Protein AF-0000000073257466 (afdb_homodimer)

pLDDT: mean 72.81, std 30.64, range [14.47, 98.81]

Sequence (1140 aa):
MATSRKRVAKKSTSSRTAQLEEKLEDLVTILRAAQPSNGNLQPSNSGESSPLMNSSNMCHLTSRLESLATAAASSSSSETQPRSYPAPHSYGSKSTGDSHMHTSPSSIGGDTSSLPEPTPEEAEVYLRKFKTWLEKFPCIVLPQDMTAAALRKEKPFLWLCIMNITSMSVEQQIKMKDQVRQEIATRIIINHERSMDCLQGIICYVTWASTTSSPGKPFIVTFCQMAVLVAYELGLTKAPVEEQYFTVCFKLWGGRPAPPRLRTLEERRTVLSLWFLTSVMSSFIGKMETLHWTPHMSDCLDVLEREKRYPSDELLTAFIRYQLVADEAQKLLVRDVMGDPSPPPTYIFRKSLLAKLQAVRDGLPLNMPMTHVLQAHALVTEVQVNSVGLFMQNIPVNQRIESMYACLRAIRTWYDVFFSIPAEEVAGVPFAVYIQLSQVQIALYRLTTSEDPAWDKEVVRHTADLLVLLDQVIEFFTRIDSVYRMKASAGEETVFLMGAKIMRNIRNSWEPILSRHLSSVPLSTENQRAVQSMPAQNPQDQQSIDMAAVNMMDFGDITWMSDVFGPWEFMATSRKRVAKKSTSSRTAQLEEKLEDLVTILRAAQPSNGNLQPSNSGESSPLMNSSNMCHLTSRLESLATAAASSSSSETQPRSYPAPHSYGSKSTGDSHMHTSPSSIGGDTSSLPEPTPEEAEVYLRKFKTWLEKFPCIVLPQDMTAAALRKEKPFLWLCIMNITSMSVEQQIKMKDQVRQEIATRIIINHERSMDCLQGIICYVTWASTTSSPGKPFIVTFCQMAVLVAYELGLTKAPVEEQYFTVCFKLWGGRPAPPRLRTLEERRTVLSLWFLTSVMSSFIGKMETLHWTPHMSDCLDVLEREKRYPSDELLTAFIRYQLVADEAQKLLVRDVMGDPSPPPTYIFRKSLLAKLQAVRDGLPLNMPMTHVLQAHALVTEVQVNSVGLFMQNIPVNQRIESMYACLRAIRTWYDVFFSIPAEEVAGVPFAVYIQLSQVQIALYRLTTSEDPAWDKEVVRHTADLLVLLDQVIEFFTRIDSVYRMKASAGEETVFLMGAKIMRNIRNSWEPILSRHLSSVPLSTENQRAVQSMPAQNPQDQQSIDMAAVNMMDFGDITWMSDVFGPWEF

Radius of gyration: 37.47 Å; Cα contacts (8 Å, |Δi|>4): 1202; chains: 2; bounding box: 144×100×132 Å

Structure (mmCIF, N/CA/C/O backbone):
data_AF-0000000073257466-model_v1
#
loop_
_entity.id
_entity.type
_entity.pdbx_description
1 polymer 'Chromosome 3, complete genome'
#
loop_
_atom_site.group_PDB
_atom_site.id
_atom_site.type_symbol
_atom_site.label_atom_id
_atom_site.label_alt_id
_atom_site.label_comp_id
_atom_site.label_asym_id
_atom_site.label_entity_id
_atom_site.label_seq_id
_atom_site.pdbx_PDB_ins_code
_atom_site.Cartn_x
_atom_site.Cartn_y
_atom_site.Cartn_z
_atom_site.occupancy
_atom_site.B_iso_or_equiv
_atom_site.auth_seq_id
_atom_site.auth_comp_id
_atom_site.auth_asym_id
_atom_site.auth_atom_id
_atom_site.pdbx_PDB_model_num
ATOM 1 N N . MET A 1 1 ? -82.188 -35.906 -2.859 1 20.52 1 MET A N 1
ATOM 2 C CA . MET A 1 1 ? -81.562 -36.469 -1.671 1 20.52 1 MET A CA 1
ATOM 3 C C . MET A 1 1 ? -80.062 -36.031 -1.565 1 20.52 1 MET A C 1
ATOM 5 O O . MET A 1 1 ? -79.312 -36.188 -2.504 1 20.52 1 MET A O 1
ATOM 9 N N . ALA A 1 2 ? -79.812 -34.969 -0.75 1 21.83 2 ALA A N 1
ATOM 10 C CA . ALA A 1 2 ? -79.062 -33.812 -0.31 1 21.83 2 ALA A CA 1
ATOM 11 C C . ALA A 1 2 ? -77.812 -34.219 0.444 1 21.83 2 ALA A C 1
ATOM 13 O O . ALA A 1 2 ? -77.75 -34.156 1.676 1 21.83 2 ALA A O 1
ATOM 14 N N . THR A 1 3 ? -77.312 -35.406 -0.054 1 23.83 3 THR A N 1
ATOM 15 C CA . THR A 1 3 ? -76.375 -36.156 0.809 1 23.83 3 THR A CA 1
ATOM 16 C C . THR A 1 3 ? -75.188 -35.312 1.18 1 23.83 3 THR A C 1
ATOM 18 O O . THR A 1 3 ? -74.5 -34.719 0.307 1 23.83 3 THR A O 1
ATOM 21 N N . SER A 1 4 ? -75 -34.906 2.43 1 24.08 4 SER A N 1
ATOM 22 C CA . SER A 1 4 ? 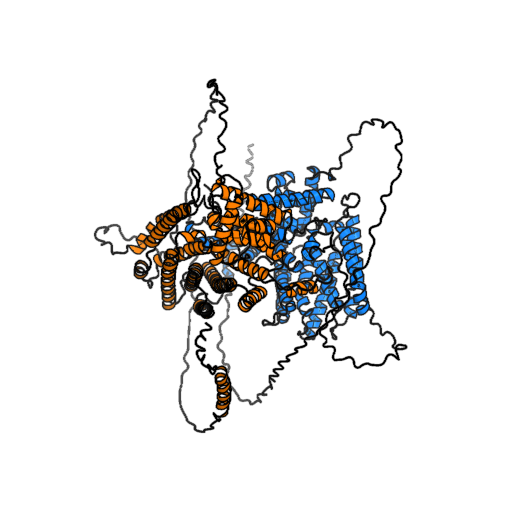-74.375 -33.938 3.314 1 24.08 4 SER A CA 1
ATOM 23 C C . SER A 1 4 ? -72.875 -34.219 3.414 1 24.08 4 SER A C 1
ATOM 25 O O . SER A 1 4 ? -72.438 -35.281 3.908 1 24.08 4 SER A O 1
ATOM 27 N N . ARG A 1 5 ? -72.188 -34.062 2.268 1 24.16 5 ARG A N 1
ATOM 28 C CA . ARG A 1 5 ? -70.812 -34.469 2.068 1 24.16 5 ARG A CA 1
ATOM 29 C C . ARG A 1 5 ? -69.938 -33.938 3.188 1 24.16 5 ARG A C 1
ATOM 31 O O . ARG A 1 5 ? -70 -32.75 3.527 1 24.16 5 ARG A O 1
ATOM 38 N N . LYS A 1 6 ? -69.375 -34.906 3.969 1 22.41 6 LYS A N 1
ATOM 39 C CA . LYS A 1 6 ? -68.625 -35.062 5.191 1 22.41 6 LYS A CA 1
ATOM 40 C C . LYS A 1 6 ? -67.312 -34.219 5.168 1 22.41 6 LYS A C 1
ATOM 42 O O . LYS A 1 6 ? -66.562 -34.312 4.242 1 22.41 6 LYS A O 1
ATOM 47 N N . ARG A 1 7 ? -67.312 -33.094 5.848 1 23.05 7 ARG A N 1
ATOM 48 C CA . ARG A 1 7 ? -66.438 -31.938 6.109 1 23.05 7 ARG A CA 1
ATOM 49 C C . ARG A 1 7 ? -65.125 -32.375 6.707 1 23.05 7 ARG A C 1
ATOM 51 O O . ARG A 1 7 ? -65.062 -32.75 7.879 1 23.05 7 ARG A O 1
ATOM 58 N N . VAL A 1 8 ? -64.375 -33.281 5.992 1 22.94 8 VAL A N 1
ATOM 59 C CA . VAL A 1 8 ? -63.281 -33.938 6.676 1 22.94 8 VAL A CA 1
ATOM 60 C C . VAL A 1 8 ? -62.344 -32.875 7.281 1 22.94 8 VAL A C 1
ATOM 62 O O . VAL A 1 8 ? -61.938 -31.953 6.602 1 22.94 8 VAL A O 1
ATOM 65 N N . ALA A 1 9 ? -62.344 -32.75 8.547 1 20.41 9 ALA A N 1
ATOM 66 C CA . ALA A 1 9 ? -61.781 -31.922 9.609 1 20.41 9 ALA A CA 1
ATOM 67 C C . ALA A 1 9 ? -60.281 -31.766 9.453 1 20.41 9 ALA A C 1
ATOM 69 O O . ALA A 1 9 ? -59.594 -32.719 9.117 1 20.41 9 ALA A O 1
ATOM 70 N N . LYS A 1 10 ? -59.75 -30.641 9.266 1 21.2 10 LYS A N 1
ATOM 71 C CA . LYS A 1 10 ? -58.531 -29.891 9.055 1 21.2 10 LYS A CA 1
ATOM 72 C C . LYS A 1 10 ? -57.531 -30.125 10.203 1 21.2 10 LYS A C 1
ATOM 74 O O . LYS A 1 10 ? -57.75 -29.656 11.32 1 21.2 10 LYS A O 1
ATOM 79 N N . LYS A 1 11 ? -57.156 -31.406 10.5 1 22.59 11 LYS A N 1
ATOM 80 C CA . LYS A 1 11 ? -56.375 -31.672 11.703 1 22.59 11 LYS A CA 1
ATOM 81 C C . LYS A 1 11 ? -55.219 -30.688 11.828 1 22.59 11 LYS A C 1
ATOM 83 O O . LYS A 1 11 ? -54.656 -30.266 10.82 1 22.59 11 LYS A O 1
ATOM 88 N N . SER A 1 12 ? -54.906 -30.109 13.125 1 23.31 12 SER A N 1
ATOM 89 C CA . SER A 1 12 ? -54.281 -29.078 13.953 1 23.31 12 SER A CA 1
ATOM 90 C C . SER A 1 12 ? -52.781 -29.297 14.086 1 23.31 12 SER A C 1
ATOM 92 O O . SER A 1 12 ? -52.125 -28.656 14.906 1 23.31 12 SER A O 1
ATOM 94 N N . THR A 1 13 ? -52.094 -29.688 12.977 1 24.41 13 THR A N 1
ATOM 95 C CA . THR A 1 13 ? -50.781 -30.266 13.164 1 24.41 13 THR A CA 1
ATOM 96 C C . THR A 1 13 ? -49.875 -29.344 13.992 1 24.41 13 THR A C 1
ATOM 98 O O . THR A 1 13 ? -49.781 -28.156 13.688 1 24.41 13 THR A O 1
ATOM 101 N N . SER A 1 14 ? -49.688 -29.594 15.242 1 26.28 14 SER A N 1
ATOM 102 C CA . SER A 1 14 ? -49 -29.078 16.422 1 26.28 14 SER A CA 1
ATOM 103 C C . SER A 1 14 ? -47.594 -28.625 16.094 1 26.28 14 SER A C 1
ATOM 105 O O . SER A 1 14 ? -46.844 -29.359 15.438 1 26.28 14 SER A O 1
ATOM 107 N N . SER A 1 15 ? -47.406 -27.375 15.805 1 27.78 15 SER A N 1
ATOM 108 C CA . SER A 1 15 ? -46.312 -26.516 15.422 1 27.78 15 SER A CA 1
ATOM 109 C C . SER A 1 15 ? -45.094 -26.703 16.344 1 27.78 15 SER A C 1
ATOM 111 O O . SER A 1 15 ? -45.25 -26.656 17.578 1 27.78 15 SER A O 1
ATOM 113 N N . ARG A 1 16 ? -44.188 -27.438 15.836 1 27.88 16 ARG A N 1
ATOM 114 C CA . ARG A 1 16 ? -42.906 -27.938 16.359 1 27.88 16 ARG A CA 1
ATOM 115 C C . ARG A 1 16 ? -42.125 -26.844 17.078 1 27.88 16 ARG A C 1
ATOM 117 O O . ARG A 1 16 ? -40.938 -26.984 17.328 1 27.88 16 ARG A O 1
ATOM 124 N N . THR A 1 17 ? -42.781 -25.609 17.312 1 27.03 17 THR A N 1
ATOM 125 C CA . THR A 1 17 ? -42.156 -24.578 18.125 1 27.03 17 THR A CA 1
ATOM 126 C C . THR A 1 17 ? -41.781 -25.109 19.5 1 27.03 17 THR A C 1
ATOM 128 O O . THR A 1 17 ? -40.875 -24.578 20.156 1 27.03 17 THR A O 1
ATOM 131 N N . ALA A 1 18 ? -42.719 -26.016 19.953 1 29.06 18 ALA A N 1
ATOM 132 C CA . ALA A 1 18 ? -42.656 -26.375 21.375 1 29.06 18 ALA A CA 1
ATOM 133 C C . ALA A 1 18 ? -41.344 -27.016 21.734 1 29.06 18 ALA A C 1
ATOM 135 O O . ALA A 1 18 ? -40.781 -26.75 22.812 1 29.06 18 ALA A O 1
ATOM 136 N N . GLN A 1 19 ? -40.969 -27.938 20.781 1 28.64 19 GLN A N 1
ATOM 137 C CA . GLN A 1 19 ? -40.031 -28.906 21.359 1 28.64 19 GLN A CA 1
ATOM 138 C C . GLN A 1 19 ? -38.688 -28.281 21.625 1 28.64 19 GLN A C 1
ATOM 140 O O . GLN A 1 19 ? -37.969 -28.703 22.547 1 28.64 19 GLN A O 1
ATOM 145 N N . LEU A 1 20 ? -38.344 -27.406 20.641 1 27.92 20 LEU A N 1
ATOM 146 C CA . LEU A 1 20 ? -36.906 -27.156 20.75 1 27.92 20 LEU A CA 1
ATOM 147 C C . LEU A 1 20 ? -36.562 -26.359 22 1 27.92 20 LEU A C 1
ATOM 149 O O . LEU A 1 20 ? -35.406 -26.141 22.312 1 27.92 20 LEU A O 1
ATOM 153 N N . GLU A 1 21 ? -37.656 -25.703 22.719 1 30.73 21 GLU A N 1
ATOM 154 C CA . GLU A 1 21 ? -37.531 -24.969 23.984 1 30.73 21 GLU A CA 1
ATOM 155 C C . GLU A 1 21 ? -36.906 -25.859 25.062 1 30.73 21 GLU A C 1
ATOM 157 O O . GLU A 1 21 ? -36.156 -25.391 25.906 1 30.73 21 GLU A O 1
ATOM 162 N N . GLU A 1 22 ? -37.344 -27.094 25.078 1 30.52 22 GLU A N 1
ATOM 163 C CA . GLU A 1 22 ? -37.094 -27.875 26.297 1 30.52 22 GLU A CA 1
ATOM 164 C C . GLU A 1 22 ? -35.625 -28.125 26.484 1 30.52 22 GLU A C 1
ATOM 166 O O . GLU A 1 22 ? -35.125 -28.078 27.609 1 30.52 22 GLU A O 1
ATOM 171 N N . LYS A 1 23 ? -35 -28.469 25.312 1 29.62 23 LYS A N 1
ATOM 172 C CA . LYS A 1 23 ? -33.719 -29.078 25.641 1 29.62 23 LYS A CA 1
ATOM 173 C C . LYS A 1 23 ? -32.719 -28.047 26.188 1 29.62 23 LYS A C 1
ATOM 175 O O . LYS A 1 23 ? -31.562 -28.359 26.438 1 29.62 23 LYS A O 1
ATOM 180 N N . LEU A 1 24 ? -33.219 -26.688 26.234 1 28.34 24 LEU A N 1
ATOM 181 C CA . LEU A 1 24 ? -32.344 -25.703 26.844 1 28.34 24 LEU A CA 1
ATOM 182 C C . LEU A 1 24 ? -32.031 -26.078 28.281 1 28.34 24 LEU A C 1
ATOM 184 O O . LEU A 1 24 ? -31.016 -25.656 28.844 1 28.34 24 LEU A O 1
ATOM 188 N N . GLU A 1 25 ? -33.031 -26.734 28.906 1 30.12 25 GLU A N 1
ATOM 189 C CA . GLU A 1 25 ? -33 -26.906 30.359 1 30.12 25 GLU A CA 1
ATOM 190 C C . GLU A 1 25 ? -31.812 -27.766 30.781 1 30.12 25 GLU A C 1
ATOM 192 O O . GLU A 1 25 ? -31.172 -27.484 31.797 1 30.12 25 GLU A O 1
ATOM 197 N N . ASP A 1 26 ? -31.812 -28.922 30.125 1 27.78 26 ASP A N 1
ATOM 198 C CA . ASP A 1 26 ? -31.125 -29.969 30.875 1 27.78 26 ASP A CA 1
ATOM 199 C C . ASP A 1 26 ? -29.641 -29.672 31.016 1 27.78 26 ASP A C 1
ATOM 201 O O . ASP A 1 26 ? -28.969 -30.188 31.922 1 27.78 26 ASP A O 1
ATOM 205 N N . LEU A 1 27 ? -29.234 -29.031 29.891 1 25.16 27 LEU A N 1
ATOM 206 C CA . LEU A 1 27 ? -27.781 -29.062 29.969 1 25.16 27 LEU A CA 1
ATOM 207 C C . LEU A 1 27 ? -27.281 -28.266 31.156 1 25.16 27 LEU A C 1
ATOM 209 O O . LEU A 1 27 ? -26.078 -28.203 31.406 1 25.16 27 LEU A O 1
ATOM 213 N N . VAL A 1 28 ? -28.281 -27.484 31.891 1 29.25 28 VAL A N 1
ATOM 214 C CA . VAL A 1 28 ? -27.891 -26.797 33.125 1 29.25 28 VAL A CA 1
ATOM 215 C C . VAL A 1 28 ? -27.25 -27.797 34.062 1 29.25 28 VAL A C 1
ATOM 217 O O . VAL A 1 28 ? -26.391 -27.422 34.875 1 29.25 28 VAL A O 1
ATOM 220 N N . THR A 1 29 ? -27.859 -29 34.062 1 26.45 29 THR A N 1
ATOM 221 C CA . THR A 1 29 ? -27.656 -29.781 35.281 1 26.45 29 THR A CA 1
ATOM 222 C C . THR A 1 29 ? -26.188 -30.109 35.469 1 26.45 29 THR A C 1
ATOM 224 O O . THR A 1 29 ? -25.672 -30.078 36.594 1 26.45 29 THR A O 1
ATOM 227 N N . ILE A 1 30 ? -25.688 -30.672 34.312 1 23.39 30 ILE A N 1
ATOM 228 C CA . ILE A 1 30 ? -24.562 -31.516 34.75 1 23.39 30 ILE A CA 1
ATOM 229 C C . ILE A 1 30 ? -23.391 -30.641 35.156 1 23.39 30 ILE A C 1
ATOM 231 O O . ILE A 1 30 ? -22.484 -30.375 34.375 1 23.39 30 ILE A O 1
ATOM 235 N N . LEU A 1 31 ? -23.75 -29.172 35 1 22.25 31 LEU A N 1
ATOM 236 C CA . LEU A 1 31 ? -22.734 -28.375 35.688 1 22.25 31 LEU A CA 1
ATOM 237 C C . LEU A 1 31 ? -22.422 -28.953 37.062 1 22.25 31 LEU A C 1
ATOM 239 O O . LEU A 1 31 ? -23.234 -28.859 37.969 1 22.25 31 LEU A O 1
ATOM 243 N N . ARG A 1 32 ? -21.922 -30.125 36.906 1 23.97 32 ARG A N 1
ATOM 244 C CA . ARG A 1 32 ? -21.312 -31.281 37.531 1 23.97 32 ARG A CA 1
ATOM 245 C C . ARG A 1 32 ? -20.547 -30.875 38.812 1 23.97 32 ARG A C 1
ATOM 247 O O . ARG A 1 32 ? -20.172 -29.719 38.938 1 23.97 32 ARG A O 1
ATOM 254 N N . ALA A 1 33 ? -20 -31.828 39.5 1 20.78 33 ALA A N 1
ATOM 255 C CA . ALA A 1 33 ? -19.484 -32.625 40.594 1 20.78 33 ALA A CA 1
ATOM 256 C C . ALA A 1 33 ? -18.094 -32.188 41 1 20.78 33 ALA A C 1
ATOM 258 O O . ALA A 1 33 ? -17.391 -32.906 41.75 1 20.78 33 ALA A O 1
ATOM 259 N N . ALA A 1 34 ? -17.656 -31.047 40.438 1 19.94 34 ALA A N 1
ATOM 260 C CA . ALA A 1 34 ? -16.219 -30.938 40.594 1 19.94 34 ALA A CA 1
ATOM 261 C C . ALA A 1 34 ? -15.867 -30.594 42.031 1 19.94 34 ALA A C 1
ATOM 263 O O . ALA A 1 34 ? -15.867 -29.422 42.438 1 19.94 34 ALA A O 1
ATOM 264 N N . GLN A 1 35 ? -16.516 -31.281 42.938 1 18.42 35 GLN A N 1
ATOM 265 C CA . GLN A 1 35 ? -16.172 -30.875 44.281 1 18.42 35 GLN A CA 1
ATOM 266 C C . GLN A 1 35 ? -14.688 -31.047 44.562 1 18.42 35 GLN A C 1
ATOM 268 O O . GLN A 1 35 ? -14.094 -32.062 44.156 1 18.42 35 GLN A O 1
ATOM 273 N N . PRO A 1 36 ? -14.023 -30.062 44.969 1 20.08 36 PRO A N 1
ATOM 274 C CA . PRO A 1 36 ? -12.625 -29.688 45.25 1 20.08 36 PRO A CA 1
ATOM 275 C C . PRO A 1 36 ? -11.969 -30.578 46.281 1 20.08 36 PRO A C 1
ATOM 277 O O . PRO A 1 36 ? -10.852 -30.281 46.75 1 20.08 36 PRO A O 1
ATOM 280 N N . SER A 1 37 ? -12.117 -31.938 46.25 1 16.88 37 SER A N 1
ATOM 281 C CA . SER A 1 37 ? -11.664 -32.406 47.562 1 16.88 37 SER A CA 1
ATOM 282 C C . SER A 1 37 ? -10.195 -32.031 47.781 1 16.88 37 SER A C 1
ATOM 284 O O . SER A 1 37 ? -9.391 -32.062 46.844 1 16.88 37 SER A O 1
ATOM 286 N N . ASN A 1 38 ? -9.82 -31.594 48.969 1 18.03 38 ASN A N 1
ATOM 287 C CA . ASN A 1 38 ? -8.812 -30.891 49.75 1 18.03 38 ASN A CA 1
ATOM 288 C C . ASN A 1 38 ? -7.609 -31.781 50.031 1 18.03 38 ASN A C 1
ATOM 290 O O . ASN A 1 38 ? -6.75 -31.438 50.844 1 18.03 38 ASN A O 1
ATOM 294 N N . GLY A 1 39 ? -7.504 -33 49.344 1 16.42 39 GLY A N 1
ATOM 295 C CA . GLY A 1 39 ? -6.742 -33.812 50.281 1 16.42 39 GLY A CA 1
ATOM 296 C C . GLY A 1 39 ? -5.34 -33.281 50.5 1 16.42 39 GLY A C 1
ATOM 297 O O . GLY A 1 39 ? -4.855 -32.438 49.75 1 16.42 39 GLY A O 1
ATOM 298 N N . ASN A 1 40 ? -4.594 -34.031 51.312 1 16.77 40 ASN A N 1
ATOM 299 C CA . ASN A 1 40 ? -3.654 -34.094 52.406 1 16.77 40 ASN A CA 1
ATOM 300 C C . ASN A 1 40 ? -2.213 -34.219 51.938 1 16.77 40 ASN A C 1
ATOM 302 O O . ASN A 1 40 ? -1.652 -35.312 51.938 1 16.77 40 ASN A O 1
ATOM 306 N N . LEU A 1 41 ? -1.805 -33.531 50.969 1 16.23 41 LEU A N 1
ATOM 307 C CA . LEU A 1 41 ? -0.5 -34 50.531 1 16.23 41 LEU A CA 1
ATOM 308 C C . LEU A 1 41 ? 0.55 -33.781 51.625 1 16.23 41 LEU A C 1
ATOM 310 O O . LEU A 1 41 ? 0.747 -32.656 52.062 1 16.23 41 LEU A O 1
ATOM 314 N N . GLN A 1 42 ? 0.787 -34.781 52.281 1 15.74 42 GLN A N 1
ATOM 315 C CA . GLN A 1 42 ? 1.788 -34.75 53.344 1 15.74 42 GLN A CA 1
ATOM 316 C C . GLN A 1 42 ? 3.152 -34.344 52.812 1 15.74 42 GLN A C 1
ATOM 318 O O . GLN A 1 42 ? 3.371 -34.344 51.594 1 15.74 42 GLN A O 1
ATOM 323 N N . PRO A 1 43 ? 4.172 -35.125 53.281 1 16.72 43 PRO A N 1
ATOM 324 C CA . PRO A 1 43 ? 5.277 -34.719 54.125 1 16.72 43 PRO A CA 1
ATOM 325 C C . PRO A 1 43 ? 6.531 -34.344 53.344 1 16.72 43 PRO A C 1
ATOM 327 O O . PRO A 1 43 ? 7.07 -33.25 53.531 1 16.72 43 PRO A O 1
ATOM 330 N N . SER A 1 44 ? 7.434 -35.375 53.031 1 15.7 44 SER A N 1
ATOM 331 C CA . SER A 1 44 ? 8.703 -35.469 53.75 1 15.7 44 SER A CA 1
ATOM 332 C C . SER A 1 44 ? 9.828 -34.812 52.969 1 15.7 44 SER A C 1
ATOM 334 O O . SER A 1 44 ? 10.516 -33.938 53.5 1 15.7 44 SER A O 1
ATOM 336 N N . ASN A 1 45 ? 10.891 -35.656 52.688 1 15.58 45 ASN A N 1
ATOM 337 C CA . ASN A 1 45 ? 12.258 -35.594 53.219 1 15.58 45 ASN A CA 1
ATOM 338 C C . ASN A 1 45 ? 13.195 -34.875 52.25 1 15.58 45 ASN A C 1
ATOM 340 O O . ASN A 1 45 ? 12.836 -34.625 51.094 1 15.58 45 ASN A O 1
ATOM 344 N N . SER A 1 46 ? 14.414 -35.375 52.031 1 16.33 46 SER A N 1
ATOM 345 C CA . SER A 1 46 ? 15.758 -34.938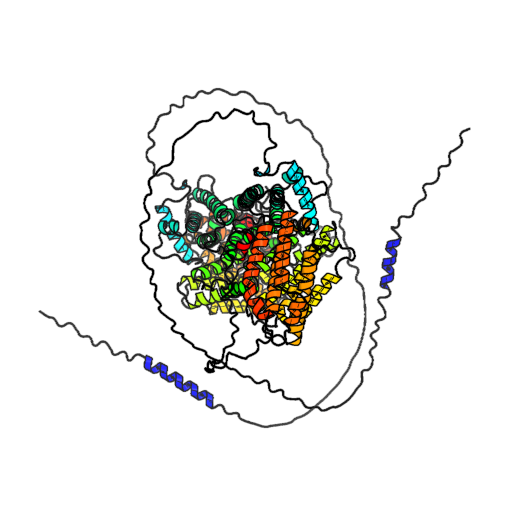 52.406 1 16.33 46 SER A CA 1
ATOM 346 C C . SER A 1 46 ? 16.547 -34.469 51.188 1 16.33 46 SER A C 1
ATOM 348 O O . SER A 1 46 ? 17.266 -33.469 51.281 1 16.33 46 SER A O 1
ATOM 350 N N . GLY A 1 47 ? 16.484 -35.188 50.062 1 15.45 47 GLY A N 1
ATOM 351 C CA . GLY A 1 47 ? 17.844 -35.562 49.719 1 15.45 47 GLY A CA 1
ATOM 352 C C . GLY A 1 47 ? 18.625 -34.438 49.062 1 15.45 47 GLY A C 1
ATOM 353 O O . GLY A 1 47 ? 18.062 -33.406 48.656 1 15.45 47 GLY A O 1
ATOM 354 N N . GLU A 1 48 ? 19.844 -34.719 48.531 1 17.17 48 GLU A N 1
ATOM 355 C CA . GLU A 1 48 ? 21.25 -34.312 48.562 1 17.17 48 GLU A CA 1
ATOM 356 C C . GLU A 1 48 ? 21.609 -33.469 47.312 1 17.17 48 GLU A C 1
ATOM 358 O O . GLU A 1 48 ? 22.312 -32.469 47.438 1 17.17 48 GLU A O 1
ATOM 363 N N . SER A 1 49 ? 21.203 -33.906 46.125 1 16.03 49 SER A N 1
ATOM 364 C CA . SER A 1 49 ? 22.391 -34.062 45.281 1 16.03 49 SER A CA 1
ATOM 365 C C . SER A 1 49 ? 22.844 -32.719 44.719 1 16.03 49 SER A C 1
ATOM 367 O O . SER A 1 49 ? 22.094 -31.75 44.719 1 16.03 49 SER A O 1
ATOM 369 N N . SER A 1 50 ? 23.875 -32.812 43.75 1 18.19 50 SER A N 1
ATOM 370 C CA . SER A 1 50 ? 25.203 -32.375 43.375 1 18.19 50 SER A CA 1
ATOM 371 C C . SER A 1 50 ? 25.172 -31.344 42.25 1 18.19 50 SER A C 1
ATOM 373 O O . SER A 1 50 ? 24.625 -31.609 41.188 1 18.19 50 SER A O 1
ATOM 375 N N . PRO A 1 51 ? 25.047 -30.062 42.5 1 18.42 51 PRO A N 1
ATOM 376 C CA . PRO A 1 51 ? 24.688 -29.078 41.5 1 18.42 51 PRO A CA 1
ATOM 377 C C . PRO A 1 51 ? 25.781 -28.891 40.438 1 18.42 51 PRO A C 1
ATOM 379 O O . PRO A 1 51 ? 26.938 -28.578 40.781 1 18.42 51 PRO A O 1
ATOM 382 N N . LEU A 1 52 ? 25.719 -29.719 39.406 1 17.05 52 LEU A N 1
ATOM 383 C CA . LEU A 1 52 ? 26.781 -29.672 38.438 1 17.05 52 LEU A CA 1
ATOM 384 C C . LEU A 1 52 ? 26.875 -28.281 37.781 1 17.05 52 LEU A C 1
ATOM 386 O O . LEU A 1 52 ? 25.875 -27.719 37.344 1 17.05 52 LEU A O 1
ATOM 390 N N . MET A 1 53 ? 27.906 -27.5 38.031 1 17.58 53 MET A N 1
ATOM 391 C CA . MET A 1 53 ? 28.328 -26.125 37.75 1 17.58 53 MET A CA 1
ATOM 392 C C . MET A 1 53 ? 28.656 -25.969 36.25 1 17.58 53 MET A C 1
ATOM 394 O O . MET A 1 53 ? 29.656 -26.516 35.781 1 17.58 53 MET A O 1
ATOM 398 N N . ASN A 1 54 ? 27.625 -26.25 35.344 1 15.76 54 ASN A N 1
ATOM 399 C CA . ASN A 1 54 ? 28.031 -26.219 33.938 1 15.76 54 ASN A CA 1
ATOM 400 C C . ASN A 1 54 ? 28.672 -24.891 33.562 1 15.76 54 ASN A C 1
ATOM 402 O O . ASN A 1 54 ? 28.266 -23.844 34.062 1 15.76 54 ASN A O 1
ATOM 406 N N . SER A 1 55 ? 29.844 -24.938 32.75 1 17.2 55 SER A N 1
ATOM 407 C CA . SER A 1 55 ? 31.062 -24.281 32.25 1 17.2 55 SER A CA 1
ATOM 408 C C . SER A 1 55 ? 30.75 -23.375 31.062 1 17.2 55 SER A C 1
ATOM 410 O O . SER A 1 55 ? 30.547 -23.844 29.938 1 17.2 55 SER A O 1
ATOM 412 N N . SER A 1 56 ? 29.719 -22.469 31.078 1 17.7 56 SER A N 1
ATOM 413 C CA . SER A 1 56 ? 29.344 -21.734 29.875 1 17.7 56 SER A CA 1
ATOM 414 C C . SER A 1 56 ? 30.5 -20.844 29.406 1 17.7 56 SER A C 1
ATOM 416 O O . SER A 1 56 ? 30.891 -19.906 30.109 1 17.7 56 SER A O 1
ATOM 418 N N . ASN A 1 57 ? 31.422 -21.391 28.609 1 16.84 57 ASN A N 1
ATOM 419 C CA . ASN A 1 57 ? 32.625 -20.812 28 1 16.84 57 ASN A CA 1
ATOM 420 C C . ASN A 1 57 ? 32.281 -19.656 27.062 1 16.84 57 ASN A C 1
ATOM 422 O O . ASN A 1 57 ? 31.359 -19.766 26.25 1 16.84 57 ASN A O 1
ATOM 426 N N . MET A 1 58 ? 32.625 -18.391 27.312 1 17.8 58 MET A N 1
ATOM 427 C CA . MET A 1 58 ? 32.5 -17.016 26.875 1 17.8 58 MET A CA 1
ATOM 428 C C . MET A 1 58 ? 33.188 -16.797 25.531 1 17.8 58 MET A C 1
ATOM 430 O O . MET A 1 58 ? 33.281 -15.672 25.047 1 17.8 58 MET A O 1
ATOM 434 N N . CYS A 1 59 ? 33.625 -17.797 24.656 1 16.44 59 CYS A N 1
ATOM 435 C CA . CYS A 1 59 ? 34.75 -17.344 23.844 1 16.44 59 CYS A CA 1
ATOM 436 C C . CYS A 1 59 ? 34.312 -16.25 22.875 1 16.44 59 CYS A C 1
ATOM 438 O O . CYS A 1 59 ? 33.281 -16.391 22.203 1 16.44 59 CYS A O 1
ATOM 440 N N . HIS A 1 60 ? 34.719 -14.961 22.984 1 17.64 60 HIS A N 1
ATOM 441 C CA . HIS A 1 60 ? 34.625 -13.617 22.422 1 17.64 60 HIS A CA 1
ATOM 442 C C . HIS A 1 60 ? 35.25 -13.562 21.031 1 17.64 60 HIS A C 1
ATOM 444 O O . HIS A 1 60 ? 35.312 -12.5 20.422 1 17.64 60 HIS A O 1
ATOM 450 N N . LEU A 1 61 ? 35.438 -14.609 20.188 1 16.41 61 LEU A N 1
ATOM 451 C CA . LEU A 1 61 ? 36.5 -14.297 19.219 1 16.41 61 LEU A CA 1
ATOM 452 C C . LEU A 1 61 ? 36.031 -13.227 18.234 1 16.41 61 LEU A C 1
ATOM 454 O O . LEU A 1 61 ? 34.969 -13.359 17.625 1 16.41 61 LEU A O 1
ATOM 458 N N . THR A 1 62 ? 36.469 -11.953 18.328 1 17.19 62 THR A N 1
ATOM 459 C CA . THR A 1 62 ? 36.375 -10.664 17.656 1 17.19 62 THR A CA 1
ATOM 460 C C . THR A 1 62 ? 36.969 -10.742 16.25 1 17.19 62 THR A C 1
ATOM 462 O O . THR A 1 62 ? 36.969 -9.758 15.508 1 17.19 62 THR A O 1
ATOM 465 N N . SER A 1 63 ? 37.094 -11.844 15.477 1 15.98 63 SER A N 1
ATOM 466 C CA . SER A 1 63 ? 38.094 -11.727 14.422 1 15.98 63 SER A CA 1
ATOM 467 C C . SER A 1 63 ? 37.75 -10.617 13.438 1 15.98 63 SER A C 1
ATOM 469 O O . SER A 1 63 ? 36.562 -10.477 13.062 1 15.98 63 SER A O 1
ATOM 471 N N . ARG A 1 64 ? 38.656 -9.539 13.266 1 17.09 64 ARG A N 1
ATOM 472 C CA . ARG A 1 64 ? 39.031 -8.305 12.578 1 17.09 64 ARG A CA 1
ATOM 473 C C . ARG A 1 64 ? 39.219 -8.555 11.086 1 17.09 64 ARG A C 1
ATOM 475 O O . ARG A 1 64 ? 39.719 -7.684 10.375 1 17.09 64 ARG A O 1
ATOM 482 N N . LEU A 1 65 ? 38.75 -9.547 10.312 1 15.62 65 LEU A N 1
ATOM 483 C CA . LEU A 1 65 ? 39.469 -9.766 9.055 1 15.62 65 LEU A CA 1
ATOM 484 C C . LEU A 1 65 ? 39.312 -8.57 8.125 1 15.62 65 LEU A C 1
ATOM 486 O O . LEU A 1 65 ? 38.188 -8.156 7.816 1 15.62 65 LEU A O 1
ATOM 490 N N . GLU A 1 66 ? 40.344 -7.594 7.965 1 16.86 66 GLU A N 1
ATOM 491 C CA . GLU A 1 66 ? 40.812 -6.418 7.23 1 16.86 66 GLU A CA 1
ATOM 492 C C . GLU A 1 66 ? 40.844 -6.688 5.73 1 16.86 66 GLU A C 1
ATOM 494 O O . GLU A 1 66 ? 40.938 -5.758 4.93 1 16.86 66 GLU A O 1
ATOM 499 N N . SER A 1 67 ? 40.688 -7.797 5.074 1 16.39 67 SER A N 1
ATOM 500 C CA . SER A 1 67 ? 41.5 -7.934 3.859 1 16.39 67 SER A CA 1
ATOM 501 C C . SER A 1 67 ? 41 -6.984 2.77 1 16.39 67 SER A C 1
ATOM 503 O O . SER A 1 67 ? 39.812 -6.93 2.475 1 16.39 67 SER A O 1
ATOM 505 N N . LEU A 1 68 ? 41.875 -5.875 2.371 1 16.28 68 LEU A N 1
ATOM 506 C CA . LEU A 1 68 ? 42.062 -4.766 1.444 1 16.28 68 LEU A CA 1
ATOM 507 C C . LEU A 1 68 ? 42.156 -5.27 0.009 1 16.28 68 LEU A C 1
ATOM 509 O O . LEU A 1 68 ? 42.438 -4.488 -0.909 1 16.28 68 LEU A O 1
ATOM 513 N N . ALA A 1 69 ? 41.75 -6.402 -0.468 1 15.74 69 ALA A N 1
ATOM 514 C CA . ALA A 1 69 ? 42.344 -6.82 -1.727 1 15.74 69 ALA A CA 1
ATOM 515 C C . ALA A 1 69 ? 42.094 -5.793 -2.826 1 15.74 69 ALA A C 1
ATOM 517 O O . ALA A 1 69 ? 41 -5.246 -2.932 1 15.74 69 ALA A O 1
ATOM 518 N N . THR A 1 70 ? 43.25 -5.223 -3.547 1 16.86 70 THR A N 1
ATOM 519 C CA . THR A 1 70 ? 43.781 -4.32 -4.562 1 16.86 70 THR A CA 1
ATOM 520 C C . THR A 1 70 ? 43.312 -4.75 -5.957 1 16.86 70 THR A C 1
ATOM 522 O O . THR A 1 70 ? 43.594 -4.059 -6.941 1 16.86 70 THR A O 1
ATOM 525 N N . ALA A 1 71 ? 42.344 -5.504 -6.285 1 15.8 71 ALA A N 1
ATOM 526 C CA . ALA A 1 71 ? 42.438 -6.141 -7.598 1 15.8 71 ALA A CA 1
ATOM 527 C C . ALA A 1 71 ? 42.562 -5.102 -8.703 1 15.8 71 ALA A C 1
ATOM 529 O O . ALA A 1 71 ? 42.188 -3.941 -8.523 1 15.8 71 ALA A O 1
ATOM 530 N N . ALA A 1 72 ? 42.781 -5.613 -10.156 1 15.71 72 ALA A N 1
ATOM 531 C CA . ALA A 1 72 ? 43.438 -5.574 -11.469 1 15.71 72 ALA A CA 1
ATOM 532 C C . ALA A 1 72 ? 42.688 -4.621 -12.406 1 15.71 72 ALA A C 1
ATOM 534 O O . ALA A 1 72 ? 41.469 -4.559 -12.414 1 15.71 72 ALA A O 1
ATOM 535 N N . ALA A 1 73 ? 43.406 -3.637 -13.023 1 17.3 73 ALA A N 1
ATOM 536 C CA . ALA A 1 73 ? 43.438 -2.51 -13.953 1 17.3 73 ALA A CA 1
ATOM 537 C C . ALA A 1 73 ? 43.125 -2.965 -15.375 1 17.3 73 ALA A C 1
ATOM 539 O O . ALA A 1 73 ? 43.281 -2.197 -16.328 1 17.3 73 ALA A O 1
ATOM 540 N N . SER A 1 74 ? 42.625 -4.266 -15.711 1 15.45 74 SER A N 1
ATOM 541 C CA . SER A 1 74 ? 42.969 -4.664 -17.078 1 15.45 74 SER A CA 1
ATOM 542 C C . SER A 1 74 ? 42.406 -3.684 -18.094 1 15.45 74 SER A C 1
ATOM 544 O O . SER A 1 74 ? 41.531 -2.887 -17.781 1 15.45 74 SER A O 1
ATOM 546 N N . SER A 1 75 ? 42.5 -4.113 -19.547 1 16.42 75 SER A N 1
ATOM 547 C CA . SER A 1 75 ? 42.938 -3.867 -20.922 1 16.42 75 SER A CA 1
ATOM 548 C C . SER A 1 75 ? 41.75 -3.438 -21.797 1 16.42 75 SER A C 1
ATOM 550 O O . SER A 1 75 ? 40.875 -4.242 -22.109 1 16.42 75 SER A O 1
ATOM 552 N N . SER A 1 76 ? 41.031 -2.396 -21.547 1 16.47 76 SER A N 1
ATOM 553 C CA . SER A 1 76 ? 39.969 -2.137 -22.516 1 16.47 76 SER A CA 1
ATOM 554 C C . SER A 1 76 ? 40.531 -1.947 -23.922 1 16.47 76 SER A C 1
ATOM 556 O O . SER A 1 76 ? 41.125 -0.915 -24.219 1 16.47 76 SER A O 1
ATOM 558 N N . SER A 1 77 ? 40.938 -2.986 -24.703 1 16.19 77 SER A N 1
ATOM 559 C CA . SER A 1 77 ? 41.344 -2.869 -26.109 1 16.19 77 SER A CA 1
ATOM 560 C C . SER A 1 77 ? 40.156 -2.551 -27.016 1 16.19 77 SER A C 1
ATOM 562 O O . SER A 1 77 ? 40.25 -2.686 -28.234 1 16.19 77 SER A O 1
ATOM 564 N N . SER A 1 78 ? 39.219 -1.8 -26.656 1 16.86 78 SER A N 1
ATOM 565 C CA . SER A 1 78 ? 38.156 -1.764 -27.688 1 16.86 78 SER A CA 1
ATOM 566 C C . SER A 1 78 ? 38.75 -1.383 -29.047 1 16.86 78 SER A C 1
ATOM 568 O O . SER A 1 78 ? 39.375 -0.338 -29.172 1 16.86 78 SER A O 1
ATOM 570 N N . GLU A 1 79 ? 38.906 -2.418 -30 1 15.51 79 GLU A N 1
ATOM 571 C CA . GLU A 1 79 ? 39.312 -2.543 -31.391 1 15.51 79 GLU A CA 1
ATOM 572 C C . GLU A 1 79 ? 38.438 -1.65 -32.281 1 15.51 79 GLU A C 1
ATOM 574 O O . GLU A 1 79 ? 37.375 -1.186 -31.859 1 15.51 79 GLU A O 1
ATOM 579 N N . THR A 1 80 ? 38.5 -1.944 -33.688 1 16.16 80 THR A N 1
ATOM 580 C CA . THR A 1 80 ? 38.781 -1.467 -35.031 1 16.16 80 THR A CA 1
ATOM 581 C C . THR A 1 80 ? 37.5 -1.325 -35.844 1 16.16 80 THR A C 1
ATOM 583 O O . THR A 1 80 ? 37.5 -0.666 -36.875 1 16.16 80 THR A O 1
ATOM 586 N N . GLN A 1 81 ? 36.312 -1.898 -35.469 1 15.79 81 GLN A N 1
ATOM 587 C CA . GLN A 1 81 ? 35.812 -2.412 -36.719 1 15.79 81 GLN A CA 1
ATOM 588 C C . GLN A 1 81 ? 35.312 -1.275 -37.625 1 15.79 81 GLN A C 1
ATOM 590 O O . GLN A 1 81 ? 34.719 -0.313 -37.125 1 15.79 81 GLN A O 1
ATOM 595 N N . PRO A 1 82 ? 35.781 -1.33 -38.938 1 16.28 82 PRO A N 1
ATOM 596 C CA . PRO A 1 82 ? 35.688 -0.472 -40.125 1 16.28 82 PRO A CA 1
ATOM 597 C C . PRO A 1 82 ? 34.25 -0.291 -40.594 1 16.28 82 PRO A C 1
ATOM 599 O O . PRO A 1 82 ? 33.375 -1.112 -40.281 1 16.28 82 PRO A O 1
ATOM 602 N N . ARG A 1 83 ? 33.906 0.872 -41.094 1 17.36 83 ARG A N 1
ATOM 603 C CA . ARG A 1 83 ? 32.844 1.761 -41.562 1 17.36 83 ARG A CA 1
ATOM 604 C C . ARG A 1 83 ? 32.188 1.201 -42.812 1 17.36 83 ARG A C 1
ATOM 606 O O . ARG A 1 83 ? 31.219 1.79 -43.344 1 17.36 83 ARG A O 1
ATOM 613 N N . SER A 1 84 ? 32.656 -0.017 -43.469 1 15.54 84 SER A N 1
ATOM 614 C CA . SER A 1 84 ? 32.562 0.222 -44.906 1 15.54 84 SER A CA 1
ATOM 615 C C . SER A 1 84 ? 31.141 0.088 -45.406 1 15.54 84 SER A C 1
ATOM 617 O O . SER A 1 84 ? 30.797 0.6 -46.469 1 15.54 84 SER A O 1
ATOM 619 N N . TYR A 1 85 ? 30.266 -0.718 -44.781 1 15.3 85 TYR A N 1
ATOM 620 C CA . TYR A 1 85 ? 29.688 -1.491 -45.875 1 15.3 85 TYR A CA 1
ATOM 621 C C . TYR A 1 85 ? 28.891 -0.595 -46.812 1 15.3 85 TYR A C 1
ATOM 623 O O . TYR A 1 85 ? 28.281 0.387 -46.375 1 15.3 85 TYR A O 1
ATOM 631 N N . PRO A 1 86 ? 29.016 -0.837 -48.125 1 16.42 86 PRO A N 1
ATOM 632 C CA . PRO A 1 86 ? 28.703 -0.329 -49.469 1 16.42 86 PRO A CA 1
ATOM 633 C C . PRO A 1 86 ? 27.203 -0.262 -49.75 1 16.42 86 PRO A C 1
ATOM 635 O O . PRO A 1 86 ? 26.422 -0.945 -49.062 1 16.42 86 PRO A O 1
ATOM 638 N N . ALA A 1 87 ? 26.844 0.76 -50.375 1 18.2 87 ALA A N 1
ATOM 639 C CA . ALA A 1 87 ? 25.703 1.462 -50.969 1 18.2 87 ALA A CA 1
ATOM 640 C C . ALA A 1 87 ? 24.953 0.564 -51.938 1 18.2 87 ALA A C 1
ATOM 642 O O . ALA A 1 87 ? 24.047 1.021 -52.625 1 18.2 87 ALA A O 1
ATOM 643 N N . PRO A 1 88 ? 24.953 -0.869 -51.719 1 15.27 88 PRO A N 1
ATOM 644 C CA . PRO A 1 88 ? 24.703 -1.415 -53.031 1 15.27 88 PRO A CA 1
ATOM 645 C C . PRO A 1 88 ? 23.406 -0.886 -53.656 1 15.27 88 PRO A C 1
ATOM 647 O O . PRO A 1 88 ? 22.516 -0.44 -52.938 1 15.27 88 PRO A O 1
ATOM 650 N N . HIS A 1 89 ? 23.438 -0.768 -55 1 16.69 89 HIS A N 1
ATOM 651 C CA . HIS A 1 89 ? 22.859 -0.212 -56.219 1 16.69 89 HIS A CA 1
ATOM 652 C C . HIS A 1 89 ? 21.469 -0.778 -56.5 1 16.69 89 HIS A C 1
ATOM 654 O O . HIS A 1 89 ? 20.516 -0.026 -56.75 1 16.69 89 HIS A O 1
ATOM 660 N N . SER A 1 90 ? 21.406 -2.127 -56.812 1 15.44 90 SER A N 1
ATOM 661 C CA . SER A 1 90 ? 20.938 -2.355 -58.156 1 15.44 90 SER A CA 1
ATOM 662 C C . SER A 1 90 ? 19.422 -2.277 -58.25 1 15.44 90 SER A C 1
ATOM 664 O O . SER A 1 90 ? 18.875 -1.388 -58.906 1 15.44 90 SER A O 1
ATOM 666 N N . TYR A 1 91 ? 18.75 -3.469 -58.562 1 15.41 91 TYR A N 1
ATOM 667 C CA . TYR A 1 91 ? 18.219 -3.875 -59.875 1 15.41 91 TYR A CA 1
ATOM 668 C C . TYR A 1 91 ? 16.703 -3.791 -59.906 1 15.41 91 TYR A C 1
ATOM 670 O O . TYR A 1 91 ? 16.109 -3.479 -60.938 1 15.41 91 TYR A O 1
ATOM 678 N N . GLY A 1 92 ? 15.953 -4.223 -58.875 1 15.25 92 GLY A N 1
ATOM 679 C CA . GLY A 1 92 ? 14.969 -5.117 -59.469 1 15.25 92 GLY A CA 1
ATOM 680 C C . GLY A 1 92 ? 13.875 -4.387 -60.219 1 15.25 92 GLY A C 1
ATOM 681 O O . GLY A 1 92 ? 13.656 -3.193 -60 1 15.25 92 GLY A O 1
ATOM 682 N N . SER A 1 93 ? 13.32 -5.145 -61.281 1 16.03 93 SER A N 1
ATOM 683 C CA . SER A 1 93 ? 12.484 -5.133 -62.469 1 16.03 93 SER A CA 1
ATOM 684 C C . SER A 1 93 ? 11.039 -4.793 -62.125 1 16.03 93 SER A C 1
ATOM 686 O O . SER A 1 93 ? 10.562 -5.098 -61.031 1 16.03 93 SER A O 1
ATOM 688 N N . LYS A 1 94 ? 10.469 -3.963 -62.969 1 17.19 94 LYS A N 1
ATOM 689 C CA . LYS A 1 94 ? 9.25 -3.195 -63.188 1 17.19 94 LYS A CA 1
ATOM 690 C C . LYS A 1 94 ? 8.039 -4.113 -63.312 1 17.19 94 LYS A C 1
ATOM 692 O O . LYS A 1 94 ? 6.906 -3.641 -63.438 1 17.19 94 LYS A O 1
ATOM 697 N N . SER A 1 95 ? 8.211 -5.512 -63.719 1 15.8 95 SER A N 1
ATOM 698 C CA . SER A 1 95 ? 7.242 -5.762 -64.75 1 15.8 95 SER A CA 1
ATOM 699 C C . SER A 1 95 ? 5.812 -5.621 -64.25 1 15.8 95 SER A C 1
ATOM 701 O O . SER A 1 95 ? 5.055 -4.781 -64.75 1 15.8 95 SER A O 1
ATOM 703 N N . THR A 1 96 ? 5.059 -6.766 -64.5 1 16.97 96 THR A N 1
ATOM 704 C CA . THR A 1 96 ? 3.982 -7.043 -65.438 1 16.97 96 THR A CA 1
ATOM 705 C C . THR A 1 96 ? 2.623 -6.754 -64.812 1 16.97 96 THR A C 1
ATOM 707 O O . THR A 1 96 ? 2.512 -6.629 -63.562 1 16.97 96 THR A O 1
ATOM 710 N N . GLY A 1 97 ? 1.668 -7.648 -65.125 1 17.14 97 GLY A N 1
ATOM 711 C CA . GLY A 1 97 ? 0.42 -7.684 -65.875 1 17.14 97 GLY A CA 1
ATOM 712 C C . GLY A 1 97 ? -0.805 -7.512 -65 1 17.14 97 GLY A C 1
ATOM 713 O O . GLY A 1 97 ? -1.645 -6.645 -65.25 1 17.14 97 GLY A O 1
ATOM 714 N N . ASP A 1 98 ? -1.334 -8.656 -64.438 1 19.28 98 ASP A N 1
ATOM 715 C CA . ASP A 1 98 ? -2.611 -9.25 -64.875 1 19.28 98 ASP A CA 1
ATOM 716 C C . ASP A 1 98 ? -3.76 -8.648 -64.062 1 19.28 98 ASP A C 1
ATOM 718 O O . ASP A 1 98 ? -3.539 -8.078 -62.969 1 19.28 98 ASP A O 1
ATOM 722 N N . SER A 1 99 ? -4.945 -8.969 -64.5 1 20.56 99 SER A N 1
ATOM 723 C CA . SER A 1 99 ? -6.379 -8.75 -64.688 1 20.56 99 SER A CA 1
ATOM 724 C C . SER A 1 99 ? -7.141 -9.047 -63.406 1 20.56 99 SER A C 1
ATOM 726 O O . SER A 1 99 ? -7.246 -10.203 -63 1 20.56 99 SER A O 1
ATOM 728 N N . HIS A 1 100 ? -6.824 -8.422 -62.344 1 18.66 100 HIS A N 1
ATOM 729 C CA . HIS A 1 100 ? -7.566 -8.938 -61.188 1 18.66 100 HIS A CA 1
ATOM 730 C C . HIS A 1 100 ? -9.07 -8.828 -61.406 1 18.66 100 HIS A C 1
ATOM 732 O O . HIS A 1 100 ? -9.578 -7.77 -61.781 1 18.66 100 HIS A O 1
ATOM 738 N N . MET A 1 101 ? -9.633 -10 -61.875 1 20.17 101 MET A N 1
ATOM 739 C CA . MET A 1 101 ? -11.055 -10.336 -61.875 1 20.17 101 MET A CA 1
ATOM 740 C C . MET A 1 101 ? -11.727 -9.938 -60.562 1 20.17 101 MET A C 1
ATOM 742 O O . MET A 1 101 ? -11.18 -10.172 -59.5 1 20.17 101 MET A O 1
ATOM 746 N N . HIS A 1 102 ? -12.641 -9.117 -60.688 1 20.86 102 HIS A N 1
ATOM 747 C CA . HIS A 1 102 ? -13.508 -8.492 -59.688 1 20.86 102 HIS A CA 1
ATOM 748 C C . HIS A 1 102 ? -14.305 -9.539 -58.906 1 20.86 102 HIS A C 1
ATOM 750 O O . HIS A 1 102 ? -15.422 -9.891 -59.312 1 20.86 102 HIS A O 1
ATOM 756 N N . THR A 1 103 ? -13.727 -10.812 -58.594 1 23.11 103 THR A N 1
ATOM 757 C CA . THR A 1 103 ? -14.672 -11.727 -57.969 1 23.11 103 THR A CA 1
ATOM 758 C C . THR A 1 103 ? -15.383 -11.047 -56.781 1 23.11 103 THR A C 1
ATOM 760 O O . THR A 1 103 ? -14.789 -10.25 -56.062 1 23.11 103 THR A O 1
ATOM 763 N N . SER A 1 104 ? -16.719 -11.148 -56.75 1 25.22 104 SER A N 1
ATOM 764 C CA . SER A 1 104 ? -17.781 -10.68 -55.875 1 25.22 104 SER A CA 1
ATOM 765 C C . SER A 1 104 ? -17.531 -11.102 -54.406 1 25.22 104 SER A C 1
ATOM 767 O O . SER A 1 104 ? -17.375 -12.289 -54.125 1 25.22 104 SER A O 1
ATOM 769 N N . PRO A 1 105 ? -16.781 -10.43 -53.625 1 27 105 PRO A N 1
ATOM 770 C CA . PRO A 1 105 ? -16.344 -11.102 -52.406 1 27 105 PRO A CA 1
ATOM 771 C C . PRO A 1 105 ? -17.5 -11.695 -51.594 1 27 105 PRO A C 1
ATOM 773 O O . PRO A 1 105 ? -18.562 -11.07 -51.5 1 27 105 PRO A O 1
ATOM 776 N N . SER A 1 106 ? -17.891 -12.961 -51.625 1 27.66 106 SER A N 1
ATOM 777 C CA . SER A 1 106 ? -18.688 -13.773 -50.719 1 27.66 106 SER A CA 1
ATOM 778 C C . SER A 1 106 ? -18.562 -13.289 -49.281 1 27.66 106 SER A C 1
ATOM 780 O O . SER A 1 106 ? -17.469 -12.898 -48.844 1 27.66 106 SER A O 1
ATOM 782 N N . SER A 1 107 ? -19.625 -12.828 -48.625 1 30.31 107 SER A N 1
ATOM 783 C CA . SER A 1 107 ? -19.844 -12.289 -47.281 1 30.31 107 SER A CA 1
ATOM 784 C C . SER A 1 107 ? -19.109 -13.117 -46.25 1 30.31 107 SER A C 1
ATOM 786 O O . SER A 1 107 ? -19.609 -14.164 -45.812 1 30.31 107 SER A O 1
ATOM 788 N N . ILE A 1 108 ? -17.953 -13.594 -46.281 1 33.19 108 ILE A N 1
ATOM 789 C CA . ILE A 1 108 ? -17.109 -14.469 -45.5 1 33.19 108 ILE A CA 1
ATOM 790 C C . ILE A 1 108 ? -17.219 -14.086 -44.031 1 33.19 108 ILE A C 1
ATOM 792 O O . ILE A 1 108 ? -17.125 -12.906 -43.656 1 33.19 108 ILE A O 1
ATOM 796 N N . GLY A 1 109 ? -17.891 -14.805 -43.062 1 37.72 109 GLY A N 1
ATOM 797 C CA . GLY A 1 109 ? -17.969 -14.781 -41.594 1 37.72 109 GLY A CA 1
ATOM 798 C C . GLY A 1 109 ? -16.766 -14.125 -40.938 1 37.72 109 GLY A C 1
ATOM 799 O O . GLY A 1 109 ? -15.656 -14.664 -41 1 37.72 109 GLY A O 1
ATOM 800 N N . GLY A 1 110 ? -16.453 -12.867 -41 1 42.53 110 GLY A N 1
ATOM 801 C CA . GLY A 1 110 ? -15.336 -12 -40.656 1 42.53 110 GLY A CA 1
ATOM 802 C C . GLY A 1 110 ? -14.664 -12.375 -39.344 1 42.53 110 GLY A C 1
ATOM 803 O O . GLY A 1 110 ? -15.289 -12.969 -38.469 1 42.53 110 GLY A O 1
ATOM 804 N N . ASP A 1 111 ? -13.398 -12.742 -39.344 1 58.03 111 ASP A N 1
ATOM 805 C CA . ASP A 1 111 ? -12.523 -13.148 -38.25 1 58.03 111 ASP A CA 1
ATOM 806 C C . ASP A 1 111 ? -12.703 -12.25 -37.031 1 58.03 111 ASP A C 1
ATOM 808 O O . ASP A 1 111 ? -12.273 -11.102 -37.031 1 58.03 111 ASP A O 1
ATOM 812 N N . THR A 1 112 ? -13.797 -12.383 -36.344 1 61.66 112 THR A N 1
ATOM 813 C CA . THR A 1 112 ? -14.133 -11.664 -35.094 1 61.66 112 THR A CA 1
ATOM 814 C C . THR A 1 112 ? -12.93 -11.609 -34.156 1 61.66 112 THR A C 1
ATOM 816 O O . THR A 1 112 ? -12.938 -10.852 -33.188 1 61.66 112 THR A O 1
ATOM 819 N N . SER A 1 113 ? -11.938 -12.336 -34.531 1 65.94 113 SER A N 1
ATOM 820 C CA . SER A 1 113 ? -10.766 -12.398 -33.656 1 65.94 113 SER A CA 1
ATOM 821 C C . SER A 1 113 ? -9.977 -11.094 -33.719 1 65.94 113 SER A C 1
ATOM 823 O O . SER A 1 113 ? -9.164 -10.82 -32.812 1 65.94 113 SER A O 1
ATOM 825 N N . SER A 1 114 ? -10.258 -10.273 -34.75 1 69.25 114 SER A N 1
ATOM 826 C CA . SER A 1 114 ? -9.492 -9.039 -34.906 1 69.25 114 SER A CA 1
ATOM 827 C C . SER A 1 114 ? -10.211 -7.859 -34.25 1 69.25 114 SER A C 1
ATOM 829 O O . SER A 1 114 ? -9.648 -6.77 -34.125 1 69.25 114 SER A O 1
ATOM 831 N N . LEU A 1 115 ? -11.391 -8.227 -33.75 1 76.44 115 LEU A N 1
ATOM 832 C CA . LEU A 1 115 ? -12.141 -7.156 -33.094 1 76.44 115 LEU A CA 1
ATOM 833 C C . LEU A 1 115 ? -11.539 -6.824 -31.719 1 76.44 115 LEU A C 1
ATOM 835 O O . LEU A 1 115 ? -10.984 -7.699 -31.062 1 76.44 115 LEU A O 1
ATOM 839 N N . PRO A 1 116 ? -11.656 -5.625 -31.406 1 84.19 116 PRO A N 1
ATOM 840 C CA . PRO A 1 116 ? -11.102 -5.219 -30.109 1 84.19 116 PRO A CA 1
ATOM 841 C C . PRO A 1 116 ? -11.805 -5.879 -28.922 1 84.19 116 PRO A C 1
ATOM 843 O O . PRO A 1 116 ? -11.211 -6.039 -27.859 1 84.19 116 PRO A O 1
ATOM 846 N N . GLU A 1 117 ? -13.078 -6.203 -29.156 1 92.5 117 GLU A N 1
ATOM 847 C CA . GLU A 1 117 ? -13.883 -6.867 -28.141 1 92.5 117 GLU A CA 1
ATOM 848 C C . GLU A 1 117 ? -14.664 -8.039 -28.734 1 92.5 117 GLU A C 1
ATOM 850 O O . GLU A 1 117 ? -14.883 -8.094 -29.938 1 92.5 117 GLU A O 1
ATOM 855 N N . PRO A 1 118 ? -15.039 -8.992 -27.891 1 95.69 118 PRO A N 1
ATOM 856 C CA . PRO A 1 118 ? -15.797 -10.133 -28.422 1 95.69 118 PRO A CA 1
ATOM 857 C C . PRO A 1 118 ? -17.203 -9.75 -28.859 1 95.69 118 PRO A C 1
ATOM 859 O O . PRO A 1 118 ? -17.781 -8.789 -28.344 1 95.69 118 PRO A O 1
ATOM 862 N N . THR A 1 119 ? -17.734 -10.531 -29.812 1 95.44 119 THR A N 1
ATOM 863 C CA . THR A 1 119 ? -19.141 -10.391 -30.172 1 95.44 119 THR A CA 1
ATOM 864 C C . THR A 1 119 ? -20.047 -10.828 -29.016 1 95.44 119 THR A C 1
ATOM 866 O O . THR A 1 119 ? -19.594 -11.516 -28.094 1 95.44 119 THR A O 1
ATOM 869 N N . PRO A 1 120 ? -21.266 -10.406 -29.031 1 95.5 120 PRO A N 1
ATOM 870 C CA . PRO A 1 120 ? -22.188 -10.805 -27.953 1 95.5 120 PRO A CA 1
ATOM 871 C C . PRO A 1 120 ? -22.25 -12.312 -27.766 1 95.5 120 PRO A C 1
ATOM 873 O O . PRO A 1 120 ? -22.344 -12.797 -26.625 1 95.5 120 PRO A O 1
ATOM 876 N N . GLU A 1 121 ? -22.234 -13.039 -28.828 1 95.81 121 GLU A N 1
ATOM 877 C CA . GLU A 1 121 ? -22.281 -14.5 -28.75 1 95.81 121 GLU A CA 1
ATOM 878 C C . GLU A 1 121 ? -21.016 -15.055 -28.109 1 95.81 121 GLU A C 1
ATOM 880 O O . GLU A 1 121 ? -21.078 -15.953 -27.266 1 95.81 121 GLU A O 1
ATOM 885 N N . GLU A 1 122 ? -19.938 -14.523 -28.531 1 96.12 122 GLU A N 1
ATOM 886 C CA . GLU A 1 122 ? -18.656 -14.93 -27.938 1 96.12 122 GLU A CA 1
ATOM 887 C C . GLU A 1 122 ? -18.594 -14.586 -26.453 1 96.12 122 GLU A C 1
ATOM 889 O O . GLU A 1 122 ? -18.094 -15.367 -25.656 1 96.12 122 GLU A O 1
ATOM 894 N N . ALA A 1 123 ? -19.094 -13.414 -26.156 1 97.88 123 ALA A N 1
ATOM 895 C CA . ALA A 1 123 ? -19.078 -12.945 -24.781 1 97.88 123 ALA A CA 1
ATOM 896 C C . ALA A 1 123 ? -19.828 -13.906 -23.875 1 97.88 123 ALA A C 1
ATOM 898 O O . ALA A 1 123 ? -19.422 -14.156 -22.734 1 97.88 123 ALA A O 1
ATOM 899 N N . GLU A 1 124 ? -20.938 -14.398 -24.344 1 98.19 124 GLU A N 1
ATOM 900 C CA . GLU A 1 124 ? -21.703 -15.359 -23.562 1 98.19 124 GLU A CA 1
ATOM 901 C C . GLU A 1 124 ? -20.922 -16.641 -23.328 1 98.19 124 GLU A C 1
ATOM 903 O O . GLU A 1 124 ? -21.016 -17.25 -22.25 1 98.19 124 GLU A O 1
ATOM 908 N N . VAL A 1 125 ? -20.219 -17.078 -24.344 1 97 125 VAL A N 1
ATOM 909 C CA . VAL A 1 125 ? -19.391 -18.266 -24.219 1 97 125 VAL A CA 1
ATOM 910 C C . VAL A 1 125 ? -18.266 -18.016 -23.203 1 97 125 VAL A 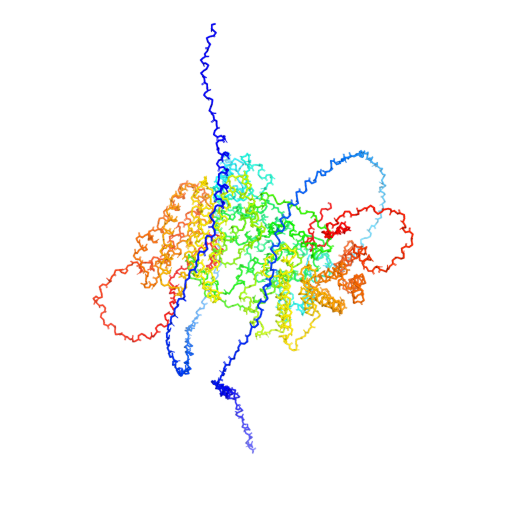C 1
ATOM 912 O O . VAL A 1 125 ? -17.984 -18.875 -22.375 1 97 125 VAL A O 1
ATOM 915 N N . TYR A 1 126 ? -17.625 -16.875 -23.312 1 97.38 126 TYR A N 1
ATOM 916 C CA . TYR A 1 126 ? -16.547 -16.516 -22.406 1 97.38 126 TYR A CA 1
ATOM 917 C C . TYR A 1 126 ? -17.031 -16.438 -20.969 1 97.38 126 TYR A C 1
ATOM 919 O O . TYR A 1 126 ? -16.328 -16.875 -20.047 1 97.38 126 TYR A O 1
ATOM 927 N N . LEU A 1 127 ? -18.219 -15.852 -20.766 1 98.5 127 LEU A N 1
ATOM 928 C CA . LEU A 1 127 ? -18.75 -15.75 -19.406 1 98.5 127 LEU A CA 1
ATOM 929 C C . LEU A 1 127 ? -19.047 -17.125 -18.828 1 98.5 127 LEU A C 1
ATOM 931 O O . LEU A 1 127 ? -18.781 -17.375 -17.656 1 98.5 127 LEU A O 1
ATOM 935 N N . ARG A 1 128 ? -19.609 -18.016 -19.625 1 97.38 128 ARG A N 1
ATOM 936 C CA . ARG A 1 128 ? -19.859 -19.375 -19.188 1 97.38 128 ARG A CA 1
ATOM 937 C C . ARG A 1 128 ? -18.562 -20.078 -18.781 1 97.38 128 ARG A C 1
ATOM 939 O O . ARG A 1 128 ? -18.516 -20.781 -17.781 1 97.38 128 ARG A O 1
ATOM 946 N N . LYS A 1 129 ? -17.609 -19.922 -19.594 1 96.38 129 LYS A N 1
ATOM 947 C CA . LYS A 1 129 ? -16.297 -20.469 -19.297 1 96.38 129 LYS A CA 1
ATOM 948 C C . LYS A 1 129 ? -15.766 -19.922 -17.984 1 96.38 129 LYS A C 1
ATOM 950 O O . LYS A 1 129 ? -15.266 -20.688 -17.141 1 96.38 129 LYS A O 1
ATOM 955 N N . PHE A 1 130 ? -15.914 -18.656 -17.781 1 97.69 130 PHE A N 1
ATOM 956 C CA . PHE A 1 130 ? -15.414 -18.016 -16.578 1 97.69 130 PHE A CA 1
ATOM 957 C C . PHE A 1 130 ? -16.125 -18.562 -15.344 1 97.69 130 PHE A C 1
ATOM 959 O O . PHE A 1 130 ? -15.508 -18.734 -14.289 1 97.69 130 PHE A O 1
ATOM 966 N N . LYS A 1 131 ? -17.359 -18.75 -15.453 1 97.19 131 LYS A N 1
ATOM 967 C CA . LYS A 1 131 ? -18.109 -19.297 -14.336 1 97.19 131 LYS A CA 1
ATOM 968 C C . LYS A 1 131 ? -17.531 -20.641 -13.891 1 97.19 131 LYS A C 1
ATOM 970 O O . LYS A 1 131 ? -17.547 -20.969 -12.703 1 97.19 131 LYS A O 1
ATOM 975 N N . THR A 1 132 ? -17.016 -21.422 -14.805 1 95.75 132 THR A N 1
ATOM 976 C CA . THR A 1 132 ? -16.359 -22.688 -14.445 1 95.75 132 THR A CA 1
ATOM 977 C C . THR A 1 132 ? -15.047 -22.422 -13.727 1 95.75 132 THR A C 1
ATOM 979 O O . THR A 1 132 ? -14.625 -23.219 -12.875 1 95.75 132 THR A O 1
ATOM 982 N N . TRP A 1 133 ? -14.359 -21.328 -14.148 1 97 133 TRP A N 1
ATOM 983 C CA . TRP A 1 133 ? -13.109 -20.953 -13.484 1 97 133 TRP A CA 1
ATOM 984 C C . TRP A 1 133 ? -13.352 -20.594 -12.023 1 97 133 TRP A C 1
ATOM 986 O O . TRP A 1 133 ? -12.539 -20.922 -11.156 1 97 133 TRP A O 1
ATOM 996 N N . LEU A 1 134 ? -14.492 -19.984 -11.758 1 96.62 134 LEU A N 1
ATOM 997 C CA . LEU A 1 134 ? -14.844 -19.562 -10.406 1 96.62 134 LEU A CA 1
ATOM 998 C C . LEU A 1 134 ? -15.039 -20.766 -9.492 1 96.62 134 LEU A C 1
ATOM 1000 O O . LEU A 1 134 ? -14.953 -20.641 -8.266 1 96.62 134 LEU A O 1
ATOM 1004 N N . GLU A 1 135 ? -15.242 -21.906 -10.062 1 94.25 135 GLU A N 1
ATOM 1005 C CA . GLU A 1 135 ? -15.359 -23.125 -9.266 1 94.25 135 GLU A CA 1
ATOM 1006 C C . GLU A 1 135 ? -14.008 -23.547 -8.688 1 94.25 135 GLU A C 1
ATOM 1008 O O . GLU A 1 135 ? -13.953 -24.266 -7.688 1 94.25 135 GLU A O 1
ATOM 1013 N N . LYS A 1 136 ? -13.039 -23.141 -9.391 1 95.56 136 LYS A N 1
ATOM 1014 C CA . LYS A 1 136 ? -11.688 -23.484 -8.945 1 95.56 136 LYS A CA 1
ATOM 1015 C C . LYS A 1 136 ? -11.18 -22.469 -7.914 1 95.56 136 LYS A C 1
ATOM 1017 O O . LYS A 1 136 ? -10.453 -22.828 -6.988 1 95.56 136 LYS A O 1
ATOM 1022 N N . PHE A 1 137 ? -11.547 -21.219 -8.047 1 97.12 137 PHE A N 1
ATOM 1023 C CA . PHE A 1 137 ? -11.234 -20.172 -7.082 1 97.12 137 PHE A CA 1
ATOM 1024 C C . PHE A 1 137 ? -12.32 -19.109 -7.074 1 97.12 137 PHE A C 1
ATOM 1026 O O . PHE A 1 137 ? -12.289 -18.172 -7.875 1 97.12 137 PHE A O 1
ATOM 1033 N N . PRO A 1 138 ? -13.094 -19.156 -6.102 1 96.81 138 PRO A N 1
ATOM 1034 C CA . PRO A 1 138 ? -14.281 -18.297 -6.105 1 96.81 138 PRO A CA 1
ATOM 1035 C C . PRO A 1 138 ? -14.031 -16.938 -5.469 1 96.81 138 PRO A C 1
ATOM 1037 O O . PRO A 1 138 ? -14.633 -16.609 -4.438 1 96.81 138 PRO A O 1
ATOM 1040 N N . CYS A 1 139 ? -13.359 -16.062 -6.168 1 97.69 139 CYS A N 1
ATOM 1041 C CA . CYS A 1 139 ? -13.039 -14.727 -5.652 1 97.69 139 CYS A CA 1
ATOM 1042 C C . CYS A 1 139 ? -14.25 -13.805 -5.738 1 97.69 139 CYS A C 1
ATOM 1044 O O . CYS A 1 139 ? -14.32 -12.805 -5.027 1 97.69 139 CYS A O 1
ATOM 1046 N N . ILE A 1 140 ? -15.203 -14.094 -6.609 1 97.69 140 ILE A N 1
ATOM 1047 C CA . ILE A 1 140 ? -16.469 -13.383 -6.711 1 97.69 140 ILE A CA 1
ATOM 1048 C C . ILE A 1 140 ? -17.609 -14.383 -6.926 1 97.69 140 ILE A C 1
ATOM 1050 O O . ILE A 1 140 ? -17.359 -15.555 -7.207 1 97.69 140 ILE A O 1
ATOM 1054 N N . VAL A 1 141 ? -18.812 -13.883 -6.691 1 96.69 141 VAL A N 1
ATOM 1055 C CA . VAL A 1 141 ? -20 -14.68 -6.977 1 96.69 141 VAL A CA 1
ATOM 1056 C C . VAL A 1 141 ? -20.844 -13.992 -8.047 1 96.69 141 VAL A C 1
ATOM 1058 O O . VAL A 1 141 ? -21.172 -12.805 -7.926 1 96.69 141 VAL A O 1
ATOM 1061 N N . LEU A 1 142 ? -21.094 -14.734 -9.086 1 96.56 142 LEU A N 1
ATOM 1062 C CA . LEU A 1 142 ? -22 -14.273 -10.133 1 96.56 142 LEU A CA 1
ATOM 1063 C C . LEU A 1 142 ? -23.312 -15.062 -10.109 1 96.56 142 LEU A C 1
ATOM 1065 O O . LEU A 1 142 ? -23.297 -16.297 -9.977 1 96.56 142 LEU A O 1
ATOM 1069 N N . PRO A 1 143 ? -24.391 -14.336 -10.227 1 93.62 143 PRO A N 1
ATOM 1070 C CA . PRO A 1 143 ? -25.656 -15.07 -10.32 1 93.62 143 PRO A CA 1
ATOM 1071 C C . PRO A 1 143 ? -25.688 -16.062 -11.477 1 93.62 143 PRO A C 1
ATOM 1073 O O . PRO A 1 143 ? -25.109 -15.797 -12.539 1 93.62 143 PRO A O 1
ATOM 1076 N N . GLN A 1 144 ? -26.422 -17.125 -11.273 1 91.19 144 GLN A N 1
ATOM 1077 C CA . GLN A 1 144 ? -26.484 -18.203 -12.258 1 91.19 144 GLN A CA 1
ATOM 1078 C C . GLN A 1 144 ? -27.094 -17.719 -13.57 1 91.19 144 GLN A C 1
ATOM 1080 O O . GLN A 1 144 ? -26.703 -18.156 -14.648 1 91.19 144 GLN A O 1
ATOM 1085 N N . ASP A 1 145 ? -27.969 -16.766 -13.43 1 94.56 145 ASP A N 1
ATOM 1086 C CA . ASP A 1 145 ? -28.703 -16.312 -14.602 1 94.56 145 ASP A CA 1
ATOM 1087 C C . ASP A 1 145 ? -28.031 -15.07 -15.211 1 94.56 145 ASP A C 1
ATOM 1089 O O . ASP A 1 145 ? -28.562 -14.477 -16.141 1 94.56 145 ASP A O 1
ATOM 1093 N N . MET A 1 146 ? -26.938 -14.727 -14.664 1 96.44 146 MET A N 1
ATOM 1094 C CA . MET A 1 146 ? -26.234 -13.555 -15.164 1 96.44 146 MET A CA 1
ATOM 1095 C C . MET A 1 146 ? -25.812 -13.758 -16.625 1 96.44 146 MET A C 1
ATOM 1097 O O . MET A 1 146 ? -25.172 -14.75 -16.953 1 96.44 146 MET A O 1
ATOM 1101 N N . THR A 1 147 ? -26.203 -12.867 -17.5 1 98.19 147 THR A N 1
ATOM 1102 C CA . THR A 1 147 ? -25.766 -12.883 -18.906 1 98.19 147 THR A CA 1
ATOM 1103 C C . THR A 1 147 ? -24.594 -11.922 -19.109 1 98.19 147 THR A C 1
ATOM 1105 O O . THR A 1 147 ? -24.359 -11.039 -18.297 1 98.19 147 THR A O 1
ATOM 1108 N N . ALA A 1 148 ? -23.875 -12.125 -20.234 1 98.38 148 ALA A N 1
ATOM 1109 C CA . ALA A 1 148 ? -22.766 -11.2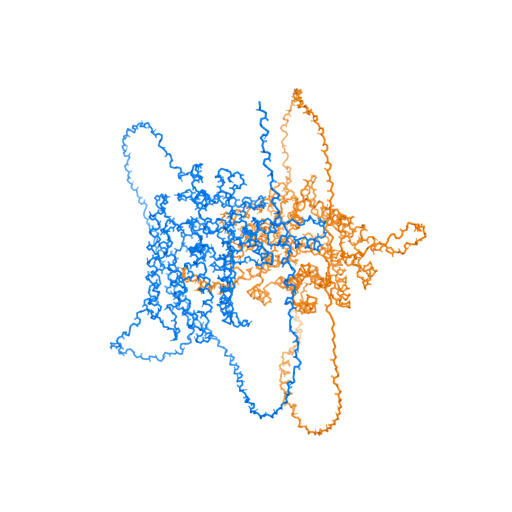34 -20.547 1 98.38 148 ALA A CA 1
ATOM 1110 C C . ALA A 1 148 ? -23.25 -9.805 -20.75 1 98.38 148 ALA A C 1
ATOM 1112 O O . ALA A 1 148 ? -22.594 -8.852 -20.312 1 98.38 148 ALA A O 1
ATOM 1113 N N . ALA A 1 149 ? -24.328 -9.68 -21.359 1 98.12 149 ALA A N 1
ATOM 1114 C CA . ALA A 1 149 ? -24.891 -8.359 -21.609 1 98.12 149 ALA A CA 1
ATOM 1115 C C . ALA A 1 149 ? -25.266 -7.672 -20.297 1 98.12 149 ALA A C 1
ATOM 1117 O O . ALA A 1 149 ? -25.031 -6.477 -20.125 1 98.12 149 ALA A O 1
ATOM 1118 N N . ALA A 1 150 ? -25.906 -8.375 -19.406 1 98.12 150 ALA A N 1
ATOM 1119 C CA . ALA A 1 150 ? -26.297 -7.824 -18.109 1 98.12 150 ALA A CA 1
ATOM 1120 C C . ALA A 1 150 ? -25.062 -7.43 -17.297 1 98.12 150 ALA A C 1
ATOM 1122 O O . ALA A 1 150 ? -25.062 -6.391 -16.625 1 98.12 150 ALA A O 1
ATOM 1123 N N . LEU A 1 151 ? -24.078 -8.242 -17.328 1 98.56 151 LEU A N 1
ATOM 1124 C CA . LEU A 1 151 ? -22.844 -7.945 -16.609 1 98.56 151 LEU A CA 1
ATOM 1125 C C . LEU A 1 151 ? -22.188 -6.68 -17.156 1 98.56 151 LEU A C 1
ATOM 1127 O O . LEU A 1 151 ? -21.688 -5.852 -16.391 1 98.56 151 LEU A O 1
ATOM 1131 N N . ARG A 1 152 ? -22.141 -6.59 -18.484 1 98.19 152 ARG A N 1
ATOM 1132 C CA . ARG A 1 152 ? -21.547 -5.418 -19.125 1 98.19 152 ARG A CA 1
ATOM 1133 C C . ARG A 1 152 ? -22.266 -4.141 -18.688 1 98.19 152 ARG A C 1
ATOM 1135 O O . ARG A 1 152 ? -21.625 -3.1 -18.5 1 98.19 152 ARG A O 1
ATOM 1142 N N . LYS A 1 153 ? -23.469 -4.227 -18.5 1 97.81 153 LYS A N 1
ATOM 1143 C CA . LYS A 1 153 ? -24.266 -3.08 -18.078 1 97.81 153 LYS A CA 1
ATOM 1144 C C . LYS A 1 153 ? -24.031 -2.758 -16.609 1 97.81 153 LYS A C 1
ATOM 1146 O O . LYS A 1 153 ? -23.875 -1.594 -16.234 1 97.81 153 LYS A O 1
ATOM 1151 N N . GLU A 1 154 ? -23.969 -3.699 -15.758 1 97.44 154 GLU A N 1
ATOM 1152 C CA . GLU A 1 154 ? -23.906 -3.514 -14.312 1 97.44 154 GLU A CA 1
ATOM 1153 C C . GLU A 1 154 ? -22.484 -3.225 -13.859 1 97.44 154 GLU A C 1
ATOM 1155 O O . GLU A 1 154 ? -22.266 -2.381 -12.984 1 97.44 154 GLU A O 1
ATOM 1160 N N . LYS A 1 155 ? -21.594 -3.971 -14.336 1 98.31 155 LYS A N 1
ATOM 1161 C CA . LYS A 1 155 ? -20.188 -3.895 -13.984 1 98.31 155 LYS A CA 1
ATOM 1162 C C . LYS A 1 155 ? -19.297 -3.955 -15.227 1 98.31 155 LYS A C 1
ATOM 1164 O O . LYS A 1 155 ? -18.594 -4.938 -15.438 1 98.31 155 LYS A O 1
ATOM 1169 N N . PRO A 1 156 ? -19.219 -2.867 -15.898 1 98.25 156 PRO A N 1
ATOM 1170 C CA . PRO A 1 156 ? -18.562 -2.848 -17.203 1 98.25 156 PRO A CA 1
ATOM 1171 C C . PRO A 1 156 ? -17.062 -3.154 -17.125 1 98.25 156 PRO A C 1
ATOM 1173 O O . PRO A 1 156 ? -16.5 -3.768 -18.031 1 98.25 156 PRO A O 1
ATOM 1176 N N . PHE A 1 157 ? -16.344 -2.738 -16.172 1 98.56 157 PHE A N 1
ATOM 1177 C CA . PHE A 1 157 ? -14.922 -3.006 -16.078 1 98.56 157 PHE A CA 1
ATOM 1178 C C . PHE A 1 157 ? -14.656 -4.473 -15.766 1 98.56 157 PHE A C 1
ATOM 1180 O O . PHE A 1 157 ? -13.75 -5.086 -16.344 1 98.56 157 PHE A O 1
ATOM 1187 N N . LEU A 1 158 ? -15.383 -4.992 -14.797 1 98.75 158 LEU A N 1
ATOM 1188 C CA . LEU A 1 158 ? -15.281 -6.422 -14.523 1 98.75 158 LEU A CA 1
ATOM 1189 C C . LEU A 1 158 ? -15.539 -7.234 -15.789 1 98.75 158 LEU A C 1
ATOM 1191 O O . LEU A 1 158 ? -14.828 -8.203 -16.062 1 98.75 158 LEU A O 1
ATOM 1195 N N . TRP A 1 159 ? -16.609 -6.848 -16.5 1 98.81 159 TRP A N 1
ATOM 1196 C CA . TRP A 1 159 ? -16.906 -7.496 -17.766 1 98.81 159 TRP A CA 1
ATOM 1197 C C . TRP A 1 159 ? -15.688 -7.48 -18.688 1 98.81 159 TRP A C 1
ATOM 1199 O O . TRP A 1 159 ? -15.312 -8.516 -19.25 1 98.81 159 TRP A O 1
ATOM 1209 N N . LEU A 1 160 ? -15.047 -6.348 -18.859 1 98.44 160 LEU A N 1
ATOM 1210 C CA . LEU A 1 160 ? -13.891 -6.203 -19.734 1 98.44 160 LEU A CA 1
ATOM 1211 C C . LEU A 1 160 ? -12.766 -7.137 -19.297 1 98.44 160 LEU A C 1
ATOM 1213 O O . LEU A 1 160 ? -12.125 -7.777 -20.141 1 98.44 160 LEU A O 1
ATOM 1217 N N . CYS A 1 161 ? -12.484 -7.219 -18.031 1 98.38 161 CYS A N 1
ATOM 1218 C CA . CYS A 1 161 ? -11.438 -8.086 -17.5 1 98.38 161 CYS A CA 1
ATOM 1219 C C . CYS A 1 161 ? -11.734 -9.547 -17.797 1 98.38 161 CYS A C 1
ATOM 1221 O O . CYS A 1 161 ? -10.859 -10.289 -18.25 1 98.38 161 CYS A O 1
ATOM 1223 N N . ILE A 1 162 ? -12.961 -9.953 -17.547 1 98.5 162 ILE A N 1
ATOM 1224 C CA . ILE A 1 162 ? -13.359 -11.336 -17.781 1 98.5 162 ILE A CA 1
ATOM 1225 C C . ILE A 1 162 ? -13.227 -11.68 -19.266 1 98.5 162 ILE A C 1
ATOM 1227 O O . ILE A 1 162 ? -12.688 -12.727 -19.625 1 98.5 162 ILE A O 1
ATOM 1231 N N . MET A 1 163 ? -13.703 -10.773 -20.172 1 98.19 163 MET A N 1
ATOM 1232 C CA . MET A 1 163 ? -13.578 -11.008 -21.609 1 98.19 163 MET A CA 1
ATOM 1233 C C . MET A 1 163 ? -12.117 -11.141 -22.016 1 98.19 163 MET A C 1
ATOM 1235 O O . MET A 1 163 ? -11.781 -11.961 -22.875 1 98.19 163 MET A O 1
ATOM 1239 N N . ASN A 1 164 ? -11.266 -10.344 -21.422 1 96.44 164 ASN A N 1
ATOM 1240 C CA . ASN A 1 164 ? -9.852 -10.375 -21.766 1 96.44 164 ASN A CA 1
ATOM 1241 C C . ASN A 1 164 ? -9.203 -11.688 -21.359 1 96.44 164 ASN A C 1
ATOM 1243 O O . ASN A 1 164 ? -8.547 -12.352 -22.156 1 96.44 164 ASN A O 1
ATOM 1247 N N . ILE A 1 165 ? -9.414 -12.133 -20.141 1 95.94 165 ILE A N 1
ATOM 1248 C CA . ILE A 1 165 ? -8.695 -13.289 -19.609 1 95.94 165 ILE A CA 1
ATOM 1249 C C . ILE A 1 165 ? -9.234 -14.57 -20.25 1 95.94 165 ILE A C 1
ATOM 1251 O O . ILE A 1 165 ? -8.531 -15.578 -20.328 1 95.94 165 ILE A O 1
ATOM 1255 N N . THR A 1 166 ? -10.492 -14.547 -20.75 1 96.19 166 THR A N 1
ATOM 1256 C CA . THR A 1 166 ? -11.102 -15.766 -21.281 1 96.19 166 THR A CA 1
ATOM 1257 C C . THR A 1 166 ? -11.078 -15.766 -22.797 1 96.19 166 THR A C 1
ATOM 1259 O O . THR A 1 166 ? -11.5 -16.734 -23.438 1 96.19 166 THR A O 1
ATOM 1262 N N . SER A 1 167 ? -10.609 -14.688 -23.391 1 93.94 167 SER A N 1
ATOM 1263 C CA . SER A 1 167 ? -10.586 -14.602 -24.859 1 93.94 167 SER A CA 1
ATOM 1264 C C . SER A 1 167 ? -9.797 -15.758 -25.453 1 93.94 167 SER A C 1
ATOM 1266 O O . SER A 1 167 ? -8.766 -16.172 -24.906 1 93.94 167 SER A O 1
ATOM 1268 N N . MET A 1 168 ? -10.258 -16.266 -26.609 1 91.69 168 MET A N 1
ATOM 1269 C CA . MET A 1 168 ? -9.625 -17.391 -27.297 1 91.69 168 MET A CA 1
ATOM 1270 C C . MET A 1 168 ? -8.828 -16.906 -28.5 1 91.69 168 MET A C 1
ATOM 1272 O O . MET A 1 168 ? -8.453 -17.719 -29.359 1 91.69 168 MET A O 1
ATOM 1276 N N . SER A 1 169 ? -8.578 -15.664 -28.562 1 90.25 169 SER A N 1
ATOM 1277 C CA . SER A 1 169 ? -7.77 -15.039 -29.609 1 90.25 169 SER A CA 1
ATOM 1278 C C . SER A 1 169 ? -6.637 -14.211 -29 1 90.25 169 SER A C 1
ATOM 1280 O O . SER A 1 169 ? -6.879 -13.258 -28.266 1 90.25 169 SER A O 1
ATOM 1282 N N . VAL A 1 170 ? -5.469 -14.562 -29.375 1 88.12 170 VAL A N 1
ATOM 1283 C CA . VAL A 1 170 ? -4.297 -13.859 -28.844 1 88.12 170 VAL A CA 1
ATOM 1284 C C . VAL A 1 170 ? -4.348 -12.391 -29.25 1 88.12 170 VAL A C 1
ATOM 1286 O O . VAL A 1 170 ? -4.051 -11.508 -28.438 1 88.12 170 VAL A O 1
ATOM 1289 N N . GLU A 1 171 ? -4.734 -12.156 -30.453 1 87.62 171 GLU A N 1
ATOM 1290 C CA . GLU A 1 171 ? -4.82 -10.789 -30.953 1 87.62 171 GLU A CA 1
ATOM 1291 C C . GLU A 1 171 ? -5.828 -9.977 -30.141 1 87.62 171 GLU A C 1
ATOM 1293 O O . GLU A 1 171 ? -5.562 -8.828 -29.781 1 87.62 171 GLU A O 1
ATOM 1298 N N . GLN A 1 172 ? -6.953 -10.555 -29.922 1 91.25 172 GLN A N 1
ATOM 1299 C CA . GLN A 1 172 ? -7.992 -9.891 -29.141 1 91.25 172 GLN A CA 1
ATOM 1300 C C . GLN A 1 172 ? -7.539 -9.672 -27.703 1 91.25 172 GLN A C 1
ATOM 1302 O O . GLN A 1 172 ? -7.855 -8.648 -27.094 1 91.25 172 GLN A O 1
ATOM 1307 N N . GLN A 1 173 ? -6.832 -10.617 -27.109 1 91.12 173 GLN A N 1
ATOM 1308 C CA . GLN A 1 173 ? -6.301 -10.484 -25.766 1 91.12 173 GLN A CA 1
ATOM 1309 C C . GLN A 1 173 ? -5.375 -9.281 -25.641 1 91.12 173 GLN A C 1
ATOM 1311 O O . GLN A 1 173 ? -5.422 -8.547 -24.656 1 91.12 173 GLN A O 1
ATOM 1316 N N . ILE A 1 174 ? -4.574 -9.078 -26.672 1 87.5 174 ILE A N 1
ATOM 1317 C CA . ILE A 1 174 ? -3.602 -7.988 -26.672 1 87.5 174 ILE A CA 1
ATOM 1318 C C . ILE A 1 174 ? -4.332 -6.648 -26.719 1 87.5 174 ILE A C 1
ATOM 1320 O O . ILE A 1 174 ? -3.998 -5.727 -25.969 1 87.5 174 ILE A O 1
ATOM 1324 N N . LYS A 1 175 ? -5.289 -6.602 -27.547 1 90.06 175 LYS A N 1
ATOM 1325 C CA . LYS A 1 175 ? -6.055 -5.363 -27.672 1 90.06 175 LYS A CA 1
ATOM 1326 C C . LYS A 1 175 ? -6.797 -5.043 -26.375 1 90.06 175 LYS A C 1
ATOM 1328 O O . LYS A 1 175 ? -6.797 -3.896 -25.922 1 90.06 175 LYS A O 1
ATOM 1333 N N . MET A 1 176 ? -7.367 -6.008 -25.781 1 93.75 176 MET A N 1
ATOM 1334 C CA . MET A 1 176 ? -8.141 -5.785 -24.562 1 93.75 176 MET A CA 1
ATOM 1335 C C . MET A 1 176 ? -7.219 -5.508 -23.375 1 93.75 176 MET A C 1
ATOM 1337 O O . MET A 1 176 ? -7.582 -4.77 -22.453 1 93.75 176 MET A O 1
ATOM 1341 N N . LYS A 1 177 ? -6.086 -6.082 -23.406 1 92.94 177 LYS A N 1
ATOM 1342 C CA . LYS A 1 177 ? -5.105 -5.809 -22.359 1 92.94 177 LYS A CA 1
ATOM 1343 C C . LYS A 1 177 ? -4.793 -4.316 -22.266 1 92.94 177 LYS A C 1
ATOM 1345 O O . LYS A 1 177 ? -4.754 -3.746 -21.172 1 92.94 177 LYS A O 1
ATOM 1350 N N . ASP A 1 178 ? -4.566 -3.719 -23.391 1 91.56 178 ASP A N 1
ATOM 1351 C CA . ASP A 1 178 ? -4.309 -2.283 -23.453 1 91.56 178 ASP A CA 1
ATOM 1352 C C . ASP A 1 178 ? -5.52 -1.49 -22.969 1 91.56 178 ASP A C 1
ATOM 1354 O O . ASP A 1 178 ? -5.371 -0.478 -22.281 1 91.56 178 ASP A O 1
ATOM 1358 N N . GLN A 1 179 ? -6.594 -1.999 -23.344 1 95.5 179 GLN A N 1
ATOM 1359 C CA . GLN A 1 179 ? -7.82 -1.336 -22.922 1 95.5 179 GLN A CA 1
ATOM 1360 C C . GLN A 1 179 ? -7.996 -1.418 -21.406 1 95.5 179 GLN A C 1
ATOM 1362 O O . GLN A 1 179 ? -8.43 -0.453 -20.766 1 95.5 179 GLN A O 1
ATOM 1367 N N . VAL A 1 180 ? -7.723 -2.568 -20.812 1 96.31 180 VAL A N 1
ATOM 1368 C CA . VAL A 1 180 ? -7.828 -2.746 -19.359 1 96.31 180 VAL A CA 1
ATOM 1369 C C . VAL A 1 180 ? -6.922 -1.745 -18.656 1 96.31 180 VAL A C 1
ATOM 1371 O O . VAL A 1 180 ? -7.348 -1.078 -17.703 1 96.31 180 VAL A O 1
ATOM 1374 N N . ARG A 1 181 ? -5.734 -1.631 -19.109 1 94.81 181 ARG A N 1
ATOM 1375 C CA . ARG A 1 181 ? -4.773 -0.708 -18.516 1 94.81 181 ARG A CA 1
ATOM 1376 C C . ARG A 1 181 ? -5.246 0.735 -18.641 1 94.81 181 ARG A C 1
ATOM 1378 O O . ARG A 1 181 ? -5.145 1.516 -17.703 1 94.81 181 ARG A O 1
ATOM 1385 N N . GLN A 1 182 ? -5.781 1.084 -19.781 1 96.75 182 GLN A N 1
ATOM 1386 C CA . GLN A 1 182 ? -6.309 2.424 -20.016 1 96.75 182 GLN A CA 1
ATOM 1387 C C . GLN A 1 182 ? -7.496 2.717 -19.109 1 96.75 182 GLN A C 1
ATOM 1389 O O . GLN A 1 182 ? -7.625 3.826 -18.578 1 96.75 182 GLN A O 1
ATOM 1394 N N . GLU A 1 183 ? -8.312 1.748 -18.953 1 97.62 183 GLU A N 1
ATOM 1395 C CA . GLU A 1 183 ? -9.477 1.921 -18.094 1 97.62 183 GLU A CA 1
ATOM 1396 C C . GLU A 1 183 ? -9.07 2.113 -16.641 1 97.62 183 GLU A C 1
ATOM 1398 O O . GLU A 1 183 ? -9.672 2.912 -15.914 1 97.62 183 GLU A O 1
ATOM 1403 N N . ILE A 1 184 ? -8.102 1.424 -16.188 1 97.81 184 ILE A N 1
ATOM 1404 C CA . ILE A 1 184 ? -7.605 1.588 -14.828 1 97.81 184 ILE A CA 1
ATOM 1405 C C . ILE A 1 184 ? -7.082 3.01 -14.641 1 97.81 184 ILE A C 1
ATOM 1407 O O . ILE A 1 184 ? -7.43 3.68 -13.664 1 97.81 184 ILE A O 1
ATOM 1411 N N . ALA A 1 185 ? -6.273 3.473 -15.578 1 97.88 185 ALA A N 1
ATOM 1412 C CA . ALA A 1 185 ? -5.707 4.816 -15.516 1 97.88 185 ALA A CA 1
ATOM 1413 C C . ALA A 1 185 ? -6.805 5.875 -15.492 1 97.88 185 ALA A C 1
ATOM 1415 O O . ALA A 1 185 ? -6.77 6.801 -14.672 1 97.88 185 ALA A O 1
ATOM 1416 N N . THR A 1 186 ? -7.742 5.645 -16.281 1 97.75 186 THR A N 1
ATOM 1417 C CA . THR A 1 186 ? -8.789 6.648 -16.438 1 97.75 186 THR A CA 1
ATOM 1418 C C . THR A 1 186 ? -9.773 6.598 -15.273 1 97.75 186 THR A C 1
ATOM 1420 O O . THR A 1 186 ? -10.047 7.617 -14.641 1 97.75 186 THR A O 1
ATOM 1423 N N . ARG A 1 187 ? -10.297 5.48 -14.969 1 97.56 187 ARG A N 1
ATOM 1424 C CA . ARG A 1 187 ? -11.352 5.348 -13.969 1 97.56 187 ARG A CA 1
ATOM 1425 C C . ARG A 1 187 ? -10.812 5.59 -12.562 1 97.56 187 ARG A C 1
ATOM 1427 O O . ARG A 1 187 ? -11.406 6.344 -11.789 1 97.56 187 ARG A O 1
ATOM 1434 N N . ILE A 1 188 ? -9.688 5.047 -12.25 1 97.19 188 ILE A N 1
ATOM 1435 C CA . ILE A 1 188 ? -9.211 5.062 -10.867 1 97.19 188 ILE A CA 1
ATOM 1436 C C . ILE A 1 188 ? -8.375 6.316 -10.625 1 97.19 188 ILE A C 1
ATOM 1438 O O . ILE A 1 188 ? -8.539 6.988 -9.602 1 97.19 188 ILE A O 1
ATOM 1442 N N . ILE A 1 189 ? -7.508 6.719 -11.562 1 96.81 189 ILE A N 1
ATOM 1443 C CA . ILE A 1 189 ? -6.578 7.809 -11.305 1 96.81 189 ILE A CA 1
ATOM 1444 C C . ILE A 1 189 ? -7.188 9.133 -11.766 1 96.81 189 ILE A C 1
ATOM 1446 O O . ILE A 1 189 ? -7.324 10.07 -10.977 1 96.81 189 ILE A O 1
ATOM 1450 N N . ILE A 1 190 ? -7.625 9.141 -12.961 1 95.88 190 ILE A N 1
ATOM 1451 C CA . ILE A 1 190 ? -8.078 10.406 -13.523 1 95.88 190 ILE A CA 1
ATOM 1452 C C . ILE A 1 190 ? -9.453 10.758 -12.953 1 95.88 190 ILE A C 1
ATOM 1454 O O . ILE A 1 190 ? -9.656 11.867 -12.453 1 95.88 190 ILE A O 1
ATOM 1458 N N . ASN A 1 191 ? -10.398 9.758 -12.938 1 94.38 191 ASN A N 1
ATOM 1459 C CA . ASN A 1 191 ? -11.773 10.047 -12.555 1 94.38 191 ASN A CA 1
ATOM 1460 C C . ASN A 1 191 ? -12.016 9.773 -11.078 1 94.38 191 ASN A C 1
ATOM 1462 O O . ASN A 1 191 ? -13.094 10.07 -10.555 1 94.38 191 ASN A O 1
ATOM 1466 N N . HIS A 1 192 ? -11.109 9.258 -10.422 1 92.31 192 HIS A N 1
ATOM 1467 C CA . HIS A 1 192 ? -11.227 8.945 -9 1 92.31 192 HIS A CA 1
ATOM 1468 C C . HIS A 1 192 ? -12.414 8.031 -8.734 1 92.31 192 HIS A C 1
ATOM 1470 O O . HIS A 1 192 ? -13.188 8.266 -7.801 1 92.31 192 HIS A O 1
ATOM 1476 N N . GLU A 1 193 ? -12.578 7.047 -9.578 1 94.31 193 GLU A N 1
ATOM 1477 C CA . GLU A 1 193 ? -13.648 6.078 -9.367 1 94.31 193 GLU A CA 1
ATOM 1478 C C . GLU A 1 193 ? -13.281 5.074 -8.281 1 94.31 193 GLU A C 1
ATOM 1480 O O . GLU A 1 193 ? -12.18 4.523 -8.281 1 94.31 193 GLU A O 1
ATOM 1485 N N . ARG A 1 194 ? -14.203 4.945 -7.32 1 93.5 194 ARG A N 1
ATOM 1486 C CA . ARG A 1 194 ? -14.062 3.971 -6.242 1 93.5 194 ARG A CA 1
ATOM 1487 C C . ARG A 1 194 ? -15.273 3.041 -6.188 1 93.5 194 ARG A C 1
ATOM 1489 O O . ARG A 1 194 ? -16.266 3.342 -5.512 1 93.5 194 ARG A O 1
ATOM 1496 N N . SER A 1 195 ? -15.148 1.946 -6.926 1 97.19 195 SER A N 1
ATOM 1497 C CA . SER A 1 195 ? -16.312 1.074 -7.039 1 97.19 195 SER A CA 1
ATOM 1498 C C . SER A 1 195 ? -15.922 -0.392 -6.883 1 97.19 195 SER A C 1
ATOM 1500 O O . SER A 1 195 ? -14.773 -0.763 -7.133 1 97.19 195 SER A O 1
ATOM 1502 N N . MET A 1 196 ? -16.891 -1.185 -6.512 1 97.88 196 MET A N 1
ATOM 1503 C CA . MET A 1 196 ? -16.734 -2.635 -6.469 1 97.88 196 MET A CA 1
ATOM 1504 C C . MET A 1 196 ? -16.438 -3.189 -7.859 1 97.88 196 MET A C 1
ATOM 1506 O O . MET A 1 196 ? -15.711 -4.18 -7.992 1 97.88 196 MET A O 1
ATOM 1510 N N . ASP A 1 197 ? -16.969 -2.564 -8.844 1 98.44 197 ASP A N 1
ATOM 1511 C CA . ASP A 1 197 ? -16.719 -2.953 -10.227 1 98.44 197 ASP A CA 1
ATOM 1512 C C . ASP A 1 197 ? -15.219 -2.922 -10.539 1 98.44 197 ASP A C 1
ATOM 1514 O O . ASP A 1 197 ? -14.656 -3.918 -11 1 98.44 197 ASP A O 1
ATOM 1518 N N . CYS A 1 198 ? -14.547 -1.818 -10.211 1 98.5 198 CYS A N 1
ATOM 1519 C CA . CYS A 1 198 ? -13.117 -1.673 -10.461 1 98.5 198 CYS A CA 1
ATOM 1520 C C . CYS A 1 198 ? -12.312 -2.664 -9.633 1 98.5 198 CYS A C 1
ATOM 1522 O O . CYS A 1 198 ? -11.398 -3.318 -10.141 1 98.5 198 CYS A O 1
ATOM 1524 N N . LEU A 1 199 ? -12.656 -2.785 -8.375 1 98.69 199 LEU A N 1
ATOM 1525 C CA . LEU A 1 199 ? -11.906 -3.629 -7.457 1 98.69 199 LEU A CA 1
ATOM 1526 C C . LEU A 1 199 ? -12.008 -5.098 -7.859 1 98.69 199 LEU A C 1
ATOM 1528 O O . LEU A 1 199 ? -10.984 -5.777 -7.996 1 98.69 199 LEU A O 1
ATOM 1532 N N . GLN A 1 200 ? -13.195 -5.582 -8.109 1 98.81 200 GLN A N 1
ATOM 1533 C CA . GLN A 1 200 ? -13.406 -6.977 -8.484 1 98.81 200 GLN A CA 1
ATOM 1534 C C . GLN A 1 200 ? -12.805 -7.281 -9.852 1 98.81 200 GLN A C 1
ATOM 1536 O O . GLN A 1 200 ? -12.289 -8.383 -10.078 1 98.81 200 GLN A O 1
ATOM 1541 N N . GLY A 1 201 ? -12.945 -6.328 -10.719 1 98.75 201 GLY A N 1
ATOM 1542 C CA . GLY A 1 201 ? -12.305 -6.508 -12.016 1 98.75 201 GLY A CA 1
ATOM 1543 C C . GLY A 1 201 ? -10.812 -6.75 -11.914 1 98.75 201 GLY A C 1
ATOM 1544 O O . GLY A 1 201 ? -10.289 -7.695 -12.516 1 98.75 201 GLY A O 1
ATOM 1545 N N . ILE A 1 202 ? -10.094 -5.957 -11.125 1 98.62 202 ILE A N 1
ATOM 1546 C CA . ILE A 1 202 ? -8.648 -6.082 -10.969 1 98.62 202 ILE A CA 1
ATOM 1547 C C . ILE A 1 202 ? -8.312 -7.406 -10.289 1 98.62 202 ILE A C 1
ATOM 1549 O O . ILE A 1 202 ? -7.375 -8.102 -10.688 1 98.62 202 ILE A O 1
ATOM 1553 N N . ILE A 1 203 ? -9.047 -7.781 -9.297 1 98.75 203 ILE A N 1
ATOM 1554 C CA . ILE A 1 203 ? -8.812 -9.016 -8.562 1 98.75 203 ILE A CA 1
ATOM 1555 C C . ILE A 1 203 ? -8.914 -10.211 -9.516 1 98.75 203 ILE A C 1
ATOM 1557 O O . ILE A 1 203 ? -8.031 -11.07 -9.539 1 98.75 203 ILE A O 1
ATOM 1561 N N . CYS A 1 204 ? -10.008 -10.227 -10.305 1 98.5 204 CYS A N 1
ATOM 1562 C CA . CYS A 1 204 ? -10.172 -11.32 -11.258 1 98.5 204 CYS A CA 1
ATOM 1563 C C . CYS A 1 204 ? -9.031 -11.336 -12.266 1 98.5 204 CYS A C 1
ATOM 1565 O O . CYS A 1 204 ? -8.492 -12.398 -12.586 1 98.5 204 CYS A O 1
ATOM 1567 N N . TYR A 1 205 ? -8.672 -10.172 -12.719 1 97.62 205 TYR A N 1
ATOM 1568 C CA . TYR A 1 205 ? -7.633 -10.055 -13.742 1 97.62 205 TYR A CA 1
ATOM 1569 C C . TYR A 1 205 ? -6.309 -10.609 -13.234 1 97.62 205 TYR A C 1
ATOM 1571 O O . TYR A 1 205 ? -5.637 -11.359 -13.945 1 97.62 205 TYR A O 1
ATOM 1579 N N . VAL A 1 206 ? -5.934 -10.281 -12.023 1 96.56 206 VAL A N 1
ATOM 1580 C CA . VAL A 1 206 ? -4.652 -10.703 -11.469 1 96.56 206 VAL A CA 1
ATOM 1581 C C . VAL A 1 206 ? -4.734 -12.18 -11.062 1 96.56 206 VAL A C 1
ATOM 1583 O O . VAL A 1 206 ? -3.748 -12.914 -11.164 1 96.56 206 VAL A O 1
ATOM 1586 N N . THR A 1 207 ? -5.887 -12.641 -10.625 1 97.69 207 THR A N 1
ATOM 1587 C CA . THR A 1 207 ? -6.074 -14.031 -10.242 1 97.69 207 THR A CA 1
ATOM 1588 C C . THR A 1 207 ? -5.75 -14.961 -11.406 1 97.69 207 THR A C 1
ATOM 1590 O O . THR A 1 207 ? -5.145 -16.016 -11.219 1 97.69 207 THR A O 1
ATOM 1593 N N . TRP A 1 208 ? -6.156 -14.547 -12.609 1 96.75 208 TRP A N 1
ATOM 1594 C CA . TRP A 1 208 ? -5.879 -15.359 -13.789 1 96.75 208 TRP A CA 1
ATOM 1595 C C . TRP A 1 208 ? -4.891 -14.648 -14.711 1 96.75 208 TRP A C 1
ATOM 1597 O O . TRP A 1 208 ? -5.078 -14.625 -15.93 1 96.75 208 TRP A O 1
ATOM 1607 N N . ALA A 1 209 ? -3.875 -14.062 -14.125 1 92.25 209 ALA A N 1
ATOM 1608 C CA . ALA A 1 209 ? -2.855 -13.281 -14.82 1 92.25 209 ALA A CA 1
ATOM 1609 C C . ALA A 1 209 ? -2.084 -14.156 -15.812 1 92.25 209 ALA A C 1
ATOM 1611 O O . ALA A 1 209 ? -1.447 -13.641 -16.734 1 92.25 209 ALA A O 1
ATOM 1612 N N . SER A 1 210 ? -2.158 -15.438 -15.703 1 86.75 210 SER A N 1
ATOM 1613 C CA . SER A 1 210 ? -1.431 -16.359 -16.578 1 86.75 210 SER A CA 1
ATOM 1614 C C . SER A 1 210 ? -1.92 -16.25 -18.016 1 86.75 210 SER A C 1
ATOM 1616 O O . SER A 1 210 ? -1.16 -16.5 -18.953 1 86.75 210 SER A O 1
ATOM 1618 N N . THR A 1 211 ? -3.135 -15.844 -18.172 1 83.38 211 THR A N 1
ATOM 1619 C CA . THR A 1 211 ? -3.725 -15.859 -19.5 1 83.38 211 THR A CA 1
ATOM 1620 C C . THR A 1 211 ? -3.391 -14.578 -20.25 1 83.38 211 THR A C 1
ATOM 1622 O O . THR A 1 211 ? -3.516 -14.516 -21.484 1 83.38 211 THR A O 1
ATOM 1625 N N . THR A 1 212 ? -3.043 -13.562 -19.562 1 79.38 212 THR A N 1
ATOM 1626 C CA . THR A 1 212 ? -2.787 -12.273 -20.203 1 79.38 212 THR A CA 1
ATOM 1627 C C . THR A 1 212 ? -1.298 -11.945 -20.172 1 79.38 212 THR A C 1
ATOM 1629 O O . THR A 1 212 ? -0.918 -10.781 -20.047 1 79.38 212 THR A O 1
ATOM 1632 N N . SER A 1 213 ? -0.575 -12.898 -20.266 1 67.38 213 SER A N 1
ATOM 1633 C CA . SER A 1 213 ? 0.863 -12.742 -20.078 1 67.38 213 SER A CA 1
ATOM 1634 C C . SER A 1 213 ? 1.579 -12.547 -21.406 1 67.38 213 SER A C 1
ATOM 1636 O O . SER A 1 213 ? 2.803 -12.672 -21.484 1 67.38 213 SER A O 1
ATOM 1638 N N . SER A 1 214 ? 0.829 -12.172 -22.438 1 64.38 214 SER A N 1
ATOM 1639 C CA . SER A 1 214 ? 1.495 -11.82 -23.688 1 64.38 214 SER A CA 1
ATOM 1640 C C . SER A 1 214 ? 2.57 -10.766 -23.469 1 64.38 214 SER A C 1
ATOM 1642 O O . SER A 1 214 ? 2.553 -10.062 -22.453 1 64.38 214 SER A O 1
ATOM 1644 N N . PRO A 1 215 ? 3.488 -10.867 -24.406 1 65.5 215 PRO A N 1
ATOM 1645 C CA . PRO A 1 215 ? 4.555 -9.891 -24.188 1 65.5 215 PRO A CA 1
ATOM 1646 C C . PRO A 1 215 ? 4.023 -8.477 -23.953 1 65.5 215 PRO A C 1
ATOM 1648 O O . PRO A 1 215 ? 2.984 -8.102 -24.5 1 65.5 215 PRO A O 1
ATOM 1651 N N . GLY A 1 216 ? 4.344 -7.969 -23 1 71.56 216 GLY A N 1
ATOM 1652 C CA . GLY A 1 216 ? 3.938 -6.609 -22.672 1 71.56 216 GLY A CA 1
ATOM 1653 C C . GLY A 1 216 ? 4.574 -6.082 -21.406 1 71.56 216 GLY A C 1
ATOM 1654 O O . GLY A 1 216 ? 5.605 -6.59 -20.969 1 71.56 216 GLY A O 1
ATOM 1655 N N . LYS A 1 217 ? 4.012 -5.008 -20.922 1 77.75 217 LYS A N 1
ATOM 1656 C CA . LYS A 1 217 ? 4.531 -4.316 -19.75 1 77.75 217 LYS A CA 1
ATOM 1657 C C . LYS A 1 217 ? 4.137 -5.047 -18.469 1 77.75 217 LYS A C 1
ATOM 1659 O O . LYS A 1 217 ? 3.021 -5.559 -18.359 1 77.75 217 LYS A O 1
ATOM 1664 N N . PRO A 1 218 ? 5.074 -5.094 -17.516 1 86.19 218 PRO A N 1
ATOM 1665 C CA . PRO A 1 218 ? 4.715 -5.652 -16.219 1 86.19 218 PRO A CA 1
ATOM 1666 C C . PRO A 1 218 ? 3.48 -4.992 -15.609 1 86.19 218 PRO A C 1
ATOM 1668 O O . PRO A 1 218 ? 3.281 -3.787 -15.766 1 86.19 218 PRO A O 1
ATOM 1671 N N . PHE A 1 219 ? 2.633 -5.836 -14.922 1 90.31 219 PHE A N 1
ATOM 1672 C CA . PHE A 1 219 ? 1.392 -5.219 -14.469 1 90.31 219 PHE A CA 1
ATOM 1673 C C . PHE A 1 219 ? 0.989 -5.758 -13.102 1 90.31 219 PHE A C 1
ATOM 1675 O O . PHE A 1 219 ? 0.117 -5.195 -12.438 1 90.31 219 PHE A O 1
ATOM 1682 N N . ILE A 1 220 ? 1.554 -6.824 -12.602 1 92.75 220 ILE A N 1
ATOM 1683 C CA . ILE A 1 220 ? 1.04 -7.504 -11.422 1 92.75 220 ILE A CA 1
ATOM 1684 C C . ILE A 1 220 ? 1.155 -6.586 -10.203 1 92.75 220 ILE A C 1
ATOM 1686 O O . ILE A 1 220 ? 0.179 -6.383 -9.477 1 92.75 220 ILE A O 1
ATOM 1690 N N . VAL A 1 221 ? 2.326 -5.992 -9.945 1 93.44 221 VAL A N 1
ATOM 1691 C CA . VAL A 1 221 ? 2.533 -5.117 -8.797 1 93.44 221 VAL A CA 1
ATOM 1692 C C . VAL A 1 221 ? 1.634 -3.887 -8.914 1 93.44 221 VAL A C 1
ATOM 1694 O O . VAL A 1 221 ? 0.976 -3.498 -7.949 1 93.44 221 VAL A O 1
ATOM 1697 N N . THR A 1 222 ? 1.601 -3.342 -10.109 1 94.94 222 THR A N 1
ATOM 1698 C CA . THR A 1 222 ? 0.791 -2.158 -10.375 1 94.94 222 THR A CA 1
ATOM 1699 C C . THR A 1 222 ? -0.684 -2.439 -10.102 1 94.94 222 THR A C 1
ATOM 1701 O O . THR A 1 222 ? -1.351 -1.668 -9.406 1 94.94 222 THR A O 1
ATOM 1704 N N . PHE A 1 223 ? -1.195 -3.525 -10.633 1 96.12 223 PHE A N 1
ATOM 1705 C CA . PHE A 1 223 ? -2.611 -3.846 -10.492 1 96.12 223 PHE A CA 1
ATOM 1706 C C . PHE A 1 223 ? -2.949 -4.199 -9.047 1 96.12 223 PHE A C 1
ATOM 1708 O O . PHE A 1 223 ? -3.998 -3.807 -8.539 1 96.12 223 PHE A O 1
ATOM 1715 N N . CYS A 1 224 ? -2.061 -4.902 -8.391 1 96.38 224 CYS A N 1
ATOM 1716 C CA . CYS A 1 224 ? -2.281 -5.195 -6.98 1 96.38 224 CYS A CA 1
ATOM 1717 C C . CYS A 1 224 ? -2.373 -3.912 -6.16 1 96.38 224 CYS A C 1
ATOM 1719 O O . CYS A 1 224 ? -3.26 -3.768 -5.32 1 96.38 224 CYS A O 1
ATOM 1721 N N . GLN A 1 225 ? -1.476 -2.99 -6.465 1 96.44 225 GLN A N 1
ATOM 1722 C CA . GLN A 1 225 ? -1.464 -1.732 -5.73 1 96.44 225 GLN A CA 1
ATOM 1723 C C . GLN A 1 225 ? -2.709 -0.905 -6.035 1 96.44 225 GLN A C 1
ATOM 1725 O O . GLN A 1 225 ? -3.221 -0.198 -5.164 1 96.44 225 GLN A O 1
ATOM 1730 N N . MET A 1 226 ? -3.184 -0.985 -7.25 1 97.81 226 MET A N 1
ATOM 1731 C CA . MET A 1 226 ? -4.43 -0.31 -7.602 1 97.81 226 MET A CA 1
ATOM 1732 C C . MET A 1 226 ? -5.609 -0.913 -6.84 1 97.81 226 MET A C 1
ATOM 1734 O O . MET A 1 226 ? -6.496 -0.188 -6.387 1 97.81 226 MET A O 1
ATOM 1738 N N . ALA A 1 227 ? -5.574 -2.184 -6.766 1 98.38 227 ALA A N 1
ATOM 1739 C CA . ALA A 1 227 ? -6.641 -2.844 -6.02 1 98.38 227 ALA A CA 1
ATOM 1740 C C . ALA A 1 227 ? -6.609 -2.445 -4.547 1 98.38 227 ALA A C 1
ATOM 1742 O O . ALA A 1 227 ? -7.652 -2.186 -3.943 1 98.38 227 ALA A O 1
ATOM 1743 N N . VAL A 1 228 ? -5.457 -2.367 -3.969 1 97.94 228 VAL A N 1
ATOM 1744 C CA . VAL A 1 228 ? -5.293 -1.959 -2.578 1 97.94 228 VAL A CA 1
ATOM 1745 C C . VAL A 1 228 ? -5.785 -0.524 -2.4 1 97.94 228 VAL A C 1
ATOM 1747 O O . VAL A 1 228 ? -6.504 -0.222 -1.442 1 97.94 228 VAL A O 1
ATOM 1750 N N . LEU A 1 229 ? -5.395 0.306 -3.33 1 97.38 229 LEU A N 1
ATOM 1751 C CA . LEU A 1 229 ? -5.836 1.696 -3.312 1 97.38 229 LEU A CA 1
ATOM 1752 C C . LEU A 1 229 ? -7.359 1.781 -3.273 1 97.38 229 LEU A C 1
ATOM 1754 O O . LEU A 1 229 ? -7.922 2.486 -2.432 1 97.38 229 LEU A O 1
ATOM 1758 N N . VAL A 1 230 ? -8.031 1.043 -4.125 1 97.94 230 VAL A N 1
ATOM 1759 C CA . VAL A 1 230 ? -9.484 1.094 -4.199 1 97.94 230 VAL A CA 1
ATOM 1760 C C . VAL A 1 230 ? -10.094 0.516 -2.924 1 97.94 230 VAL A C 1
ATOM 1762 O O . VAL A 1 230 ? -11.094 1.029 -2.416 1 97.94 230 VAL A O 1
ATOM 1765 N N . ALA A 1 231 ? -9.516 -0.516 -2.385 1 97.62 231 ALA A N 1
ATOM 1766 C CA . ALA A 1 231 ? -10.008 -1.111 -1.146 1 97.62 231 ALA A CA 1
ATOM 1767 C C . ALA A 1 231 ? -9.922 -0.12 0.012 1 97.62 231 ALA A C 1
ATOM 1769 O O . ALA A 1 231 ? -10.828 -0.04 0.84 1 97.62 231 ALA A O 1
ATOM 1770 N N . TYR A 1 232 ? -8.812 0.676 0.105 1 94.44 232 TYR A N 1
ATOM 1771 C CA . TYR A 1 232 ? -8.664 1.708 1.125 1 94.44 232 TYR A CA 1
ATOM 1772 C C . TYR A 1 232 ? -9.758 2.764 0.996 1 94.44 232 TYR A C 1
ATOM 1774 O O . TYR A 1 232 ? -10.391 3.141 1.987 1 94.44 232 TYR A O 1
ATOM 1782 N N . GLU A 1 233 ? -9.984 3.131 -0.223 1 91.94 233 GLU A N 1
ATOM 1783 C CA . GLU A 1 233 ? -10.938 4.211 -0.469 1 91.94 233 GLU A CA 1
ATOM 1784 C C . GLU A 1 233 ? -12.367 3.762 -0.185 1 91.94 233 GLU A C 1
ATOM 1786 O O . GLU A 1 233 ? -13.203 4.562 0.238 1 91.94 233 GLU A O 1
ATOM 1791 N N . LEU A 1 234 ? -12.586 2.494 -0.386 1 93.44 234 LEU A N 1
ATOM 1792 C CA . LEU A 1 234 ? -13.906 1.948 -0.095 1 93.44 234 LEU A CA 1
ATOM 1793 C C . LEU A 1 234 ? -14.039 1.618 1.388 1 93.44 234 LEU A C 1
ATOM 1795 O O . LEU A 1 234 ? -15.133 1.271 1.854 1 93.44 234 LEU A O 1
ATOM 1799 N N . GLY A 1 235 ? -12.953 1.705 2.141 1 91.31 235 GLY A N 1
ATOM 1800 C CA . GLY A 1 235 ? -12.969 1.418 3.566 1 91.31 235 GLY A CA 1
ATOM 1801 C C . GLY A 1 235 ? -13.156 -0.054 3.877 1 91.31 235 GLY A C 1
ATOM 1802 O O . GLY A 1 235 ? -13.703 -0.406 4.926 1 91.31 235 GLY A O 1
ATOM 1803 N N . LEU A 1 236 ? -12.68 -0.928 3.008 1 95.69 236 LEU A N 1
ATOM 1804 C CA . LEU A 1 236 ? -12.992 -2.346 3.145 1 95.69 236 LEU A CA 1
ATOM 1805 C C . LEU A 1 236 ? -12.023 -3.027 4.105 1 95.69 236 LEU A C 1
ATOM 1807 O O . LEU A 1 236 ? -12.281 -4.148 4.559 1 95.69 236 LEU A O 1
ATOM 1811 N N . THR A 1 237 ? -10.938 -2.42 4.43 1 94 237 THR A N 1
ATOM 1812 C CA . THR A 1 237 ? -9.891 -3.076 5.207 1 94 237 THR A CA 1
ATOM 1813 C C . THR A 1 237 ? -10.125 -2.879 6.703 1 94 237 THR A C 1
ATOM 1815 O O . THR A 1 237 ? -9.406 -3.449 7.527 1 94 237 THR A O 1
ATOM 1818 N N . LYS A 1 238 ? -11.055 -2.033 7.066 1 90.62 238 LYS A N 1
ATOM 1819 C CA . LYS A 1 238 ? -11.398 -1.771 8.461 1 90.62 238 LYS A CA 1
ATOM 1820 C C . LYS A 1 238 ? -12.898 -1.956 8.703 1 90.62 238 LYS A C 1
ATOM 1822 O O . LYS A 1 238 ? -13.703 -1.802 7.781 1 90.62 238 LYS A O 1
ATOM 1827 N N . ALA A 1 239 ? -13.18 -2.254 9.969 1 88.88 239 ALA A N 1
ATOM 1828 C CA . ALA A 1 239 ? -14.594 -2.342 10.32 1 88.88 239 ALA A CA 1
ATOM 1829 C C . ALA A 1 239 ? -15.258 -0.97 10.266 1 88.88 239 ALA A C 1
ATOM 1831 O O . ALA A 1 239 ? -14.648 0.034 10.648 1 88.88 239 ALA A O 1
ATOM 1832 N N . PRO A 1 240 ? -16.484 -0.98 9.867 1 85.19 240 PRO A N 1
ATOM 1833 C CA . PRO A 1 240 ? -17.203 0.303 9.82 1 85.19 240 PRO A CA 1
ATOM 1834 C C . PRO A 1 240 ? -17.203 1.021 11.164 1 85.19 240 PRO A C 1
ATOM 1836 O O . PRO A 1 240 ? -17.062 2.246 11.219 1 85.19 240 PRO A O 1
ATOM 1839 N N . VAL A 1 241 ? -17.297 0.303 12.164 1 82.38 241 VAL A N 1
ATOM 1840 C CA . VAL A 1 241 ? -17.312 0.887 13.5 1 82.38 241 VAL A CA 1
ATOM 1841 C C . VAL A 1 241 ? -15.953 1.511 13.805 1 82.38 241 VAL A C 1
ATOM 1843 O O . VAL A 1 241 ? -15.875 2.557 14.453 1 82.38 241 VAL A O 1
ATOM 1846 N N . GLU A 1 242 ? -14.93 0.875 13.359 1 82.81 242 GLU A N 1
ATOM 1847 C CA . GLU A 1 242 ? -13.586 1.411 13.555 1 82.81 242 GLU A CA 1
ATOM 1848 C C . GLU A 1 242 ? -13.406 2.729 12.805 1 82.81 242 GLU A C 1
ATOM 1850 O O . GLU A 1 242 ? -12.789 3.662 13.328 1 82.81 242 GLU A O 1
ATOM 1855 N N . GLU A 1 243 ? -13.898 2.752 11.641 1 79.88 243 GLU A N 1
ATOM 1856 C CA . GLU A 1 243 ? -13.82 3.977 10.852 1 79.88 243 GLU A CA 1
ATOM 1857 C C . GLU A 1 243 ? -14.594 5.113 11.516 1 79.88 243 GLU A C 1
ATOM 1859 O O . GLU A 1 243 ? -14.148 6.262 11.508 1 79.88 243 GLU A O 1
ATOM 1864 N N . GLN A 1 244 ? -15.672 4.734 12.016 1 79.38 244 GLN A N 1
ATOM 1865 C CA . GLN A 1 244 ? -16.484 5.723 12.711 1 79.38 244 GLN A CA 1
ATOM 1866 C C . GLN A 1 244 ? -15.781 6.246 13.953 1 79.38 244 GLN A C 1
ATOM 1868 O O . GLN A 1 244 ? -15.75 7.453 14.195 1 79.38 244 GLN A O 1
ATOM 1873 N N . TYR A 1 245 ? -15.266 5.328 14.664 1 77.38 245 TYR A N 1
ATOM 1874 C CA . TYR A 1 245 ? -14.57 5.727 15.883 1 77.38 245 TYR A CA 1
ATOM 1875 C C . TYR A 1 245 ? -13.359 6.602 15.555 1 77.38 245 TYR A C 1
ATOM 1877 O O . TYR A 1 245 ? -13.078 7.566 16.266 1 77.38 245 TYR A O 1
ATOM 1885 N N . PHE A 1 246 ? -12.727 6.25 14.578 1 82.94 246 PHE A N 1
ATOM 1886 C CA . PHE A 1 246 ? -11.594 7.066 14.156 1 82.94 246 PHE A CA 1
ATOM 1887 C C . PHE A 1 246 ? -12.039 8.484 13.812 1 82.94 246 PHE A C 1
ATOM 1889 O O . PHE A 1 246 ? -11.391 9.453 14.195 1 82.94 246 PHE A O 1
ATOM 1896 N N . THR A 1 247 ? -13.055 8.547 13.133 1 79.19 247 THR A N 1
ATOM 1897 C CA . THR A 1 247 ? -13.57 9.844 12.727 1 79.19 247 THR A CA 1
ATOM 1898 C C . THR A 1 247 ? -13.953 10.68 13.945 1 79.19 247 THR A C 1
ATOM 1900 O O . THR A 1 247 ? -13.594 11.852 14.047 1 79.19 247 THR A O 1
ATOM 1903 N N . VAL A 1 248 ? -14.578 10.008 14.82 1 75.81 248 VAL A N 1
ATOM 1904 C CA . VAL A 1 248 ? -15.039 10.695 16.016 1 75.81 248 VAL A CA 1
ATOM 1905 C C . VAL A 1 248 ? -13.844 11.133 16.859 1 75.81 248 VAL A C 1
ATOM 1907 O O . VAL A 1 248 ? -13.852 12.219 17.453 1 75.81 248 VAL A O 1
ATOM 1910 N N . CYS A 1 249 ? -12.867 10.375 16.797 1 76.62 249 CYS A N 1
ATOM 1911 C CA . CYS A 1 249 ? -11.75 10.609 17.703 1 76.62 249 CYS A CA 1
ATOM 1912 C C . CYS A 1 249 ? -10.719 11.539 17.078 1 76.62 249 CYS A C 1
ATOM 1914 O O . CYS A 1 249 ? -10.086 12.336 17.766 1 76.62 249 CYS A O 1
ATOM 1916 N N . PHE A 1 250 ? -10.617 11.43 15.781 1 76.56 250 PHE A N 1
ATOM 1917 C CA . PHE A 1 250 ? -9.445 12.086 15.211 1 76.56 250 PHE A CA 1
ATOM 1918 C C . PHE A 1 250 ? -9.859 13.062 14.109 1 76.56 250 PHE A C 1
ATOM 1920 O O . PHE A 1 250 ? -9.047 13.859 13.648 1 76.56 250 PHE A O 1
ATOM 1927 N N . LYS A 1 251 ? -11.148 13.039 13.695 1 78.75 251 LYS A N 1
ATOM 1928 C CA . LYS A 1 251 ? -11.594 13.898 12.602 1 78.75 251 LYS A CA 1
ATOM 1929 C C . LYS A 1 251 ? -12.805 14.727 13.023 1 78.75 251 LYS A C 1
ATOM 1931 O O . LYS A 1 251 ? -13.812 14.773 12.312 1 78.75 251 LYS A O 1
ATOM 1936 N N . LEU A 1 252 ? -12.68 15.398 14.008 1 74 252 LEU A N 1
ATOM 1937 C CA . LEU A 1 252 ? -13.812 16.109 14.602 1 74 252 LEU A CA 1
ATOM 1938 C C . LEU A 1 252 ? -14.172 17.344 13.789 1 74 252 LEU A C 1
ATOM 1940 O O . LEU A 1 252 ? -15.25 17.906 13.969 1 74 252 LEU A O 1
ATOM 1944 N N . TRP A 1 253 ? -13.25 17.688 12.867 1 74.06 253 TRP A N 1
ATOM 1945 C CA . TRP A 1 253 ? -13.539 18.828 11.992 1 74.06 253 TRP A CA 1
ATOM 1946 C C . TRP A 1 253 ? -14.773 18.547 11.141 1 74.06 253 TRP A C 1
ATOM 1948 O O . TRP A 1 253 ? -15.531 19.469 10.805 1 74.06 253 TRP A O 1
ATOM 1958 N N . GLY A 1 254 ? -14.914 17.234 10.656 1 68.12 254 GLY A N 1
ATOM 1959 C CA . GLY A 1 254 ? -15.93 16.875 9.68 1 68.12 254 GLY A CA 1
ATOM 1960 C C . GLY A 1 254 ? -17.297 16.641 10.305 1 68.12 254 GLY A C 1
ATOM 1961 O O . GLY A 1 254 ? -18.266 16.406 9.586 1 68.12 254 GLY A O 1
ATOM 1962 N N . GLY A 1 255 ? -17.484 16.875 11.5 1 64.81 255 GLY A N 1
ATOM 1963 C CA . GLY A 1 255 ? -18.766 16.625 12.141 1 64.81 255 GLY A CA 1
ATOM 1964 C C . GLY A 1 255 ? -19.016 15.148 12.414 1 64.81 255 GLY A C 1
ATOM 1965 O O . GLY A 1 255 ? -18.078 14.352 12.453 1 64.81 255 GLY A O 1
ATOM 1966 N N . ARG A 1 256 ? -20.344 14.742 12.562 1 61.69 256 ARG A N 1
ATOM 1967 C CA . ARG A 1 256 ? -20.703 13.375 12.922 1 61.69 256 ARG A CA 1
ATOM 1968 C C . ARG A 1 256 ? -20.703 12.461 11.703 1 61.69 256 ARG A C 1
ATOM 1970 O O . ARG A 1 256 ? -21.328 12.781 10.688 1 61.69 256 ARG A O 1
ATOM 1977 N N . PRO A 1 257 ? -19.906 11.445 11.984 1 66.12 257 PRO A N 1
ATOM 1978 C CA . PRO A 1 257 ? -19.891 10.508 10.859 1 66.12 257 PRO A CA 1
ATOM 1979 C C . PRO A 1 257 ? -21.234 9.797 10.664 1 66.12 257 PRO A C 1
ATOM 1981 O O . PRO A 1 257 ? -22.031 9.703 11.602 1 66.12 257 PRO A O 1
ATOM 1984 N N . ALA A 1 258 ? -21.531 9.492 9.445 1 67.5 258 ALA A N 1
ATOM 1985 C CA . ALA A 1 258 ? -22.688 8.648 9.148 1 67.5 258 ALA A CA 1
ATOM 1986 C C . ALA A 1 258 ? -22.609 7.324 9.906 1 67.5 258 ALA A C 1
ATOM 1988 O O . ALA A 1 258 ? -21.516 6.84 10.203 1 67.5 258 ALA A O 1
ATOM 1989 N N . PRO A 1 259 ? -23.766 6.859 10.367 1 74.56 259 PRO A N 1
ATOM 1990 C CA . PRO A 1 259 ? -23.75 5.562 11.047 1 74.56 259 PRO A CA 1
ATOM 1991 C C . PRO A 1 259 ? -23.062 4.477 10.227 1 74.56 259 PRO A C 1
ATOM 1993 O O . PRO A 1 259 ? -23.141 4.473 9 1 74.56 259 PRO A O 1
ATOM 1996 N N . PRO A 1 260 ? -22.391 3.715 10.969 1 78.75 260 PRO A N 1
ATOM 1997 C CA . PRO A 1 260 ? -21.641 2.668 10.258 1 78.75 260 PRO A CA 1
ATOM 1998 C C . PRO A 1 260 ? -22.562 1.683 9.531 1 78.75 260 PRO A C 1
ATOM 2000 O O . PRO A 1 260 ? -23.594 1.269 10.078 1 78.75 260 PRO A O 1
ATOM 2003 N N . ARG A 1 261 ? -22.297 1.491 8.305 1 82.31 261 ARG A N 1
ATOM 2004 C CA . ARG A 1 261 ? -23.016 0.501 7.512 1 82.31 261 ARG A CA 1
ATOM 2005 C C . ARG A 1 261 ? -22.375 -0.874 7.629 1 82.31 261 ARG A C 1
ATOM 2007 O O . ARG A 1 261 ? -21.141 -0.991 7.598 1 82.31 261 ARG A O 1
ATOM 2014 N N . LEU A 1 262 ? -23.266 -1.897 7.711 1 87.12 262 LEU A N 1
ATOM 2015 C CA . LEU A 1 262 ? -22.766 -3.264 7.777 1 87.12 262 LEU A CA 1
ATOM 2016 C C . LEU A 1 262 ? -22.156 -3.686 6.441 1 87.12 262 LEU A C 1
ATOM 2018 O O . LEU A 1 262 ? -22.703 -3.352 5.383 1 87.12 262 LEU A O 1
ATOM 2022 N N . ARG A 1 263 ? -21.109 -4.426 6.602 1 93 263 ARG A N 1
ATOM 2023 C CA . ARG A 1 263 ? -20.453 -4.922 5.391 1 93 263 ARG A CA 1
ATOM 2024 C C . ARG A 1 263 ? -21.281 -6.023 4.738 1 93 263 ARG A C 1
ATOM 2026 O O . ARG A 1 263 ? -21.844 -6.879 5.422 1 93 263 ARG A O 1
ATOM 2033 N N . THR A 1 264 ? -21.484 -5.922 3.424 1 94.94 264 THR A N 1
ATOM 2034 C CA . THR A 1 264 ? -22.156 -6.977 2.68 1 94.94 264 THR A CA 1
ATOM 2035 C C . THR A 1 264 ? -21.25 -8.195 2.525 1 94.94 264 THR A C 1
ATOM 2037 O O . THR A 1 264 ? -20.031 -8.094 2.703 1 94.94 264 THR A O 1
ATOM 2040 N N . LEU A 1 265 ? -21.828 -9.359 2.205 1 96.31 265 LEU A N 1
ATOM 2041 C CA . LEU A 1 265 ? -21.047 -10.562 1.964 1 96.31 265 LEU A CA 1
ATOM 2042 C C . LEU A 1 265 ? -20.109 -10.375 0.77 1 96.31 265 LEU A C 1
ATOM 2044 O O . LEU A 1 265 ? -19 -10.914 0.754 1 96.31 265 LEU A O 1
ATOM 2048 N N . GLU A 1 266 ? -20.562 -9.609 -0.228 1 96.81 266 GLU A N 1
ATOM 2049 C CA . GLU A 1 266 ? -19.75 -9.328 -1.406 1 96.81 266 GLU A CA 1
ATOM 2050 C C . GLU A 1 266 ? -18.5 -8.555 -1.032 1 96.81 266 GLU A C 1
ATOM 2052 O O . GLU A 1 266 ? -17.406 -8.859 -1.526 1 96.81 266 GLU A O 1
ATOM 2057 N N . GLU A 1 267 ? -18.656 -7.574 -0.162 1 97.5 267 GLU A N 1
ATOM 2058 C CA . GLU A 1 267 ? -17.516 -6.773 0.3 1 97.5 267 GLU A CA 1
ATOM 2059 C C . GLU A 1 267 ? -16.531 -7.625 1.098 1 97.5 267 GLU A C 1
ATOM 2061 O O . GLU A 1 267 ? -15.32 -7.488 0.941 1 97.5 267 GLU A O 1
ATOM 2066 N N . ARG A 1 268 ? -17.062 -8.492 1.927 1 97.75 268 ARG A N 1
ATOM 2067 C CA . ARG A 1 268 ? -16.234 -9.375 2.736 1 97.75 268 ARG A CA 1
ATOM 2068 C C . ARG A 1 268 ? -15.438 -10.336 1.859 1 97.75 268 ARG A C 1
ATOM 2070 O O . ARG A 1 268 ? -14.234 -10.516 2.055 1 97.75 268 ARG A O 1
ATOM 2077 N N . ARG A 1 269 ? -16.094 -10.922 0.874 1 97.88 269 ARG A N 1
ATOM 2078 C CA . ARG A 1 269 ? -15.43 -11.82 -0.065 1 97.88 269 ARG A CA 1
ATOM 2079 C C . ARG A 1 269 ? -14.312 -11.102 -0.815 1 97.88 269 ARG A C 1
ATOM 2081 O O . ARG A 1 269 ? -13.227 -11.656 -0.998 1 97.88 269 ARG A O 1
ATOM 2088 N N . THR A 1 270 ? -14.609 -9.938 -1.202 1 98.56 270 THR A N 1
ATOM 2089 C CA . THR A 1 270 ? -13.695 -9.188 -2.049 1 98.56 270 THR A CA 1
ATOM 2090 C C . THR A 1 270 ? -12.422 -8.828 -1.286 1 98.56 270 THR A C 1
ATOM 2092 O O . THR A 1 270 ? -11.312 -8.984 -1.809 1 98.56 270 THR A O 1
ATOM 2095 N N . VAL A 1 271 ? -12.539 -8.359 -0.042 1 98.5 271 VAL A N 1
ATOM 2096 C CA . VAL A 1 271 ? -11.359 -7.941 0.709 1 98.5 271 VAL A CA 1
ATOM 2097 C C . VAL A 1 271 ? -10.516 -9.164 1.057 1 98.5 271 VAL A C 1
ATOM 2099 O O . VAL A 1 271 ? -9.281 -9.094 1.053 1 98.5 271 VAL A O 1
ATOM 2102 N N . LEU A 1 272 ? -11.141 -10.281 1.318 1 98.69 272 LEU A N 1
ATOM 2103 C CA . LEU A 1 272 ? -10.414 -11.516 1.603 1 98.69 272 LEU A CA 1
ATOM 2104 C C . LEU A 1 272 ? -9.688 -12.023 0.358 1 98.69 272 LEU A C 1
ATOM 2106 O O . LEU A 1 272 ? -8.547 -12.469 0.439 1 98.69 272 LEU A O 1
ATOM 2110 N N . SER A 1 273 ? -10.391 -11.938 -0.744 1 98.81 273 SER A N 1
ATOM 2111 C CA . SER A 1 273 ? -9.773 -12.336 -2.004 1 98.81 273 SER A CA 1
ATOM 2112 C C . SER A 1 273 ? -8.57 -11.453 -2.33 1 98.81 273 SER A C 1
ATOM 2114 O O . SER A 1 273 ? -7.559 -11.93 -2.842 1 98.81 273 SER A O 1
ATOM 2116 N N . LEU A 1 274 ? -8.719 -10.172 -2.057 1 98.81 274 LEU A N 1
ATOM 2117 C CA . LEU A 1 274 ? -7.613 -9.25 -2.283 1 98.81 274 LEU A CA 1
ATOM 2118 C C . LEU A 1 274 ? -6.422 -9.594 -1.393 1 98.81 274 LEU A C 1
ATOM 2120 O O . LEU A 1 274 ? -5.277 -9.578 -1.847 1 98.81 274 LEU A O 1
ATOM 2124 N N . TRP A 1 275 ? -6.719 -9.844 -0.116 1 98.62 275 TRP A N 1
ATOM 2125 C CA . TRP A 1 275 ? -5.637 -10.234 0.782 1 98.62 275 TRP A CA 1
ATOM 2126 C C . TRP A 1 275 ? -4.918 -11.477 0.264 1 98.62 275 TRP A C 1
ATOM 2128 O O . TRP A 1 275 ? -3.688 -11.523 0.227 1 98.62 275 TRP A O 1
ATOM 2138 N N . PHE A 1 276 ? -5.758 -12.531 -0.133 1 98.75 276 PHE A N 1
ATOM 2139 C CA . PHE A 1 276 ? -5.195 -13.758 -0.68 1 98.75 276 PHE A CA 1
ATOM 2140 C C . PHE A 1 276 ? -4.254 -13.461 -1.837 1 98.75 276 PHE A C 1
ATOM 2142 O O . PHE A 1 276 ? -3.117 -13.938 -1.861 1 98.75 276 PHE A O 1
ATOM 2149 N N . LEU A 1 277 ? -4.66 -12.648 -2.701 1 98.12 277 LEU A N 1
ATOM 2150 C CA . LEU A 1 277 ? -3.93 -12.32 -3.918 1 98.12 277 LEU A CA 1
ATOM 2151 C C . LEU A 1 277 ? -2.611 -11.633 -3.59 1 98.12 277 LEU A C 1
ATOM 2153 O O . LEU A 1 277 ? -1.561 -12.008 -4.117 1 98.12 277 LEU A O 1
ATOM 2157 N N . THR A 1 278 ? -2.652 -10.633 -2.756 1 97.88 278 THR A N 1
ATOM 2158 C CA . THR A 1 278 ? -1.437 -9.898 -2.43 1 97.88 278 THR A CA 1
ATOM 2159 C C . THR A 1 278 ? -0.458 -10.781 -1.661 1 97.88 278 THR A C 1
ATOM 2161 O O . THR A 1 278 ? 0.758 -10.648 -1.818 1 97.88 278 THR A O 1
ATOM 2164 N N . SER A 1 279 ? -0.956 -11.664 -0.856 1 97.88 279 SER A N 1
ATOM 2165 C CA . SER A 1 279 ? -0.1 -12.57 -0.095 1 97.88 279 SER A CA 1
ATOM 2166 C C . SER A 1 279 ? 0.637 -13.539 -1.014 1 97.88 279 SER A C 1
ATOM 2168 O O . SER A 1 279 ? 1.84 -13.758 -0.856 1 97.88 279 SER A O 1
ATOM 2170 N N . VAL A 1 280 ? -0.079 -14.047 -1.978 1 97.31 280 VAL A N 1
ATOM 2171 C CA . VAL A 1 280 ? 0.512 -14.992 -2.922 1 97.31 280 VAL A CA 1
ATOM 2172 C C . VAL A 1 280 ? 1.518 -14.266 -3.814 1 97.31 280 VAL A C 1
ATOM 2174 O O . VAL A 1 280 ? 2.646 -14.727 -3.994 1 97.31 280 VAL A O 1
ATOM 2177 N N . MET A 1 281 ? 1.172 -13.125 -4.316 1 95.25 281 MET A N 1
ATOM 2178 C CA . MET A 1 281 ? 2.023 -12.406 -5.258 1 95.25 281 MET A CA 1
ATOM 2179 C C . MET A 1 281 ? 3.283 -11.891 -4.566 1 95.25 281 MET A C 1
ATOM 2181 O O . MET A 1 281 ? 4.367 -11.906 -5.156 1 95.25 281 MET A O 1
ATOM 2185 N N . SER A 1 282 ? 3.109 -11.406 -3.346 1 93.5 282 SER A N 1
ATOM 2186 C CA . SER A 1 282 ? 4.266 -10.891 -2.617 1 93.5 282 SER A CA 1
ATOM 2187 C C . SER A 1 282 ? 5.293 -11.984 -2.365 1 93.5 282 SER A C 1
ATOM 2189 O O . SER A 1 282 ? 6.5 -11.734 -2.383 1 93.5 282 SER A O 1
ATOM 2191 N N . SER A 1 283 ? 4.871 -13.211 -2.182 1 91.75 283 SER A N 1
ATOM 2192 C CA . SER A 1 283 ? 5.766 -14.336 -1.927 1 91.75 283 SER A CA 1
ATOM 2193 C C . SER A 1 283 ? 6.559 -14.703 -3.176 1 91.75 283 SER A C 1
ATOM 2195 O O . SER A 1 283 ? 7.617 -15.336 -3.084 1 91.75 283 SER A O 1
ATOM 2197 N N . PHE A 1 284 ? 6.082 -14.312 -4.258 1 90.62 284 PHE A N 1
ATOM 2198 C CA . PHE A 1 284 ? 6.688 -14.664 -5.539 1 90.62 284 PHE A CA 1
ATOM 2199 C C . PHE A 1 284 ? 7.559 -13.531 -6.059 1 90.62 284 PHE A C 1
ATOM 2201 O O . PHE A 1 284 ? 8.672 -13.766 -6.527 1 90.62 284 PHE A O 1
ATOM 2208 N N . ILE A 1 285 ? 7.074 -12.305 -5.973 1 88.44 285 ILE A N 1
ATOM 2209 C CA . ILE A 1 285 ? 7.703 -11.156 -6.617 1 88.44 285 ILE A CA 1
ATOM 2210 C C . ILE A 1 285 ? 8.805 -10.594 -5.715 1 88.44 285 ILE A C 1
ATOM 2212 O O . ILE A 1 285 ? 9.875 -10.219 -6.195 1 88.44 285 ILE A O 1
ATOM 2216 N N . GLY A 1 286 ? 8.578 -10.469 -4.438 1 85.5 286 GLY A N 1
ATOM 2217 C CA . GLY A 1 286 ? 9.586 -10.047 -3.479 1 85.5 286 GLY A CA 1
ATOM 2218 C C . GLY A 1 286 ? 9.727 -8.539 -3.389 1 85.5 286 GLY A C 1
ATOM 2219 O O . GLY A 1 286 ? 10.523 -8.031 -2.594 1 85.5 286 GLY A O 1
ATOM 2220 N N . LYS A 1 287 ? 9.047 -7.754 -4.172 1 86.56 287 LYS A N 1
ATOM 2221 C CA . LYS A 1 287 ? 9.188 -6.301 -4.164 1 86.56 287 LYS A CA 1
ATOM 2222 C C . LYS A 1 287 ? 8 -5.637 -3.473 1 86.56 287 LYS A C 1
ATOM 2224 O O . LYS A 1 287 ? 8.086 -4.484 -3.045 1 86.56 287 LYS A O 1
ATOM 2229 N N . MET A 1 288 ? 6.914 -6.242 -3.385 1 89.38 288 MET A N 1
ATOM 2230 C CA . MET A 1 288 ? 5.715 -5.664 -2.781 1 89.38 288 MET A CA 1
ATOM 2231 C C . MET A 1 288 ? 5.406 -6.324 -1.442 1 89.38 288 MET A C 1
ATOM 2233 O O . MET A 1 288 ? 6.012 -7.344 -1.094 1 89.38 288 MET A O 1
ATOM 2237 N N . GLU A 1 289 ? 4.48 -5.719 -0.74 1 91.44 289 GLU A N 1
ATOM 2238 C CA . GLU A 1 289 ? 4.094 -6.242 0.567 1 91.44 289 GLU A CA 1
ATOM 2239 C C . GLU A 1 289 ? 2.68 -6.816 0.537 1 91.44 289 GLU A C 1
ATOM 2241 O O . GLU A 1 289 ? 1.839 -6.367 -0.245 1 91.44 289 GLU A O 1
ATOM 2246 N N . THR A 1 290 ? 2.533 -7.82 1.371 1 95.69 290 THR A N 1
ATOM 2247 C CA . THR A 1 290 ? 1.198 -8.367 1.589 1 95.69 290 THR A CA 1
ATOM 2248 C C . THR A 1 290 ? 0.302 -7.344 2.283 1 95.69 290 THR A C 1
ATOM 2250 O O . THR A 1 290 ? 0.744 -6.641 3.193 1 95.69 290 THR A O 1
ATOM 2253 N N . LEU A 1 291 ? -0.945 -7.191 1.758 1 96.75 291 LEU A N 1
ATOM 2254 C CA . LEU A 1 291 ? -1.935 -6.41 2.492 1 96.75 291 LEU A CA 1
ATOM 2255 C C . LEU A 1 291 ? -2.018 -6.863 3.945 1 96.75 291 LEU A C 1
ATOM 2257 O O . LEU A 1 291 ? -2.059 -8.062 4.223 1 96.75 291 LEU A O 1
ATOM 2261 N N . HIS A 1 292 ? -2.064 -5.887 4.832 1 94.31 292 HIS A N 1
ATOM 2262 C CA . HIS A 1 292 ? -2.053 -6.207 6.258 1 94.31 292 HIS A CA 1
ATOM 2263 C C . HIS A 1 292 ? -3.324 -6.945 6.664 1 94.31 292 HIS A C 1
ATOM 2265 O O . HIS A 1 292 ? -4.43 -6.516 6.328 1 94.31 292 HIS A O 1
ATOM 2271 N N . TRP A 1 293 ? -3.137 -8.102 7.336 1 96.19 293 TRP A N 1
ATOM 2272 C CA . TRP A 1 293 ? -4.273 -8.836 7.871 1 96.19 293 TRP A CA 1
ATOM 2273 C C . TRP A 1 293 ? -4.836 -8.148 9.109 1 96.19 293 TRP A C 1
ATOM 2275 O O . TRP A 1 293 ? -4.156 -8.047 10.133 1 96.19 293 TRP A O 1
ATOM 2285 N N . THR A 1 294 ? -6.031 -7.672 9.086 1 92.75 294 THR A N 1
ATOM 2286 C CA . THR A 1 294 ? -6.641 -6.906 10.164 1 92.75 294 THR A CA 1
ATOM 2287 C C . THR A 1 294 ? -7.648 -7.758 10.93 1 92.75 294 THR A C 1
ATOM 2289 O O . THR A 1 294 ? -8.133 -8.766 10.414 1 92.75 294 THR A O 1
ATOM 2292 N N . PRO A 1 295 ? -8.039 -7.367 12.141 1 90.5 295 PRO A N 1
ATOM 2293 C CA . PRO A 1 295 ? -9.109 -8.047 12.867 1 90.5 295 PRO A CA 1
ATOM 2294 C C . PRO A 1 295 ? -10.43 -8.055 12.094 1 90.5 295 PRO A C 1
ATOM 2296 O O . PRO A 1 295 ? -11.195 -9.016 12.18 1 90.5 295 PRO A O 1
ATOM 2299 N N . HIS A 1 296 ? -10.625 -7.074 11.414 1 93.12 296 HIS A N 1
ATOM 2300 C CA . HIS A 1 296 ? -11.82 -7.004 10.578 1 93.12 296 HIS A CA 1
ATOM 2301 C C . HIS A 1 296 ? -11.828 -8.117 9.539 1 93.12 296 HIS A C 1
ATOM 2303 O O . HIS A 1 296 ? -12.883 -8.711 9.266 1 93.12 296 HIS A O 1
ATOM 2309 N N . MET A 1 297 ? -10.75 -8.414 8.961 1 96.81 297 MET A N 1
ATOM 2310 C CA . MET A 1 297 ? -10.672 -9.484 7.969 1 96.81 297 MET A CA 1
ATOM 2311 C C . MET A 1 297 ? -10.922 -10.844 8.609 1 96.81 297 MET A C 1
ATOM 2313 O O . MET A 1 297 ? -11.523 -11.727 8 1 96.81 297 MET A O 1
ATOM 2317 N N . SER A 1 298 ? -10.422 -10.984 9.82 1 96.38 298 SER A N 1
ATOM 2318 C CA . SER A 1 298 ? -10.75 -12.195 10.57 1 96.38 298 SER A CA 1
ATOM 2319 C C . SER A 1 298 ? -12.258 -12.328 10.773 1 96.38 298 SER A C 1
ATOM 2321 O O . SER A 1 298 ? -12.812 -13.414 10.617 1 96.38 298 SER A O 1
ATOM 2323 N N . ASP A 1 299 ? -12.859 -11.203 11.102 1 95.38 299 ASP A N 1
ATOM 2324 C CA . ASP A 1 299 ? -14.312 -11.188 11.258 1 95.38 299 ASP A CA 1
ATOM 2325 C C . ASP A 1 299 ? -15.008 -11.516 9.945 1 95.38 299 ASP A C 1
ATOM 2327 O O . ASP A 1 299 ? -16.016 -12.242 9.93 1 95.38 299 ASP A O 1
ATOM 2331 N N . CYS A 1 300 ? -14.516 -10.945 8.883 1 97.31 300 CYS A N 1
ATOM 2332 C CA . CYS A 1 300 ? -15.078 -11.242 7.57 1 97.31 300 CYS A CA 1
ATOM 2333 C C . CYS A 1 300 ? -15 -12.734 7.27 1 97.31 300 CYS A C 1
ATOM 2335 O O . CYS A 1 300 ? -15.961 -13.312 6.75 1 97.31 300 CYS A O 1
ATOM 2337 N N . LEU A 1 301 ? -13.883 -13.312 7.555 1 97.62 301 LEU A N 1
ATOM 2338 C CA . LEU A 1 301 ? -13.672 -14.742 7.336 1 97.62 301 LEU A CA 1
ATOM 2339 C C . LEU A 1 301 ? -14.656 -15.57 8.156 1 97.62 301 LEU A C 1
ATOM 2341 O O . LEU A 1 301 ? -15.281 -16.5 7.641 1 97.62 301 LEU A O 1
ATOM 2345 N N . ASP A 1 302 ? -14.883 -15.219 9.383 1 96.12 302 ASP A N 1
ATOM 2346 C CA . ASP A 1 302 ? -15.781 -15.922 10.281 1 96.12 302 ASP A CA 1
ATOM 2347 C C . ASP A 1 302 ? -17.234 -15.82 9.805 1 96.12 302 ASP A C 1
ATOM 2349 O O . ASP A 1 302 ? -17.969 -16.812 9.836 1 96.12 302 ASP A O 1
ATOM 2353 N N . VAL A 1 303 ? -17.594 -14.656 9.406 1 96.38 303 VAL A N 1
ATOM 2354 C CA . VAL A 1 303 ? -18.953 -14.422 8.953 1 96.38 303 VAL A CA 1
ATOM 2355 C C . VAL A 1 303 ? -19.219 -15.25 7.695 1 96.38 303 VAL A C 1
ATOM 2357 O O . VAL A 1 303 ? -20.297 -15.852 7.559 1 96.38 303 VAL A O 1
ATOM 2360 N N . LEU A 1 304 ? -18.281 -15.266 6.773 1 95.69 304 LEU A N 1
ATOM 2361 C CA . LEU A 1 304 ? -18.453 -16.031 5.547 1 95.69 304 LEU A CA 1
ATOM 2362 C C . LEU A 1 304 ? -18.578 -17.516 5.855 1 95.69 304 LEU A C 1
ATOM 2364 O O . LEU A 1 304 ? -19.344 -18.234 5.191 1 95.69 304 LEU A O 1
ATOM 2368 N N . GLU A 1 305 ? -17.859 -17.969 6.805 1 92.5 305 GLU A N 1
ATOM 2369 C CA . GLU A 1 305 ? -17.906 -19.375 7.188 1 92.5 305 GLU A CA 1
ATOM 2370 C C . GLU A 1 305 ? -19.219 -19.719 7.871 1 92.5 305 GLU A C 1
ATOM 2372 O O . GLU A 1 305 ? -19.719 -20.844 7.734 1 92.5 305 GLU A O 1
ATOM 2377 N N . ARG A 1 306 ? -19.734 -18.781 8.625 1 92.44 306 ARG A N 1
ATOM 2378 C CA . ARG A 1 306 ? -20.969 -19.016 9.375 1 92.44 306 ARG A CA 1
ATOM 2379 C C . ARG A 1 306 ? -22.188 -18.938 8.461 1 92.44 306 ARG A C 1
ATOM 2381 O O . ARG A 1 306 ? -23.078 -19.797 8.516 1 92.44 306 ARG A O 1
ATOM 2388 N N . GLU A 1 307 ? -22.203 -17.891 7.68 1 91.56 307 GLU A N 1
ATOM 2389 C CA . GLU A 1 307 ? -23.359 -17.656 6.836 1 91.56 307 GLU A CA 1
ATOM 2390 C C . GLU A 1 307 ? -23.422 -18.656 5.688 1 91.56 307 GLU A C 1
ATOM 2392 O O . GLU A 1 307 ? -24.5 -19.141 5.324 1 91.56 307 GLU A O 1
ATOM 2397 N N . LYS A 1 308 ? -22.359 -19.016 5.164 1 83.75 308 LYS A N 1
ATOM 2398 C CA . LYS A 1 308 ? -22.219 -19.969 4.066 1 83.75 308 LYS A CA 1
ATOM 2399 C C . LYS A 1 308 ? -23.344 -19.797 3.045 1 83.75 308 LYS A C 1
ATOM 2401 O O . LYS A 1 308 ? -24.016 -20.75 2.689 1 83.75 308 LYS A O 1
ATOM 2406 N N . ARG A 1 309 ? -23.562 -18.594 2.604 1 86.19 309 ARG A N 1
ATOM 2407 C CA . ARG A 1 309 ? -24.641 -18.297 1.664 1 86.19 309 ARG A CA 1
ATOM 2408 C C . ARG A 1 309 ? -24.484 -19.094 0.376 1 86.19 309 ARG A C 1
ATOM 2410 O O . ARG A 1 309 ? -25.469 -19.516 -0.232 1 86.19 309 ARG A O 1
ATOM 2417 N N . TYR A 1 310 ? -23.203 -19.297 -0.036 1 88.56 310 TYR A N 1
ATOM 2418 C CA . TYR A 1 310 ? -22.891 -20.078 -1.22 1 88.56 310 TYR A CA 1
ATOM 2419 C C . TYR A 1 310 ? -21.859 -21.156 -0.902 1 88.56 310 TYR A C 1
ATOM 2421 O O . TYR A 1 310 ? -20.984 -20.938 -0.059 1 88.56 310 TYR A O 1
ATOM 2429 N N . PRO A 1 311 ? -21.969 -22.281 -1.594 1 87.12 311 PRO A N 1
ATOM 2430 C CA . PRO A 1 311 ? -20.922 -23.297 -1.418 1 87.12 311 PRO A CA 1
ATOM 2431 C C . PRO A 1 311 ? -19.531 -22.766 -1.745 1 87.12 311 PRO A C 1
ATOM 2433 O O . PRO A 1 311 ? -18.547 -23.219 -1.153 1 87.12 311 PRO A O 1
ATOM 2436 N N . SER A 1 312 ? -19.531 -21.844 -2.621 1 92.38 312 SER A N 1
ATOM 2437 C CA . SER A 1 312 ? -18.25 -21.25 -3.025 1 92.38 312 SER A CA 1
ATOM 2438 C C . SER A 1 312 ? -17.609 -20.484 -1.872 1 92.38 312 SER A C 1
ATOM 2440 O O . SER A 1 312 ? -16.375 -20.312 -1.848 1 92.38 312 SER A O 1
ATOM 2442 N N . ASP A 1 313 ? -18.312 -20.078 -0.89 1 93.56 313 ASP A N 1
ATOM 2443 C CA . ASP A 1 313 ? -17.766 -19.375 0.265 1 93.56 313 ASP A CA 1
ATOM 2444 C C . ASP A 1 313 ? -16.891 -20.312 1.106 1 93.56 313 ASP A C 1
ATOM 2446 O O . ASP A 1 313 ? -15.867 -19.906 1.646 1 93.56 313 ASP A O 1
ATOM 2450 N N . GLU A 1 314 ? -17.328 -21.516 1.187 1 92.88 314 GLU A N 1
ATOM 2451 C CA . GLU A 1 314 ? -16.547 -22.5 1.938 1 92.88 314 GLU A CA 1
ATOM 2452 C C . GLU A 1 314 ? -15.203 -22.75 1.279 1 92.88 314 GLU A C 1
ATOM 2454 O O . GLU A 1 314 ? -14.18 -22.875 1.966 1 92.88 314 GLU A O 1
ATOM 2459 N N . LEU A 1 315 ? -15.281 -22.844 0.038 1 95.12 315 LEU A N 1
ATOM 2460 C CA . LEU A 1 315 ? -14.039 -23.047 -0.705 1 95.12 315 LEU A CA 1
ATOM 2461 C C . LEU A 1 315 ? -13.109 -21.859 -0.541 1 95.12 315 LEU A C 1
ATOM 2463 O O . LEU A 1 315 ? -11.906 -22.031 -0.302 1 95.12 315 LEU A O 1
ATOM 2467 N N . LEU A 1 316 ? -13.648 -20.656 -0.675 1 96.75 316 LEU A N 1
ATOM 2468 C CA . LEU A 1 316 ? -12.828 -19.453 -0.534 1 96.75 316 LEU A CA 1
ATOM 2469 C C . LEU A 1 316 ? -12.211 -19.375 0.858 1 96.75 316 LEU A C 1
ATOM 2471 O O . LEU A 1 316 ? -11.023 -19.062 0.998 1 96.75 316 LEU A O 1
ATOM 2475 N N . THR A 1 317 ? -13.008 -19.625 1.891 1 96.31 317 THR A N 1
ATOM 2476 C CA . THR A 1 317 ? -12.508 -19.547 3.258 1 96.31 317 THR A CA 1
ATOM 2477 C C . THR A 1 317 ? -11.406 -20.578 3.5 1 96.31 317 THR A C 1
ATOM 2479 O O . THR A 1 317 ? -10.461 -20.312 4.246 1 96.31 317 THR A O 1
ATOM 2482 N N . ALA A 1 318 ? -11.492 -21.75 2.863 1 96.38 318 ALA A N 1
ATOM 2483 C CA . ALA A 1 318 ? -10.438 -22.75 2.965 1 96.38 318 ALA A CA 1
ATOM 2484 C C . ALA A 1 318 ? -9.125 -22.219 2.385 1 96.38 318 ALA A C 1
ATOM 2486 O O . ALA A 1 318 ? -8.07 -22.359 3 1 96.38 318 ALA A O 1
ATOM 2487 N N . PHE A 1 319 ? -9.25 -21.625 1.215 1 97.75 319 PHE A N 1
ATOM 2488 C CA . PHE A 1 319 ? -8.07 -21.031 0.598 1 97.75 319 PHE A CA 1
ATOM 2489 C C . PHE A 1 319 ? -7.422 -20.016 1.528 1 97.75 319 PHE A C 1
ATOM 2491 O O . PHE A 1 319 ? -6.199 -20 1.689 1 97.75 319 PHE A O 1
ATOM 2498 N N . ILE A 1 320 ? -8.234 -19.172 2.115 1 98.38 320 ILE A N 1
ATOM 2499 C CA . ILE A 1 320 ? -7.73 -18.094 2.969 1 98.38 320 ILE A CA 1
ATOM 2500 C C . ILE A 1 320 ? -7.027 -18.703 4.188 1 98.38 320 ILE A C 1
ATOM 2502 O O . ILE A 1 320 ? -5.945 -18.25 4.57 1 98.38 320 ILE A O 1
ATOM 2506 N N . ARG A 1 321 ? -7.582 -19.688 4.746 1 97.75 321 ARG A N 1
ATOM 2507 C CA . ARG A 1 321 ? -7.008 -20.281 5.945 1 97.75 321 ARG A CA 1
ATOM 2508 C C . ARG A 1 321 ? -5.676 -20.953 5.641 1 97.75 321 ARG A C 1
ATOM 2510 O O . ARG A 1 321 ? -4.719 -20.828 6.406 1 97.75 321 ARG A O 1
ATOM 2517 N N . TYR A 1 322 ? -5.594 -21.688 4.574 1 98 322 TYR A N 1
ATOM 2518 C CA . TYR A 1 322 ? -4.312 -22.25 4.172 1 98 322 TYR A CA 1
ATOM 2519 C C . TYR A 1 322 ? -3.285 -21.156 3.92 1 98 322 TYR A C 1
ATOM 2521 O O . TYR A 1 322 ? -2.127 -21.281 4.328 1 98 322 TYR A O 1
ATOM 2529 N N . GLN A 1 323 ? -3.742 -20.109 3.252 1 98.56 323 GLN A N 1
ATOM 2530 C CA . GLN A 1 323 ? -2.816 -19.047 2.867 1 98.56 323 GLN A CA 1
ATOM 2531 C C . GLN A 1 323 ? -2.326 -18.266 4.086 1 98.56 323 GLN A C 1
ATOM 2533 O O . GLN A 1 323 ? -1.204 -17.766 4.094 1 98.56 323 GLN A O 1
ATOM 2538 N N . LEU A 1 324 ? -3.164 -18.172 5.121 1 98.31 324 LEU A N 1
ATOM 2539 C CA . LEU A 1 324 ? -2.719 -17.547 6.363 1 98.31 324 LEU A CA 1
ATOM 2540 C C . LEU A 1 324 ? -1.517 -18.281 6.941 1 98.31 324 LEU A C 1
ATOM 2542 O O . LEU A 1 324 ? -0.558 -17.656 7.398 1 98.31 324 LEU A O 1
ATOM 2546 N N . VAL A 1 325 ? -1.515 -19.562 6.879 1 97.81 325 VAL A N 1
ATOM 2547 C CA . VAL A 1 325 ? -0.4 -20.375 7.348 1 97.81 325 VAL A CA 1
ATOM 2548 C C . VAL A 1 325 ? 0.802 -20.188 6.426 1 97.81 325 VAL A C 1
ATOM 2550 O O . VAL A 1 325 ? 1.928 -20 6.895 1 97.81 325 VAL A O 1
ATOM 2553 N N . ALA A 1 326 ? 0.541 -20.203 5.145 1 97.56 326 ALA A N 1
ATOM 2554 C CA . ALA A 1 326 ? 1.612 -20.062 4.16 1 97.56 326 ALA A CA 1
ATOM 2555 C C . ALA A 1 326 ? 2.297 -18.703 4.297 1 97.56 326 ALA A C 1
ATOM 2557 O O . ALA A 1 326 ? 3.518 -18.594 4.152 1 97.56 326 ALA A O 1
ATOM 2558 N N . ASP A 1 327 ? 1.488 -17.688 4.504 1 96.62 327 ASP A N 1
ATOM 2559 C CA . ASP A 1 327 ? 2.018 -16.344 4.641 1 96.62 327 ASP A CA 1
ATOM 2560 C C . ASP A 1 327 ? 2.928 -16.234 5.863 1 96.62 327 ASP A C 1
ATOM 2562 O O . ASP A 1 327 ? 3.971 -15.57 5.809 1 96.62 327 ASP A O 1
ATOM 2566 N N . GLU A 1 328 ? 2.547 -16.828 6.93 1 94.56 328 GLU A N 1
ATOM 2567 C CA . GLU A 1 328 ? 3.383 -16.844 8.125 1 94.56 328 GLU A CA 1
ATOM 2568 C C . GLU A 1 328 ? 4.691 -17.594 7.875 1 94.56 328 GLU A C 1
ATOM 2570 O O . GLU A 1 328 ? 5.762 -17.125 8.273 1 94.56 328 GLU A O 1
ATOM 2575 N N . ALA A 1 329 ? 4.582 -18.703 7.25 1 93.75 329 ALA A N 1
ATOM 2576 C CA . ALA A 1 329 ? 5.77 -19.484 6.914 1 93.75 329 ALA A CA 1
ATOM 2577 C C . ALA A 1 329 ? 6.715 -18.688 6.02 1 93.75 329 ALA A C 1
ATOM 2579 O O . ALA A 1 329 ? 7.934 -18.703 6.211 1 93.75 329 ALA A O 1
ATOM 2580 N N . GLN A 1 330 ? 6.148 -18.016 5.074 1 92.38 330 GLN A N 1
ATOM 2581 C CA . GLN A 1 330 ? 6.934 -17.234 4.133 1 92.38 330 GLN A CA 1
ATOM 2582 C C . GLN A 1 330 ? 7.684 -16.109 4.852 1 92.38 330 GLN A C 1
ATOM 2584 O O . GLN A 1 330 ? 8.836 -15.828 4.527 1 92.38 330 GLN A O 1
ATOM 2589 N N . LYS A 1 331 ? 7.02 -15.469 5.719 1 89.69 331 LYS A N 1
ATOM 2590 C CA . LYS A 1 331 ? 7.652 -14.398 6.477 1 89.69 331 LYS A CA 1
ATOM 2591 C C . LYS A 1 331 ? 8.836 -14.922 7.285 1 89.69 331 LYS A C 1
ATOM 2593 O O . LYS A 1 331 ? 9.883 -14.273 7.359 1 89.69 331 LYS A O 1
ATOM 2598 N N . LEU A 1 332 ? 8.703 -16.047 7.836 1 87.19 332 LEU A N 1
ATOM 2599 C CA . LEU A 1 332 ? 9.781 -16.672 8.602 1 87.19 332 LEU A CA 1
ATOM 2600 C C . LEU A 1 332 ? 10.938 -17.062 7.684 1 87.19 332 LEU A C 1
ATOM 2602 O O . LEU A 1 332 ? 12.102 -16.891 8.039 1 87.19 332 LEU A O 1
ATOM 2606 N N . LEU A 1 333 ? 10.57 -17.594 6.551 1 86.56 333 LEU A N 1
ATOM 2607 C CA . LEU A 1 333 ? 11.578 -17.984 5.57 1 86.56 333 LEU A CA 1
ATOM 2608 C C . LEU A 1 333 ? 12.391 -16.781 5.113 1 86.56 333 LEU A C 1
ATOM 2610 O O . LEU A 1 333 ? 13.617 -16.859 5.008 1 86.56 333 LEU A O 1
ATOM 2614 N N . VAL A 1 334 ? 11.727 -15.75 4.855 1 85.56 334 VAL A N 1
ATOM 2615 C CA . VAL A 1 334 ? 12.383 -14.531 4.398 1 85.56 334 VAL A CA 1
ATOM 2616 C C . VAL A 1 334 ? 13.273 -13.977 5.504 1 85.56 334 VAL A C 1
ATOM 2618 O O . VAL A 1 334 ? 14.391 -13.523 5.242 1 85.56 334 VAL A O 1
ATOM 2621 N N . ARG A 1 335 ? 12.781 -13.977 6.711 1 81.69 335 ARG A N 1
ATOM 2622 C CA . ARG A 1 335 ? 13.578 -13.531 7.848 1 81.69 335 ARG A CA 1
ATOM 2623 C C . ARG A 1 335 ? 14.875 -14.328 7.945 1 81.69 335 ARG A C 1
ATOM 2625 O O . ARG A 1 335 ? 15.938 -13.758 8.203 1 81.69 335 ARG A O 1
ATOM 2632 N N . ASP A 1 336 ? 14.836 -15.562 7.73 1 77.12 336 ASP A N 1
ATOM 2633 C CA . ASP A 1 336 ? 15.992 -16.453 7.805 1 77.12 336 ASP A CA 1
ATOM 2634 C C . ASP A 1 336 ? 17 -16.141 6.703 1 77.12 336 ASP A C 1
ATOM 2636 O O . ASP A 1 336 ? 18.203 -16.047 6.965 1 77.12 336 ASP A O 1
ATOM 2640 N N . VAL A 1 337 ? 16.484 -16.016 5.637 1 75.88 337 VAL A N 1
ATOM 2641 C CA . VAL A 1 337 ? 17.344 -15.836 4.473 1 75.88 337 VAL A CA 1
ATOM 2642 C C . VAL A 1 337 ? 18.016 -14.461 4.539 1 75.88 337 VAL A C 1
ATOM 2644 O O . VAL A 1 337 ? 19.156 -14.297 4.078 1 75.88 337 VAL A O 1
ATOM 2647 N N . MET A 1 338 ? 17.266 -13.547 5.145 1 75.5 338 MET A N 1
ATOM 2648 C CA . MET A 1 338 ? 17.828 -12.203 5.266 1 75.5 338 MET A CA 1
ATOM 2649 C C . MET A 1 338 ? 18.812 -12.133 6.426 1 75.5 338 MET A C 1
ATOM 2651 O O . MET A 1 338 ? 19.469 -11.109 6.617 1 75.5 338 MET A O 1
ATOM 2655 N N . GLY A 1 339 ? 19.016 -13.141 7.125 1 69.38 339 GLY A N 1
ATOM 2656 C CA . GLY A 1 339 ? 20 -13.211 8.188 1 69.38 339 GLY A CA 1
ATOM 2657 C C . GLY A 1 339 ? 19.594 -12.438 9.43 1 69.38 339 GLY A C 1
ATOM 2658 O O . GLY A 1 339 ? 20.453 -11.914 10.148 1 69.38 339 GLY A O 1
ATOM 2659 N N . ASP A 1 340 ? 18.312 -12.188 9.539 1 68.44 340 ASP A N 1
ATOM 2660 C CA . ASP A 1 340 ? 17.828 -11.5 10.727 1 68.44 340 ASP A CA 1
ATOM 2661 C C . ASP A 1 340 ? 18.016 -12.359 11.977 1 68.44 340 ASP A C 1
ATOM 2663 O O . ASP A 1 340 ? 17.391 -13.406 12.117 1 68.44 340 ASP A O 1
ATOM 2667 N N . PRO A 1 341 ? 18.938 -11.891 12.781 1 66.12 341 PRO A N 1
ATOM 2668 C CA . PRO A 1 341 ? 19.281 -12.727 13.93 1 66.12 341 PRO A CA 1
ATOM 2669 C C . PRO A 1 341 ? 18.297 -12.578 15.086 1 66.12 341 PRO A C 1
ATOM 2671 O O . PRO A 1 341 ? 18.5 -13.164 16.156 1 66.12 341 PRO A O 1
ATOM 2674 N N . SER A 1 342 ? 17.219 -11.906 14.844 1 67.56 342 SER A N 1
ATOM 2675 C CA . SER A 1 342 ? 16.312 -11.641 15.961 1 67.56 342 SER A CA 1
ATOM 2676 C C . SER A 1 342 ? 15.727 -12.938 16.516 1 67.56 342 SER A C 1
ATOM 2678 O O . SER A 1 342 ? 15.375 -13.844 15.758 1 67.56 342 SER A O 1
ATOM 2680 N N . PRO A 1 343 ? 15.93 -13.055 17.906 1 73 343 PRO A N 1
ATOM 2681 C CA . PRO A 1 343 ? 15.312 -14.234 18.516 1 73 343 PRO A CA 1
ATOM 2682 C C . PRO A 1 343 ? 13.789 -14.211 18.438 1 73 343 PRO A C 1
ATOM 2684 O O . PRO A 1 343 ? 13.188 -13.141 18.344 1 73 343 PRO A O 1
ATOM 2687 N N . PRO A 1 344 ? 13.367 -15.508 18.453 1 79.56 344 PRO A N 1
ATOM 2688 C CA . PRO A 1 344 ? 13.852 -16.891 18.406 1 79.56 344 PRO A CA 1
ATOM 2689 C C . PRO A 1 344 ? 14.18 -17.344 17 1 79.56 344 PRO A C 1
ATOM 2691 O O . PRO A 1 344 ? 13.711 -16.766 16.016 1 79.56 344 PRO A O 1
ATOM 2694 N N . PRO A 1 345 ? 14.938 -18.438 17.031 1 80.5 345 PRO A N 1
ATOM 2695 C CA . PRO A 1 345 ? 15.211 -18.984 15.703 1 80.5 345 PRO A CA 1
ATOM 2696 C C . PRO A 1 345 ? 13.938 -19.438 14.984 1 80.5 345 PRO A C 1
ATOM 2698 O O . PRO A 1 345 ? 13.008 -19.938 15.617 1 80.5 345 PRO A O 1
ATOM 2701 N N . THR A 1 346 ? 13.891 -19.312 13.719 1 82.25 346 THR A N 1
ATOM 2702 C CA . THR A 1 346 ? 12.68 -19.5 12.93 1 82.25 346 THR A CA 1
ATOM 2703 C C . THR A 1 346 ? 12.242 -20.953 12.938 1 82.25 346 THR A C 1
ATOM 2705 O O . THR A 1 346 ? 11.047 -21.25 12.82 1 82.25 346 THR A O 1
ATOM 2708 N N . TYR A 1 347 ? 13.18 -21.938 13.102 1 82.5 347 TYR A N 1
ATOM 2709 C CA . TYR A 1 347 ? 12.844 -23.359 12.992 1 82.5 347 TYR A CA 1
ATOM 2710 C C . TYR A 1 347 ? 11.953 -23.797 14.141 1 82.5 347 TYR A C 1
ATOM 2712 O O . TYR A 1 347 ? 11.266 -24.828 14.047 1 82.5 347 TYR A O 1
ATOM 2720 N N . ILE A 1 348 ? 11.938 -23.094 15.234 1 85 348 ILE A N 1
ATOM 2721 C CA . ILE A 1 348 ? 11.148 -23.469 16.406 1 85 348 ILE A CA 1
ATOM 2722 C C . ILE A 1 348 ? 9.656 -23.328 16.078 1 85 348 ILE A C 1
ATOM 2724 O O . ILE A 1 348 ? 8.82 -23.969 16.719 1 85 348 ILE A O 1
ATOM 2728 N N . PHE A 1 349 ? 9.406 -22.562 15.055 1 88.5 349 PHE A N 1
ATOM 2729 C CA . PHE A 1 349 ? 8.016 -22.281 14.719 1 88.5 349 PHE A CA 1
ATOM 2730 C C . PHE A 1 349 ? 7.453 -23.375 13.812 1 88.5 349 PHE A C 1
ATOM 2732 O O . PHE A 1 349 ? 6.246 -23.422 13.555 1 88.5 349 PHE A O 1
ATOM 2739 N N . ARG A 1 350 ? 8.258 -24.266 13.281 1 90.88 350 ARG A N 1
ATOM 2740 C CA . ARG A 1 350 ? 7.82 -25.297 12.352 1 90.88 350 ARG A CA 1
ATOM 2741 C C . ARG A 1 350 ? 6.703 -26.141 12.953 1 90.88 350 ARG A C 1
ATOM 2743 O O . ARG A 1 350 ? 5.684 -26.391 12.312 1 90.88 350 ARG A O 1
ATOM 2750 N N . LYS A 1 351 ? 6.898 -26.531 14.172 1 91 351 LYS A N 1
ATOM 2751 C CA . LYS A 1 351 ? 5.91 -27.391 14.82 1 91 351 LYS A CA 1
ATOM 2752 C C . LYS A 1 351 ? 4.566 -26.672 14.953 1 91 351 LYS A C 1
ATOM 2754 O O . LYS A 1 351 ? 3.516 -27.266 14.711 1 91 351 LYS A O 1
ATOM 2759 N N . SER A 1 352 ? 4.691 -25.484 15.383 1 94.19 352 SER A N 1
ATOM 2760 C CA . SER A 1 352 ? 3.469 -24.688 15.523 1 94.19 352 SER A CA 1
ATOM 2761 C C . SER A 1 352 ? 2.777 -24.5 14.172 1 94.19 352 SER A C 1
ATOM 2763 O O . SER A 1 352 ? 1.55 -24.578 14.086 1 94.19 352 SER A O 1
ATOM 2765 N N . LEU A 1 353 ? 3.521 -24.281 13.125 1 95.94 353 LEU A N 1
ATOM 2766 C CA . LEU A 1 353 ? 2.963 -24.094 11.789 1 95.94 353 LEU A CA 1
ATOM 2767 C C . LEU A 1 353 ? 2.328 -25.391 11.281 1 95.94 353 LEU A C 1
ATOM 2769 O O . LEU A 1 353 ? 1.273 -25.359 10.641 1 95.94 353 LEU A O 1
ATOM 2773 N N . LEU A 1 354 ? 2.969 -26.469 11.594 1 95.62 354 LEU A N 1
ATOM 2774 C CA . LEU A 1 354 ? 2.402 -27.766 11.211 1 95.62 354 LEU A CA 1
ATOM 2775 C C . LEU A 1 354 ? 1.09 -28.016 11.938 1 95.62 354 LEU A C 1
ATOM 2777 O O . LEU A 1 354 ? 0.153 -28.578 11.367 1 95.62 354 LEU A O 1
ATOM 2781 N N . ALA A 1 355 ? 1.087 -27.609 13.133 1 96.94 355 ALA A N 1
ATOM 2782 C CA . ALA A 1 355 ? -0.141 -27.75 13.914 1 96.94 355 ALA A CA 1
ATOM 2783 C C . ALA A 1 355 ? -1.262 -26.891 13.336 1 96.94 355 ALA A C 1
ATOM 2785 O O . ALA A 1 355 ? -2.412 -27.328 13.258 1 96.94 355 ALA A O 1
ATOM 2786 N N . LYS A 1 356 ? -0.93 -25.719 12.984 1 97.19 356 LYS A N 1
ATOM 2787 C CA . LYS A 1 356 ? -1.909 -24.844 12.359 1 97.19 356 LYS A CA 1
ATOM 2788 C C . LYS A 1 356 ? -2.414 -25.422 11.047 1 97.19 356 LYS A C 1
ATOM 2790 O O . LYS A 1 356 ? -3.605 -25.328 10.742 1 97.19 356 LYS A O 1
ATOM 2795 N N . LEU A 1 357 ? -1.492 -25.938 10.258 1 97.31 357 LEU A N 1
ATOM 2796 C CA . LEU A 1 357 ? -1.858 -26.562 8.992 1 97.31 357 LEU A CA 1
ATOM 2797 C C . LEU A 1 357 ? -2.816 -27.734 9.219 1 97.31 357 LEU A C 1
ATOM 2799 O O . LEU A 1 357 ? -3.805 -27.875 8.492 1 97.31 357 LEU A O 1
ATOM 2803 N N . GLN A 1 358 ? -2.518 -28.469 10.219 1 96.81 358 GLN A N 1
ATOM 2804 C CA . GLN A 1 358 ? -3.383 -29.594 10.539 1 96.81 358 GLN A CA 1
ATOM 2805 C C . GLN A 1 358 ? -4.754 -29.125 11.016 1 96.81 358 GLN A C 1
ATOM 2807 O O . GLN A 1 358 ? -5.773 -29.734 10.688 1 96.81 358 GLN A O 1
ATOM 2812 N N . ALA A 1 359 ? -4.734 -28.109 11.789 1 96.62 359 ALA A N 1
ATOM 2813 C CA . ALA A 1 359 ? -5.996 -27.531 12.25 1 96.62 359 ALA A CA 1
ATOM 2814 C C . ALA A 1 359 ? -6.863 -27.078 11.078 1 96.62 359 ALA A C 1
ATOM 2816 O O . ALA A 1 359 ? -8.086 -27.219 11.117 1 96.62 359 ALA A O 1
ATOM 2817 N N . VAL A 1 360 ? -6.258 -26.531 10.047 1 96.62 360 VAL A N 1
ATOM 2818 C CA . VAL A 1 360 ? -6.992 -26.125 8.852 1 96.62 360 VAL A CA 1
ATOM 2819 C C . VAL A 1 360 ? -7.598 -27.344 8.172 1 96.62 360 VAL A C 1
ATOM 2821 O O . VAL A 1 360 ? -8.766 -27.344 7.789 1 96.62 360 VAL A O 1
ATOM 2824 N N . ARG A 1 361 ? -6.844 -28.391 8.039 1 94.44 361 ARG A N 1
ATOM 2825 C CA . ARG A 1 361 ? -7.305 -29.625 7.41 1 94.44 361 ARG A CA 1
ATOM 2826 C C . ARG A 1 361 ? -8.484 -30.219 8.164 1 94.44 361 ARG A C 1
ATOM 2828 O O . ARG A 1 361 ? -9.492 -30.609 7.562 1 94.44 361 ARG A O 1
ATOM 2835 N N . ASP A 1 362 ? -8.352 -30.172 9.477 1 93.81 362 ASP A N 1
ATOM 2836 C CA . ASP A 1 362 ? -9.375 -30.766 10.328 1 93.81 362 ASP A CA 1
ATOM 2837 C C . ASP A 1 362 ? -10.641 -29.906 10.344 1 93.81 362 ASP A C 1
ATOM 2839 O O . ASP A 1 362 ? -11.734 -30.406 10.57 1 93.81 362 ASP A O 1
ATOM 2843 N N . GLY A 1 363 ? -10.445 -28.672 10.133 1 90.88 363 GLY A N 1
ATOM 2844 C CA . GLY A 1 363 ? -11.555 -27.734 10.219 1 90.88 363 GLY A CA 1
ATOM 2845 C C . GLY A 1 363 ? -12.367 -27.641 8.938 1 90.88 363 GLY A C 1
ATOM 2846 O O . GLY A 1 363 ? -13.438 -27.031 8.922 1 90.88 363 GLY A O 1
ATOM 2847 N N . LEU A 1 364 ? -11.891 -28.266 7.883 1 90.31 364 LEU A N 1
ATOM 2848 C CA . LEU A 1 364 ? -12.625 -28.234 6.625 1 90.31 364 LEU A CA 1
ATOM 2849 C C . LEU A 1 364 ? -13.914 -29.047 6.738 1 90.31 364 LEU A C 1
ATOM 2851 O O . LEU A 1 364 ? -13.953 -30.078 7.395 1 90.31 364 LEU A O 1
ATOM 2855 N N . PRO A 1 365 ? -14.945 -28.531 6.074 1 84.88 365 PRO A N 1
ATOM 2856 C CA . PRO A 1 365 ? -16.188 -29.312 6.082 1 84.88 365 PRO A CA 1
ATOM 2857 C C . PRO A 1 365 ? -16.016 -30.688 5.453 1 84.88 365 PRO A C 1
ATOM 2859 O O . PRO A 1 365 ? -15.305 -30.844 4.453 1 84.88 365 PRO A O 1
ATOM 2862 N N . LEU A 1 366 ? -16.641 -31.656 6.023 1 78.88 366 LEU A N 1
ATOM 2863 C CA . LEU A 1 366 ? -16.516 -33.062 5.621 1 78.88 366 LEU A CA 1
ATOM 2864 C C . LEU A 1 366 ? -16.969 -33.25 4.18 1 78.88 366 LEU A C 1
ATOM 2866 O O . LEU A 1 366 ? -16.375 -34.062 3.441 1 78.88 366 LEU A O 1
ATOM 2870 N N . ASN A 1 367 ? -17.922 -32.469 3.775 1 78.5 367 ASN A N 1
ATOM 2871 C CA . ASN A 1 367 ? -18.484 -32.688 2.445 1 78.5 367 ASN A CA 1
ATOM 2872 C C . ASN A 1 367 ? -17.938 -31.672 1.442 1 78.5 367 ASN A C 1
ATOM 2874 O O . ASN A 1 367 ? -18.484 -31.531 0.346 1 78.5 367 ASN A O 1
ATOM 2878 N N . MET A 1 368 ? -16.859 -31.109 1.835 1 80.94 368 MET A N 1
ATOM 2879 C CA . MET A 1 368 ? -16.359 -30.109 0.893 1 80.94 368 MET A CA 1
ATOM 2880 C C . MET A 1 368 ? -15.555 -30.781 -0.222 1 80.94 368 MET A C 1
ATOM 2882 O O . MET A 1 368 ? -14.672 -31.594 0.044 1 80.94 368 MET A O 1
ATOM 2886 N N . PRO A 1 369 ? -16.016 -30.531 -1.371 1 76.25 369 PRO A N 1
ATOM 2887 C CA . PRO A 1 369 ? -15.227 -31.094 -2.465 1 76.25 369 PRO A CA 1
ATOM 2888 C C . PRO A 1 369 ? -13.805 -30.547 -2.504 1 76.25 369 PRO A C 1
ATOM 2890 O O . PRO A 1 369 ? -13.602 -29.328 -2.445 1 76.25 369 PRO A O 1
ATOM 2893 N N . MET A 1 370 ? -12.891 -31.469 -2.434 1 82.69 370 MET A N 1
ATOM 2894 C CA . MET A 1 370 ? -11.492 -31.062 -2.557 1 82.69 370 MET A CA 1
ATOM 2895 C C . MET A 1 370 ? -11.094 -30.938 -4.02 1 82.69 370 MET A C 1
ATOM 2897 O O . MET A 1 370 ? -10.719 -31.922 -4.66 1 82.69 370 MET A O 1
ATOM 2901 N N . THR A 1 371 ? -11.156 -29.734 -4.52 1 91.31 371 THR A N 1
ATOM 2902 C CA . THR A 1 371 ? -10.727 -29.484 -5.891 1 91.31 371 THR A CA 1
ATOM 2903 C C . THR A 1 371 ? -9.219 -29.672 -6.031 1 91.31 371 THR A C 1
ATOM 2905 O O . THR A 1 371 ? -8.492 -29.625 -5.039 1 91.31 371 THR A O 1
ATOM 2908 N N . HIS A 1 372 ? -8.773 -29.953 -7.258 1 95.94 372 HIS A N 1
ATOM 2909 C CA . HIS A 1 372 ? -7.34 -30.078 -7.516 1 95.94 372 HIS A CA 1
ATOM 2910 C C . HIS A 1 372 ? -6.594 -28.828 -7.07 1 95.94 372 HIS A C 1
ATOM 2912 O O . HIS A 1 372 ? -5.5 -28.922 -6.508 1 95.94 372 HIS A O 1
ATOM 2918 N N . VAL A 1 373 ? -7.223 -27.672 -7.258 1 97.31 373 VAL A N 1
ATOM 2919 C CA . VAL A 1 373 ? -6.566 -26.406 -6.98 1 97.31 373 VAL A CA 1
ATOM 2920 C C . VAL A 1 373 ? -6.41 -26.219 -5.473 1 97.31 373 VAL A C 1
ATOM 2922 O O . VAL A 1 373 ? -5.359 -25.781 -5.004 1 97.31 373 VAL A O 1
ATOM 2925 N N . LEU A 1 374 ? -7.406 -26.516 -4.699 1 96.88 374 LEU A N 1
ATOM 2926 C CA . LEU A 1 374 ? -7.312 -26.406 -3.25 1 96.88 374 LEU A CA 1
ATOM 2927 C C . LEU A 1 374 ? -6.289 -27.391 -2.689 1 96.88 374 LEU A C 1
ATOM 2929 O O . LEU A 1 374 ? -5.531 -27.047 -1.776 1 96.88 374 LEU A O 1
ATOM 2933 N N . GLN A 1 375 ? -6.281 -28.609 -3.213 1 96.88 375 GLN A N 1
ATOM 2934 C CA . GLN A 1 375 ? -5.316 -29.609 -2.781 1 96.88 375 GLN A CA 1
ATOM 2935 C C . GLN A 1 375 ? -3.885 -29.156 -3.049 1 96.88 375 GLN A C 1
ATOM 2937 O O . GLN A 1 375 ? -3.012 -29.297 -2.191 1 96.88 375 GLN A O 1
ATOM 2942 N N . ALA A 1 376 ? -3.715 -28.672 -4.262 1 98.06 376 ALA A N 1
ATOM 2943 C CA . ALA A 1 376 ? -2.395 -28.156 -4.613 1 98.06 376 ALA A CA 1
ATOM 2944 C C . ALA A 1 376 ? -1.968 -27.047 -3.652 1 98.06 376 ALA A C 1
ATOM 2946 O O . ALA A 1 376 ? -0.813 -27 -3.223 1 98.06 376 ALA A O 1
ATOM 2947 N N . HIS A 1 377 ? -2.906 -26.172 -3.34 1 98 377 HIS A N 1
ATOM 2948 C CA . HIS A 1 377 ? -2.605 -25.062 -2.441 1 98 377 HIS A CA 1
ATOM 2949 C C . HIS A 1 377 ? -2.252 -25.562 -1.046 1 98 377 HIS A C 1
ATOM 2951 O O . HIS A 1 377 ? -1.347 -25.031 -0.4 1 98 377 HIS A O 1
ATOM 2957 N N . ALA A 1 378 ? -2.975 -26.531 -0.556 1 97.44 378 ALA A N 1
ATOM 2958 C CA . ALA A 1 378 ? -2.684 -27.141 0.744 1 97.44 378 ALA A CA 1
ATOM 2959 C C . ALA A 1 378 ? -1.285 -27.75 0.766 1 97.44 378 ALA A C 1
ATOM 2961 O O . ALA A 1 378 ? -0.554 -27.609 1.749 1 97.44 378 ALA A O 1
ATOM 2962 N N . LEU A 1 379 ? -0.928 -28.406 -0.272 1 98 379 LEU A N 1
ATOM 2963 C CA . LEU A 1 379 ? 0.352 -29.094 -0.353 1 98 379 LEU A CA 1
ATOM 2964 C C . LEU A 1 379 ? 1.506 -28.094 -0.425 1 98 379 LEU A C 1
ATOM 2966 O O . LEU A 1 379 ? 2.547 -28.297 0.206 1 98 379 LEU A O 1
ATOM 2970 N N . VAL A 1 380 ? 1.322 -27.031 -1.218 1 98 380 VAL A N 1
ATOM 2971 C CA . VAL A 1 380 ? 2.4 -26.062 -1.314 1 98 380 VAL A CA 1
ATOM 2972 C C . VAL A 1 380 ? 2.578 -25.344 0.028 1 98 380 VAL A C 1
ATOM 2974 O O . VAL A 1 380 ? 3.697 -24.984 0.403 1 98 380 VAL A O 1
ATOM 2977 N N . THR A 1 381 ? 1.479 -25.094 0.747 1 97.94 381 THR A N 1
ATOM 2978 C CA . THR A 1 381 ? 1.578 -24.562 2.102 1 97.94 381 THR A CA 1
ATOM 2979 C C . THR A 1 381 ? 2.451 -25.469 2.973 1 97.94 381 THR A C 1
ATOM 2981 O O . THR A 1 381 ? 3.291 -24.969 3.73 1 97.94 381 THR A O 1
ATOM 2984 N N . GLU A 1 382 ? 2.273 -26.719 2.812 1 97.38 382 GLU A N 1
ATOM 2985 C CA . GLU A 1 382 ? 3.088 -27.688 3.547 1 97.38 382 GLU A CA 1
ATOM 2986 C C . GLU A 1 382 ? 4.551 -27.609 3.125 1 97.38 382 GLU A C 1
ATOM 2988 O O . GLU A 1 382 ? 5.453 -27.688 3.963 1 97.38 382 GLU A O 1
ATOM 2993 N N . VAL A 1 383 ? 4.762 -27.469 1.872 1 96.81 383 VAL A N 1
ATOM 2994 C CA . VAL A 1 383 ? 6.117 -27.312 1.359 1 96.81 383 VAL A CA 1
ATOM 2995 C C . VAL A 1 383 ? 6.762 -26.062 1.982 1 96.81 383 VAL A C 1
ATOM 2997 O O . VAL A 1 383 ? 7.914 -26.109 2.42 1 96.81 383 VAL A O 1
ATOM 3000 N N . GLN A 1 384 ? 6.027 -24.969 2.061 1 94.88 384 GLN A N 1
ATOM 3001 C CA . GLN A 1 384 ? 6.539 -23.734 2.615 1 94.88 384 GLN A CA 1
ATOM 3002 C C . GLN A 1 384 ? 6.871 -23.875 4.098 1 94.88 384 GLN A C 1
ATOM 3004 O O . GLN A 1 384 ? 7.914 -23.406 4.555 1 94.88 384 GLN A O 1
ATOM 3009 N N . VAL A 1 385 ? 6.035 -24.531 4.805 1 94.94 385 VAL A N 1
ATOM 3010 C CA . VAL A 1 385 ? 6.242 -24.75 6.23 1 94.94 385 VAL A CA 1
ATOM 3011 C C . VAL A 1 385 ? 7.512 -25.578 6.453 1 94.94 385 VAL A C 1
ATOM 3013 O O . VAL A 1 385 ? 8.305 -25.266 7.352 1 94.94 385 VAL A O 1
ATOM 3016 N N . ASN A 1 386 ? 7.734 -26.531 5.617 1 92.81 386 ASN A N 1
ATOM 3017 C CA . ASN A 1 386 ? 8.875 -27.438 5.773 1 92.81 386 ASN A CA 1
ATOM 3018 C C . ASN A 1 386 ? 10.141 -26.844 5.168 1 92.81 386 ASN A C 1
ATOM 3020 O O . ASN A 1 386 ? 11.242 -27.344 5.41 1 92.81 386 ASN A O 1
ATOM 3024 N N . SER A 1 387 ? 10.055 -25.812 4.395 1 88.5 387 SER A N 1
ATOM 3025 C CA . SER A 1 387 ? 11.203 -25.188 3.748 1 88.5 387 SER A CA 1
ATOM 3026 C C . SER A 1 387 ? 11.977 -24.312 4.73 1 88.5 387 SER A C 1
ATOM 3028 O O . SER A 1 387 ? 13.078 -23.859 4.422 1 88.5 387 SER A O 1
ATOM 3030 N N . VAL A 1 388 ? 11.445 -24.062 5.844 1 74 388 VAL A N 1
ATOM 3031 C CA . VAL A 1 388 ? 12.133 -23.25 6.848 1 74 388 VAL A CA 1
ATOM 3032 C C . VAL A 1 388 ? 13.469 -23.891 7.203 1 74 388 VAL A C 1
ATOM 3034 O O . VAL A 1 388 ? 14.445 -23.203 7.48 1 74 388 VAL A O 1
ATOM 3037 N N . GLY A 1 389 ? 13.656 -25.203 6.988 1 66.5 389 GLY A N 1
ATOM 3038 C CA . GLY A 1 389 ? 14.867 -25.938 7.309 1 66.5 389 GLY A CA 1
ATOM 3039 C C . GLY A 1 389 ? 15.852 -26 6.156 1 66.5 389 GLY A C 1
ATOM 3040 O O . GLY A 1 389 ? 17 -26.422 6.328 1 66.5 389 GLY A O 1
ATOM 3041 N N . LEU A 1 390 ? 15.492 -25.484 4.953 1 75.69 390 LEU A N 1
ATOM 3042 C CA . LEU A 1 390 ? 16.312 -25.656 3.762 1 75.69 390 LEU A CA 1
ATOM 3043 C C . LEU A 1 390 ? 17.422 -24.609 3.709 1 75.69 390 LEU A C 1
ATOM 3045 O O . LEU A 1 390 ? 18.453 -24.812 3.055 1 75.69 390 LEU A O 1
ATOM 3049 N N . PHE A 1 391 ? 17.203 -23.516 4.418 1 69.19 391 PHE A N 1
ATOM 3050 C CA . PHE A 1 391 ? 18.141 -22.406 4.215 1 69.19 391 PHE A CA 1
ATOM 3051 C C . PHE A 1 391 ? 19.047 -22.25 5.422 1 69.19 391 PHE A C 1
ATOM 3053 O O . PHE A 1 391 ? 20.141 -21.672 5.312 1 69.19 391 PHE A O 1
ATOM 3060 N N . MET A 1 392 ? 18.594 -22.734 6.57 1 61.78 392 MET A N 1
ATOM 3061 C CA . MET A 1 392 ? 19.375 -22.438 7.766 1 61.78 392 MET A CA 1
ATOM 3062 C C . MET A 1 392 ? 20.203 -23.641 8.203 1 61.78 392 MET A C 1
ATOM 3064 O O . MET A 1 392 ? 19.688 -24.766 8.242 1 61.78 392 MET A O 1
ATOM 3068 N N . GLN A 1 393 ? 21.469 -23.422 8.383 1 60.69 393 GLN A N 1
ATOM 3069 C CA . GLN A 1 393 ? 22.375 -24.484 8.75 1 60.69 393 GLN A CA 1
ATOM 3070 C C . GLN A 1 393 ? 22.391 -24.719 10.258 1 60.69 393 GLN A C 1
ATOM 3072 O O . GLN A 1 393 ? 22.797 -25.781 10.734 1 60.69 393 GLN A O 1
ATOM 3077 N N . ASN A 1 394 ? 21.719 -23.734 10.914 1 71.06 394 ASN A N 1
ATOM 3078 C CA . ASN A 1 394 ? 21.875 -23.922 12.352 1 71.06 394 ASN A CA 1
ATOM 3079 C C . ASN A 1 394 ? 20.688 -24.641 12.961 1 71.06 394 ASN A C 1
ATOM 3081 O O . ASN A 1 394 ? 20.312 -24.375 14.102 1 71.06 394 ASN A O 1
ATOM 3085 N N . ILE A 1 395 ? 20.125 -25.531 12.242 1 82.25 395 ILE A N 1
ATOM 3086 C CA . ILE A 1 395 ? 19.016 -26.359 12.711 1 82.25 395 ILE A CA 1
ATOM 3087 C C . ILE A 1 395 ? 19.547 -27.734 13.125 1 82.25 395 ILE A C 1
ATOM 3089 O O . ILE A 1 395 ? 20.422 -28.281 12.477 1 82.25 395 ILE A O 1
ATOM 3093 N N . PRO A 1 396 ? 19.062 -28.25 14.289 1 85.12 396 PRO A N 1
ATOM 3094 C CA . PRO A 1 396 ? 19.453 -29.625 14.633 1 85.12 396 PRO A CA 1
ATOM 3095 C C . PRO A 1 396 ? 19.266 -30.594 13.469 1 85.12 396 PRO A C 1
ATOM 3097 O O . PRO A 1 396 ? 18.266 -30.531 12.758 1 85.12 396 PRO A O 1
ATOM 3100 N N . VAL A 1 397 ? 20.234 -31.5 13.336 1 86.94 397 VAL A N 1
ATOM 3101 C CA . VAL A 1 397 ? 20.344 -32.344 12.148 1 86.94 397 VAL A CA 1
ATOM 3102 C C . VAL A 1 397 ? 19.062 -33.156 11.977 1 86.94 397 VAL A C 1
ATOM 3104 O O . VAL A 1 397 ? 18.516 -33.25 10.875 1 86.94 397 VAL A O 1
ATOM 3107 N N . ASN A 1 398 ? 18.5 -33.75 13.078 1 87.06 398 ASN A N 1
ATOM 3108 C CA . ASN A 1 398 ? 17.312 -34.594 12.977 1 87.06 398 ASN A CA 1
ATOM 3109 C C . ASN A 1 398 ? 16.109 -33.812 12.484 1 87.06 398 ASN A C 1
ATOM 3111 O O . ASN A 1 398 ? 15.344 -34.281 11.648 1 87.06 398 ASN A O 1
ATOM 3115 N N . GLN A 1 399 ? 15.945 -32.656 12.992 1 86.56 399 GLN A N 1
ATOM 3116 C CA . GLN A 1 399 ? 14.82 -31.812 12.586 1 86.56 399 GLN A CA 1
ATOM 3117 C C . GLN A 1 399 ? 14.984 -31.344 11.148 1 86.56 399 GLN A C 1
ATOM 3119 O O . GLN A 1 399 ? 14 -31.25 10.406 1 86.56 399 GLN A O 1
ATOM 3124 N N . ARG A 1 400 ? 16.172 -31.094 10.836 1 89.62 400 ARG A N 1
ATOM 3125 C CA . ARG A 1 400 ? 16.484 -30.625 9.484 1 89.62 400 ARG A CA 1
ATOM 3126 C C . ARG A 1 400 ? 16.156 -31.703 8.461 1 89.62 400 ARG A C 1
ATOM 3128 O O . ARG A 1 400 ? 15.461 -31.438 7.473 1 89.62 400 ARG A O 1
ATOM 3135 N N . ILE A 1 401 ? 16.578 -32.875 8.719 1 89.5 401 ILE A N 1
ATOM 3136 C CA . ILE A 1 401 ? 16.375 -33.969 7.789 1 89.5 401 ILE A CA 1
ATOM 3137 C C . ILE A 1 401 ? 14.891 -34.344 7.715 1 89.5 401 ILE A C 1
ATOM 3139 O O . ILE A 1 401 ? 14.367 -34.625 6.641 1 89.5 401 ILE A O 1
ATOM 3143 N N . GLU A 1 402 ? 14.266 -34.312 8.844 1 90.06 402 GLU A N 1
ATOM 3144 C CA . GLU A 1 402 ? 12.828 -34.562 8.867 1 90.06 402 GLU A CA 1
ATOM 3145 C C . GLU A 1 402 ? 12.07 -33.562 8.016 1 90.06 402 GLU A C 1
ATOM 3147 O O . GLU A 1 402 ? 11.148 -33.906 7.281 1 90.06 402 GLU A O 1
ATOM 3152 N N . SER A 1 403 ? 12.43 -32.344 8.203 1 92 403 SER A N 1
ATOM 3153 C CA . SER A 1 403 ? 11.805 -31.281 7.434 1 92 403 SER A CA 1
ATOM 3154 C C . SER A 1 403 ? 12.062 -31.438 5.938 1 92 403 SER A C 1
ATOM 3156 O O . SER A 1 403 ? 11.172 -31.234 5.121 1 92 403 SER A O 1
ATOM 3158 N N . MET A 1 404 ? 13.281 -31.812 5.566 1 92.31 404 MET A N 1
ATOM 3159 C CA . MET A 1 404 ? 13.648 -32 4.164 1 92.31 404 MET A CA 1
ATOM 3160 C C . MET A 1 404 ? 12.875 -33.156 3.551 1 92.31 404 MET A C 1
ATOM 3162 O O . MET A 1 404 ? 12.383 -33.062 2.424 1 92.31 404 MET A O 1
ATOM 3166 N N . TYR A 1 405 ? 12.711 -34.188 4.32 1 93.81 405 TYR A N 1
ATOM 3167 C CA . TYR A 1 405 ? 11.977 -35.344 3.824 1 93.81 405 TYR A CA 1
ATOM 3168 C C . TYR A 1 405 ? 10.5 -35.031 3.662 1 93.81 405 TYR A C 1
ATOM 3170 O O . TYR A 1 405 ? 9.875 -35.438 2.68 1 93.81 405 TYR A O 1
ATOM 3178 N N . ALA A 1 406 ? 9.977 -34.375 4.68 1 94.75 406 ALA A N 1
ATOM 3179 C CA . ALA A 1 406 ? 8.57 -33.969 4.602 1 94.75 406 ALA A CA 1
ATOM 3180 C C . ALA A 1 406 ? 8.328 -33.062 3.404 1 94.75 406 ALA A C 1
ATOM 3182 O O . ALA A 1 406 ? 7.301 -33.188 2.729 1 94.75 406 ALA A O 1
ATOM 3183 N N . CYS A 1 407 ? 9.242 -32.188 3.209 1 95.56 407 CYS A N 1
ATOM 3184 C CA . CYS A 1 407 ? 9.18 -31.281 2.062 1 95.56 407 CYS A CA 1
ATOM 3185 C C . CYS A 1 407 ? 9.188 -32.062 0.754 1 95.56 407 CYS A C 1
ATOM 3187 O O . CYS A 1 407 ? 8.375 -31.797 -0.134 1 95.56 407 CYS A O 1
ATOM 3189 N N . LEU A 1 408 ? 10.07 -33.031 0.625 1 96.69 408 LEU A N 1
ATOM 3190 C CA . LEU A 1 408 ? 10.203 -33.844 -0.575 1 96.69 408 LEU A CA 1
ATOM 3191 C C . LEU A 1 408 ? 8.914 -34.625 -0.853 1 96.69 408 LEU A C 1
ATOM 3193 O O . LEU A 1 408 ? 8.453 -34.656 -1.996 1 96.69 408 LEU A O 1
ATOM 3197 N N . ARG A 1 409 ? 8.359 -35.156 0.153 1 97.12 409 ARG A N 1
ATOM 3198 C CA . ARG A 1 409 ? 7.117 -35.906 0.001 1 97.12 409 ARG A CA 1
ATOM 3199 C C . ARG A 1 409 ? 5.98 -35 -0.467 1 97.12 409 ARG A C 1
ATOM 3201 O O . ARG A 1 409 ? 5.199 -35.406 -1.341 1 97.12 409 ARG A O 1
ATOM 3208 N N . ALA A 1 410 ? 5.863 -33.875 0.157 1 97.75 410 ALA A N 1
ATOM 3209 C CA . ALA A 1 410 ? 4.828 -32.906 -0.227 1 97.75 410 ALA A CA 1
ATOM 3210 C C . ALA A 1 410 ? 5 -32.469 -1.677 1 97.75 410 ALA A C 1
ATOM 3212 O O . ALA A 1 410 ? 4.02 -32.312 -2.406 1 97.75 410 ALA A O 1
ATOM 3213 N N . ILE A 1 411 ? 6.238 -32.25 -2.107 1 98.19 411 ILE A N 1
ATOM 3214 C CA . ILE A 1 411 ? 6.551 -31.859 -3.475 1 98.19 411 ILE A CA 1
ATOM 3215 C C . ILE A 1 411 ? 6.09 -32.938 -4.449 1 98.19 411 ILE A C 1
ATOM 3217 O O . ILE A 1 411 ? 5.438 -32.625 -5.453 1 98.19 411 ILE A O 1
ATOM 3221 N N . ARG A 1 412 ? 6.418 -34.156 -4.141 1 98.38 412 ARG A N 1
ATOM 3222 C CA . ARG A 1 412 ? 6.031 -35.25 -5.012 1 98.38 412 ARG A CA 1
ATOM 3223 C C . ARG A 1 412 ? 4.512 -35.344 -5.145 1 98.38 412 ARG A C 1
ATOM 3225 O O . ARG A 1 412 ? 3.988 -35.469 -6.254 1 98.38 412 ARG A O 1
ATOM 3232 N N . THR A 1 413 ? 3.873 -35.25 -4.027 1 98.5 413 THR A N 1
ATOM 3233 C CA . THR A 1 413 ? 2.416 -35.312 -4.031 1 98.5 413 THR A CA 1
ATOM 3234 C C . THR A 1 413 ? 1.822 -34.125 -4.797 1 98.5 413 THR A C 1
ATOM 3236 O O . THR A 1 413 ? 0.792 -34.281 -5.461 1 98.5 413 THR A O 1
ATOM 3239 N N . TRP A 1 414 ? 2.4 -33 -4.637 1 98.62 414 TRP A N 1
ATOM 3240 C CA . TRP A 1 414 ? 1.938 -31.812 -5.371 1 98.62 414 TRP A CA 1
ATOM 3241 C C . TRP A 1 414 ? 1.977 -32.062 -6.875 1 98.62 414 TRP A C 1
ATOM 3243 O O . TRP A 1 414 ? 1.021 -31.734 -7.586 1 98.62 414 TRP A O 1
ATOM 3253 N N . TYR A 1 415 ? 3.074 -32.656 -7.406 1 98.5 415 TYR A N 1
ATOM 3254 C CA . TYR A 1 415 ? 3.188 -32.969 -8.828 1 98.5 415 TYR A CA 1
ATOM 3255 C C . TYR A 1 415 ? 2.113 -33.938 -9.258 1 98.5 415 TYR A C 1
ATOM 3257 O O . TYR A 1 415 ? 1.553 -33.844 -10.352 1 98.5 415 TYR A O 1
ATOM 3265 N N . ASP A 1 416 ? 1.852 -34.906 -8.391 1 98.12 416 ASP A N 1
ATOM 3266 C CA . ASP A 1 416 ? 0.795 -35.875 -8.703 1 98.12 416 ASP A CA 1
ATOM 3267 C C . ASP A 1 416 ? -0.545 -35.156 -8.898 1 98.12 416 ASP A C 1
ATOM 3269 O O . ASP A 1 416 ? -1.286 -35.469 -9.836 1 98.12 416 ASP A O 1
ATOM 3273 N N . VAL A 1 417 ? -0.828 -34.25 -8.031 1 97.81 417 VAL A N 1
ATOM 3274 C CA . VAL A 1 417 ? -2.074 -33.5 -8.109 1 97.81 417 VAL A CA 1
ATOM 3275 C C . VAL A 1 417 ? -2.066 -32.625 -9.359 1 97.81 417 VAL A C 1
ATOM 3277 O O . VAL A 1 417 ? -3.043 -32.594 -10.109 1 97.81 417 VAL A O 1
ATOM 3280 N N . PHE A 1 418 ? -1.008 -31.969 -9.656 1 97.75 418 PHE A N 1
ATOM 3281 C CA . PHE A 1 418 ? -0.877 -31.047 -10.781 1 97.75 418 PHE A CA 1
ATOM 3282 C C . PHE A 1 418 ? -1.091 -31.781 -12.102 1 97.75 418 PHE A C 1
ATOM 3284 O O . PHE A 1 418 ? -1.834 -31.297 -12.969 1 97.75 418 PHE A O 1
ATOM 3291 N N . PHE A 1 419 ? -0.473 -32.938 -12.258 1 97.38 419 PHE A N 1
ATOM 3292 C CA . PHE A 1 419 ? -0.555 -33.656 -13.508 1 97.38 419 PHE A CA 1
ATOM 3293 C C . PHE A 1 419 ? -1.901 -34.375 -13.625 1 97.38 419 PHE A C 1
ATOM 3295 O O . PHE A 1 419 ? -2.273 -34.844 -14.711 1 97.38 419 PHE A O 1
ATOM 3302 N N . SER A 1 420 ? -2.619 -34.406 -12.5 1 96.5 420 SER A N 1
ATOM 3303 C CA . SER A 1 420 ? -3.934 -35.062 -12.539 1 96.5 420 SER A CA 1
ATOM 3304 C C . SER A 1 420 ? -5.008 -34.062 -13.008 1 96.5 420 SER A C 1
ATOM 3306 O O . SER A 1 420 ? -6.137 -34.469 -13.289 1 96.5 420 SER A O 1
ATOM 3308 N N . ILE A 1 421 ? -4.695 -32.812 -13.078 1 95.94 421 ILE A N 1
ATOM 3309 C CA . ILE A 1 421 ? -5.641 -31.828 -13.617 1 95.94 421 ILE A CA 1
ATOM 3310 C C . ILE A 1 421 ? -5.836 -32.062 -15.109 1 95.94 421 ILE A C 1
ATOM 3312 O O . ILE A 1 421 ? -4.863 -32.094 -15.875 1 95.94 421 ILE A O 1
ATOM 3316 N N . PRO A 1 422 ? -7.105 -32.219 -15.5 1 94.81 422 PRO A N 1
ATOM 3317 C CA . PRO A 1 422 ? -7.328 -32.406 -16.938 1 94.81 422 PRO A CA 1
ATOM 3318 C C . PRO A 1 422 ? -6.805 -31.234 -17.766 1 94.81 422 PRO A C 1
ATOM 3320 O O . PRO A 1 422 ? -6.992 -30.062 -17.391 1 94.81 422 PRO A O 1
ATOM 3323 N N . ALA A 1 423 ? -6.172 -31.5 -18.922 1 93.19 423 ALA A N 1
ATOM 3324 C CA . ALA A 1 423 ? -5.516 -30.484 -19.75 1 93.19 423 ALA A CA 1
ATOM 3325 C C . ALA A 1 423 ? -6.496 -29.406 -20.172 1 93.19 423 ALA A C 1
ATOM 3327 O O . ALA A 1 423 ? -6.125 -28.234 -20.297 1 93.19 423 ALA A O 1
ATOM 3328 N N . GLU A 1 424 ? -7.734 -29.812 -20.297 1 90.81 424 GLU A N 1
ATOM 3329 C CA . GLU A 1 424 ? -8.766 -28.875 -20.75 1 90.81 424 GLU A CA 1
ATOM 3330 C C . GLU A 1 424 ? -9.109 -27.859 -19.656 1 90.81 424 GLU A C 1
ATOM 3332 O O . GLU A 1 424 ? -9.625 -26.781 -19.953 1 90.81 424 GLU A O 1
ATOM 3337 N N . GLU A 1 425 ? -8.734 -28.156 -18.453 1 92.56 425 GLU A N 1
ATOM 3338 C CA . GLU A 1 425 ? -9.148 -27.344 -17.312 1 92.56 425 GLU A CA 1
ATOM 3339 C C . GLU A 1 425 ? -8.008 -26.469 -16.828 1 92.56 425 GLU A C 1
ATOM 3341 O O . GLU A 1 425 ? -8.234 -25.516 -16.062 1 92.56 425 GLU A O 1
ATOM 3346 N N . VAL A 1 426 ? -6.875 -26.609 -17.328 1 90.94 426 VAL A N 1
ATOM 3347 C CA . VAL A 1 426 ? -5.691 -25.984 -16.766 1 90.94 426 VAL A CA 1
ATOM 3348 C C . VAL A 1 426 ? -5.699 -24.484 -17.094 1 90.94 426 VAL A C 1
ATOM 3350 O O . VAL A 1 426 ? -5.188 -23.672 -16.312 1 90.94 426 VAL A O 1
ATOM 3353 N N . ALA A 1 427 ? -6.32 -24.156 -18.219 1 87.5 427 ALA A N 1
ATOM 3354 C CA . ALA A 1 427 ? -6.387 -22.75 -18.578 1 87.5 427 ALA A CA 1
ATOM 3355 C C . ALA A 1 427 ? -7.184 -21.953 -17.547 1 87.5 427 ALA A C 1
ATOM 3357 O O . ALA A 1 427 ? -6.945 -20.766 -17.359 1 87.5 427 ALA A O 1
ATOM 3358 N N . GLY A 1 428 ? -8.016 -22.625 -16.828 1 94.25 428 GLY A N 1
ATOM 3359 C CA . GLY A 1 428 ? -8.898 -21.969 -15.875 1 94.25 428 GLY A CA 1
ATOM 3360 C C . GLY A 1 428 ? -8.375 -22 -14.453 1 94.25 428 GLY A C 1
ATOM 3361 O O . GLY A 1 428 ? -9.008 -21.469 -13.539 1 94.25 428 GLY A O 1
ATOM 3362 N N . VAL A 1 429 ? -7.207 -22.594 -14.281 1 95.81 429 VAL A N 1
ATOM 3363 C CA . VAL A 1 429 ? -6.645 -22.594 -12.938 1 95.81 429 VAL A CA 1
ATOM 3364 C C . VAL A 1 429 ? -6.051 -21.219 -12.633 1 95.81 429 VAL A C 1
ATOM 3366 O O . VAL A 1 429 ? -5.523 -20.547 -13.531 1 95.81 429 VAL A O 1
ATOM 3369 N N . PRO A 1 430 ? -6.148 -20.766 -11.391 1 97.19 430 PRO A N 1
ATOM 3370 C CA . PRO A 1 430 ? -5.602 -19.453 -11.039 1 97.19 430 PRO A CA 1
ATOM 3371 C C . PRO A 1 430 ? -4.078 -19.391 -11.164 1 97.19 430 PRO A C 1
ATOM 3373 O O . PRO A 1 430 ? -3.41 -20.422 -11.078 1 97.19 430 PRO A O 1
ATOM 3376 N N . PHE A 1 431 ? -3.535 -18.219 -11.375 1 95.12 431 PHE A N 1
ATOM 3377 C CA . PHE A 1 431 ? -2.109 -17.953 -11.531 1 95.12 431 PHE A CA 1
ATOM 3378 C C . PHE A 1 431 ? -1.328 -18.5 -10.336 1 95.12 431 PHE A C 1
ATOM 3380 O O . PHE A 1 431 ? -0.162 -18.875 -10.477 1 95.12 431 PHE A O 1
ATOM 3387 N N . ALA A 1 432 ? -1.974 -18.578 -9.203 1 96.56 432 ALA A N 1
ATOM 3388 C CA . ALA A 1 432 ? -1.356 -19.078 -7.977 1 96.56 432 ALA A CA 1
ATOM 3389 C C . ALA A 1 432 ? -0.745 -20.453 -8.188 1 96.56 432 ALA A C 1
ATOM 3391 O O . ALA A 1 432 ? 0.292 -20.781 -7.609 1 96.56 432 ALA A O 1
ATOM 3392 N N . VAL A 1 433 ? -1.341 -21.266 -9.008 1 96.81 433 VAL A N 1
ATOM 3393 C CA . VAL A 1 433 ? -0.866 -22.625 -9.242 1 96.81 433 VAL A CA 1
ATOM 3394 C C . VAL A 1 433 ? 0.478 -22.578 -9.969 1 96.81 433 VAL A C 1
ATOM 3396 O O . VAL A 1 433 ? 1.362 -23.406 -9.695 1 96.81 433 VAL A O 1
ATOM 3399 N N . TYR A 1 434 ? 0.649 -21.703 -10.852 1 93.25 434 TYR A N 1
ATOM 3400 C CA . TYR A 1 434 ? 1.91 -21.562 -11.578 1 93.25 434 TYR A CA 1
ATOM 3401 C C . TYR A 1 434 ? 3.002 -21.016 -10.672 1 93.25 434 TYR A C 1
ATOM 3403 O O . TYR A 1 434 ? 4.176 -21.359 -10.812 1 93.25 434 TYR A O 1
ATOM 3411 N N . ILE A 1 435 ? 2.602 -20.141 -9.812 1 93.94 435 ILE A N 1
ATOM 3412 C CA . ILE A 1 435 ? 3.541 -19.672 -8.797 1 93.94 435 ILE A CA 1
ATOM 3413 C C . ILE A 1 435 ? 3.992 -20.844 -7.934 1 93.94 435 ILE A C 1
ATOM 3415 O O . ILE A 1 435 ? 5.184 -20.984 -7.641 1 93.94 435 ILE A O 1
ATOM 3419 N N . GLN A 1 436 ? 3.062 -21.672 -7.59 1 96.81 436 GLN A N 1
ATOM 3420 C CA . GLN A 1 436 ? 3.373 -22.875 -6.816 1 96.81 436 GLN A CA 1
ATOM 3421 C C . GLN A 1 436 ? 4.336 -23.781 -7.574 1 96.81 436 GLN A C 1
ATOM 3423 O O . GLN A 1 436 ? 5.242 -24.359 -6.98 1 96.81 436 GLN A O 1
ATOM 3428 N N . LEU A 1 437 ? 4.121 -23.891 -8.844 1 96.06 437 LEU A N 1
ATOM 3429 C CA . LEU A 1 437 ? 5.02 -24.703 -9.664 1 96.06 437 LEU A CA 1
ATOM 3430 C C . LEU A 1 437 ? 6.461 -24.219 -9.531 1 96.06 437 LEU A C 1
ATOM 3432 O O . LEU A 1 437 ? 7.375 -25.016 -9.352 1 96.06 437 LEU A O 1
ATOM 3436 N N . SER A 1 438 ? 6.605 -22.953 -9.617 1 93.12 438 SER A N 1
ATOM 3437 C CA . SER A 1 438 ? 7.934 -22.375 -9.453 1 93.12 438 SER A CA 1
ATOM 3438 C C . SER A 1 438 ? 8.492 -22.656 -8.062 1 93.12 438 SER A C 1
ATOM 3440 O O . SER A 1 438 ? 9.656 -23.062 -7.922 1 93.12 438 SER A O 1
ATOM 3442 N N . GLN A 1 439 ? 7.691 -22.484 -7.07 1 93.25 439 GLN A N 1
ATOM 3443 C CA . GLN A 1 439 ? 8.117 -22.672 -5.688 1 93.25 439 GLN A CA 1
ATOM 3444 C C . GLN A 1 439 ? 8.523 -24.109 -5.414 1 93.25 439 GLN A C 1
ATOM 3446 O O . GLN A 1 439 ? 9.547 -24.359 -4.777 1 93.25 439 GLN A O 1
ATOM 3451 N N . VAL A 1 440 ? 7.758 -25.031 -5.883 1 96.56 440 VAL A N 1
ATOM 3452 C CA . VAL A 1 440 ? 8.031 -26.453 -5.656 1 96.56 440 VAL A CA 1
ATOM 3453 C C . VAL A 1 440 ? 9.281 -26.859 -6.43 1 96.56 440 VAL A C 1
ATOM 3455 O O . VAL A 1 440 ? 10.078 -27.672 -5.949 1 96.56 440 VAL A O 1
ATOM 3458 N N . GLN A 1 441 ? 9.477 -26.344 -7.621 1 95.62 441 GLN A N 1
ATOM 3459 C CA . GLN A 1 441 ? 10.664 -26.641 -8.414 1 95.62 441 GLN A CA 1
ATOM 3460 C C . GLN A 1 441 ? 11.922 -26.125 -7.738 1 95.62 441 GLN A C 1
ATOM 3462 O O . GLN A 1 441 ? 12.945 -26.812 -7.703 1 95.62 441 GLN A O 1
ATOM 3467 N N . ILE A 1 442 ? 11.82 -24.969 -7.23 1 92.38 442 ILE A N 1
ATOM 3468 C CA . ILE A 1 442 ? 12.977 -24.359 -6.566 1 92.38 442 ILE A CA 1
ATOM 3469 C C . ILE A 1 442 ? 13.305 -25.141 -5.297 1 92.38 442 ILE A C 1
ATOM 3471 O O . ILE A 1 442 ? 14.477 -25.406 -5.012 1 92.38 442 ILE A O 1
ATOM 3475 N N . ALA A 1 443 ? 12.289 -25.469 -4.539 1 93.75 443 ALA A N 1
ATOM 3476 C CA . ALA A 1 443 ? 12.516 -26.281 -3.342 1 93.75 443 ALA A CA 1
ATOM 3477 C C . ALA A 1 443 ? 13.164 -27.609 -3.695 1 93.75 443 ALA A C 1
ATOM 3479 O O . ALA A 1 443 ? 14.086 -28.062 -3.01 1 93.75 443 ALA A O 1
ATOM 3480 N N . LEU A 1 444 ? 12.688 -28.219 -4.746 1 95.62 444 LEU A N 1
ATOM 3481 C CA . LEU A 1 444 ? 13.242 -29.5 -5.184 1 95.62 444 LEU A CA 1
ATOM 3482 C C . LEU A 1 444 ? 14.672 -29.328 -5.68 1 95.62 444 LEU A C 1
ATOM 3484 O O . LEU A 1 444 ? 15.523 -30.188 -5.469 1 95.62 444 LEU A O 1
ATOM 3488 N N . TYR A 1 445 ? 14.914 -28.281 -6.375 1 93.44 445 TYR A N 1
ATOM 3489 C CA . TYR A 1 445 ? 16.266 -27.953 -6.801 1 93.44 445 TYR A CA 1
ATOM 3490 C C . TYR A 1 445 ? 17.219 -27.875 -5.605 1 93.44 445 TYR A C 1
ATOM 3492 O O . TYR A 1 445 ? 18.312 -28.438 -5.637 1 93.44 445 TYR A O 1
ATOM 3500 N N . ARG A 1 446 ? 16.781 -27.25 -4.598 1 91 446 ARG A N 1
ATOM 3501 C CA . ARG A 1 446 ? 17.594 -27.078 -3.402 1 91 446 ARG A CA 1
ATOM 3502 C C . ARG A 1 446 ? 17.797 -28.422 -2.695 1 91 446 ARG A C 1
ATOM 3504 O O . ARG A 1 446 ? 18.875 -28.688 -2.166 1 91 446 ARG A O 1
ATOM 3511 N N . LEU A 1 447 ? 16.75 -29.172 -2.643 1 93.19 447 LEU A N 1
ATOM 3512 C CA . LEU A 1 447 ? 16.875 -30.5 -2.051 1 93.19 447 LEU A CA 1
ATOM 3513 C C . LEU A 1 447 ? 17.859 -31.359 -2.83 1 93.19 447 LEU A C 1
ATOM 3515 O O . LEU A 1 447 ? 18.609 -32.125 -2.24 1 93.19 447 LEU A O 1
ATOM 3519 N N . THR A 1 448 ? 17.875 -31.203 -4.094 1 93.81 448 THR A N 1
ATOM 3520 C CA . THR A 1 448 ? 18.734 -32 -4.973 1 93.81 448 THR A CA 1
ATOM 3521 C C . THR A 1 448 ? 20.188 -31.547 -4.895 1 93.81 448 THR A C 1
ATOM 3523 O O . THR A 1 448 ? 21.109 -32.375 -4.973 1 93.81 448 THR A O 1
ATOM 3526 N N . THR A 1 449 ? 20.422 -30.281 -4.66 1 91.06 449 THR A N 1
ATOM 3527 C CA . THR A 1 449 ? 21.766 -29.734 -4.711 1 91.06 449 THR A CA 1
ATOM 3528 C C . THR A 1 449 ? 22.328 -29.531 -3.307 1 91.06 449 THR A C 1
ATOM 3530 O O . THR A 1 449 ? 23.406 -28.984 -3.137 1 91.06 449 THR A O 1
ATOM 3533 N N . SER A 1 450 ? 21.578 -29.953 -2.314 1 89.62 450 SER A N 1
ATOM 3534 C CA . SER A 1 450 ? 22.031 -29.781 -0.935 1 89.62 450 SER A CA 1
ATOM 3535 C C . SER A 1 450 ? 23.328 -30.531 -0.678 1 89.62 450 SER A C 1
ATOM 3537 O O . SER A 1 450 ? 23.516 -31.656 -1.137 1 89.62 450 SER A O 1
ATOM 3539 N N . GLU A 1 451 ? 24.203 -29.859 0.05 1 85.31 451 GLU A N 1
ATOM 3540 C CA . GLU A 1 451 ? 25.484 -30.469 0.394 1 85.31 451 GLU A CA 1
ATOM 3541 C C . GLU A 1 451 ? 25.5 -30.938 1.848 1 85.31 451 GLU A C 1
ATOM 3543 O O . GLU A 1 451 ? 26.562 -31.219 2.404 1 85.31 451 GLU A O 1
ATOM 3548 N N . ASP A 1 452 ? 24.359 -30.891 2.391 1 85 452 ASP A N 1
ATOM 3549 C CA . ASP A 1 452 ? 24.25 -31.422 3.746 1 85 452 ASP A CA 1
ATOM 3550 C C . ASP A 1 452 ? 24.672 -32.875 3.807 1 85 452 ASP A C 1
ATOM 3552 O O . ASP A 1 452 ? 24.078 -33.75 3.141 1 85 452 ASP A O 1
ATOM 3556 N N . PRO A 1 453 ? 25.625 -33.156 4.656 1 87.88 453 PRO A N 1
ATOM 3557 C CA . PRO A 1 453 ? 26.156 -34.531 4.691 1 87.88 453 PRO A CA 1
ATOM 3558 C C . PRO A 1 453 ? 25.125 -35.562 5.199 1 87.88 453 PRO A C 1
ATOM 3560 O O . PRO A 1 453 ? 25.234 -36.75 4.898 1 87.88 453 PRO A O 1
ATOM 3563 N N . ALA A 1 454 ? 24.172 -35.094 5.98 1 88.38 454 ALA A N 1
ATOM 3564 C CA . ALA A 1 454 ? 23.156 -36 6.527 1 88.38 454 ALA A CA 1
ATOM 3565 C C . ALA A 1 454 ? 22.031 -36.219 5.535 1 88.38 454 ALA A C 1
ATOM 3567 O O . ALA A 1 454 ? 21.156 -37.062 5.762 1 88.38 454 ALA A O 1
ATOM 3568 N N . TRP A 1 455 ? 22.031 -35.531 4.426 1 91.31 455 TRP A N 1
ATOM 3569 C CA . TRP A 1 455 ? 20.969 -35.594 3.43 1 91.31 455 TRP A CA 1
ATOM 3570 C C . TRP A 1 455 ? 21.297 -36.625 2.352 1 91.31 455 TRP A C 1
ATOM 3572 O O . TRP A 1 455 ? 22.406 -36.656 1.832 1 91.31 455 TRP A O 1
ATOM 3582 N N . ASP A 1 456 ? 20.344 -37.5 2.057 1 89.06 456 ASP A N 1
ATOM 3583 C CA . ASP A 1 456 ? 20.516 -38.562 1.053 1 89.06 456 ASP A CA 1
ATOM 3584 C C . ASP A 1 456 ? 19.953 -38.125 -0.295 1 89.06 456 ASP A C 1
ATOM 3586 O O . ASP A 1 456 ? 18.734 -38.188 -0.514 1 89.06 456 ASP A O 1
ATOM 3590 N N . LYS A 1 457 ? 20.703 -37.875 -1.167 1 89.69 457 LYS A N 1
ATOM 3591 C CA . LYS A 1 457 ? 20.281 -37.375 -2.48 1 89.69 457 LYS A CA 1
ATOM 3592 C C . LYS A 1 457 ? 19.688 -38.5 -3.32 1 89.69 457 LYS A C 1
ATOM 3594 O O . LYS A 1 457 ? 18.922 -38.25 -4.254 1 89.69 457 LYS A O 1
ATOM 3599 N N . GLU A 1 458 ? 20.016 -39.719 -3.033 1 90.12 458 GLU A N 1
ATOM 3600 C CA . GLU A 1 458 ? 19.438 -40.844 -3.754 1 90.12 458 GLU A CA 1
ATOM 3601 C C . GLU A 1 458 ? 17.938 -40.969 -3.494 1 90.12 458 GLU A C 1
ATOM 3603 O O . GLU A 1 458 ? 17.172 -41.344 -4.383 1 90.12 458 GLU A O 1
ATOM 3608 N N . VAL A 1 459 ? 17.594 -40.625 -2.322 1 92.44 459 VAL A N 1
ATOM 3609 C CA . VAL A 1 459 ? 16.172 -40.656 -1.984 1 92.44 459 VAL A CA 1
ATOM 3610 C C . VAL A 1 459 ? 15.43 -39.625 -2.822 1 92.44 459 VAL A C 1
ATOM 3612 O O . VAL A 1 459 ? 14.297 -39.844 -3.246 1 92.44 459 VAL A O 1
ATOM 3615 N N . VAL A 1 460 ? 16.062 -38.5 -3.049 1 94.31 460 VAL A N 1
ATOM 3616 C CA . VAL A 1 460 ? 15.453 -37.438 -3.854 1 94.31 460 VAL A CA 1
ATOM 3617 C C . VAL A 1 460 ? 15.242 -37.938 -5.281 1 94.31 460 VAL A C 1
ATOM 3619 O O . VAL A 1 460 ? 14.164 -37.75 -5.852 1 94.31 460 VAL A O 1
ATOM 3622 N N . ARG A 1 461 ? 16.234 -38.562 -5.844 1 91.06 461 ARG A N 1
ATOM 3623 C CA . ARG A 1 461 ? 16.188 -39.031 -7.219 1 91.06 461 ARG A CA 1
ATOM 3624 C C . ARG A 1 461 ? 15.086 -40.094 -7.41 1 91.06 461 ARG A C 1
ATOM 3626 O O . ARG A 1 461 ? 14.367 -40.062 -8.414 1 91.06 461 ARG A O 1
ATOM 3633 N N . HIS A 1 462 ? 14.898 -40.875 -6.441 1 93.12 462 HIS A N 1
ATOM 3634 C CA . HIS A 1 462 ? 13.922 -41.969 -6.551 1 93.12 462 HIS A CA 1
ATOM 3635 C C . HIS A 1 462 ? 12.508 -41.469 -6.293 1 93.12 462 HIS A C 1
ATOM 3637 O O . HIS A 1 462 ? 11.539 -42.031 -6.816 1 93.12 462 HIS A O 1
ATOM 3643 N N . THR A 1 463 ? 12.414 -40.5 -5.512 1 95.56 463 THR A N 1
ATOM 3644 C CA . THR A 1 463 ? 11.102 -39.969 -5.141 1 95.56 463 THR A CA 1
ATOM 3645 C C . THR A 1 463 ? 10.609 -38.969 -6.16 1 95.56 463 THR A C 1
ATOM 3647 O O . THR A 1 463 ? 9.453 -39 -6.578 1 95.56 463 THR A O 1
ATOM 3650 N N . ALA A 1 464 ? 11.5 -38.062 -6.48 1 95.94 464 ALA A N 1
ATOM 3651 C CA . ALA A 1 464 ? 11.148 -36.969 -7.387 1 95.94 464 ALA A CA 1
ATOM 3652 C C . ALA A 1 464 ? 12.375 -36.469 -8.148 1 95.94 464 ALA A C 1
ATOM 3654 O O . ALA A 1 464 ? 13.078 -35.562 -7.684 1 95.94 464 ALA A O 1
ATOM 3655 N N . ASP A 1 465 ? 12.617 -37.031 -9.266 1 94.88 465 ASP A N 1
ATOM 3656 C CA . ASP A 1 465 ? 13.711 -36.594 -10.117 1 94.88 465 ASP A CA 1
ATOM 3657 C C . ASP A 1 465 ? 13.352 -35.281 -10.844 1 94.88 465 ASP A C 1
ATOM 3659 O O . ASP A 1 465 ? 12.516 -35.281 -11.742 1 94.88 465 ASP A O 1
ATOM 3663 N N . LEU A 1 466 ? 14.07 -34.25 -10.461 1 96.06 466 LEU A N 1
ATOM 3664 C CA . LEU A 1 466 ? 13.703 -32.906 -10.938 1 96.06 466 LEU A CA 1
ATOM 3665 C C . LEU A 1 466 ? 13.797 -32.844 -12.461 1 96.06 466 LEU A C 1
ATOM 3667 O O . LEU A 1 466 ? 12.961 -32.219 -13.109 1 96.06 466 LEU A O 1
ATOM 3671 N N . LEU A 1 467 ? 14.781 -33.438 -13.125 1 95.31 467 LEU A N 1
ATOM 3672 C CA . LEU A 1 467 ? 14.938 -33.406 -14.57 1 95.31 467 LEU A CA 1
ATOM 3673 C C . LEU A 1 467 ? 13.773 -34.094 -15.266 1 95.31 467 LEU A C 1
ATOM 3675 O O . LEU A 1 467 ? 13.234 -33.594 -16.25 1 95.31 467 LEU A O 1
ATOM 3679 N N . VAL A 1 468 ? 13.422 -35.188 -14.734 1 96.44 468 VAL A N 1
ATOM 3680 C CA . VAL A 1 468 ? 12.297 -35.938 -15.289 1 96.44 468 VAL A CA 1
ATOM 3681 C C . VAL A 1 468 ? 11.008 -35.156 -15.133 1 96.44 468 VAL A C 1
ATOM 3683 O O . VAL A 1 468 ? 10.188 -35.062 -16.047 1 96.44 468 VAL A O 1
ATOM 3686 N N . LEU A 1 469 ? 10.844 -34.594 -13.969 1 97.5 469 LEU A N 1
ATOM 3687 C CA . LEU A 1 469 ? 9.641 -33.812 -13.688 1 97.5 469 LEU A CA 1
ATOM 3688 C C . LEU A 1 469 ? 9.562 -32.594 -14.594 1 97.5 469 LEU A C 1
ATOM 3690 O O . LEU A 1 469 ? 8.477 -32.219 -15.047 1 97.5 469 LEU A O 1
ATOM 3694 N N . LEU A 1 470 ? 10.68 -31.891 -14.82 1 96.94 470 LEU A N 1
ATOM 3695 C CA . LEU A 1 470 ? 10.711 -30.766 -15.742 1 96.94 470 LEU A CA 1
ATOM 3696 C C . LEU A 1 470 ? 10.297 -31.188 -17.141 1 96.94 470 LEU A C 1
ATOM 3698 O O . LEU A 1 470 ? 9.539 -30.484 -17.812 1 96.94 470 LEU A O 1
ATOM 3702 N N . ASP A 1 471 ? 10.773 -32.312 -17.594 1 97.62 471 ASP A N 1
ATOM 3703 C CA . ASP A 1 471 ? 10.375 -32.844 -18.891 1 97.62 471 ASP A CA 1
ATOM 3704 C C . ASP A 1 471 ? 8.867 -33.094 -18.938 1 97.62 471 ASP A C 1
ATOM 3706 O O . ASP A 1 471 ? 8.219 -32.812 -19.953 1 97.62 471 ASP A O 1
ATOM 3710 N N . GLN A 1 472 ? 8.367 -33.625 -17.891 1 97.94 472 GLN A N 1
ATOM 3711 C CA . GLN A 1 472 ? 6.93 -33.906 -17.812 1 97.94 472 GLN A CA 1
ATOM 3712 C C . GLN A 1 472 ? 6.129 -32.594 -17.875 1 97.94 472 GLN A C 1
ATOM 3714 O O . GLN A 1 472 ? 5.059 -32.562 -18.484 1 97.94 472 GLN A O 1
ATOM 3719 N N . VAL A 1 473 ? 6.59 -31.562 -17.203 1 97.56 473 VAL A N 1
ATOM 3720 C CA . VAL A 1 473 ? 5.91 -30.281 -17.219 1 97.56 473 VAL A CA 1
ATOM 3721 C C . VAL A 1 473 ? 5.918 -29.703 -18.641 1 97.56 473 VAL A C 1
ATOM 3723 O O . VAL A 1 473 ? 4.918 -29.156 -19.094 1 97.56 473 VAL A O 1
ATOM 3726 N N . ILE A 1 474 ? 7.082 -29.797 -19.344 1 96.75 474 ILE A N 1
ATOM 3727 C CA . ILE A 1 474 ? 7.203 -29.344 -20.719 1 96.75 474 ILE A CA 1
ATOM 3728 C C . ILE A 1 474 ? 6.172 -30.047 -21.594 1 96.75 474 ILE A C 1
ATOM 3730 O O . ILE A 1 474 ? 5.445 -29.422 -22.359 1 96.75 474 ILE A O 1
ATOM 3734 N N . GLU A 1 475 ? 6.098 -31.344 -21.453 1 97.38 475 GLU A N 1
ATOM 3735 C CA . GLU A 1 475 ? 5.133 -32.125 -22.203 1 97.38 475 GLU A CA 1
ATOM 3736 C C . GLU A 1 475 ? 3.699 -31.734 -21.859 1 97.38 475 GLU A C 1
ATOM 3738 O O . GLU A 1 475 ? 2.834 -31.672 -22.734 1 97.38 475 GLU A O 1
ATOM 3743 N N . PHE A 1 476 ? 3.479 -31.562 -20.641 1 96.69 476 PHE A N 1
ATOM 3744 C CA . PHE A 1 476 ? 2.152 -31.203 -20.141 1 96.69 476 PHE A CA 1
ATOM 3745 C C . PHE A 1 476 ? 1.703 -29.875 -20.75 1 96.69 476 PHE A C 1
ATOM 3747 O O . PHE A 1 476 ? 0.574 -29.75 -21.234 1 96.69 476 PHE A O 1
ATOM 3754 N N . PHE A 1 477 ? 2.537 -28.844 -20.75 1 94.69 477 PHE A N 1
ATOM 3755 C CA . PHE A 1 477 ? 2.211 -27.531 -21.328 1 94.69 477 PHE A CA 1
ATOM 3756 C C . PHE A 1 477 ? 1.966 -27.656 -22.828 1 94.69 477 PHE A C 1
ATOM 3758 O O . PHE A 1 477 ? 1.081 -27 -23.375 1 94.69 477 PHE A O 1
ATOM 3765 N N . THR A 1 478 ? 2.742 -28.516 -23.484 1 94.81 478 THR A N 1
ATOM 3766 C CA . THR A 1 478 ? 2.551 -28.75 -24.906 1 94.81 478 THR A CA 1
ATOM 3767 C C . THR A 1 478 ? 1.197 -29.406 -25.172 1 94.81 478 THR A C 1
ATOM 3769 O O . THR A 1 478 ? 0.506 -29.047 -26.141 1 94.81 478 THR A O 1
ATOM 3772 N N . ARG A 1 479 ? 0.879 -30.297 -24.359 1 95.81 479 ARG A N 1
ATOM 3773 C CA . ARG A 1 479 ? -0.408 -30.984 -24.484 1 95.81 479 ARG A CA 1
ATOM 3774 C C . ARG A 1 479 ? -1.562 -30 -24.266 1 95.81 479 ARG A C 1
ATOM 3776 O O . ARG A 1 479 ? -2.568 -30.062 -24.969 1 95.81 479 ARG A O 1
ATOM 3783 N N . ILE A 1 480 ? -1.474 -29.172 -23.266 1 94.19 480 ILE A N 1
ATOM 3784 C CA . ILE A 1 480 ? -2.504 -28.172 -23.016 1 94.19 480 ILE A CA 1
ATOM 3785 C C . ILE A 1 480 ? -2.703 -27.297 -24.25 1 94.19 480 ILE A C 1
ATOM 3787 O O . ILE A 1 480 ? -3.84 -27 -24.625 1 94.19 480 ILE A O 1
ATOM 3791 N N . ASP A 1 481 ? -1.605 -26.859 -24.828 1 91.56 481 ASP A N 1
ATOM 3792 C CA . ASP A 1 481 ? -1.674 -26.016 -26.031 1 91.56 481 ASP A CA 1
ATOM 3793 C C . ASP A 1 481 ? -2.438 -26.719 -27.156 1 91.56 481 ASP A C 1
ATOM 3795 O O . ASP A 1 481 ? -3.158 -26.078 -27.922 1 91.56 481 ASP A O 1
ATOM 3799 N N . SER A 1 482 ? -2.342 -27.984 -27.234 1 92.31 482 SER A N 1
ATOM 3800 C CA . SER A 1 482 ? -2.988 -28.766 -28.297 1 92.31 482 SER A CA 1
ATOM 3801 C C . SER A 1 482 ? -4.48 -28.922 -28.031 1 92.31 482 SER A C 1
ATOM 3803 O O . SER A 1 482 ? -5.281 -29 -28.953 1 92.31 482 SER A O 1
ATOM 3805 N N . VAL A 1 483 ? -4.836 -28.969 -26.766 1 93.5 483 VAL A N 1
ATOM 3806 C CA . VAL A 1 483 ? -6.227 -29.234 -26.406 1 93.5 483 VAL A CA 1
ATOM 3807 C C . VAL A 1 483 ? -6.973 -27.906 -26.25 1 93.5 483 VAL A C 1
ATOM 3809 O O . VAL A 1 483 ? -8.133 -27.797 -26.656 1 93.5 483 VAL A O 1
ATOM 3812 N N . TYR A 1 484 ? -6.371 -26.984 -25.609 1 91.12 484 TYR A N 1
ATOM 3813 C CA . TYR A 1 484 ? -6.918 -25.641 -25.469 1 91.12 484 TYR A CA 1
ATOM 3814 C C . TYR A 1 484 ? -6.496 -24.766 -26.641 1 91.12 484 TYR A C 1
ATOM 3816 O O . TYR A 1 484 ? -5.645 -23.875 -26.5 1 91.12 484 TYR A O 1
ATOM 3824 N N . ARG A 1 485 ? -7.199 -24.797 -27.734 1 88.31 485 ARG A N 1
ATOM 3825 C CA . ARG A 1 485 ? -6.773 -24.234 -29.016 1 88.31 485 ARG A CA 1
ATOM 3826 C C . ARG A 1 485 ? -7.125 -22.75 -29.109 1 88.31 485 ARG A C 1
ATOM 3828 O O . ARG A 1 485 ? -8.219 -22.391 -29.547 1 88.31 485 ARG A O 1
ATOM 3835 N N . MET A 1 486 ? -6.203 -22 -28.734 1 88.5 486 MET A N 1
ATOM 3836 C CA . MET A 1 486 ? -6.34 -20.547 -28.922 1 88.5 486 MET A CA 1
ATOM 3837 C C . MET A 1 486 ? -5.953 -20.141 -30.328 1 88.5 486 MET A C 1
ATOM 3839 O O . MET A 1 486 ? -5.008 -20.688 -30.906 1 88.5 486 MET A O 1
ATOM 3843 N N . LYS A 1 487 ? -6.699 -19.219 -30.875 1 88.69 487 LYS A N 1
ATOM 3844 C CA . LYS A 1 487 ? -6.355 -18.672 -32.188 1 88.69 487 LYS A CA 1
ATOM 3845 C C . LYS A 1 487 ? -5.145 -17.75 -32.094 1 88.69 487 LYS A C 1
ATOM 3847 O O . LYS A 1 487 ? -5.148 -16.781 -31.344 1 88.69 487 LYS A O 1
ATOM 3852 N N . ALA A 1 488 ? -4.129 -18.109 -32.719 1 86.31 488 ALA A N 1
ATOM 3853 C CA . ALA A 1 488 ? -2.908 -17.312 -32.75 1 86.31 488 ALA A CA 1
ATOM 3854 C C . ALA A 1 488 ? -2.486 -17.016 -34.188 1 86.31 488 ALA A C 1
ATOM 3856 O O . ALA A 1 488 ? -2.508 -17.891 -35.062 1 86.31 488 ALA A O 1
ATOM 3857 N N . SER A 1 489 ? -2.23 -15.758 -34.5 1 82.19 489 SER A N 1
ATOM 3858 C CA . SER A 1 489 ? -1.737 -15.375 -35.812 1 82.19 489 SER A CA 1
ATOM 3859 C C . SER A 1 489 ? -0.288 -15.812 -36 1 82.19 489 SER A C 1
ATOM 3861 O O . SER A 1 489 ? 0.365 -16.25 -35.062 1 82.19 489 SER A O 1
ATOM 3863 N N . ALA A 1 490 ? 0.099 -15.633 -37.219 1 76.81 490 ALA A N 1
ATOM 3864 C CA . ALA A 1 490 ? 1.472 -16.016 -37.531 1 76.81 490 ALA A CA 1
ATOM 3865 C C . ALA A 1 490 ? 2.473 -15.211 -36.688 1 76.81 490 ALA A C 1
ATOM 3867 O O . ALA A 1 490 ? 2.373 -13.984 -36.625 1 76.81 490 ALA A O 1
ATOM 3868 N N . GLY A 1 491 ? 3.393 -15.938 -36.031 1 76.62 491 GLY A N 1
ATOM 3869 C CA . GLY A 1 491 ? 4.41 -15.281 -35.219 1 76.62 491 GLY A CA 1
ATOM 3870 C C . GLY A 1 491 ? 4.027 -15.148 -33.781 1 76.62 491 GLY A C 1
ATOM 3871 O O . GLY A 1 491 ? 4.871 -14.844 -32.938 1 76.62 491 GLY A O 1
ATOM 3872 N N . GLU A 1 492 ? 2.717 -15.391 -33.531 1 77.81 492 GLU A N 1
ATOM 3873 C CA . GLU A 1 492 ? 2.258 -15.312 -32.125 1 77.81 492 GLU A CA 1
ATOM 3874 C C . GLU A 1 492 ? 2.355 -16.672 -31.453 1 77.81 492 GLU A C 1
ATOM 3876 O O . GLU A 1 492 ? 2.236 -17.719 -32.094 1 77.81 492 GLU A O 1
ATOM 3881 N N . GLU A 1 493 ? 2.695 -16.625 -30.234 1 81.31 493 GLU A N 1
ATOM 3882 C CA . GLU A 1 493 ? 2.727 -17.828 -29.422 1 81.31 493 GLU A CA 1
ATOM 3883 C C . GLU A 1 493 ? 1.713 -17.766 -28.281 1 81.31 493 GLU A C 1
ATOM 3885 O O . GLU A 1 493 ? 1.46 -16.688 -27.734 1 81.31 493 GLU A O 1
ATOM 3890 N N . THR A 1 494 ? 1.125 -18.891 -28.031 1 84.94 494 THR A N 1
ATOM 3891 C CA . THR A 1 494 ? 0.202 -18.969 -26.906 1 84.94 494 THR A CA 1
ATOM 3892 C C . THR A 1 494 ? 0.963 -18.969 -25.578 1 84.94 494 THR A C 1
ATOM 3894 O O . THR A 1 494 ? 2.166 -19.25 -25.547 1 84.94 494 THR A O 1
ATOM 3897 N N . VAL A 1 495 ? 0.277 -18.719 -24.547 1 84 495 VAL A N 1
ATOM 3898 C CA . VAL A 1 495 ? 0.89 -18.641 -23.219 1 84 495 VAL A CA 1
ATOM 3899 C C . VAL A 1 495 ? 1.413 -20.016 -22.812 1 84 495 VAL A C 1
ATOM 3901 O O . VAL A 1 495 ? 2.432 -20.125 -22.125 1 84 495 VAL A O 1
ATOM 3904 N N . PHE A 1 496 ? 0.846 -21.141 -23.25 1 88.06 496 PHE A N 1
ATOM 3905 C CA . PHE A 1 496 ? 1.243 -22.484 -22.859 1 88.06 496 PHE A CA 1
ATOM 3906 C C . PHE A 1 496 ? 2.484 -22.938 -23.625 1 88.06 496 PHE A C 1
ATOM 3908 O O . PHE A 1 496 ? 3.355 -23.609 -23.062 1 88.06 496 PHE A O 1
ATOM 3915 N N . LEU A 1 497 ? 2.527 -22.531 -24.859 1 88.19 497 LEU A N 1
ATOM 3916 C CA . LEU A 1 497 ? 3.746 -22.828 -25.609 1 88.19 497 LEU A CA 1
ATOM 3917 C C . LEU A 1 497 ? 4.922 -22.016 -25.062 1 88.19 497 LEU A C 1
ATOM 3919 O O . LEU A 1 497 ? 6.051 -22.516 -25.016 1 88.19 497 LEU A O 1
ATOM 3923 N N . MET A 1 498 ? 4.629 -20.812 -24.703 1 85.31 498 MET A N 1
ATOM 3924 C CA . MET A 1 498 ? 5.656 -20 -24.078 1 85.31 498 MET A CA 1
ATOM 3925 C C . MET A 1 498 ? 6.09 -20.609 -22.75 1 85.31 498 MET A C 1
ATOM 3927 O O . MET A 1 498 ? 7.277 -20.609 -22.406 1 85.31 498 MET A O 1
ATOM 3931 N N . GLY A 1 499 ? 5.094 -21.109 -22 1 87.31 499 GLY A N 1
ATOM 3932 C CA . GLY A 1 499 ? 5.402 -21.797 -20.766 1 87.31 499 GLY A CA 1
ATOM 3933 C C . GLY A 1 499 ? 6.297 -23 -20.953 1 87.31 499 GLY A C 1
ATOM 3934 O O . GLY A 1 499 ? 7.227 -23.234 -20.188 1 87.31 499 GLY A O 1
ATOM 3935 N N . ALA A 1 500 ? 6.051 -23.719 -22 1 91.56 500 ALA A N 1
ATOM 3936 C CA . ALA A 1 500 ? 6.879 -24.891 -22.312 1 91.56 500 ALA A CA 1
ATOM 3937 C C . ALA A 1 500 ? 8.305 -24.469 -22.656 1 91.56 500 ALA A C 1
ATOM 3939 O O . ALA A 1 500 ? 9.266 -25.125 -22.234 1 91.56 500 ALA A O 1
ATOM 3940 N N . LYS A 1 501 ? 8.43 -23.422 -23.359 1 88.44 501 LYS A N 1
ATOM 3941 C CA . LYS A 1 501 ? 9.742 -22.922 -23.734 1 88.44 501 LYS A CA 1
ATOM 3942 C C . LYS A 1 501 ? 10.523 -22.469 -22.5 1 88.44 501 LYS A C 1
ATOM 3944 O O . LYS A 1 501 ? 11.727 -22.75 -22.391 1 88.44 501 LYS A O 1
ATOM 3949 N N . ILE A 1 502 ? 9.844 -21.797 -21.625 1 85.69 502 ILE A N 1
ATOM 3950 C CA . ILE A 1 502 ? 10.477 -21.344 -20.375 1 85.69 502 ILE A CA 1
ATOM 3951 C C . ILE A 1 502 ? 10.945 -22.547 -19.562 1 85.69 502 ILE A C 1
ATOM 3953 O O . ILE A 1 502 ? 12.07 -22.562 -19.062 1 85.69 502 ILE A O 1
ATOM 3957 N N . MET A 1 503 ? 10.102 -23.531 -19.531 1 91.56 503 MET A N 1
ATOM 3958 C CA . MET A 1 503 ? 10.453 -24.734 -18.781 1 91.56 503 MET A CA 1
ATOM 3959 C C . MET A 1 503 ? 11.648 -25.453 -19.406 1 91.56 503 MET A C 1
ATOM 3961 O O . MET A 1 503 ? 12.492 -25.984 -18.703 1 91.56 503 MET A O 1
ATOM 3965 N N . ARG A 1 504 ? 11.703 -25.422 -20.672 1 93.44 504 ARG A N 1
ATOM 3966 C CA . ARG A 1 504 ? 12.836 -26.016 -21.375 1 93.44 504 ARG A CA 1
ATOM 3967 C C . ARG A 1 504 ? 14.125 -25.266 -21.078 1 93.44 504 ARG A C 1
ATOM 3969 O O . ARG A 1 504 ? 15.172 -25.891 -20.875 1 93.44 504 ARG A O 1
ATOM 3976 N N . ASN A 1 505 ? 14.008 -24.016 -21.062 1 86.94 505 ASN A N 1
ATOM 3977 C CA . ASN A 1 505 ? 15.18 -23.203 -20.75 1 86.94 505 ASN A CA 1
ATOM 3978 C C . ASN A 1 505 ? 15.672 -23.453 -19.328 1 86.94 505 ASN A C 1
ATOM 3980 O O . ASN A 1 505 ? 16.875 -23.531 -19.094 1 86.94 505 ASN A O 1
ATOM 3984 N N . ILE A 1 506 ? 14.742 -23.531 -18.422 1 88.88 506 ILE A N 1
ATOM 3985 C CA . ILE A 1 506 ? 15.078 -23.812 -17.031 1 88.88 506 ILE A CA 1
ATOM 3986 C C . ILE A 1 506 ? 15.727 -25.188 -16.938 1 88.88 506 ILE A C 1
ATOM 3988 O O . ILE A 1 506 ? 16.75 -25.359 -16.266 1 88.88 506 ILE A O 1
ATOM 3992 N N . ARG A 1 507 ? 15.148 -26.125 -17.594 1 93.5 507 ARG A N 1
ATOM 3993 C CA . ARG A 1 507 ? 15.672 -27.484 -17.609 1 93.5 507 ARG A CA 1
ATOM 3994 C C . ARG A 1 507 ? 17.109 -27.516 -18.125 1 93.5 507 ARG A C 1
ATOM 3996 O O . ARG A 1 507 ? 17.969 -28.156 -17.516 1 93.5 507 ARG A O 1
ATOM 4003 N N . ASN A 1 508 ? 17.359 -26.875 -19.172 1 90.69 508 ASN A N 1
ATOM 4004 C CA . ASN A 1 508 ? 18.688 -26.844 -19.781 1 90.69 508 ASN A CA 1
ATOM 4005 C C . ASN A 1 508 ? 19.688 -26.125 -18.891 1 90.69 508 ASN A C 1
ATOM 4007 O O . ASN A 1 508 ? 20.844 -26.547 -18.797 1 90.69 508 ASN A O 1
ATOM 4011 N N . SER A 1 509 ? 19.203 -25.125 -18.25 1 87.31 509 SER A N 1
ATOM 4012 C CA . SER A 1 509 ? 20.094 -24.344 -17.391 1 87.31 509 SER A CA 1
ATOM 4013 C C . SER A 1 509 ? 20.469 -25.125 -16.141 1 87.31 509 SER A C 1
ATOM 4015 O O . SER A 1 509 ? 21.578 -25 -15.625 1 87.31 509 SER A O 1
ATOM 4017 N N . TRP A 1 510 ? 19.531 -25.906 -15.602 1 91.69 510 TRP A N 1
ATOM 4018 C CA . TRP A 1 510 ? 19.734 -26.609 -14.328 1 91.69 510 TRP A CA 1
ATOM 4019 C C . TRP A 1 510 ? 20.391 -27.953 -14.547 1 91.69 510 TRP A C 1
ATOM 4021 O O . TRP A 1 510 ? 20.953 -28.531 -13.617 1 91.69 510 TRP A O 1
ATOM 4031 N N . GLU A 1 511 ? 20.438 -28.469 -15.766 1 93.19 511 GLU A N 1
ATOM 4032 C CA . GLU A 1 511 ? 20.875 -29.844 -16.047 1 93.19 511 GLU A CA 1
ATOM 4033 C C . GLU A 1 511 ? 22.344 -30.047 -15.648 1 93.19 511 GLU A C 1
ATOM 4035 O O . GLU A 1 511 ? 22.672 -31.047 -15 1 93.19 511 GLU A O 1
ATOM 4040 N N . PRO A 1 512 ? 23.266 -29.125 -15.93 1 90.19 512 PRO A N 1
ATOM 4041 C CA . PRO A 1 512 ? 24.672 -29.359 -15.57 1 90.19 512 PRO A CA 1
ATOM 4042 C C . PRO A 1 512 ? 24.875 -29.531 -14.062 1 90.19 512 PRO A C 1
ATOM 4044 O O . PRO A 1 512 ? 25.562 -30.453 -13.633 1 90.19 512 PRO A O 1
ATOM 4047 N N . ILE A 1 513 ? 24.219 -28.672 -13.297 1 89.56 513 ILE A N 1
ATOM 4048 C CA . ILE A 1 513 ? 24.406 -28.719 -11.852 1 89.56 513 ILE A CA 1
ATOM 4049 C C . ILE A 1 513 ? 23.688 -29.938 -11.281 1 89.56 513 ILE A C 1
ATOM 4051 O O . ILE A 1 513 ? 24.203 -30.609 -10.398 1 89.56 513 ILE A O 1
ATOM 4055 N N . LEU A 1 514 ? 22.547 -30.234 -11.805 1 91.31 514 LEU A N 1
ATOM 4056 C CA . LEU A 1 514 ? 21.75 -31.344 -11.297 1 91.31 514 LEU A CA 1
ATOM 4057 C C . LEU A 1 514 ? 22.406 -32.688 -11.633 1 91.31 514 LEU A C 1
ATOM 4059 O O . LEU A 1 514 ? 22.406 -33.594 -10.812 1 91.31 514 LEU A O 1
ATOM 4063 N N . SER A 1 515 ? 23 -32.781 -12.82 1 87.81 515 SER A N 1
ATOM 4064 C CA . SER A 1 515 ? 23.656 -34 -13.234 1 87.81 515 SER A CA 1
ATOM 4065 C C . SER A 1 515 ? 24.875 -34.312 -12.359 1 87.81 515 SER A C 1
ATOM 4067 O O . SER A 1 515 ? 25.156 -35.469 -12.047 1 87.81 515 SER A O 1
ATOM 4069 N N . ARG A 1 516 ? 25.562 -33.25 -11.953 1 85.62 516 ARG A N 1
ATOM 4070 C CA . ARG A 1 516 ? 26.719 -33.406 -11.078 1 85.62 516 ARG A CA 1
ATOM 4071 C C . ARG A 1 516 ? 26.297 -33.969 -9.711 1 85.62 516 ARG A C 1
ATOM 4073 O O . ARG A 1 516 ? 27.016 -34.75 -9.117 1 85.62 516 ARG A O 1
ATOM 4080 N N . HIS A 1 517 ? 25.203 -33.531 -9.266 1 84.88 517 HIS A N 1
ATOM 4081 C CA . HIS A 1 517 ? 24.734 -33.906 -7.938 1 84.88 517 HIS A CA 1
ATOM 4082 C C . HIS A 1 517 ? 24 -35.25 -7.977 1 84.88 517 HIS A C 1
ATOM 4084 O O . HIS A 1 517 ? 23.953 -35.969 -6.973 1 84.88 517 HIS A O 1
ATOM 4090 N N . LEU A 1 518 ? 23.578 -35.594 -9.148 1 77 518 LEU A N 1
ATOM 4091 C CA . LEU A 1 518 ? 22.828 -36.844 -9.266 1 77 518 LEU A CA 1
ATOM 4092 C C . LEU A 1 518 ? 23.734 -37.969 -9.703 1 77 518 LEU A C 1
ATOM 4094 O O . LEU A 1 518 ? 23.438 -39.156 -9.453 1 77 518 LEU A O 1
ATOM 4098 N N . SER A 1 519 ? 24.969 -37.75 -10.625 1 65.94 519 SER A N 1
ATOM 4099 C CA . SER A 1 519 ? 25.906 -38.75 -11.117 1 65.94 519 SER A CA 1
ATOM 4100 C C . SER A 1 519 ? 26.875 -39.156 -10.023 1 65.94 519 SER A C 1
ATOM 4102 O O . SER A 1 519 ? 27.734 -40.031 -10.242 1 65.94 519 SER A O 1
ATOM 4104 N N . SER A 1 520 ? 27.094 -38.688 -8.922 1 51.16 520 SER A N 1
ATOM 4105 C CA . SER A 1 520 ? 28.188 -39.188 -8.125 1 51.16 520 SER A CA 1
ATOM 4106 C C . SER A 1 520 ? 28.172 -40.719 -8.039 1 51.16 520 SER A C 1
ATOM 4108 O O . SER A 1 520 ? 27.719 -41.281 -7.039 1 51.16 520 SER A O 1
ATOM 4110 N N . VAL A 1 521 ? 27.938 -41.469 -9.023 1 41.22 521 VAL A N 1
ATOM 4111 C CA . VAL A 1 521 ? 28.594 -42.75 -8.977 1 41.22 521 VAL A CA 1
ATOM 4112 C C . VAL A 1 521 ? 30.109 -42.594 -8.852 1 41.22 521 VAL A C 1
ATOM 4114 O O . VAL A 1 521 ? 30.688 -41.688 -9.461 1 41.22 521 VAL A O 1
ATOM 4117 N N . PRO A 1 522 ? 30.984 -43.281 -7.969 1 38.44 522 PRO A N 1
ATOM 4118 C CA . PRO A 1 522 ? 32.438 -43.219 -7.84 1 38.44 522 PRO A CA 1
ATOM 4119 C C . PRO A 1 522 ? 33.156 -43.25 -9.188 1 38.44 522 PRO A C 1
ATOM 4121 O O . PRO A 1 522 ? 32.969 -44.188 -9.977 1 38.44 522 PRO A O 1
ATOM 4124 N N . LEU A 1 523 ? 33.375 -42.25 -9.914 1 35.44 523 LEU A N 1
ATOM 4125 C CA . LEU A 1 523 ? 34.438 -42.344 -10.906 1 35.44 523 LEU A CA 1
ATOM 4126 C C . LEU A 1 523 ? 35.625 -43.125 -10.336 1 35.44 523 LEU A C 1
ATOM 4128 O O . LEU A 1 523 ? 36.094 -42.812 -9.242 1 35.44 523 LEU A O 1
ATOM 4132 N N . SER A 1 524 ? 35.969 -44.281 -10.68 1 32.19 524 SER A N 1
ATOM 4133 C CA . SER A 1 524 ? 37.219 -45 -10.484 1 32.19 524 SER A CA 1
ATOM 4134 C C . SER A 1 524 ? 38.438 -44.094 -10.711 1 32.19 524 SER A C 1
ATOM 4136 O O . SER A 1 524 ? 38.5 -43.375 -11.711 1 32.19 524 SER A O 1
ATOM 4138 N N . THR A 1 525 ? 39.25 -43.719 -9.688 1 35.28 525 THR A N 1
ATOM 4139 C CA . THR A 1 525 ? 40.531 -43.031 -9.461 1 35.28 525 THR A CA 1
ATOM 4140 C C . THR A 1 525 ? 41.562 -43.5 -10.453 1 35.28 525 THR A C 1
ATOM 4142 O O . THR A 1 525 ? 42.781 -43.219 -10.281 1 35.28 525 THR A O 1
ATOM 4145 N N . GLU A 1 526 ? 41.5 -44.312 -11.445 1 29.92 526 GLU A N 1
ATOM 4146 C CA . GLU A 1 526 ? 42.781 -44.688 -11.992 1 29.92 526 GLU A CA 1
ATOM 4147 C C . GLU A 1 526 ? 43.594 -43.469 -12.445 1 29.92 526 GLU A C 1
ATOM 4149 O O . GLU A 1 526 ? 44.812 -43.375 -12.219 1 29.92 526 GLU A O 1
ATOM 4154 N N . ASN A 1 527 ? 43.312 -42.719 -13.516 1 29.41 527 ASN A N 1
ATOM 4155 C CA . ASN A 1 527 ? 44.406 -42.062 -14.25 1 29.41 527 ASN A CA 1
ATOM 4156 C C . ASN A 1 527 ? 44.844 -40.781 -13.578 1 29.41 527 ASN A C 1
ATOM 4158 O O . ASN A 1 527 ? 45.594 -40 -14.164 1 29.41 527 ASN A O 1
ATOM 4162 N N . GLN A 1 528 ? 44.062 -40 -12.719 1 29.89 528 GLN A N 1
ATOM 4163 C CA . GLN A 1 528 ? 44.656 -38.688 -12.461 1 29.89 528 GLN A CA 1
ATOM 4164 C C . GLN A 1 528 ? 45.75 -38.75 -11.414 1 29.89 528 GLN A C 1
ATOM 4166 O O . GLN A 1 528 ? 45.469 -38.719 -10.211 1 29.89 528 GLN A O 1
ATOM 4171 N N . ARG A 1 529 ? 46.75 -39.688 -11.367 1 28.02 529 ARG A N 1
ATOM 4172 C CA . ARG A 1 529 ? 47.906 -39.625 -10.516 1 28.02 529 ARG A CA 1
ATOM 4173 C C . ARG A 1 529 ? 48.5 -38.219 -10.445 1 28.02 529 ARG A C 1
ATOM 4175 O O . ARG A 1 529 ? 49 -37.812 -9.406 1 28.02 529 ARG A O 1
ATOM 4182 N N . ALA A 1 530 ? 49.062 -37.656 -11.516 1 29.75 530 ALA A N 1
ATOM 4183 C CA . ALA A 1 530 ? 50.312 -36.906 -11.391 1 29.75 530 ALA A CA 1
ATOM 4184 C C . ALA A 1 530 ? 50.094 -35.531 -10.805 1 29.75 530 ALA A C 1
ATOM 4186 O O . ALA A 1 530 ? 51.031 -34.75 -10.625 1 29.75 530 ALA A O 1
ATOM 4187 N N . VAL A 1 531 ? 49 -34.812 -11.055 1 28.23 531 VAL A N 1
ATOM 4188 C CA . VAL A 1 531 ? 49.219 -33.406 -10.797 1 28.23 531 VAL A CA 1
ATOM 4189 C C . VAL A 1 531 ? 49.281 -33.156 -9.289 1 28.23 531 VAL A C 1
ATOM 4191 O O . VAL A 1 531 ? 48.375 -33.594 -8.547 1 28.23 531 VAL A O 1
ATOM 4194 N N . GLN A 1 532 ? 50.406 -32.875 -8.633 1 25.17 532 GLN A N 1
ATOM 4195 C CA . GLN A 1 532 ? 50.938 -32.5 -7.328 1 25.17 532 GLN A CA 1
ATOM 4196 C C . GLN A 1 532 ? 50 -31.578 -6.57 1 25.17 532 GLN A C 1
ATOM 4198 O O . GLN A 1 532 ? 49.312 -30.734 -7.176 1 25.17 532 GLN A O 1
ATOM 4203 N N . SER A 1 533 ? 49.719 -31.859 -5.254 1 26.19 533 SER A N 1
ATOM 4204 C CA . SER A 1 533 ? 48.938 -31.484 -4.09 1 26.19 533 SER A CA 1
ATOM 4205 C C . SER A 1 533 ? 49.156 -30.047 -3.691 1 26.19 533 SER A C 1
ATOM 4207 O O . SER A 1 533 ? 50.125 -29.734 -2.967 1 26.19 533 SER A O 1
ATOM 4209 N N . MET A 1 534 ? 49.281 -29.031 -4.617 1 28.06 534 MET A N 1
ATOM 4210 C CA . MET A 1 534 ? 49.562 -27.797 -3.889 1 28.06 534 MET A CA 1
ATOM 4211 C C . MET A 1 534 ? 48.562 -27.609 -2.742 1 28.06 534 MET A C 1
ATOM 4213 O O . MET A 1 534 ? 47.406 -27.953 -2.871 1 28.06 534 MET A O 1
ATOM 4217 N N . PRO A 1 535 ? 49.062 -27.375 -1.476 1 27.56 535 PRO A N 1
ATOM 4218 C CA . PRO A 1 535 ? 48.312 -27.234 -0.22 1 27.56 535 PRO A CA 1
ATOM 4219 C C . PRO A 1 535 ? 47.125 -26.297 -0.334 1 27.56 535 PRO A C 1
ATOM 4221 O O . PRO A 1 535 ? 47.281 -25.141 -0.753 1 27.56 535 PRO A O 1
ATOM 4224 N N . ALA A 1 536 ? 46 -26.828 -0.717 1 27.86 536 ALA A N 1
ATOM 4225 C CA . ALA A 1 536 ? 44.781 -26.047 -0.868 1 27.86 536 ALA A CA 1
ATOM 4226 C C . ALA A 1 536 ? 44.5 -25.234 0.386 1 27.86 536 ALA A C 1
ATOM 4228 O O . ALA A 1 536 ? 44.469 -25.766 1.496 1 27.86 536 ALA A O 1
ATOM 4229 N N . GLN A 1 537 ? 44.969 -24 0.458 1 27.45 537 GLN A N 1
ATOM 4230 C CA . GLN A 1 537 ? 44.625 -23.047 1.507 1 27.45 537 GLN A CA 1
ATOM 4231 C C . GLN A 1 537 ? 43.188 -23.219 1.949 1 27.45 537 GLN A C 1
ATOM 4233 O O . GLN A 1 537 ? 42.344 -23.734 1.195 1 27.45 537 GLN A O 1
ATOM 4238 N N . ASN A 1 538 ? 42.906 -22.953 3.264 1 27.02 538 ASN A N 1
ATOM 4239 C CA . ASN A 1 538 ? 41.719 -23.062 4.09 1 27.02 538 ASN A CA 1
ATOM 4240 C C . ASN A 1 538 ? 40.469 -22.531 3.373 1 27.02 538 ASN A C 1
ATOM 4242 O O . ASN A 1 538 ? 40.438 -21.359 3 1 27.02 538 ASN A O 1
ATOM 4246 N N . PRO A 1 539 ? 39.812 -23.406 2.562 1 28.83 539 PRO A N 1
ATOM 4247 C CA . PRO A 1 539 ? 38.625 -22.906 1.835 1 28.83 539 PRO A CA 1
ATOM 4248 C C . PRO A 1 539 ? 37.594 -22.25 2.752 1 28.83 539 PRO A C 1
ATOM 4250 O O . PRO A 1 539 ? 37.125 -22.875 3.703 1 28.83 539 PRO A O 1
ATOM 4253 N N . GLN A 1 540 ? 37.938 -21.047 3.32 1 30.34 540 GLN A N 1
ATOM 4254 C CA . GLN A 1 540 ? 36.812 -20.344 3.914 1 30.34 540 GLN A CA 1
ATOM 4255 C C . GLN A 1 540 ? 35.5 -20.641 3.174 1 30.34 540 GLN A C 1
ATOM 4257 O O . GLN A 1 540 ? 35.344 -20.281 2.004 1 30.34 540 GLN A O 1
ATOM 4262 N N . ASP A 1 541 ? 34.969 -21.766 3.414 1 28.88 541 ASP A N 1
ATOM 4263 C CA . ASP A 1 541 ? 33.844 -22.516 2.85 1 28.88 541 ASP A CA 1
ATOM 4264 C C . ASP A 1 541 ? 32.594 -21.672 2.775 1 28.88 541 ASP A C 1
ATOM 4266 O O . ASP A 1 541 ? 31.688 -21.828 3.592 1 28.88 541 ASP A O 1
ATOM 4270 N N . GLN A 1 542 ? 32.781 -20.312 2.865 1 32 542 GLN A N 1
ATOM 4271 C CA . GLN A 1 542 ? 31.531 -19.672 2.488 1 32 542 GLN A CA 1
ATOM 4272 C C . GLN A 1 542 ? 30.969 -20.25 1.196 1 32 542 GLN A C 1
ATOM 4274 O O . GLN A 1 542 ? 31.609 -20.156 0.141 1 32 542 GLN A O 1
ATOM 4279 N N . GLN A 1 543 ? 30.453 -21.391 1.297 1 31.22 543 GLN A N 1
ATOM 4280 C CA . GLN A 1 543 ? 29.719 -22 0.184 1 31.22 543 GLN A CA 1
ATOM 4281 C C . GLN A 1 543 ? 29.109 -20.938 -0.716 1 31.22 543 GLN A C 1
ATOM 4283 O O . GLN A 1 543 ? 28.047 -20.375 -0.396 1 31.22 543 GLN A O 1
ATOM 4288 N N . SER A 1 544 ? 29.953 -20.078 -1.242 1 32.06 544 SER A N 1
ATOM 4289 C CA . SER A 1 544 ? 29.531 -19.266 -2.385 1 32.06 544 SER A CA 1
ATOM 4290 C C . SER A 1 544 ? 28.812 -20.109 -3.428 1 32.06 544 SER A C 1
ATOM 4292 O O . SER A 1 544 ? 29.359 -21.094 -3.932 1 32.06 544 SER A O 1
ATOM 4294 N N . ILE A 1 545 ? 27.562 -20.359 -3.223 1 34.09 545 ILE A N 1
ATOM 4295 C CA . ILE A 1 545 ? 26.797 -20.875 -4.355 1 34.09 545 ILE A CA 1
ATOM 4296 C C . ILE A 1 545 ? 27.438 -20.391 -5.66 1 34.09 545 ILE A C 1
ATOM 4298 O O . ILE A 1 545 ? 27.578 -19.188 -5.887 1 34.09 545 ILE A O 1
ATOM 4302 N N . ASP A 1 546 ? 28.344 -21.109 -6.125 1 33.25 546 ASP A N 1
ATOM 4303 C CA . ASP A 1 546 ? 28.891 -20.922 -7.465 1 33.25 546 ASP A CA 1
ATOM 4304 C C . ASP A 1 546 ? 27.781 -20.578 -8.461 1 33.25 546 ASP A C 1
ATOM 4306 O O . ASP A 1 546 ? 27.266 -21.469 -9.148 1 33.25 546 ASP A O 1
ATOM 4310 N N . MET A 1 547 ? 26.891 -19.844 -8.086 1 36.03 547 MET A N 1
ATOM 4311 C CA . MET A 1 547 ? 25.781 -19.281 -8.867 1 36.03 547 MET A CA 1
ATOM 4312 C C . MET A 1 547 ? 26.297 -18.656 -10.156 1 36.03 547 MET A C 1
ATOM 4314 O O . MET A 1 547 ? 25.547 -17.953 -10.852 1 36.03 547 MET A O 1
ATOM 4318 N N . ALA A 1 548 ? 27.578 -18.797 -10.523 1 34.09 548 ALA A N 1
ATOM 4319 C CA . ALA A 1 548 ? 28.188 -18.234 -11.734 1 34.09 548 ALA A CA 1
ATOM 4320 C C . ALA A 1 548 ? 27.562 -18.844 -12.992 1 34.09 548 ALA A C 1
ATOM 4322 O O . ALA A 1 548 ? 27.719 -18.312 -14.086 1 34.09 548 ALA A O 1
ATOM 4323 N N . ALA A 1 549 ? 27.188 -20.031 -13 1 33.12 549 ALA A N 1
ATOM 4324 C CA . ALA A 1 549 ? 26.891 -20.703 -14.266 1 33.12 549 ALA A CA 1
ATOM 4325 C C . ALA A 1 549 ? 25.438 -20.5 -14.68 1 33.12 549 ALA A C 1
ATOM 4327 O O . ALA A 1 549 ? 24.969 -21.125 -15.633 1 33.12 549 ALA A O 1
ATOM 4328 N N . VAL A 1 550 ? 24.547 -19.984 -13.898 1 38.28 550 VAL A N 1
ATOM 4329 C CA . VAL A 1 550 ? 23.156 -19.984 -14.367 1 38.28 550 VAL A CA 1
ATOM 4330 C C . VAL A 1 550 ? 22.969 -18.859 -15.383 1 38.28 550 VAL A C 1
ATOM 4332 O O . VAL A 1 550 ? 23.125 -17.688 -15.062 1 38.28 550 VAL A O 1
ATOM 4335 N N . ASN A 1 551 ? 23.031 -19.125 -16.656 1 39.69 551 ASN A N 1
ATOM 4336 C CA . ASN A 1 551 ? 22.703 -18.281 -17.797 1 39.69 551 ASN A CA 1
ATOM 4337 C C . ASN A 1 551 ? 21.375 -17.547 -17.594 1 39.69 551 ASN A C 1
ATOM 4339 O O . ASN A 1 551 ? 20.391 -18.156 -17.172 1 39.69 551 ASN A O 1
ATOM 4343 N N . MET A 1 552 ? 21.422 -16.344 -17.438 1 45.69 552 MET A N 1
ATOM 4344 C CA . MET A 1 552 ? 20.297 -15.422 -17.312 1 45.69 552 MET A CA 1
ATOM 4345 C C . MET A 1 552 ? 19.281 -15.664 -18.422 1 45.69 552 MET A C 1
ATOM 4347 O O . MET A 1 552 ? 19.609 -15.586 -19.609 1 45.69 552 MET A O 1
ATOM 4351 N N . MET A 1 553 ? 18.375 -16.516 -18.281 1 49.16 553 MET A N 1
ATOM 4352 C CA . MET A 1 553 ? 17.312 -16.781 -19.234 1 49.16 553 MET A CA 1
ATOM 4353 C C . MET A 1 553 ? 16.578 -15.492 -19.625 1 49.16 553 MET A C 1
ATOM 4355 O O . MET A 1 553 ? 16.312 -14.648 -18.766 1 49.16 553 MET A O 1
ATOM 4359 N N . ASP A 1 554 ? 16.625 -15.008 -20.797 1 48.41 554 ASP A N 1
ATOM 4360 C CA . ASP A 1 554 ? 15.883 -13.906 -21.406 1 48.41 554 ASP A CA 1
ATOM 4361 C C . ASP A 1 554 ? 14.375 -14.109 -21.266 1 48.41 554 ASP A C 1
ATOM 4363 O O . ASP A 1 554 ? 13.789 -14.945 -21.953 1 48.41 554 ASP A O 1
ATOM 4367 N N . PHE A 1 555 ? 13.844 -13.812 -20.188 1 53.5 555 PHE A N 1
ATOM 4368 C CA . PHE A 1 555 ? 12.414 -13.977 -19.984 1 53.5 555 PHE A CA 1
ATOM 4369 C C . PHE A 1 555 ? 11.641 -12.891 -20.734 1 53.5 555 PHE A C 1
ATOM 4371 O O . PHE A 1 555 ? 10.445 -12.703 -20.5 1 53.5 555 PHE A O 1
ATOM 4378 N N . GLY A 1 556 ? 12.211 -12.109 -21.625 1 48.72 556 GLY A N 1
ATOM 4379 C CA . GLY A 1 556 ? 11.719 -10.883 -22.234 1 48.72 556 GLY A CA 1
ATOM 4380 C C . GLY A 1 556 ? 10.258 -10.961 -22.641 1 48.72 556 GLY A C 1
ATOM 4381 O O . GLY A 1 556 ? 9.555 -9.953 -22.641 1 48.72 556 GLY A O 1
ATOM 4382 N N . ASP A 1 557 ? 9.688 -12.102 -22.969 1 57.59 557 ASP A N 1
ATOM 4383 C CA . ASP A 1 557 ? 8.438 -12.07 -23.734 1 57.59 557 ASP A CA 1
ATOM 4384 C C . ASP A 1 557 ? 7.234 -12.305 -22.812 1 57.59 557 ASP A C 1
ATOM 4386 O O . ASP A 1 557 ? 6.086 -12.227 -23.266 1 57.59 557 ASP A O 1
ATOM 4390 N N . ILE A 1 558 ? 7.406 -12.578 -21.5 1 62.38 558 ILE A N 1
ATOM 4391 C CA . ILE A 1 558 ? 6.246 -12.883 -20.672 1 62.38 558 ILE A CA 1
ATOM 4392 C C . ILE A 1 558 ? 6.098 -11.82 -19.594 1 62.38 558 ILE A C 1
ATOM 4394 O O . ILE A 1 558 ? 6.949 -11.703 -18.703 1 62.38 558 ILE A O 1
ATOM 4398 N N . THR A 1 559 ? 5.09 -11.062 -19.641 1 66.75 559 THR A N 1
ATOM 4399 C CA . THR A 1 559 ? 4.887 -9.812 -18.922 1 66.75 559 THR A CA 1
ATOM 4400 C C . THR A 1 559 ? 5.047 -10.039 -17.406 1 66.75 559 THR A C 1
ATOM 4402 O O . THR A 1 559 ? 5.734 -9.273 -16.734 1 66.75 559 THR A O 1
ATOM 4405 N N . TRP A 1 560 ? 4.438 -11.117 -16.938 1 66.62 560 TRP A N 1
ATOM 4406 C CA . TRP A 1 560 ? 4.516 -11.281 -15.484 1 66.62 560 TRP A CA 1
ATOM 4407 C C . TRP A 1 560 ? 5.934 -11.641 -15.055 1 66.62 560 TRP A C 1
ATOM 4409 O O . TRP A 1 560 ? 6.332 -11.383 -13.914 1 66.62 560 TRP A O 1
ATOM 4419 N N . MET A 1 561 ? 6.633 -12.258 -15.93 1 72.12 561 MET A N 1
ATOM 4420 C CA . MET A 1 561 ? 8.008 -12.617 -15.602 1 72.12 561 MET A CA 1
ATOM 4421 C C . MET A 1 561 ? 8.875 -11.367 -15.461 1 72.12 561 MET A C 1
ATOM 4423 O O . MET A 1 561 ? 9.781 -11.328 -14.625 1 72.12 561 MET A O 1
ATOM 4427 N N . SER A 1 562 ? 8.43 -10.406 -16.281 1 68.44 562 SER A N 1
ATOM 4428 C CA . SER A 1 562 ? 9.141 -9.141 -16.156 1 68.44 562 SER A CA 1
ATOM 4429 C C . SER A 1 562 ? 8.883 -8.492 -14.805 1 68.44 562 SER A C 1
ATOM 4431 O O . SER A 1 562 ? 9.742 -7.797 -14.266 1 68.44 562 SER A O 1
ATOM 4433 N N . ASP A 1 563 ? 7.766 -8.789 -14.297 1 70.19 563 ASP A N 1
ATOM 4434 C CA . ASP A 1 563 ? 7.441 -8.289 -12.961 1 70.19 563 ASP A CA 1
ATOM 4435 C C . ASP A 1 563 ? 8.328 -8.938 -11.898 1 70.19 563 ASP A C 1
ATOM 4437 O O . ASP A 1 563 ? 8.758 -8.273 -10.953 1 70.19 563 ASP A O 1
ATOM 4441 N N . VAL A 1 564 ? 8.539 -10.094 -12.164 1 68.06 564 VAL A N 1
ATOM 4442 C CA . VAL A 1 564 ? 9.195 -10.891 -11.141 1 68.06 564 VAL A CA 1
ATOM 4443 C C . VAL A 1 564 ? 10.711 -10.805 -11.305 1 68.06 564 VAL A C 1
ATOM 4445 O O . VAL A 1 564 ? 11.438 -10.609 -10.328 1 68.06 564 VAL A O 1
ATOM 4448 N N . PHE A 1 565 ? 11.133 -10.773 -12.609 1 63.97 565 PHE A N 1
ATOM 4449 C CA . PHE A 1 565 ? 12.562 -10.977 -12.812 1 63.97 565 PHE A CA 1
ATOM 4450 C C . PHE A 1 565 ? 13.203 -9.734 -13.422 1 63.97 565 PHE A C 1
ATOM 4452 O O . PHE A 1 565 ? 14.43 -9.656 -13.547 1 63.97 565 PHE A O 1
ATOM 4459 N N . GLY A 1 566 ? 12.406 -8.398 -13.453 1 57.91 566 GLY A N 1
ATOM 4460 C CA . GLY A 1 566 ? 12.914 -7.168 -14.039 1 57.91 566 GLY A CA 1
ATOM 4461 C C . GLY A 1 566 ? 13.062 -7.234 -15.547 1 57.91 566 GLY A C 1
ATOM 4462 O O . GLY A 1 566 ? 12.883 -8.297 -16.141 1 57.91 566 GLY A O 1
ATOM 4463 N N . PRO A 1 567 ? 13.07 -5.789 -16.172 1 49.91 567 PRO A N 1
ATOM 4464 C CA . PRO A 1 567 ? 13.328 -5.758 -17.609 1 49.91 567 PRO A CA 1
ATOM 4465 C C . PRO A 1 567 ? 14.719 -6.285 -17.969 1 49.91 567 PRO A C 1
ATOM 4467 O O . PRO A 1 567 ? 15.664 -6.121 -17.203 1 49.91 567 PRO A O 1
ATOM 4470 N N . TRP A 1 568 ? 14.914 -7.211 -18.516 1 35.62 568 TRP A N 1
ATOM 4471 C CA . TRP A 1 568 ? 16.25 -7.613 -18.953 1 35.62 568 TRP A CA 1
ATOM 4472 C C . TRP A 1 568 ? 16.688 -6.781 -20.156 1 35.62 568 TRP A C 1
ATOM 4474 O O . TRP A 1 568 ? 15.922 -6.578 -21.094 1 35.62 568 TRP A O 1
ATOM 4484 N N . GLU A 1 569 ? 17.406 -5.578 -19.969 1 33.62 569 GLU A N 1
ATOM 4485 C CA . GLU A 1 569 ? 18.078 -4.863 -21.047 1 33.62 569 GLU A CA 1
ATOM 4486 C C . GLU A 1 569 ? 18.688 -5.832 -22.062 1 33.62 569 GLU A C 1
ATOM 4488 O O . GLU A 1 569 ? 19.469 -6.711 -21.688 1 33.62 569 GLU A O 1
ATOM 4493 N N . PHE A 1 570 ? 17.969 -6.141 -23.125 1 26.03 570 PHE A N 1
ATOM 4494 C CA . PHE A 1 570 ? 18.797 -6.477 -24.266 1 26.03 570 PHE A CA 1
ATOM 4495 C C . PHE A 1 570 ? 19.484 -5.234 -24.828 1 26.03 570 PHE A C 1
ATOM 4497 O O . PHE A 1 570 ? 18.859 -4.168 -24.922 1 26.03 570 PHE A O 1
ATOM 4504 N N . MET B 1 1 ? 62.281 55.438 -2.4 1 21.39 1 MET B N 1
ATOM 4505 C CA . MET B 1 1 ? 62.312 55.531 -0.943 1 21.39 1 MET B CA 1
ATOM 4506 C C . MET B 1 1 ? 61.375 54.5 -0.312 1 21.39 1 MET B C 1
ATOM 4508 O O . MET B 1 1 ? 60.188 54.469 -0.628 1 21.39 1 MET B O 1
ATOM 4512 N N . ALA B 1 2 ? 61.844 53.344 0.209 1 23.36 2 ALA B N 1
ATOM 4513 C CA . ALA B 1 2 ? 62.031 51.906 0.376 1 23.36 2 ALA B CA 1
ATOM 4514 C C . ALA B 1 2 ? 61.406 51.438 1.684 1 23.36 2 ALA B C 1
ATOM 4516 O O . ALA B 1 2 ? 61.938 50.5 2.318 1 23.36 2 ALA B O 1
ATOM 4517 N N . THR B 1 3 ? 60.5 52.375 2.316 1 24.72 3 THR B N 1
ATOM 4518 C CA . THR B 1 3 ? 60.312 52.375 3.764 1 24.72 3 THR B CA 1
ATOM 4519 C C . THR B 1 3 ? 59.812 51 4.238 1 24.72 3 THR B C 1
ATOM 4521 O O . THR B 1 3 ? 58.844 50.469 3.678 1 24.72 3 THR B O 1
ATOM 4524 N N . SER B 1 4 ? 60.5 50.25 5.043 1 23.97 4 SER B N 1
ATOM 4525 C CA . SER B 1 4 ? 60.844 48.938 5.574 1 23.97 4 SER B CA 1
ATOM 4526 C C . SER B 1 4 ? 59.812 48.438 6.566 1 23.97 4 SER B C 1
ATOM 4528 O O . SER B 1 4 ? 59.906 48.719 7.77 1 23.97 4 SER B O 1
ATOM 4530 N N . ARG B 1 5 ? 58.438 48.562 6.207 1 25 5 ARG B N 1
ATOM 4531 C CA . ARG B 1 5 ? 57.375 48.438 7.184 1 25 5 ARG B CA 1
ATOM 4532 C C . ARG B 1 5 ? 57.562 47.219 8.078 1 25 5 ARG B C 1
ATOM 4534 O O . ARG B 1 5 ? 58.219 46.25 7.668 1 25 5 ARG B O 1
ATOM 4541 N N . LYS B 1 6 ? 57.062 47.25 9.266 1 23.05 6 LYS B N 1
ATOM 4542 C CA . LYS B 1 6 ? 57.156 46.781 10.641 1 23.05 6 LYS B CA 1
ATOM 4543 C C . LYS B 1 6 ? 56.844 45.281 10.727 1 23.05 6 LYS B C 1
ATOM 4545 O O . LYS B 1 6 ? 55.812 44.812 10.266 1 23.05 6 LYS B O 1
ATOM 4550 N N . ARG B 1 7 ? 57.781 44.375 10.852 1 24.08 7 ARG B N 1
ATOM 4551 C CA . ARG B 1 7 ? 58.062 42.938 10.945 1 24.08 7 ARG B CA 1
ATOM 4552 C C . ARG B 1 7 ? 57.312 42.312 12.125 1 24.08 7 ARG B C 1
ATOM 4554 O O . ARG B 1 7 ? 57.938 41.969 13.133 1 24.08 7 ARG B O 1
ATOM 4561 N N . VAL B 1 8 ? 56.062 42.938 12.469 1 23.7 8 VAL B N 1
ATOM 4562 C CA . VAL B 1 8 ? 55.719 42.625 13.852 1 23.7 8 VAL B CA 1
ATOM 4563 C C . VAL B 1 8 ? 55.719 41.125 14.055 1 23.7 8 VAL B C 1
ATOM 4565 O O . VAL B 1 8 ? 55.344 40.375 13.141 1 23.7 8 VAL B O 1
ATOM 4568 N N . ALA B 1 9 ? 56.281 40.625 15.094 1 23.48 9 ALA B N 1
ATOM 4569 C CA . ALA B 1 9 ? 56.875 39.5 15.773 1 23.48 9 ALA B CA 1
ATOM 4570 C C . ALA B 1 9 ? 55.812 38.406 16.078 1 23.48 9 ALA B C 1
ATOM 4572 O O . ALA B 1 9 ? 55 38.594 16.969 1 23.48 9 ALA B O 1
ATOM 4573 N N . LYS B 1 10 ? 55.062 37.938 15.023 1 22.94 10 LYS B N 1
ATOM 4574 C CA . LYS B 1 10 ? 53.906 37.094 15.273 1 22.94 10 LYS B CA 1
ATOM 4575 C C . LYS B 1 10 ? 54.219 35.938 16.219 1 22.94 10 LYS B C 1
ATOM 4577 O O . LYS B 1 10 ? 55.188 35.219 15.984 1 22.94 10 LYS B O 1
ATOM 4582 N N . LYS B 1 11 ? 53.688 35.875 17.375 1 24.38 11 LYS B N 1
ATOM 4583 C CA . LYS B 1 11 ? 53.75 35.156 18.641 1 24.38 11 LYS B CA 1
ATOM 4584 C C . LYS B 1 11 ? 53.531 33.656 18.438 1 24.38 11 LYS B C 1
ATOM 4586 O O . LYS B 1 11 ? 52.688 33.281 17.625 1 24.38 11 LYS B O 1
ATOM 4591 N N . SER B 1 12 ? 54.438 32.75 18.75 1 21.8 12 SER B N 1
ATOM 4592 C CA . SER B 1 12 ? 54.844 31.359 18.609 1 21.8 12 SER B CA 1
ATOM 4593 C C . SER B 1 12 ? 53.844 30.438 19.344 1 21.8 12 SER B C 1
ATOM 4595 O O . SER B 1 12 ? 54.25 29.719 20.266 1 21.8 12 SER B O 1
ATOM 4597 N N . THR B 1 13 ? 52.5 30.641 19 1 21.89 13 THR B N 1
ATOM 4598 C CA . THR B 1 13 ? 51.469 30.047 19.844 1 21.89 13 THR B CA 1
ATOM 4599 C C . THR B 1 13 ? 51.719 28.547 20.016 1 21.89 13 THR B C 1
ATOM 4601 O O . THR B 1 13 ? 51.875 27.828 19.031 1 21.89 13 THR B O 1
ATOM 4604 N N . SER B 1 14 ? 52.344 28.125 21.078 1 26.42 14 SER B N 1
ATOM 4605 C CA . SER B 1 14 ? 52.781 26.828 21.594 1 26.42 14 SER B CA 1
ATOM 4606 C C . SER B 1 14 ? 51.625 25.828 21.641 1 26.42 14 SER B C 1
ATOM 4608 O O . SER B 1 14 ? 50.656 26 22.375 1 26.42 14 SER B O 1
ATOM 4610 N N . SER B 1 15 ? 50.969 25.5 20.5 1 26.44 15 SER B N 1
ATOM 4611 C CA . SER B 1 15 ? 49.625 24.938 20.406 1 26.44 15 SER B CA 1
ATOM 4612 C C . SER B 1 15 ? 49.469 23.672 21.234 1 26.44 15 SER B C 1
ATOM 4614 O O . SER B 1 15 ? 50.438 22.891 21.344 1 26.44 15 SER B O 1
ATOM 4616 N N . ARG B 1 16 ? 48.531 23.703 21.984 1 26.97 16 ARG B N 1
ATOM 4617 C CA . ARG B 1 16 ? 48.031 22.844 23.047 1 26.97 16 ARG B CA 1
ATOM 4618 C C . ARG B 1 16 ? 47.906 21.406 22.547 1 26.97 16 ARG B C 1
ATOM 4620 O O . ARG B 1 16 ? 47.312 20.562 23.219 1 26.97 16 ARG B O 1
ATOM 4627 N N . THR B 1 17 ? 48.344 21.125 21.281 1 26.16 17 THR B N 1
ATOM 4628 C CA . THR B 1 17 ? 48.188 19.719 20.891 1 26.16 17 THR B CA 1
ATOM 4629 C C . THR B 1 17 ? 48.906 18.812 21.875 1 26.16 17 THR B C 1
ATOM 4631 O O . THR B 1 17 ? 48.625 17.609 21.938 1 26.16 17 THR B O 1
ATOM 4634 N N . ALA B 1 18 ? 50.062 19.484 22.375 1 27.88 18 ALA B N 1
ATOM 4635 C CA . ALA B 1 18 ? 50.938 18.641 23.172 1 27.88 18 ALA B CA 1
ATOM 4636 C C . ALA B 1 18 ? 50.188 18.062 24.375 1 27.88 18 ALA B C 1
ATOM 4638 O O . ALA B 1 18 ? 50.406 16.891 24.75 1 27.88 18 ALA B O 1
ATOM 4639 N N . GLN B 1 19 ? 49.406 19.047 24.969 1 28.47 19 GLN B N 1
ATOM 4640 C CA . GLN B 1 19 ? 49.125 18.641 26.344 1 28.47 19 GLN B CA 1
ATOM 4641 C C . GLN B 1 19 ? 48.094 17.531 26.375 1 28.47 19 GLN B C 1
ATOM 4643 O O . GLN B 1 19 ? 48 16.781 27.359 1 28.47 19 GLN B O 1
ATOM 4648 N N . LEU B 1 20 ? 47.188 17.688 25.344 1 27.38 20 LEU B N 1
ATOM 4649 C CA . LEU B 1 20 ? 46 16.859 25.641 1 27.38 20 LEU B CA 1
ATOM 4650 C C . LEU B 1 20 ? 46.344 15.383 25.562 1 27.38 20 LEU B C 1
ATOM 4652 O O . LEU B 1 20 ? 45.5 14.531 25.891 1 27.38 20 LEU B O 1
ATOM 4656 N N . GLU B 1 21 ? 47.562 15 24.859 1 31.62 21 GLU B N 1
ATOM 4657 C CA . GLU B 1 21 ? 48 13.617 24.766 1 31.62 21 GLU B CA 1
ATOM 4658 C C . GLU B 1 21 ? 48.188 12.992 26.141 1 31.62 21 GLU B C 1
ATOM 4660 O O . GLU B 1 21 ? 47.969 11.797 26.328 1 31.62 21 GLU B O 1
ATOM 4665 N N . GLU B 1 22 ? 48.656 13.891 27.047 1 30.06 22 GLU B N 1
ATOM 4666 C CA . GLU B 1 22 ? 49.188 13.328 28.281 1 30.06 22 GLU B CA 1
ATOM 4667 C C . GLU B 1 22 ? 48.094 12.625 29.078 1 30.06 22 GLU B C 1
ATOM 4669 O O . GLU B 1 22 ? 48.312 11.555 29.641 1 30.06 22 GLU B O 1
ATOM 4674 N N . LYS B 1 23 ? 46.969 13.469 29.125 1 29.03 23 LYS B N 1
ATOM 4675 C CA . LYS B 1 23 ? 46.156 12.984 30.234 1 29.03 23 LYS B CA 1
ATOM 4676 C C . LYS B 1 23 ? 45.531 11.633 29.906 1 29.03 23 LYS B C 1
ATOM 4678 O O . LYS B 1 23 ? 44.75 11.094 30.703 1 29.03 23 LYS B O 1
ATOM 4683 N N . LEU B 1 24 ? 45.719 11.188 28.547 1 27.86 24 LEU B N 1
ATOM 4684 C CA . LEU B 1 24 ? 45.219 9.852 28.281 1 27.86 24 LEU B CA 1
ATOM 4685 C C . LEU B 1 24 ? 45.781 8.836 29.266 1 27.86 24 LEU B C 1
ATOM 4687 O O . LEU B 1 24 ? 45.188 7.801 29.531 1 27.86 24 LEU B O 1
ATOM 4691 N N . GLU B 1 25 ? 47.094 9.117 29.562 1 29.67 25 GLU B N 1
ATOM 4692 C CA . GLU B 1 25 ? 47.875 8.102 30.281 1 29.67 25 GLU B CA 1
ATOM 4693 C C . GLU B 1 25 ? 47.219 7.781 31.625 1 29.67 25 GLU B C 1
ATOM 4695 O O . GLU B 1 25 ? 47.219 6.621 32.062 1 29.67 25 GLU B O 1
ATOM 4700 N N . ASP B 1 26 ? 46.906 8.953 32.281 1 26.94 26 ASP B N 1
ATOM 4701 C CA . ASP B 1 26 ? 46.812 8.688 33.719 1 26.94 26 ASP B CA 1
ATOM 4702 C C . ASP B 1 26 ? 45.656 7.77 34.031 1 26.94 26 ASP B C 1
ATOM 4704 O O . ASP B 1 26 ? 45.656 7.059 35.062 1 26.94 26 ASP B O 1
ATOM 4708 N N . LEU B 1 27 ? 44.625 8.156 33.188 1 25.23 27 LEU B N 1
ATOM 4709 C CA . LEU B 1 27 ? 43.469 7.52 33.812 1 25.23 27 LEU B CA 1
ATOM 4710 C C . LEU B 1 27 ? 43.594 6 33.781 1 25.23 27 LEU B C 1
ATOM 4712 O O . LEU B 1 27 ? 42.719 5.281 34.281 1 25.23 27 LEU B O 1
ATOM 4716 N N . VAL B 1 28 ? 44.656 5.48 32.906 1 29.14 28 VAL B N 1
ATOM 4717 C CA . VAL B 1 28 ? 44.875 4.039 32.906 1 29.14 28 VAL B CA 1
ATOM 4718 C C . VAL B 1 28 ? 45.031 3.547 34.344 1 29.14 28 VAL B C 1
ATOM 4720 O O . VAL B 1 28 ? 44.625 2.426 34.688 1 29.14 28 VAL B O 1
ATOM 4723 N N . THR B 1 29 ? 45.719 4.492 35.094 1 25.81 29 THR B N 1
ATOM 4724 C CA . THR B 1 29 ? 46.344 3.924 36.281 1 25.81 29 THR B CA 1
ATOM 4725 C C . THR B 1 29 ? 45.281 3.412 37.281 1 25.81 29 THR B C 1
ATOM 4727 O O . THR B 1 29 ? 45.531 2.436 38 1 25.81 29 THR B O 1
ATOM 4730 N N . ILE B 1 30 ? 44.25 4.395 37.344 1 23.05 30 ILE B N 1
ATOM 4731 C CA . ILE B 1 30 ? 43.625 4.148 38.656 1 23.05 30 ILE B CA 1
ATOM 4732 C C . ILE B 1 30 ? 42.875 2.83 38.625 1 23.05 30 ILE B C 1
ATOM 4734 O O . ILE B 1 30 ? 42.031 2.574 39.5 1 23.05 30 ILE B O 1
ATOM 4738 N N . LEU B 1 31 ? 42.812 2.197 37.281 1 22.73 31 LEU B N 1
ATOM 4739 C CA . LEU B 1 31 ? 42.156 0.904 37.312 1 22.73 31 LEU B CA 1
ATOM 4740 C C . LEU B 1 31 ? 42.719 0.022 38.406 1 22.73 31 LEU B C 1
ATOM 4742 O O . LEU B 1 31 ? 42.188 -1.071 38.656 1 22.73 31 LEU B O 1
ATOM 4746 N N . ARG B 1 32 ? 44.062 0.315 38.594 1 21.75 32 ARG B N 1
ATOM 4747 C CA . ARG B 1 32 ? 44.719 -0.806 39.25 1 21.75 32 ARG B CA 1
ATOM 4748 C C . ARG B 1 32 ? 44.094 -1.078 40.594 1 21.75 32 ARG B C 1
ATOM 4750 O O . ARG B 1 32 ? 44.188 -2.193 41.125 1 21.75 32 ARG B O 1
ATOM 4757 N N . ALA B 1 33 ? 43.906 0.013 41.406 1 18.89 33 ALA B N 1
ATOM 4758 C CA . ALA B 1 33 ? 44.219 -0.272 42.812 1 18.89 33 ALA B CA 1
ATOM 4759 C C . ALA B 1 33 ? 43.094 -1.025 43.5 1 18.89 33 ALA B C 1
ATOM 4761 O O . ALA B 1 33 ? 43.25 -1.517 44.625 1 18.89 33 ALA B O 1
ATOM 4762 N N . ALA B 1 34 ? 41.844 -0.578 43.219 1 19.31 34 ALA B N 1
ATOM 4763 C CA . ALA B 1 34 ? 41.031 -0.735 44.438 1 19.31 34 ALA B CA 1
ATOM 4764 C C . ALA B 1 34 ? 40.781 -2.209 44.75 1 19.31 34 ALA B C 1
ATOM 4766 O O . ALA B 1 34 ? 40.094 -2.891 44 1 19.31 34 ALA B O 1
ATOM 4767 N N . GLN B 1 35 ? 41.719 -2.854 45.469 1 17.36 35 GLN B N 1
ATOM 4768 C CA . GLN B 1 35 ? 41.969 -4.18 46.062 1 17.36 35 GLN B CA 1
ATOM 4769 C C . GLN B 1 35 ? 40.781 -4.621 46.906 1 17.36 35 GLN B C 1
ATOM 4771 O O . GLN B 1 35 ? 40.094 -3.795 47.531 1 17.36 35 GLN B O 1
ATOM 4776 N N . PRO B 1 36 ? 40.531 -5.918 46.969 1 18.62 36 PRO B N 1
ATOM 4777 C CA . PRO B 1 36 ? 39.469 -6.887 47.25 1 18.62 36 PRO B CA 1
ATOM 4778 C C . PRO B 1 36 ? 39.094 -6.93 48.75 1 18.62 36 PRO B C 1
ATOM 4780 O O . PRO B 1 36 ? 38.312 -7.797 49.156 1 18.62 36 PRO B O 1
ATOM 4783 N N . SER B 1 37 ? 39.094 -5.82 49.531 1 16.31 37 SER B N 1
ATOM 4784 C CA . SER B 1 37 ? 39.312 -6.359 50.875 1 16.31 37 SER B CA 1
ATOM 4785 C C . SER B 1 37 ? 38.156 -7.242 51.281 1 16.31 37 SER B C 1
ATOM 4787 O O . SER B 1 37 ? 37 -6.969 50.938 1 16.31 37 SER B O 1
ATOM 4789 N N . ASN B 1 38 ? 38.438 -8.297 52.219 1 16.28 38 ASN B N 1
ATOM 4790 C CA . ASN B 1 38 ? 38.094 -9.625 52.719 1 16.28 38 ASN B CA 1
ATOM 4791 C C . ASN B 1 38 ? 36.969 -9.562 53.75 1 16.28 38 ASN B C 1
ATOM 4793 O O . ASN B 1 38 ? 36.438 -10.602 54.125 1 16.28 38 ASN B O 1
ATOM 4797 N N . GLY B 1 39 ? 36.656 -8.477 54.5 1 15.97 39 GLY B N 1
ATOM 4798 C CA . GLY B 1 39 ? 36.5 -9.039 55.812 1 15.97 39 GLY B CA 1
ATOM 4799 C C . GLY B 1 39 ? 35.25 -9.898 55.969 1 15.97 39 GLY B C 1
ATOM 4800 O O . GLY B 1 39 ? 34.344 -9.852 55.125 1 15.97 39 GLY B O 1
ATOM 4801 N N . ASN B 1 40 ? 35.031 -10.383 57.281 1 15.72 40 ASN B N 1
ATOM 4802 C CA . ASN B 1 40 ? 34.688 -11.57 58.062 1 15.72 40 ASN B CA 1
ATOM 4803 C C . ASN B 1 40 ? 33.188 -11.648 58.312 1 15.72 40 ASN B C 1
ATOM 4805 O O . ASN B 1 40 ? 32.562 -12.688 58.062 1 15.72 40 ASN B O 1
ATOM 4809 N N . LEU B 1 41 ? 32.594 -10.914 59.375 1 15.49 41 LEU B N 1
ATOM 4810 C CA . LEU B 1 41 ? 32.125 -11.711 60.5 1 15.49 41 LEU B CA 1
ATOM 4811 C C . LEU B 1 41 ? 30.719 -12.234 60.25 1 15.49 41 LEU B C 1
ATOM 4813 O O . LEU B 1 41 ? 30.031 -11.766 59.344 1 15.49 41 LEU B O 1
ATOM 4817 N N . GLN B 1 42 ? 29.844 -12.078 61.344 1 15.12 42 GLN B N 1
ATOM 4818 C CA . GLN B 1 42 ? 29.25 -13.055 62.25 1 15.12 42 GLN B CA 1
ATOM 4819 C C . GLN B 1 42 ? 27.797 -13.328 61.875 1 15.12 42 GLN B C 1
ATOM 4821 O O . GLN B 1 42 ? 27.172 -12.531 61.156 1 15.12 42 GLN B O 1
ATOM 4826 N N . PRO B 1 43 ? 27.047 -13.867 62.906 1 15.44 43 PRO B N 1
ATOM 4827 C CA . PRO B 1 43 ? 26.266 -15.094 63.125 1 15.44 43 PRO B CA 1
ATOM 4828 C C . PRO B 1 43 ? 24.766 -14.891 62.938 1 15.44 43 PRO B C 1
ATOM 4830 O O . PRO B 1 43 ? 24.125 -15.695 62.25 1 15.44 43 PRO B O 1
ATOM 4833 N N . SER B 1 44 ? 24.078 -13.906 63.688 1 14.79 44 SER B N 1
ATOM 4834 C CA . SER B 1 44 ? 23.172 -14.508 64.688 1 14.79 44 SER B CA 1
ATOM 4835 C C . SER B 1 44 ? 21.828 -14.852 64.062 1 14.79 44 SER B C 1
ATOM 4837 O O . SER B 1 44 ? 21.5 -14.367 62.969 1 14.79 44 SER B O 1
ATOM 4839 N N . ASN B 1 45 ? 20.766 -14.711 64.938 1 14.47 45 ASN B N 1
ATOM 4840 C CA . ASN B 1 45 ? 19.844 -15.672 65.562 1 14.47 45 ASN B CA 1
ATOM 4841 C C . ASN B 1 45 ? 18.5 -15.688 64.812 1 14.47 45 ASN B C 1
ATOM 4843 O O . ASN B 1 45 ? 18.062 -16.734 64.312 1 14.47 45 ASN B O 1
ATOM 4847 N N . SER B 1 46 ? 17.406 -15.141 65.5 1 14.78 46 SER B N 1
ATOM 4848 C CA . SER B 1 46 ? 16.391 -15.992 66.125 1 14.78 46 SER B CA 1
ATOM 4849 C C . SER B 1 46 ? 15.156 -16.094 65.25 1 14.78 46 SER B C 1
ATOM 4851 O O . SER B 1 46 ? 14.711 -17.188 64.875 1 14.78 46 SER B O 1
ATOM 4853 N N . GLY B 1 47 ? 13.969 -15.516 65.688 1 14.49 47 GLY B N 1
ATOM 4854 C CA . GLY B 1 47 ? 12.867 -16.312 66.25 1 14.49 47 GLY B CA 1
ATOM 4855 C C . GLY B 1 47 ? 11.766 -16.531 65.188 1 14.49 47 GLY B C 1
ATOM 4856 O O . GLY B 1 47 ? 11.828 -15.984 64.062 1 14.49 47 GLY B O 1
ATOM 4857 N N . GLU B 1 48 ? 10.438 -16.203 65.562 1 15.05 48 GLU B N 1
ATOM 4858 C CA . GLU B 1 48 ? 9.328 -17.109 65.875 1 15.05 48 GLU B CA 1
ATOM 4859 C C . GLU B 1 48 ? 8.375 -17.172 64.688 1 15.05 48 GLU B C 1
ATOM 4861 O O . GLU B 1 48 ? 8.477 -16.391 63.719 1 15.05 48 GLU B O 1
ATOM 4866 N N . SER B 1 49 ? 7 -16.875 64.938 1 14.79 49 SER B N 1
ATOM 4867 C CA . SER B 1 49 ? 5.906 -17.828 65 1 14.79 49 SER B CA 1
ATOM 4868 C C . SER B 1 49 ? 5.059 -17.844 63.75 1 14.79 49 SER B C 1
ATOM 4870 O O . SER B 1 49 ? 5.195 -16.953 62.906 1 14.79 49 SER B O 1
ATOM 4872 N N . SER B 1 50 ? 3.613 -17.844 63.938 1 14.75 50 SER B N 1
ATOM 4873 C CA . SER B 1 50 ? 2.668 -18.938 63.688 1 14.75 50 SER B CA 1
ATOM 4874 C C . SER B 1 50 ? 1.873 -18.703 62.406 1 14.75 50 SER B C 1
ATOM 4876 O O . SER B 1 50 ? 1.847 -19.578 61.531 1 14.75 50 SER B O 1
ATOM 4878 N N . PRO B 1 51 ? 0.426 -18.344 62.469 1 15.23 51 PRO B N 1
ATOM 4879 C CA . PRO B 1 51 ? -0.618 -19.344 62.219 1 15.23 51 PRO B CA 1
ATOM 4880 C C . PRO B 1 51 ? -1.187 -19.234 60.812 1 15.23 51 PRO B C 1
ATOM 4882 O O . PRO B 1 51 ? -0.98 -18.219 60.125 1 15.23 51 PRO B O 1
ATOM 4885 N N . LEU B 1 52 ? -2.318 -20.031 60.531 1 15.14 52 LEU B N 1
ATOM 4886 C CA . LEU B 1 52 ? -2.908 -20.969 59.562 1 15.14 52 LEU B CA 1
ATOM 4887 C C . LEU B 1 52 ? -3.967 -20.281 58.719 1 15.14 52 LEU B C 1
ATOM 4889 O O . LEU B 1 52 ? -4.09 -20.562 57.531 1 15.14 52 LEU B O 1
ATOM 4893 N N . MET B 1 53 ? -4.992 -19.328 59.125 1 14.48 53 MET B N 1
ATOM 4894 C CA . MET B 1 53 ? -6.367 -19.797 59 1 14.48 53 MET B CA 1
ATOM 4895 C C . MET B 1 53 ? -6.836 -19.781 57.562 1 14.48 53 MET B C 1
ATOM 4897 O O . MET B 1 53 ? -6.273 -19.047 56.719 1 14.48 53 MET B O 1
ATOM 4901 N N . ASN B 1 54 ? -8.359 -20 57.25 1 14.66 54 ASN B N 1
ATOM 4902 C CA . ASN B 1 54 ? -9.289 -20.922 56.656 1 14.66 54 ASN B CA 1
ATOM 4903 C C . ASN B 1 54 ? -9.852 -20.375 55.344 1 14.66 54 ASN B C 1
ATOM 4905 O O . ASN B 1 54 ? -9.688 -20.984 54.281 1 14.66 54 ASN B O 1
ATOM 4909 N N . SER B 1 55 ? -11.32 -19.922 55.25 1 14.8 55 SER B N 1
ATOM 4910 C CA . SER B 1 55 ? -12.445 -20.688 54.75 1 14.8 55 SER B CA 1
ATOM 4911 C C . SER B 1 55 ? -12.852 -20.203 53.344 1 14.8 55 SER B C 1
ATOM 4913 O O . SER B 1 55 ? -12.281 -19.234 52.844 1 14.8 55 SER B O 1
ATOM 4915 N N . SER B 1 56 ? -14.328 -19.641 53.062 1 15.07 56 SER B N 1
ATOM 4916 C CA . SER B 1 56 ? -15.484 -20.281 52.438 1 15.07 56 SER B CA 1
ATOM 4917 C C . SER B 1 56 ? -15.742 -19.719 51.062 1 15.07 56 SER B C 1
ATOM 4919 O O . SER B 1 56 ? -14.898 -19.031 50.5 1 15.07 56 SER B O 1
ATOM 4921 N N . ASN B 1 57 ? -17.156 -19.094 50.688 1 15.11 57 ASN B N 1
ATOM 4922 C CA . ASN B 1 57 ? -18.328 -19.625 49.969 1 15.11 57 ASN B CA 1
ATOM 4923 C C . ASN B 1 57 ? -18.453 -19.047 48.562 1 15.11 57 ASN B C 1
ATOM 4925 O O . ASN B 1 57 ? -17.688 -18.172 48.188 1 15.11 57 ASN B O 1
ATOM 4929 N N . MET B 1 58 ? -19.797 -18.234 48.125 1 15.51 58 MET B N 1
ATOM 4930 C CA . MET B 1 58 ? -20.984 -18.547 47.344 1 15.51 58 MET B CA 1
ATOM 4931 C C . MET B 1 58 ? -20.922 -17.875 45.969 1 15.51 58 MET B C 1
ATOM 4933 O O . MET B 1 58 ? -20.25 -16.859 45.781 1 15.51 58 MET B O 1
ATOM 4937 N N . CYS B 1 59 ? -21.984 -18.234 44.812 1 16.11 59 CYS B N 1
ATOM 4938 C CA . CYS B 1 59 ? -22.219 -18.625 43.438 1 16.11 59 CYS B CA 1
ATOM 4939 C C . CYS B 1 59 ? -22.703 -17.453 42.594 1 16.11 59 CYS B C 1
ATOM 4941 O O . CYS B 1 59 ? -22.375 -17.344 41.406 1 16.11 59 CYS B O 1
ATOM 4943 N N . HIS B 1 60 ? -23.719 -16.406 42.875 1 16.23 60 HIS B N 1
ATOM 4944 C CA . HIS B 1 60 ? -24.953 -16.281 42.125 1 16.23 60 HIS B CA 1
ATOM 4945 C C . HIS B 1 60 ? -24.719 -15.5 40.812 1 16.23 60 HIS B C 1
ATOM 4947 O O . HIS B 1 60 ? -23.781 -14.703 40.719 1 16.23 60 HIS B O 1
ATOM 4953 N N . LEU B 1 61 ? -25.703 -15.797 39.656 1 16.28 61 LEU B N 1
ATOM 4954 C CA . LEU B 1 61 ? -25.984 -15.898 38.219 1 16.28 61 LEU B CA 1
ATOM 4955 C C . LEU B 1 61 ? -26.578 -14.594 37.688 1 16.28 61 LEU B C 1
ATOM 4957 O O . LEU B 1 61 ? -27.797 -14.406 37.719 1 16.28 61 LEU B O 1
ATOM 4961 N N . THR B 1 62 ? -26.141 -13.359 37.875 1 15.02 62 THR B N 1
ATOM 4962 C CA . THR B 1 62 ? -27.016 -12.242 37.531 1 15.02 62 THR B CA 1
ATOM 4963 C C . THR B 1 62 ? -27.203 -12.148 36.031 1 15.02 62 THR B C 1
ATOM 4965 O O . THR B 1 62 ? -26.25 -12.266 35.25 1 15.02 62 THR B O 1
ATOM 4968 N N . SER B 1 63 ? -28.656 -12.039 35.406 1 16.23 63 SER B N 1
ATOM 4969 C CA . SER B 1 63 ? -29.594 -12.141 34.281 1 16.23 63 SER B CA 1
ATOM 4970 C C . SER B 1 63 ? -29.547 -10.891 33.406 1 16.23 63 SER B C 1
ATOM 4972 O O . SER B 1 63 ? -30.406 -10.695 32.531 1 16.23 63 SER B O 1
ATOM 4974 N N . ARG B 1 64 ? -28.562 -10.094 32.906 1 15.52 64 ARG B N 1
ATOM 4975 C CA . ARG B 1 64 ? -28.812 -8.719 32.469 1 15.52 64 ARG B CA 1
ATOM 4976 C C . ARG B 1 64 ? -29.266 -8.672 31.016 1 15.52 64 ARG B C 1
ATOM 4978 O O . ARG B 1 64 ? -28.484 -8.344 30.125 1 15.52 64 ARG B O 1
ATOM 4985 N N . LEU B 1 65 ? -30.172 -9.5 30.391 1 16.33 65 LEU B N 1
ATOM 4986 C CA . LEU B 1 65 ? -30.422 -9.461 28.953 1 16.33 65 LEU B CA 1
ATOM 4987 C C . LEU B 1 65 ? -31.344 -8.297 28.594 1 16.33 65 LEU B C 1
ATOM 4989 O O . LEU B 1 65 ? -32.031 -8.336 27.562 1 16.33 65 LEU B O 1
ATOM 4993 N N . GLU B 1 66 ? -31.531 -7.074 29.141 1 15.47 66 GLU B N 1
ATOM 4994 C CA . GLU B 1 66 ? -32.75 -6.324 28.906 1 15.47 66 GLU B CA 1
ATOM 4995 C C . GLU B 1 66 ? -32.906 -5.996 27.422 1 15.47 66 GLU B C 1
ATOM 4997 O O . GLU B 1 66 ? -32.062 -6.352 26.609 1 15.47 66 GLU B O 1
ATOM 5002 N N . SER B 1 67 ? -33.156 -4.586 26.875 1 15.77 67 SER B N 1
ATOM 5003 C CA . SER B 1 67 ? -34.281 -3.793 26.359 1 15.77 67 SER B CA 1
ATOM 5004 C C . SER B 1 67 ? -34.156 -3.582 24.859 1 15.77 67 SER B C 1
ATOM 5006 O O . SER B 1 67 ? -33.125 -3.064 24.375 1 15.77 67 SER B O 1
ATOM 5008 N N . LEU B 1 68 ? -34.875 -4.363 23.922 1 15.88 68 LEU B N 1
ATOM 5009 C CA . LEU B 1 68 ? -35.219 -4.434 22.5 1 15.88 68 LEU B CA 1
ATOM 5010 C C . LEU B 1 68 ? -35.969 -3.18 22.062 1 15.88 68 LEU B C 1
ATOM 5012 O O . LEU B 1 68 ? -36.844 -3.244 21.188 1 15.88 68 LEU B O 1
ATOM 5016 N N . ALA B 1 69 ? -35.781 -1.913 22.422 1 15.01 69 ALA B N 1
ATOM 5017 C CA . ALA B 1 69 ? -36.781 -0.895 22.125 1 15.01 69 ALA B CA 1
ATOM 5018 C C . ALA B 1 69 ? -36.969 -0.743 20.609 1 15.01 69 ALA B C 1
ATOM 5020 O O . ALA B 1 69 ? -36.031 -0.824 19.844 1 15.01 69 ALA B O 1
ATOM 5021 N N . THR B 1 70 ? -38.344 -0.676 20.141 1 15.54 70 THR B N 1
ATOM 5022 C CA . THR B 1 70 ? -39.375 -0.676 19.094 1 15.54 70 THR B CA 1
ATOM 5023 C C . THR B 1 70 ? -39.344 0.63 18.297 1 15.54 70 THR B C 1
ATOM 5025 O O . THR B 1 70 ? -40.125 1.54 18.562 1 15.54 70 THR B O 1
ATOM 5028 N N . ALA B 1 71 ? -38.219 1.222 17.797 1 14.56 71 ALA B N 1
ATOM 5029 C CA . ALA B 1 71 ? -38.438 2.572 17.297 1 14.56 71 ALA B CA 1
ATOM 5030 C C . ALA B 1 71 ? -39.5 2.576 16.172 1 14.56 71 ALA B C 1
ATOM 5032 O O . ALA B 1 71 ? -39.719 1.552 15.523 1 14.56 71 ALA B O 1
ATOM 5033 N N . ALA B 1 72 ? -39.688 3.945 15.453 1 14.75 72 ALA B N 1
ATOM 5034 C CA . ALA B 1 72 ? -40.719 4.902 15.102 1 14.75 72 ALA B CA 1
ATOM 5035 C C . ALA B 1 72 ? -41.281 4.621 13.703 1 14.75 72 ALA B C 1
ATOM 5037 O O . ALA B 1 72 ? -40.656 3.887 12.922 1 14.75 72 ALA B O 1
ATOM 5038 N N . ALA B 1 73 ? -41.469 5.785 12.805 1 15.05 73 ALA B N 1
ATOM 5039 C CA . ALA B 1 73 ? -42.625 6.492 12.281 1 15.05 73 ALA B CA 1
ATOM 5040 C C . ALA B 1 73 ? -42.875 6.105 10.828 1 15.05 73 ALA B C 1
ATOM 5042 O O . ALA B 1 73 ? -41.938 5.855 10.062 1 15.05 73 ALA B O 1
ATOM 5043 N N . SER B 1 74 ? -44.188 6.098 10.305 1 14.98 74 SER B N 1
ATOM 5044 C CA . SER B 1 74 ? -45.156 5.598 9.328 1 14.98 74 SER B CA 1
ATOM 5045 C C . SER B 1 74 ? -45.156 6.48 8.078 1 14.98 74 SER B C 1
ATOM 5047 O O . SER B 1 74 ? -45.375 5.984 6.969 1 14.98 74 SER B O 1
ATOM 5049 N N . SER B 1 75 ? -45.375 7.883 8.039 1 15.13 75 SER B N 1
ATOM 5050 C CA . SER B 1 75 ? -46.562 8.328 7.355 1 15.13 75 SER B CA 1
ATOM 5051 C C . SER B 1 75 ? -46.375 8.336 5.844 1 15.13 75 SER B C 1
ATOM 5053 O O . SER B 1 75 ? -45.25 8.414 5.355 1 15.13 75 SER B O 1
ATOM 5055 N N . SER B 1 76 ? -47.594 8.586 4.93 1 15.4 76 SER B N 1
ATOM 5056 C CA . SER B 1 76 ? -48.344 8.133 3.777 1 15.4 76 SER B CA 1
ATOM 5057 C C . SER B 1 76 ? -48.156 9.055 2.578 1 15.4 76 SER B C 1
ATOM 5059 O O . SER B 1 76 ? -47.969 8.586 1.45 1 15.4 76 SER B O 1
ATOM 5061 N N . SER B 1 77 ? -48.5 10.445 2.551 1 15.23 77 SER B N 1
ATOM 5062 C CA . SER B 1 77 ? -49.562 10.852 1.655 1 15.23 77 SER B CA 1
ATOM 5063 C C . SER B 1 77 ? -49.062 10.992 0.221 1 15.23 77 SER B C 1
ATOM 5065 O O . SER B 1 77 ? -47.875 11.109 -0.014 1 15.23 77 SER B O 1
ATOM 5067 N N . SER B 1 78 ? -49.969 11.758 -0.759 1 15.45 78 SER B N 1
ATOM 5068 C CA . SER B 1 78 ? -50.719 11.57 -1.984 1 15.45 78 SER B CA 1
ATOM 5069 C C . SER B 1 78 ? -50.062 12.258 -3.17 1 15.45 78 SER B C 1
ATOM 5071 O O . SER B 1 78 ? -49.844 11.648 -4.219 1 15.45 78 SER B O 1
ATOM 5073 N N . GLU B 1 79 ? -50.125 13.672 -3.34 1 15.76 79 GLU B N 1
ATOM 5074 C CA . GLU B 1 79 ? -50.844 14.281 -4.438 1 15.76 79 GLU B CA 1
ATOM 5075 C C . GLU B 1 79 ? -50 14.359 -5.703 1 15.76 79 GLU B C 1
ATOM 5077 O O . GLU B 1 79 ? -48.781 14.406 -5.625 1 15.76 79 GLU B O 1
ATOM 5082 N N . THR B 1 80 ? -50.688 14.539 -6.953 1 16.38 80 THR B N 1
ATOM 5083 C CA . THR B 1 80 ? -50.75 14.125 -8.352 1 16.38 80 THR B CA 1
ATOM 5084 C C . THR B 1 80 ? -50 15.109 -9.242 1 16.38 80 THR B C 1
ATOM 5086 O O . THR B 1 80 ? -49.281 14.695 -10.164 1 16.38 80 THR B O 1
ATOM 5089 N N . GLN B 1 81 ? -50.125 16.484 -9.062 1 16.19 81 GLN B N 1
ATOM 5090 C CA . GLN B 1 81 ? -50.656 17.141 -10.258 1 16.19 81 GLN B CA 1
ATOM 5091 C C . GLN B 1 81 ? -49.562 17.297 -11.312 1 16.19 81 GLN B C 1
ATOM 5093 O O . GLN B 1 81 ? -48.375 17.297 -10.992 1 16.19 81 GLN B O 1
ATOM 5098 N N . PRO B 1 82 ? -50.031 17.688 -12.648 1 17.72 82 PRO B N 1
ATOM 5099 C CA . PRO B 1 82 ? -49.719 17.469 -14.07 1 17.72 82 PRO B CA 1
ATOM 5100 C C . PRO B 1 82 ? -48.719 18.484 -14.617 1 17.72 82 PRO B C 1
ATOM 5102 O O . PRO B 1 82 ? -49 19.688 -14.625 1 17.72 82 PRO B O 1
ATOM 5105 N N . ARG B 1 83 ? -47.594 18.547 -14.125 1 16.56 83 ARG B N 1
ATOM 5106 C CA . ARG B 1 83 ? -46.812 19.734 -14.469 1 16.56 83 ARG B CA 1
ATOM 5107 C C . ARG B 1 83 ? -46.594 19.828 -15.977 1 16.56 83 ARG B C 1
ATOM 5109 O O . ARG B 1 83 ? -46.031 18.922 -16.578 1 16.56 83 ARG B O 1
ATOM 5116 N N . SER B 1 84 ? -47.625 20.547 -16.547 1 16.47 84 SER B N 1
ATOM 5117 C CA . SER B 1 84 ? -47.75 20.859 -17.969 1 16.47 84 SER B CA 1
ATOM 5118 C C . SER B 1 84 ? -46.469 21.484 -18.516 1 16.47 84 SER B C 1
ATOM 5120 O O . SER B 1 84 ? -45.812 22.266 -17.812 1 16.47 84 SER B O 1
ATOM 5122 N N . TYR B 1 85 ? -45.875 20.859 -19.5 1 16.97 85 TYR B N 1
ATOM 5123 C CA . TYR B 1 85 ? -44.656 20.969 -20.266 1 16.97 85 TYR B CA 1
ATOM 5124 C C . TYR B 1 85 ? -44.656 22.219 -21.141 1 16.97 85 TYR B C 1
ATOM 5126 O O . TYR B 1 85 ? -43.812 22.391 -22 1 16.97 85 TYR B O 1
ATOM 5134 N N . PRO B 1 86 ? -45.438 23.297 -20.547 1 15.98 86 PRO B N 1
ATOM 5135 C CA . PRO B 1 86 ? -45.688 24.094 -21.75 1 15.98 86 PRO B CA 1
ATOM 5136 C C . PRO B 1 86 ? -44.406 24.484 -22.469 1 15.98 86 PRO B C 1
ATOM 5138 O O . PRO B 1 86 ? -43.344 24.531 -21.859 1 15.98 86 PRO B O 1
ATOM 5141 N N . ALA B 1 87 ? -44.438 24.344 -23.828 1 17.97 87 ALA B N 1
ATOM 5142 C CA . ALA B 1 87 ? -43.625 24.422 -25.031 1 17.97 87 ALA B CA 1
ATOM 5143 C C . ALA B 1 87 ? -43.156 25.859 -25.297 1 17.97 87 ALA B C 1
ATOM 5145 O O . ALA B 1 87 ? -42.531 26.141 -26.312 1 17.97 87 ALA B O 1
ATOM 5146 N N . PRO B 1 88 ? -42.969 26.75 -24.188 1 15.59 88 PRO B N 1
ATOM 5147 C CA . PRO B 1 88 ? -43.125 28.094 -24.734 1 15.59 88 PRO B CA 1
ATOM 5148 C C . PRO B 1 88 ? -42.188 28.359 -25.922 1 15.59 88 PRO B C 1
ATOM 5150 O O . PRO B 1 88 ? -41.125 27.734 -26.016 1 15.59 88 PRO B O 1
ATOM 5153 N N . HIS B 1 89 ? -42.781 29 -26.969 1 16.22 89 HIS B N 1
ATOM 5154 C CA . HIS B 1 89 ? -42.656 29.438 -28.359 1 16.22 89 HIS B CA 1
ATOM 5155 C C . HIS B 1 89 ? -41.406 30.297 -28.547 1 16.22 89 HIS B C 1
ATOM 5157 O O . HIS B 1 89 ? -40.531 29.969 -29.391 1 16.22 89 HIS B O 1
ATOM 5163 N N . SER B 1 90 ? -41.625 31.578 -28.906 1 16.2 90 SER B N 1
ATOM 5164 C CA . SER B 1 90 ? -41.406 32.25 -30.172 1 16.2 90 SER B CA 1
ATOM 5165 C C . SER B 1 90 ? -40.125 33.094 -30.141 1 16.2 90 SER B C 1
ATOM 5167 O O . SER B 1 90 ? -39.594 33.469 -31.188 1 16.2 90 SER B O 1
ATOM 5169 N N . TYR B 1 91 ? -39.656 33.656 -28.953 1 15.61 91 TYR B N 1
ATOM 5170 C CA . TYR B 1 91 ? -39.5 35.062 -29.219 1 15.61 91 TYR B CA 1
ATOM 5171 C C . TYR B 1 91 ? -38.406 35.312 -30.219 1 15.61 91 TYR B C 1
ATOM 5173 O O . TYR B 1 91 ? -37.531 34.469 -30.422 1 15.61 91 TYR B O 1
ATOM 5181 N N . GLY B 1 92 ? -38.188 36.688 -30.578 1 16.33 92 GLY B N 1
ATOM 5182 C CA . GLY B 1 92 ? -37.906 37.688 -31.594 1 16.33 92 GLY B CA 1
ATOM 5183 C C . GLY B 1 92 ? -36.438 37.75 -31.984 1 16.33 92 GLY B C 1
ATOM 5184 O O . GLY B 1 92 ? -35.594 37.25 -31.266 1 16.33 92 GLY B O 1
ATOM 5185 N N . SER B 1 93 ? -36.219 38.344 -33.156 1 17.41 93 SER B N 1
ATOM 5186 C CA . SER B 1 93 ? -35.375 38.531 -34.344 1 17.41 93 SER B CA 1
ATOM 5187 C C . SER B 1 93 ? -34.156 39.375 -34.031 1 17.41 93 SER B C 1
ATOM 5189 O O . SER B 1 93 ? -33.344 39.688 -34.906 1 17.41 93 SER B O 1
ATOM 5191 N N . LYS B 1 94 ? -34 40.031 -32.812 1 18.09 94 LYS B N 1
ATOM 5192 C CA . LYS B 1 94 ? -33.375 41.312 -33.094 1 18.09 94 LYS B CA 1
ATOM 5193 C C . LYS B 1 94 ? -31.984 41.125 -33.719 1 18.09 94 LYS B C 1
ATOM 5195 O O . LYS B 1 94 ? -31.219 40.25 -33.281 1 18.09 94 LYS B O 1
ATOM 5200 N N . SER B 1 95 ? -31.75 41.75 -34.875 1 17.95 95 SER B N 1
ATOM 5201 C CA . SER B 1 95 ? -30.828 41.906 -35.969 1 17.95 95 SER B CA 1
ATOM 5202 C C . SER B 1 95 ? -29.484 42.469 -35.5 1 17.95 95 SER B C 1
ATOM 5204 O O . SER B 1 95 ? -28.578 42.688 -36.312 1 17.95 95 SER B O 1
ATOM 5206 N N . THR B 1 96 ? -29.297 42.844 -34.188 1 18.75 96 THR B N 1
ATOM 5207 C CA . THR B 1 96 ? -28.438 44.031 -34.219 1 18.75 96 THR B CA 1
ATOM 5208 C C . THR B 1 96 ? -27.078 43.656 -34.844 1 18.75 96 THR B C 1
ATOM 5210 O O . THR B 1 96 ? -26.578 42.562 -34.656 1 18.75 96 THR B O 1
ATOM 5213 N N . GLY B 1 97 ? -26.625 44.5 -35.781 1 18.92 97 GLY B N 1
ATOM 5214 C CA . GLY B 1 97 ? -25.578 44.812 -36.75 1 18.92 97 GLY B CA 1
ATOM 5215 C C . GLY B 1 97 ? -24.203 44.906 -36.125 1 18.92 97 GLY B C 1
ATOM 5216 O O . GLY B 1 97 ? -23.922 45.844 -35.344 1 18.92 97 GLY B O 1
ATOM 5217 N N . ASP B 1 98 ? -23.656 43.844 -35.594 1 18.91 98 ASP B N 1
ATOM 5218 C CA . ASP B 1 98 ? -22.391 43.969 -34.875 1 18.91 98 ASP B CA 1
ATOM 5219 C C . ASP B 1 98 ? -21.266 44.438 -35.812 1 18.91 98 ASP B C 1
ATOM 5221 O O . ASP B 1 98 ? -20.984 43.781 -36.812 1 18.91 98 ASP B O 1
ATOM 5225 N N . SER B 1 99 ? -21.25 45.75 -36.062 1 20.36 99 SER B N 1
ATOM 5226 C CA . SER B 1 99 ? -20.141 46.344 -36.781 1 20.36 99 SER B CA 1
ATOM 5227 C C . SER B 1 99 ? -18.797 45.906 -36.188 1 20.36 99 SER B C 1
ATOM 5229 O O . SER B 1 99 ? -18.578 46 -35 1 20.36 99 SER B O 1
ATOM 5231 N N . HIS B 1 100 ? -18.172 45.031 -36.875 1 19.7 100 HIS B N 1
ATOM 5232 C CA . HIS B 1 100 ? -16.906 44.375 -36.562 1 19.7 100 HIS B CA 1
ATOM 5233 C C . HIS B 1 100 ? -15.742 45.344 -36.562 1 19.7 100 HIS B C 1
ATOM 5235 O O . HIS B 1 100 ? -15.242 45.75 -37.625 1 19.7 100 HIS B O 1
ATOM 5241 N N . MET B 1 101 ? -15.891 46.531 -35.844 1 20.3 101 MET B N 1
ATOM 5242 C CA . MET B 1 101 ? -14.672 47.312 -35.938 1 20.3 101 MET B CA 1
ATOM 5243 C C . MET B 1 101 ? -13.453 46.469 -35.562 1 20.3 101 MET B C 1
ATOM 5245 O O . MET B 1 101 ? -13.453 45.812 -34.531 1 20.3 101 MET B O 1
ATOM 5249 N N . HIS B 1 102 ? -12.609 46.219 -36.531 1 21 102 HIS B N 1
ATOM 5250 C CA . HIS B 1 102 ? -11.328 45.531 -36.531 1 21 102 HIS B CA 1
ATOM 5251 C C . HIS B 1 102 ? -10.344 46.188 -35.562 1 21 102 HIS B C 1
ATOM 5253 O O . HIS B 1 102 ? -9.492 46.969 -35.969 1 21 102 HIS B O 1
ATOM 5259 N N . THR B 1 103 ? -10.758 46.688 -34.375 1 23.72 103 THR B N 1
ATOM 5260 C CA . THR B 1 103 ? -9.695 47.375 -33.656 1 23.72 103 THR B CA 1
ATOM 5261 C C . THR B 1 103 ? -8.492 46.438 -33.469 1 23.72 103 THR B C 1
ATOM 5263 O O . THR B 1 103 ? -8.656 45.25 -33.188 1 23.72 103 THR B O 1
ATOM 5266 N N . SER B 1 104 ? -7.32 46.844 -33.938 1 25.8 104 SER B N 1
ATOM 5267 C CA . SER B 1 104 ? -5.973 46.281 -33.938 1 25.8 104 SER B CA 1
ATOM 5268 C C . SER B 1 104 ? -5.555 45.875 -32.5 1 25.8 104 SER B C 1
ATOM 5270 O O . SER B 1 104 ? -5.551 46.688 -31.594 1 25.8 104 SER B O 1
ATOM 5272 N N . PRO B 1 105 ? -5.922 44.75 -31.969 1 27.91 105 PRO B N 1
ATOM 5273 C CA . PRO B 1 105 ? -5.711 44.688 -30.516 1 27.91 105 PRO B CA 1
ATOM 5274 C C . PRO B 1 105 ? -4.277 45.031 -30.109 1 27.91 105 PRO B C 1
ATOM 5276 O O . PRO B 1 105 ? -3.336 44.719 -30.844 1 27.91 105 PRO B O 1
ATOM 5279 N N . SER B 1 106 ? -3.895 46.125 -29.562 1 28.53 106 SER B N 1
ATOM 5280 C CA . SER B 1 106 ? -2.734 46.531 -28.766 1 28.53 106 SER B CA 1
ATOM 5281 C C . SER B 1 106 ? -2.166 45.312 -28 1 28.53 106 SER B C 1
ATOM 5283 O O . SER B 1 106 ? -2.918 44.5 -27.484 1 28.53 106 SER B O 1
ATOM 5285 N N . SER B 1 107 ? -0.928 44.875 -28.25 1 30.8 107 SER B N 1
ATOM 5286 C CA . SER B 1 107 ? -0.111 43.781 -27.75 1 30.8 107 SER B CA 1
ATOM 5287 C C . SER B 1 107 ? -0.177 43.688 -26.234 1 30.8 107 SER B C 1
ATOM 5289 O O . SER B 1 107 ? 0.578 44.375 -25.531 1 30.8 107 SER B O 1
ATOM 5291 N N . ILE B 1 108 ? -1.161 43.938 -25.5 1 34.56 108 ILE B N 1
ATOM 5292 C CA . ILE B 1 108 ? -1.371 44 -24.047 1 34.56 108 ILE B CA 1
ATOM 5293 C C . ILE B 1 108 ? -0.652 42.844 -23.375 1 34.56 108 ILE B C 1
ATOM 5295 O O . ILE B 1 108 ? -0.743 41.719 -23.828 1 34.56 108 ILE B O 1
ATOM 5299 N N . GLY B 1 109 ? 0.448 42.969 -22.594 1 38.09 109 GLY B N 1
ATOM 5300 C CA . GLY B 1 109 ? 1.187 42.062 -21.719 1 38.09 109 GLY B CA 1
ATOM 5301 C C . GLY B 1 109 ? 0.343 40.938 -21.188 1 38.09 109 GLY B C 1
ATOM 5302 O O . GLY B 1 109 ? -0.526 41.125 -20.328 1 38.09 109 GLY B O 1
ATOM 5303 N N . GLY B 1 110 ? -0.208 40 -21.875 1 43.16 110 GLY B N 1
ATOM 5304 C CA . GLY B 1 110 ? -1.214 38.938 -21.734 1 43.16 110 GLY B CA 1
ATOM 5305 C C . GLY B 1 110 ? -1.125 38.188 -20.422 1 43.16 110 GLY B C 1
ATOM 5306 O O . GLY B 1 110 ? -0.056 38.125 -19.812 1 43.16 110 GLY B O 1
ATOM 5307 N N . ASP B 1 111 ? -2.164 38.219 -19.594 1 59.12 111 ASP B N 1
ATOM 5308 C CA . ASP B 1 111 ? -2.346 37.594 -18.297 1 59.12 111 ASP B CA 1
ATOM 5309 C C . ASP B 1 111 ? -1.802 36.188 -18.281 1 59.12 111 ASP B C 1
ATOM 5311 O O . ASP B 1 111 ? -2.41 35.281 -18.859 1 59.12 111 ASP B O 1
ATOM 5315 N N . THR B 1 112 ? -0.482 36.031 -18.281 1 62.03 112 THR B N 1
ATOM 5316 C CA . THR B 1 112 ? 0.227 34.75 -18.219 1 62.03 112 THR B CA 1
ATOM 5317 C C . THR B 1 112 ? -0.427 33.812 -17.203 1 62.03 112 THR B C 1
ATOM 5319 O O . THR B 1 112 ? -0.142 32.625 -17.172 1 62.03 112 THR B O 1
ATOM 5322 N N . SER B 1 113 ? -1.305 34.406 -16.469 1 66.44 113 SER B N 1
ATOM 5323 C CA . SER B 1 113 ? -1.941 33.594 -15.422 1 66.44 113 SER B CA 1
ATOM 5324 C C . SER B 1 113 ? -2.92 32.594 -16.016 1 66.44 113 SER B C 1
ATOM 5326 O O . SER B 1 113 ? -3.297 31.625 -15.352 1 66.44 113 SER B O 1
ATOM 5328 N N . SER B 1 114 ? -3.264 32.812 -17.297 1 69.69 114 SER B N 1
ATOM 5329 C CA . SER B 1 114 ? -4.246 31.938 -17.906 1 69.69 114 SER B CA 1
ATOM 5330 C C . SER B 1 114 ? -3.57 30.812 -18.688 1 69.69 114 SER B C 1
ATOM 5332 O O . SER B 1 114 ? -4.234 29.875 -19.141 1 69.69 114 SER B O 1
ATOM 5334 N N . LEU B 1 115 ? -2.24 30.906 -18.656 1 76.81 115 LEU B N 1
ATOM 5335 C CA . LEU B 1 115 ? -1.512 29.859 -19.359 1 76.81 115 LEU B CA 1
ATOM 5336 C C . LEU B 1 115 ? -1.522 28.562 -18.562 1 76.81 115 LEU B C 1
ATOM 5338 O O . LEU B 1 115 ? -1.561 28.594 -17.328 1 76.81 115 LEU B O 1
ATOM 5342 N N . PRO B 1 116 ? -1.513 27.531 -19.266 1 84.19 116 PRO B N 1
ATOM 5343 C CA . PRO B 1 116 ? -1.532 26.234 -18.578 1 84.19 116 PRO B CA 1
ATOM 5344 C C . PRO B 1 116 ? -0.276 26 -17.734 1 84.19 116 PRO B C 1
ATOM 5346 O O . PRO B 1 116 ? -0.314 25.234 -16.766 1 84.19 116 PRO B O 1
ATOM 5349 N N . GLU B 1 117 ? 0.805 26.625 -18.203 1 92.5 117 GLU B N 1
ATOM 5350 C CA . GLU B 1 117 ? 2.078 26.531 -17.5 1 92.5 117 GLU B CA 1
ATOM 5351 C C . GLU B 1 117 ? 2.734 27.891 -17.344 1 92.5 117 GLU B C 1
ATOM 5353 O O . GLU B 1 117 ? 2.426 28.828 -18.094 1 92.5 117 GLU B O 1
ATOM 5358 N N . PRO B 1 118 ? 3.621 28.031 -16.344 1 95.69 118 PRO B N 1
ATOM 5359 C CA . PRO B 1 118 ? 4.289 29.328 -16.172 1 95.69 118 PRO B CA 1
ATOM 5360 C C . PRO B 1 118 ? 5.277 29.641 -17.281 1 95.69 118 PRO B C 1
ATOM 5362 O O . PRO B 1 118 ? 5.82 28.719 -17.906 1 95.69 118 PRO B O 1
ATOM 5365 N N . THR B 1 119 ? 5.488 30.922 -17.5 1 95.5 119 THR B N 1
ATOM 5366 C CA . THR B 1 119 ? 6.555 31.359 -18.406 1 95.5 119 THR B CA 1
ATOM 5367 C C . THR B 1 119 ? 7.922 31.016 -17.828 1 95.5 119 THR B C 1
ATOM 5369 O O . THR B 1 119 ? 8.047 30.75 -16.625 1 95.5 119 THR B O 1
ATOM 5372 N N . PRO B 1 120 ? 8.93 30.969 -18.641 1 95.5 120 PRO B N 1
ATOM 5373 C CA . PRO B 1 120 ? 10.266 30.656 -18.141 1 95.5 120 PRO B CA 1
ATOM 5374 C C . PRO B 1 120 ? 10.703 31.578 -17 1 95.5 120 PRO B C 1
ATOM 5376 O O . PRO B 1 120 ? 11.359 31.125 -16.062 1 95.5 120 PRO B O 1
ATOM 5379 N N . GLU B 1 121 ? 10.367 32.812 -17.094 1 95.75 121 GLU B N 1
ATOM 5380 C CA . GLU B 1 121 ? 10.719 33.781 -16.047 1 95.75 121 GLU B CA 1
ATOM 5381 C C . GLU B 1 121 ? 9.984 33.469 -14.75 1 95.75 121 GLU B C 1
ATOM 5383 O O . GLU B 1 121 ? 10.578 33.5 -13.672 1 95.75 121 GLU B O 1
ATOM 5388 N N . GLU B 1 122 ? 8.75 33.188 -14.906 1 96.12 122 GLU B N 1
ATOM 5389 C CA . GLU B 1 122 ? 7.957 32.812 -13.734 1 96.12 122 GLU B CA 1
ATOM 5390 C C . GLU B 1 122 ? 8.469 31.516 -13.109 1 96.12 122 GLU B C 1
ATOM 5392 O O . GLU B 1 122 ? 8.516 31.391 -11.891 1 96.12 122 GLU B O 1
ATOM 5397 N N . ALA B 1 123 ? 8.805 30.594 -13.977 1 97.88 123 ALA B N 1
ATOM 5398 C CA . ALA B 1 123 ? 9.289 29.297 -13.516 1 97.88 123 ALA B CA 1
ATOM 5399 C C . ALA B 1 123 ? 10.539 29.453 -12.648 1 97.88 123 ALA B C 1
ATOM 5401 O O . ALA B 1 123 ? 10.711 28.734 -11.656 1 97.88 123 ALA B O 1
ATOM 5402 N N . GLU B 1 124 ? 11.414 30.328 -13.062 1 98.19 124 GLU B N 1
ATOM 5403 C CA . GLU B 1 124 ? 12.617 30.578 -12.273 1 98.19 124 GLU B CA 1
ATOM 5404 C C . GLU B 1 124 ? 12.266 31.141 -10.891 1 98.19 124 GLU B C 1
ATOM 5406 O O . GLU B 1 124 ? 12.938 30.828 -9.906 1 98.19 124 GLU B O 1
ATOM 5411 N N . VAL B 1 125 ? 11.305 32.031 -10.859 1 97 125 VAL B N 1
ATOM 5412 C CA . VAL B 1 125 ? 10.859 32.625 -9.594 1 97 125 VAL B CA 1
ATOM 5413 C C . VAL B 1 125 ? 10.25 31.516 -8.711 1 97 125 VAL B C 1
ATOM 5415 O O . VAL B 1 125 ? 10.523 31.469 -7.512 1 97 125 VAL B O 1
ATOM 5418 N N . TYR B 1 126 ? 9.422 30.672 -9.312 1 97.38 126 TYR B N 1
ATOM 5419 C CA . TYR B 1 126 ? 8.773 29.594 -8.586 1 97.38 126 TYR B CA 1
ATOM 5420 C C . TYR B 1 126 ? 9.797 28.609 -8.031 1 97.38 126 TYR B C 1
ATOM 5422 O O . TYR B 1 126 ? 9.664 28.141 -6.898 1 97.38 126 TYR B O 1
ATOM 5430 N N . LEU B 1 127 ? 10.82 28.297 -8.828 1 98.5 127 LEU B N 1
ATOM 5431 C CA . LEU B 1 127 ? 11.852 27.375 -8.359 1 98.5 127 LEU B CA 1
ATOM 5432 C C . LEU B 1 127 ? 12.617 27.969 -7.188 1 98.5 127 LEU B C 1
ATOM 5434 O O . LEU B 1 127 ? 12.945 27.25 -6.23 1 98.5 127 LEU B O 1
ATOM 5438 N N . ARG B 1 128 ? 12.961 29.234 -7.262 1 97.31 128 ARG B N 1
ATOM 5439 C CA . ARG B 1 128 ? 13.641 29.906 -6.16 1 97.31 128 ARG B CA 1
ATOM 5440 C C . ARG B 1 128 ? 12.805 29.859 -4.887 1 97.31 128 ARG B C 1
ATOM 5442 O O . ARG B 1 128 ? 13.328 29.625 -3.797 1 97.31 128 ARG B O 1
ATOM 5449 N N . LYS B 1 129 ? 11.578 30.156 -5.051 1 96.38 129 LYS B N 1
ATOM 5450 C CA . LYS B 1 129 ? 10.641 30.062 -3.934 1 96.38 129 LYS B CA 1
ATOM 5451 C C . LYS B 1 129 ? 10.625 28.656 -3.334 1 96.38 129 LYS B C 1
ATOM 5453 O O . LYS B 1 129 ? 10.703 28.5 -2.113 1 96.38 129 LYS B O 1
ATOM 5458 N N . PHE B 1 130 ? 10.586 27.688 -4.191 1 97.69 130 PHE B N 1
ATOM 5459 C CA . PHE B 1 130 ? 10.539 26.297 -3.74 1 97.69 130 PHE B CA 1
ATOM 5460 C C . PHE B 1 130 ? 11.797 25.938 -2.959 1 97.69 130 PHE B C 1
ATOM 5462 O O . PHE B 1 130 ? 11.734 25.203 -1.978 1 97.69 130 PHE B O 1
ATOM 5469 N N . LYS B 1 131 ? 12.875 26.375 -3.422 1 97.19 131 LYS B N 1
ATOM 5470 C CA . LYS B 1 131 ? 14.125 26.109 -2.721 1 97.19 131 LYS B CA 1
ATOM 5471 C C . LYS B 1 131 ? 14.07 26.609 -1.28 1 97.19 131 LYS B C 1
ATOM 5473 O O . LYS B 1 131 ? 14.641 25.984 -0.379 1 97.19 131 LYS B O 1
ATOM 5478 N N . THR B 1 132 ? 13.367 27.688 -1.02 1 95.75 132 THR B N 1
ATOM 5479 C CA . THR B 1 132 ? 13.195 28.172 0.345 1 95.75 132 THR B CA 1
ATOM 5480 C C . THR B 1 132 ? 12.281 27.234 1.139 1 95.75 132 THR B C 1
ATOM 5482 O O . THR B 1 132 ? 12.43 27.109 2.355 1 95.75 132 THR B O 1
ATOM 5485 N N . TRP B 1 133 ? 11.305 26.641 0.412 1 97.06 133 TRP B N 1
ATOM 5486 C CA . TRP B 1 133 ? 10.414 25.688 1.067 1 97.06 133 TRP B CA 1
ATOM 5487 C C . TRP B 1 133 ? 11.18 24.453 1.539 1 97.06 133 TRP B C 1
ATOM 5489 O O . TRP B 1 133 ? 10.891 23.922 2.609 1 97.06 133 TRP B O 1
ATOM 5499 N N . LEU B 1 134 ? 12.164 24.078 0.773 1 96.62 134 LEU B N 1
ATOM 5500 C CA . LEU B 1 134 ? 12.969 22.891 1.087 1 96.62 134 LEU B CA 1
ATOM 5501 C C . LEU B 1 134 ? 13.766 23.109 2.369 1 96.62 134 LEU B C 1
ATOM 5503 O O . LEU B 1 134 ? 14.195 22.141 3.008 1 96.62 134 LEU B O 1
ATOM 5507 N N . GLU B 1 135 ? 13.922 24.344 2.766 1 94.19 135 GLU B N 1
ATOM 5508 C CA . GLU B 1 135 ? 14.602 24.641 4.02 1 94.19 135 GLU B CA 1
ATOM 5509 C C . GLU B 1 135 ? 13.742 24.266 5.223 1 94.19 135 GLU B C 1
ATOM 5511 O O . GLU B 1 135 ? 14.258 24.031 6.316 1 94.19 135 GLU B O 1
ATOM 5516 N N . LYS B 1 136 ? 12.5 24.281 4.957 1 95.5 136 LYS B N 1
ATOM 5517 C CA . LYS B 1 136 ? 11.562 23.953 6.027 1 95.5 136 LYS B CA 1
ATOM 5518 C C . LYS B 1 136 ? 11.359 22.438 6.117 1 95.5 136 LYS B C 1
ATOM 5520 O O . LYS B 1 136 ? 11.18 21.906 7.211 1 95.5 136 LYS B O 1
ATOM 5525 N N . PHE B 1 137 ? 11.383 21.75 5 1 97.12 137 PHE B N 1
ATOM 5526 C CA . PHE B 1 137 ? 11.312 20.297 4.945 1 97.12 137 PHE B CA 1
ATOM 5527 C C . PHE B 1 137 ? 12.07 19.766 3.734 1 97.12 137 PHE B C 1
ATOM 5529 O O . PHE B 1 137 ? 11.516 19.688 2.635 1 97.12 137 PHE B O 1
ATOM 5536 N N . PRO B 1 138 ? 13.188 19.266 3.99 1 96.75 138 PRO B N 1
ATOM 5537 C CA . PRO B 1 138 ? 14.07 18.906 2.881 1 96.75 138 PRO B CA 1
ATOM 5538 C C . PRO B 1 138 ? 13.859 17.469 2.393 1 96.75 138 PRO B C 1
ATOM 5540 O O . PRO B 1 138 ? 14.766 16.641 2.498 1 96.75 138 PRO B O 1
ATOM 5543 N N . CYS B 1 139 ? 12.805 17.234 1.651 1 97.62 139 CYS B N 1
ATOM 5544 C CA . CYS B 1 139 ? 12.477 15.898 1.149 1 97.62 139 CYS B CA 1
ATOM 5545 C C . CYS B 1 139 ? 13.328 15.555 -0.068 1 97.62 139 CYS B C 1
ATOM 5547 O O . CYS B 1 139 ? 13.492 14.383 -0.4 1 97.62 139 CYS B O 1
ATOM 5549 N N . ILE B 1 140 ? 13.867 16.547 -0.757 1 97.62 140 ILE B N 1
ATOM 5550 C CA . ILE B 1 140 ? 14.805 16.375 -1.86 1 97.62 140 ILE B CA 1
ATOM 5551 C C . ILE B 1 140 ? 15.914 17.422 -1.77 1 97.62 140 ILE B C 1
ATOM 5553 O O . ILE B 1 140 ? 15.805 18.375 -0.998 1 97.62 140 ILE B O 1
ATOM 5557 N N . VAL B 1 141 ? 16.969 17.141 -2.506 1 96.62 141 VAL B N 1
ATOM 5558 C CA . VAL B 1 141 ? 18.062 18.109 -2.617 1 96.62 141 VAL B CA 1
ATOM 5559 C C . VAL B 1 141 ? 18.219 18.562 -4.07 1 96.62 141 VAL B C 1
ATOM 5561 O O . VAL B 1 141 ? 18.328 17.719 -4.973 1 96.62 141 VAL B O 1
ATOM 5564 N N . LEU B 1 142 ? 18.141 19.859 -4.238 1 96.5 142 LEU B N 1
ATOM 5565 C CA . LEU B 1 142 ? 18.406 20.453 -5.547 1 96.5 142 LEU B CA 1
ATOM 5566 C C . LEU B 1 142 ? 19.719 21.219 -5.539 1 96.5 142 LEU B C 1
ATOM 5568 O O . LEU B 1 142 ? 20.016 21.953 -4.598 1 96.5 142 LEU B O 1
ATOM 5572 N N . PRO B 1 143 ? 20.484 21 -6.578 1 93.56 143 PRO B N 1
ATOM 5573 C CA . PRO B 1 143 ? 21.703 21.812 -6.664 1 93.56 143 PRO B CA 1
ATOM 5574 C C . PRO B 1 143 ? 21.422 23.312 -6.625 1 93.56 143 PRO B C 1
ATOM 5576 O O . PRO B 1 143 ? 20.406 23.766 -7.172 1 93.56 143 PRO B O 1
ATOM 5579 N N . GLN B 1 144 ? 22.375 24.031 -6.07 1 91 144 GLN B N 1
ATOM 5580 C CA . GLN B 1 144 ? 22.203 25.469 -5.898 1 91 144 GLN B CA 1
ATOM 5581 C C . GLN B 1 144 ? 22.094 26.172 -7.25 1 91 144 GLN B C 1
ATOM 5583 O O . GLN B 1 144 ? 21.391 27.172 -7.383 1 91 144 GLN B O 1
ATOM 5588 N N . ASP B 1 145 ? 22.75 25.594 -8.211 1 94.44 145 ASP B N 1
ATOM 5589 C CA . ASP B 1 145 ? 22.797 26.234 -9.516 1 94.44 145 ASP B CA 1
ATOM 5590 C C . ASP B 1 145 ? 21.719 25.703 -10.445 1 94.44 145 ASP B C 1
ATOM 5592 O O . ASP B 1 145 ? 21.672 26.047 -11.625 1 94.44 145 ASP B O 1
ATOM 5596 N N . MET B 1 146 ? 20.906 24.859 -9.906 1 96.38 146 MET B N 1
ATOM 5597 C CA . MET B 1 146 ? 19.844 24.281 -10.711 1 96.38 146 MET B CA 1
ATOM 5598 C C . MET B 1 146 ? 18.891 25.359 -11.219 1 96.38 146 MET B C 1
ATOM 5600 O O . MET B 1 146 ? 18.375 26.156 -10.43 1 96.38 146 MET B O 1
ATOM 5604 N N . THR B 1 147 ? 18.688 25.469 -12.516 1 98.12 147 THR B N 1
ATOM 5605 C CA . THR B 1 147 ? 17.719 26.375 -13.102 1 98.12 147 THR B CA 1
ATOM 5606 C C . THR B 1 147 ? 16.406 25.656 -13.398 1 98.12 147 THR B C 1
ATOM 5608 O O . THR B 1 147 ? 16.359 24.422 -13.445 1 98.12 147 THR B O 1
ATOM 5611 N N . ALA B 1 148 ? 15.336 26.438 -13.594 1 98.38 148 ALA B N 1
ATOM 5612 C CA . ALA B 1 148 ? 14.039 25.844 -13.922 1 98.38 148 ALA B CA 1
ATOM 5613 C C . ALA B 1 148 ? 14.102 25.094 -15.25 1 98.38 148 ALA B C 1
ATOM 5615 O O . ALA B 1 148 ? 13.508 24.016 -15.398 1 98.38 148 ALA B O 1
ATOM 5616 N N . ALA B 1 149 ? 14.773 25.656 -16.141 1 98.12 149 ALA B N 1
ATOM 5617 C CA . ALA B 1 149 ? 14.914 25.031 -17.453 1 98.12 149 ALA B CA 1
ATOM 5618 C C . ALA B 1 149 ? 15.664 23.703 -17.344 1 98.12 149 ALA B C 1
ATOM 5620 O O . ALA B 1 149 ? 15.297 22.719 -17.984 1 98.12 149 ALA B O 1
ATOM 5621 N N . ALA B 1 150 ? 16.75 23.672 -16.625 1 98.12 150 ALA B N 1
ATOM 5622 C CA . ALA B 1 150 ? 17.531 22.453 -16.438 1 98.12 150 ALA B CA 1
ATOM 5623 C C . ALA B 1 150 ? 16.719 21.375 -15.727 1 98.12 150 ALA B C 1
ATOM 5625 O O . ALA B 1 150 ? 16.781 20.203 -16.078 1 98.12 150 ALA B O 1
ATOM 5626 N N . LEU B 1 151 ? 15.977 21.781 -14.75 1 98.56 151 LEU B N 1
ATOM 5627 C CA . LEU B 1 151 ? 15.133 20.844 -14.023 1 98.56 151 LEU B CA 1
ATOM 5628 C C . LEU B 1 151 ? 14.07 20.234 -14.938 1 98.56 151 LEU B C 1
ATOM 5630 O O . LEU B 1 151 ? 13.805 19.031 -14.875 1 98.56 151 LEU B O 1
ATOM 5634 N N . ARG B 1 152 ? 13.461 21.094 -15.742 1 98.19 152 ARG B N 1
ATOM 5635 C CA . ARG B 1 152 ? 12.438 20.625 -16.672 1 98.19 152 ARG B CA 1
ATOM 5636 C C . ARG B 1 152 ? 13 19.578 -17.641 1 98.19 152 ARG B C 1
ATOM 5638 O O . ARG B 1 152 ? 12.32 18.625 -18 1 98.19 152 ARG B O 1
ATOM 5645 N N . LYS B 1 153 ? 14.18 19.75 -17.984 1 97.75 153 LYS B N 1
ATOM 5646 C CA . LYS B 1 153 ? 14.836 18.812 -18.906 1 97.75 153 LYS B CA 1
ATOM 5647 C C . LYS B 1 153 ? 15.188 17.516 -18.188 1 97.75 153 LYS B C 1
ATOM 5649 O O . LYS B 1 153 ? 14.969 16.422 -18.719 1 97.75 153 LYS B O 1
ATOM 5654 N N . GLU B 1 154 ? 15.68 17.547 -17.016 1 97.44 154 GLU B N 1
ATOM 5655 C CA . GLU B 1 154 ? 16.203 16.391 -16.297 1 97.44 154 GLU B CA 1
ATOM 5656 C C . GLU B 1 154 ? 15.078 15.602 -15.633 1 97.44 154 GLU B C 1
ATOM 5658 O O . GLU B 1 154 ? 15.094 14.367 -15.633 1 97.44 154 GLU B O 1
ATOM 5663 N N . LYS B 1 155 ? 14.234 16.281 -14.992 1 98.31 155 LYS B N 1
ATOM 5664 C CA . LYS B 1 155 ? 13.117 15.711 -14.242 1 98.31 155 LYS B CA 1
ATOM 5665 C C . LYS B 1 155 ? 11.82 16.453 -14.531 1 98.31 155 LYS B C 1
ATOM 5667 O O . LYS B 1 155 ? 11.289 17.156 -13.656 1 98.31 155 LYS B O 1
ATOM 5672 N N . PRO B 1 156 ? 11.25 16.172 -15.648 1 98.31 156 PRO B N 1
ATOM 5673 C CA . PRO B 1 156 ? 10.109 16.969 -16.125 1 98.31 156 PRO B CA 1
ATOM 5674 C C . PRO B 1 156 ? 8.883 16.828 -15.219 1 98.31 156 PRO B C 1
ATOM 5676 O O . PRO B 1 156 ? 8.117 17.781 -15.07 1 98.31 156 PRO B O 1
ATOM 5679 N N . PHE B 1 157 ? 8.586 15.734 -14.664 1 98.56 157 PHE B N 1
ATOM 5680 C CA . PHE B 1 157 ? 7.406 15.586 -13.82 1 98.56 157 PHE B CA 1
ATOM 5681 C C . PHE B 1 157 ? 7.598 16.328 -12.492 1 98.56 157 PHE B C 1
ATOM 5683 O O . PHE B 1 157 ? 6.672 16.969 -12 1 98.56 157 PHE B O 1
ATOM 5690 N N . LEU B 1 158 ? 8.75 16.125 -11.891 1 98.75 158 LEU B N 1
ATOM 5691 C CA . LEU B 1 158 ? 9.055 16.891 -10.688 1 98.75 158 LEU B CA 1
ATOM 5692 C C . LEU B 1 158 ? 8.898 18.391 -10.938 1 98.75 158 LEU B C 1
ATOM 5694 O O . LEU B 1 158 ? 8.344 19.109 -10.109 1 98.75 158 LEU B O 1
ATOM 5698 N N . TRP B 1 159 ? 9.453 18.828 -12.07 1 98.81 159 TRP B N 1
ATOM 5699 C CA . TRP B 1 159 ? 9.305 20.219 -12.469 1 98.81 159 TRP B CA 1
ATOM 5700 C C . TRP B 1 159 ? 7.836 20.625 -12.484 1 98.81 159 TRP B C 1
ATOM 5702 O O . TRP B 1 159 ? 7.465 21.656 -11.914 1 98.81 159 TRP B O 1
ATOM 5712 N N . LEU B 1 160 ? 6.988 19.859 -13.094 1 98.44 160 LEU B N 1
ATOM 5713 C CA . LEU B 1 160 ? 5.562 20.141 -13.195 1 98.44 160 LEU B CA 1
ATOM 5714 C C . LEU B 1 160 ? 4.938 20.266 -11.805 1 98.44 160 LEU B C 1
ATOM 5716 O O . LEU B 1 160 ? 4.141 21.172 -11.562 1 98.44 160 LEU B O 1
ATOM 5720 N N . CYS B 1 161 ? 5.238 19.375 -10.922 1 98.38 161 CYS B N 1
ATOM 5721 C CA . CYS B 1 161 ? 4.711 19.391 -9.562 1 98.38 161 CYS B CA 1
ATOM 5722 C C . CYS B 1 161 ? 5.133 20.656 -8.828 1 98.38 161 CYS B C 1
ATOM 5724 O O . CYS B 1 161 ? 4.309 21.312 -8.188 1 98.38 161 CYS B O 1
ATOM 5726 N N . ILE B 1 162 ? 6.402 20.984 -8.93 1 98.5 162 ILE B N 1
ATOM 5727 C CA . ILE B 1 162 ? 6.926 22.172 -8.25 1 98.5 162 ILE B CA 1
ATOM 5728 C C . ILE B 1 162 ? 6.242 23.422 -8.797 1 98.5 162 ILE B C 1
ATOM 5730 O O . ILE B 1 162 ? 5.82 24.297 -8.023 1 98.5 162 ILE B O 1
ATOM 5734 N N . MET B 1 163 ? 6.094 23.547 -10.148 1 98.25 163 MET B N 1
ATOM 5735 C CA . MET B 1 163 ? 5.422 24.688 -10.75 1 98.25 163 MET B CA 1
ATOM 5736 C C . MET B 1 163 ? 3.979 24.797 -10.266 1 98.25 163 MET B C 1
ATOM 5738 O O . MET B 1 163 ? 3.479 25.891 -10.023 1 98.25 163 MET B O 1
ATOM 5742 N N . ASN B 1 164 ? 3.322 23.672 -10.125 1 96.5 164 ASN B N 1
ATOM 5743 C CA . ASN B 1 164 ? 1.929 23.672 -9.695 1 96.5 164 ASN B CA 1
ATOM 5744 C C . ASN B 1 164 ? 1.788 24.156 -8.258 1 96.5 164 ASN B C 1
ATOM 5746 O O . ASN B 1 164 ? 0.991 25.047 -7.973 1 96.5 164 ASN B O 1
ATOM 5750 N N . ILE B 1 165 ? 2.578 23.641 -7.34 1 95.94 165 ILE B N 1
ATOM 5751 C CA . ILE B 1 165 ? 2.383 23.922 -5.922 1 95.94 165 ILE B CA 1
ATOM 5752 C C . ILE B 1 165 ? 2.836 25.344 -5.617 1 95.94 165 ILE B C 1
ATOM 5754 O O . ILE B 1 165 ? 2.367 25.969 -4.656 1 95.94 165 ILE B O 1
ATOM 5758 N N . THR B 1 166 ? 3.736 25.922 -6.449 1 96.19 166 THR B N 1
ATOM 5759 C CA . THR B 1 166 ? 4.289 27.234 -6.152 1 96.19 166 THR B CA 1
ATOM 5760 C C . THR B 1 166 ? 3.617 28.297 -7.008 1 96.19 166 THR B C 1
ATOM 5762 O O . THR B 1 166 ? 3.902 29.5 -6.859 1 96.19 166 THR B O 1
ATOM 5765 N N . SER B 1 167 ? 2.73 27.906 -7.895 1 94.06 167 SER B N 1
ATOM 5766 C CA . SER B 1 167 ? 2.07 28.875 -8.766 1 94.06 167 SER B CA 1
ATOM 5767 C C . SER B 1 167 ? 1.335 29.938 -7.957 1 94.06 167 SER B C 1
ATOM 5769 O O . SER B 1 167 ? 0.743 29.641 -6.918 1 94.06 167 SER B O 1
ATOM 5771 N N . MET B 1 168 ? 1.345 31.188 -8.461 1 91.69 168 MET B N 1
ATOM 5772 C CA . MET B 1 168 ? 0.704 32.312 -7.789 1 91.69 168 MET B CA 1
ATOM 5773 C C . MET B 1 168 ? -0.609 32.688 -8.469 1 91.69 168 MET B C 1
ATOM 5775 O O . MET B 1 168 ? -1.152 33.75 -8.234 1 91.69 168 MET B O 1
ATOM 5779 N N . SER B 1 169 ? -1.1 31.812 -9.273 1 90.38 169 SER B N 1
ATOM 5780 C CA . SER B 1 169 ? -2.379 31.953 -9.961 1 90.38 169 SER B CA 1
ATOM 5781 C C . SER B 1 169 ? -3.283 30.75 -9.719 1 90.38 169 SER B C 1
ATOM 5783 O O . SER B 1 169 ? -2.932 29.625 -10.07 1 90.38 169 SER B O 1
ATOM 5785 N N . VAL B 1 170 ? -4.406 31.031 -9.188 1 88.31 170 VAL B N 1
ATOM 5786 C CA . VAL B 1 170 ? -5.352 29.969 -8.883 1 88.31 170 VAL B CA 1
ATOM 5787 C C . VAL B 1 170 ? -5.762 29.25 -10.172 1 88.31 170 VAL B C 1
ATOM 5789 O O . VAL B 1 170 ? -5.848 28.016 -10.203 1 88.31 170 VAL B O 1
ATOM 5792 N N . GLU B 1 171 ? -5.98 30.016 -11.18 1 87.81 171 GLU B N 1
ATOM 5793 C CA . GLU B 1 171 ? -6.379 29.438 -12.461 1 87.81 171 GLU B CA 1
ATOM 5794 C C . GLU B 1 171 ? -5.297 28.516 -13.008 1 87.81 171 GLU B C 1
ATOM 5796 O O . GLU B 1 171 ? -5.598 27.422 -13.492 1 87.81 171 GLU B O 1
ATOM 5801 N N . GLN B 1 172 ? -4.098 28.969 -12.969 1 91.38 172 GLN B N 1
ATOM 5802 C CA . GLN B 1 172 ? -2.975 28.172 -13.438 1 91.38 172 GLN B CA 1
ATOM 5803 C C . GLN B 1 172 ? -2.801 26.922 -12.578 1 91.38 172 GLN B C 1
ATOM 5805 O O . GLN B 1 172 ? -2.463 25.844 -13.102 1 91.38 172 GLN B O 1
ATOM 5810 N N . GLN B 1 173 ? -2.984 27.016 -11.273 1 91.12 173 GLN B N 1
ATOM 5811 C CA . GLN B 1 173 ? -2.896 25.875 -10.375 1 91.12 173 GLN B CA 1
ATOM 5812 C C . GLN B 1 173 ? -3.904 24.781 -10.758 1 91.12 173 GLN B C 1
ATOM 5814 O O . GLN B 1 173 ? -3.584 23.594 -10.734 1 91.12 173 GLN B O 1
ATOM 5819 N N . ILE B 1 174 ? -5.09 25.219 -11.141 1 87.56 174 ILE B N 1
ATOM 5820 C CA . ILE B 1 174 ? -6.152 24.281 -11.492 1 87.56 174 ILE B CA 1
ATOM 5821 C C . ILE B 1 174 ? -5.785 23.547 -12.773 1 87.56 174 ILE B C 1
ATOM 5823 O O . ILE B 1 174 ? -5.938 22.312 -12.852 1 87.56 174 ILE B O 1
ATOM 5827 N N . LYS B 1 175 ? -5.312 24.266 -13.688 1 90.19 175 LYS B N 1
ATOM 5828 C CA . LYS B 1 175 ? -4.926 23.656 -14.953 1 90.19 175 LYS B CA 1
ATOM 5829 C C . LYS B 1 175 ? -3.777 22.672 -14.758 1 90.19 175 LYS B C 1
ATOM 5831 O O . LYS B 1 175 ? -3.803 21.562 -15.305 1 90.19 175 LYS B O 1
ATOM 5836 N N . MET B 1 176 ? -2.824 23.016 -13.992 1 93.81 176 MET B N 1
ATOM 5837 C CA . MET B 1 176 ? -1.666 22.156 -13.781 1 93.81 176 MET B CA 1
ATOM 5838 C C . MET B 1 176 ? -2.029 20.953 -12.914 1 93.81 176 MET B C 1
ATOM 5840 O O . MET B 1 176 ? -1.455 19.875 -13.062 1 93.81 176 MET B O 1
ATOM 5844 N N . LYS B 1 177 ? -2.941 21.156 -12.031 1 92.88 177 LYS B N 1
ATOM 5845 C CA . LYS B 1 177 ? -3.414 20.031 -11.211 1 92.88 177 LYS B CA 1
ATOM 5846 C C . LYS B 1 177 ? -3.941 18.906 -12.078 1 92.88 177 LYS B C 1
ATOM 5848 O O . LYS B 1 177 ? -3.619 17.734 -11.844 1 92.88 177 LYS B O 1
ATOM 5853 N N . ASP B 1 178 ? -4.715 19.25 -13.047 1 91.62 178 ASP B N 1
ATOM 5854 C CA . ASP B 1 178 ? -5.246 18.25 -13.977 1 91.62 178 ASP B CA 1
ATOM 5855 C C . ASP B 1 178 ? -4.121 17.594 -14.781 1 91.62 178 ASP B C 1
ATOM 5857 O O . ASP B 1 178 ? -4.156 16.391 -15.031 1 91.62 178 ASP B O 1
ATOM 5861 N N . GLN B 1 179 ? -3.238 18.406 -15.102 1 95.56 179 GLN B N 1
ATOM 5862 C CA . GLN B 1 179 ? -2.098 17.891 -15.852 1 95.56 179 GLN B CA 1
ATOM 5863 C C . GLN B 1 179 ? -1.282 16.922 -15.008 1 95.56 179 GLN B C 1
ATOM 5865 O O . GLN B 1 179 ? -0.816 15.898 -15.508 1 95.56 179 GLN B O 1
ATOM 5870 N N . VAL B 1 180 ? -1.048 17.234 -13.742 1 96.31 180 VAL B N 1
ATOM 5871 C CA . VAL B 1 180 ? -0.306 16.359 -12.836 1 96.31 180 VAL B CA 1
ATOM 5872 C C . VAL B 1 180 ? -0.996 15.008 -12.75 1 96.31 180 VAL B C 1
ATOM 5874 O O . VAL B 1 180 ? -0.344 13.961 -12.859 1 96.31 180 VAL B O 1
ATOM 5877 N N . ARG B 1 181 ? -2.268 15.023 -12.594 1 94.75 181 ARG B N 1
ATOM 5878 C CA . ARG B 1 181 ? -3.035 13.789 -12.492 1 94.75 181 ARG B CA 1
ATOM 5879 C C . ARG B 1 181 ? -2.947 12.984 -13.781 1 94.75 181 ARG B C 1
ATOM 5881 O O . ARG B 1 181 ? -2.781 11.758 -13.75 1 94.75 181 ARG B O 1
ATOM 5888 N N . GLN B 1 182 ? -3.027 13.648 -14.906 1 96.75 182 GLN B N 1
ATOM 5889 C CA . GLN B 1 182 ? -2.918 13 -16.203 1 96.75 182 GLN B CA 1
ATOM 5890 C C . GLN B 1 182 ? -1.536 12.375 -16.391 1 96.75 182 GLN B C 1
ATOM 5892 O O . GLN B 1 182 ? -1.413 11.273 -16.922 1 96.75 182 GLN B O 1
ATOM 5897 N N . GLU B 1 183 ? -0.557 13.086 -15.984 1 97.69 183 GLU B N 1
ATOM 5898 C CA . GLU B 1 183 ? 0.809 12.586 -16.109 1 97.69 183 GLU B CA 1
ATOM 5899 C C . GLU B 1 183 ? 1.028 11.352 -15.242 1 97.69 183 GLU B C 1
ATOM 5901 O O . GLU B 1 183 ? 1.716 10.414 -15.648 1 97.69 183 GLU B O 1
ATOM 5906 N N . ILE B 1 184 ? 0.489 11.32 -14.086 1 97.81 184 ILE B N 1
ATOM 5907 C CA . ILE B 1 184 ? 0.602 10.156 -13.219 1 97.81 184 ILE B CA 1
ATOM 5908 C C . ILE B 1 184 ? -0.053 8.945 -13.883 1 97.81 184 ILE B C 1
ATOM 5910 O O . ILE B 1 184 ? 0.54 7.867 -13.945 1 97.81 184 ILE B O 1
ATOM 5914 N N . ALA B 1 185 ? -1.252 9.141 -14.406 1 97.88 185 ALA B N 1
ATOM 5915 C CA . ALA B 1 185 ? -1.98 8.062 -15.07 1 97.88 185 ALA B CA 1
ATOM 5916 C C . ALA B 1 185 ? -1.203 7.535 -16.266 1 97.88 185 ALA B C 1
ATOM 5918 O O . ALA B 1 185 ? -1.063 6.324 -16.438 1 97.88 185 ALA B O 1
ATOM 5919 N N . THR B 1 186 ? -0.672 8.43 -16.969 1 97.75 186 THR B N 1
ATOM 5920 C CA . THR B 1 186 ? -0.009 8.055 -18.203 1 97.75 186 THR B CA 1
ATOM 5921 C C . THR B 1 186 ? 1.368 7.461 -17.922 1 97.75 186 THR B C 1
ATOM 5923 O O . THR B 1 186 ? 1.687 6.371 -18.406 1 97.75 186 THR B O 1
ATOM 5926 N N . ARG B 1 187 ? 2.184 8.109 -17.188 1 97.56 187 ARG B N 1
ATOM 5927 C CA . ARG B 1 187 ? 3.57 7.703 -16.984 1 97.56 187 ARG B CA 1
ATOM 5928 C C . ARG B 1 187 ? 3.646 6.449 -16.125 1 97.56 187 ARG B C 1
ATOM 5930 O O . ARG B 1 187 ? 4.359 5.5 -16.453 1 97.56 187 ARG B O 1
ATOM 5937 N N . ILE B 1 188 ? 2.887 6.375 -15.07 1 97.25 188 ILE B N 1
ATOM 5938 C CA . ILE B 1 188 ? 3.053 5.309 -14.094 1 97.25 188 ILE B CA 1
ATOM 5939 C C . ILE B 1 188 ? 2.184 4.113 -14.477 1 97.25 188 ILE B C 1
ATOM 5941 O O . ILE B 1 188 ? 2.641 2.969 -14.445 1 97.25 188 ILE B O 1
ATOM 5945 N N . ILE B 1 189 ? 0.938 4.328 -14.93 1 96.81 189 ILE B N 1
ATOM 5946 C CA . ILE B 1 189 ? 0.017 3.219 -15.148 1 96.81 189 ILE B CA 1
ATOM 5947 C C . ILE B 1 189 ? 0.103 2.758 -16.594 1 96.81 189 ILE B C 1
ATOM 5949 O O . ILE B 1 189 ? 0.384 1.587 -16.875 1 96.81 189 ILE B O 1
ATOM 5953 N N . ILE B 1 190 ? -0.029 3.686 -17.469 1 95.94 190 ILE B N 1
ATOM 5954 C CA . ILE B 1 190 ? -0.111 3.297 -18.875 1 95.94 190 ILE B CA 1
ATOM 5955 C C . ILE B 1 190 ? 1.276 2.918 -19.375 1 95.94 190 ILE B C 1
ATOM 5957 O O . ILE B 1 190 ? 1.457 1.848 -19.969 1 95.94 190 ILE B O 1
ATOM 5961 N N . ASN B 1 191 ? 2.312 3.768 -19.078 1 94.31 191 ASN B N 1
ATOM 5962 C CA . ASN B 1 191 ? 3.639 3.566 -19.656 1 94.31 191 ASN B CA 1
ATOM 5963 C C . ASN B 1 191 ? 4.539 2.762 -18.719 1 94.31 191 ASN B C 1
ATOM 5965 O O . ASN B 1 191 ? 5.656 2.395 -19.094 1 94.31 191 ASN B O 1
ATOM 5969 N N . HIS B 1 192 ? 4.109 2.479 -17.594 1 92.44 192 HIS B N 1
ATOM 5970 C CA . HIS B 1 192 ? 4.875 1.722 -16.609 1 92.44 192 HIS B CA 1
ATOM 5971 C C . HIS B 1 192 ? 6.219 2.385 -16.328 1 92.44 192 HIS B C 1
ATOM 5973 O O . HIS B 1 192 ? 7.254 1.711 -16.297 1 92.44 192 HIS B O 1
ATOM 5979 N N . GLU B 1 193 ? 6.199 3.693 -16.188 1 94.19 193 GLU B N 1
ATOM 5980 C CA . GLU B 1 193 ? 7.422 4.414 -15.844 1 94.19 193 GLU B CA 1
ATOM 5981 C C . GLU B 1 193 ? 7.758 4.258 -14.367 1 94.19 193 GLU B C 1
ATOM 5983 O O . GLU B 1 193 ? 6.887 4.414 -13.508 1 94.19 193 GLU B O 1
ATOM 5988 N N . ARG B 1 194 ? 9 3.861 -14.125 1 93.31 194 ARG B N 1
ATOM 5989 C CA . ARG B 1 194 ? 9.531 3.74 -12.773 1 93.31 194 ARG B CA 1
ATOM 5990 C C . ARG B 1 194 ? 10.797 4.566 -12.602 1 93.31 194 ARG B C 1
ATOM 5992 O O . ARG B 1 194 ? 11.906 4.082 -12.859 1 93.31 194 ARG B O 1
ATOM 5999 N N . SER B 1 195 ? 10.586 5.805 -12.211 1 97.19 195 SER B N 1
ATOM 6000 C CA . SER B 1 195 ? 11.727 6.707 -12.156 1 97.19 195 SER B CA 1
ATOM 6001 C C . SER B 1 195 ? 11.734 7.523 -10.867 1 97.19 195 SER B C 1
ATOM 6003 O O . SER B 1 195 ? 10.68 7.73 -10.258 1 97.19 195 SER B O 1
ATOM 6005 N N . MET B 1 196 ? 12.898 7.992 -10.508 1 97.81 196 MET B N 1
ATOM 6006 C CA . MET B 1 196 ? 13.047 8.922 -9.391 1 97.81 196 MET B CA 1
ATOM 6007 C C . MET B 1 196 ? 12.297 10.219 -9.664 1 97.81 196 MET B C 1
ATOM 6009 O O . MET B 1 196 ? 11.789 10.852 -8.734 1 97.81 196 MET B O 1
ATOM 6013 N N . ASP B 1 197 ? 12.227 10.586 -10.898 1 98.44 197 ASP B N 1
ATOM 6014 C CA . ASP B 1 197 ? 11.484 11.781 -11.297 1 98.44 197 ASP B CA 1
ATOM 6015 C C . ASP B 1 197 ? 10.023 11.695 -10.859 1 98.44 197 ASP B C 1
ATOM 6017 O O . ASP B 1 197 ? 9.523 12.594 -10.172 1 98.44 197 ASP B O 1
ATOM 6021 N N . CYS B 1 198 ? 9.367 10.57 -11.164 1 98.56 198 CYS B N 1
ATOM 6022 C CA . CYS B 1 198 ? 7.965 10.383 -10.797 1 98.56 198 CYS B CA 1
ATOM 6023 C C . CYS B 1 198 ? 7.805 10.32 -9.281 1 98.56 198 CYS B C 1
ATOM 6025 O O . CYS B 1 198 ? 6.91 10.953 -8.719 1 98.56 198 CYS B O 1
ATOM 6027 N N . LEU B 1 199 ? 8.664 9.586 -8.633 1 98.69 199 LEU B N 1
ATOM 6028 C CA . LEU B 1 199 ? 8.547 9.367 -7.191 1 98.69 199 LEU B CA 1
ATOM 6029 C C . LEU B 1 199 ? 8.75 10.672 -6.43 1 98.69 199 LEU B C 1
ATOM 6031 O O . LEU B 1 199 ? 7.922 11.047 -5.594 1 98.69 199 LEU B O 1
ATOM 6035 N N . GLN B 1 200 ? 9.797 11.406 -6.746 1 98.81 200 GLN B N 1
ATOM 6036 C CA . GLN B 1 200 ? 10.094 12.664 -6.066 1 98.81 200 GLN B CA 1
ATOM 6037 C C . GLN B 1 200 ? 9.039 13.719 -6.375 1 98.81 200 GLN B C 1
ATOM 6039 O O . GLN B 1 200 ? 8.703 14.539 -5.516 1 98.81 200 GLN B O 1
ATOM 6044 N N . GLY B 1 201 ? 8.594 13.711 -7.605 1 98.81 201 GLY B N 1
ATOM 6045 C CA . GLY B 1 201 ? 7.512 14.625 -7.938 1 98.81 201 GLY B CA 1
ATOM 6046 C C . GLY B 1 201 ? 6.281 14.438 -7.07 1 98.81 201 GLY B C 1
ATOM 6047 O O . GLY B 1 201 ? 5.746 15.398 -6.523 1 98.81 201 GLY B O 1
ATOM 6048 N N . ILE B 1 202 ? 5.836 13.203 -6.867 1 98.62 202 ILE B N 1
ATOM 6049 C CA . ILE B 1 202 ? 4.648 12.906 -6.07 1 98.62 202 ILE B CA 1
ATOM 6050 C C . ILE B 1 202 ? 4.906 13.266 -4.609 1 98.62 202 ILE B C 1
ATOM 6052 O O . ILE B 1 202 ? 4.039 13.844 -3.947 1 98.62 202 ILE B O 1
ATOM 6056 N N . ILE B 1 203 ? 6.047 12.961 -4.105 1 98.75 203 ILE B N 1
ATOM 6057 C CA . ILE B 1 203 ? 6.387 13.242 -2.715 1 98.75 203 ILE B CA 1
ATOM 6058 C C . ILE B 1 203 ? 6.305 14.75 -2.461 1 98.75 203 ILE B C 1
ATOM 6060 O O . ILE B 1 203 ? 5.684 15.188 -1.49 1 98.75 203 ILE B O 1
ATOM 6064 N N . CYS B 1 204 ? 6.93 15.531 -3.367 1 98.5 204 CYS B N 1
ATOM 6065 C CA . CYS B 1 204 ? 6.879 16.984 -3.211 1 98.5 204 CYS B CA 1
ATOM 6066 C C . CYS B 1 204 ? 5.441 17.484 -3.283 1 98.5 204 CYS B C 1
ATOM 6068 O O . CYS B 1 204 ? 5.039 18.328 -2.486 1 98.5 204 CYS B O 1
ATOM 6070 N N . TYR B 1 205 ? 4.699 16.938 -4.195 1 97.62 205 TYR B N 1
ATOM 6071 C CA . TYR B 1 205 ? 3.326 17.359 -4.414 1 97.62 205 TYR B CA 1
ATOM 6072 C C . TYR B 1 205 ? 2.479 17.141 -3.166 1 97.62 205 TYR B C 1
ATOM 6074 O O . TYR B 1 205 ? 1.729 18.016 -2.748 1 97.62 205 TYR B O 1
ATOM 6082 N N . VAL B 1 206 ? 2.602 15.984 -2.555 1 96.56 206 VAL B N 1
ATOM 6083 C CA . VAL B 1 206 ? 1.796 15.641 -1.389 1 96.56 206 VAL B CA 1
ATOM 6084 C C . VAL B 1 206 ? 2.322 16.375 -0.159 1 96.56 206 VAL B C 1
ATOM 608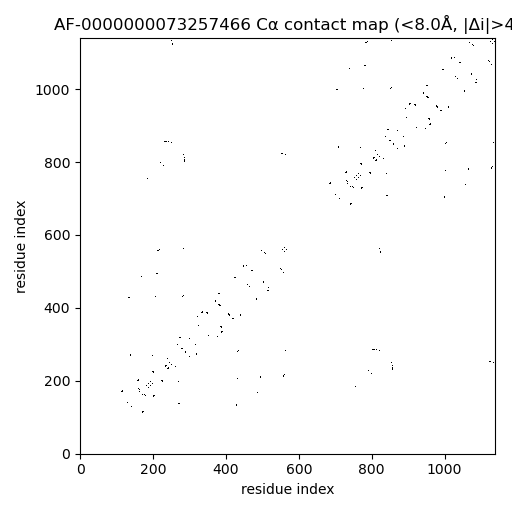6 O O . VAL B 1 206 ? 1.549 16.766 0.72 1 96.56 206 VAL B O 1
ATOM 6089 N N . THR B 1 207 ? 3.611 16.609 -0.089 1 97.75 207 THR B N 1
ATOM 6090 C CA . THR B 1 207 ? 4.211 17.328 1.03 1 97.75 207 THR B CA 1
ATOM 6091 C C . THR B 1 207 ? 3.605 18.719 1.161 1 97.75 207 THR B C 1
ATOM 6093 O O . THR B 1 207 ? 3.355 19.188 2.271 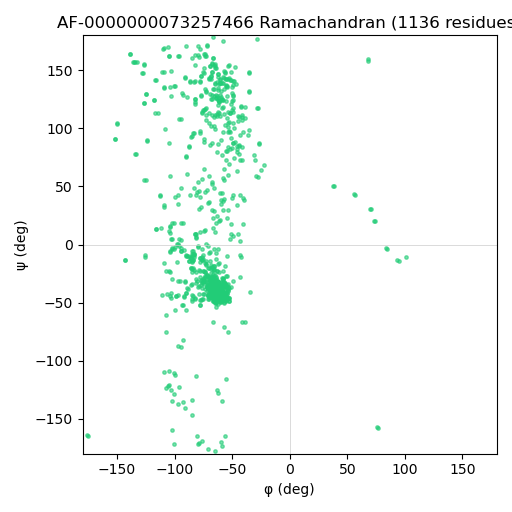1 97.75 207 THR B O 1
ATOM 6096 N N . TRP B 1 208 ? 3.367 19.375 0.019 1 96.75 208 TRP B N 1
ATOM 6097 C CA . TRP B 1 208 ? 2.77 20.703 0.038 1 96.75 208 TRP B CA 1
ATOM 6098 C C . TRP B 1 208 ? 1.366 20.688 -0.555 1 96.75 208 TRP B C 1
ATOM 6100 O O . TRP B 1 208 ? 1.005 21.547 -1.347 1 96.75 208 TRP B O 1
ATOM 6110 N N . ALA B 1 209 ? 0.616 19.656 -0.199 1 92.12 209 ALA B N 1
ATOM 6111 C CA . ALA B 1 209 ? -0.734 19.422 -0.704 1 92.12 209 ALA B CA 1
ATOM 6112 C C . ALA B 1 209 ? -1.669 20.562 -0.323 1 92.12 209 ALA B C 1
ATOM 6114 O O . ALA B 1 209 ? -2.723 20.75 -0.938 1 92.12 209 ALA B O 1
ATOM 6115 N N . SER B 1 210 ? -1.319 21.391 0.608 1 86.5 210 SER B N 1
ATOM 6116 C CA . SER B 1 210 ? -2.158 22.484 1.065 1 86.5 210 SER B CA 1
ATOM 6117 C C . SER B 1 210 ? -2.363 23.516 -0.037 1 86.5 210 SER B C 1
ATOM 6119 O O . SER B 1 210 ? -3.391 24.203 -0.077 1 86.5 210 SER B O 1
ATOM 6121 N N . THR B 1 211 ? -1.429 23.594 -0.917 1 83 211 THR B N 1
ATOM 6122 C CA . THR B 1 211 ? -1.473 24.656 -1.916 1 83 211 THR B CA 1
ATOM 6123 C C . THR B 1 211 ? -2.342 24.25 -3.102 1 83 211 THR B C 1
ATOM 6125 O O . THR B 1 211 ? -2.773 25.094 -3.883 1 83 211 THR B O 1
ATOM 6128 N N . THR B 1 212 ? -2.539 22.984 -3.279 1 79.12 212 THR B N 1
ATOM 6129 C CA . THR B 1 212 ? -3.289 22.516 -4.438 1 79.12 212 THR B CA 1
ATOM 6130 C C . THR B 1 212 ? -4.656 21.984 -4.02 1 79.12 212 THR B C 1
ATOM 6132 O O . THR B 1 212 ? -5.172 21.047 -4.621 1 79.12 212 THR B O 1
ATOM 6135 N N . SER B 1 213 ? -5.145 22.531 -3.059 1 67.12 213 SER B N 1
ATOM 6136 C CA . SER B 1 213 ? -6.363 22 -2.451 1 67.12 213 SER B CA 1
ATOM 6137 C C . SER B 1 213 ? -7.602 22.672 -3.041 1 67.12 213 SER B C 1
ATOM 6139 O O . SER B 1 213 ? -8.695 22.562 -2.479 1 67.12 213 SER B O 1
ATOM 6141 N N . SER B 1 214 ? -7.461 23.297 -4.203 1 63.53 214 SER B N 1
ATOM 6142 C CA . SER B 1 214 ? -8.648 23.797 -4.883 1 63.53 214 SER B CA 1
ATOM 6143 C C . SER B 1 214 ? -9.703 22.719 -5.051 1 63.53 214 SER B C 1
ATOM 6145 O O . SER B 1 214 ? -9.391 21.516 -4.965 1 63.53 214 SER B O 1
ATOM 6147 N N . PRO B 1 215 ? -10.891 23.266 -5.148 1 65.5 215 PRO B N 1
ATOM 6148 C CA . PRO B 1 215 ? -11.938 22.25 -5.266 1 65.5 215 PRO B CA 1
ATOM 6149 C C . PRO B 1 215 ? -11.641 21.219 -6.352 1 65.5 215 PRO B C 1
ATOM 6151 O O . PRO B 1 215 ? -11.031 21.547 -7.375 1 65.5 215 PRO B O 1
ATOM 6154 N N . GLY B 1 216 ? -11.625 20.125 -6.035 1 71.5 216 GLY B N 1
ATOM 6155 C CA . GLY B 1 216 ? -11.391 19.047 -6.984 1 71.5 216 GLY B CA 1
ATOM 6156 C C . GLY B 1 216 ? -11.508 17.672 -6.359 1 71.5 216 GLY B C 1
ATOM 6157 O O . GLY B 1 216 ? -12.156 17.5 -5.32 1 71.5 216 GLY B O 1
ATOM 6158 N N . LYS B 1 217 ? -11 16.719 -7.074 1 77.88 217 LYS B N 1
ATOM 6159 C CA . LYS B 1 217 ? -11.078 15.32 -6.672 1 77.88 217 LYS B CA 1
ATOM 6160 C C . LYS B 1 217 ? -10.047 15 -5.594 1 77.88 217 LYS B C 1
ATOM 6162 O O . LYS B 1 217 ? -8.914 15.492 -5.641 1 77.88 217 LYS B O 1
ATOM 6167 N N . PRO B 1 218 ? -10.469 14.195 -4.613 1 86.06 218 PRO B N 1
ATOM 6168 C CA . PRO B 1 218 ? -9.484 13.734 -3.627 1 86.06 218 PRO B CA 1
ATOM 6169 C C . PRO B 1 218 ? -8.258 13.094 -4.273 1 86.06 218 PRO B C 1
ATOM 6171 O O . PRO B 1 218 ? -8.383 12.406 -5.293 1 86.06 218 PRO B O 1
ATOM 6174 N N . PHE B 1 219 ? -7.051 13.344 -3.66 1 90.31 219 PHE B N 1
ATOM 6175 C CA . PHE B 1 219 ? -5.879 12.844 -4.367 1 90.31 219 PHE B CA 1
ATOM 6176 C C . PHE B 1 219 ? -4.836 12.328 -3.387 1 90.31 219 PHE B C 1
ATOM 6178 O O . PHE B 1 219 ? -3.889 11.641 -3.783 1 90.31 219 PHE B O 1
ATOM 6185 N N . ILE B 1 220 ? -4.926 12.602 -2.104 1 92.62 220 ILE B N 1
ATOM 6186 C CA . ILE B 1 220 ? -3.836 12.328 -1.171 1 92.62 220 ILE B CA 1
ATOM 6187 C C . ILE B 1 220 ? -3.592 10.82 -1.087 1 92.62 220 ILE B C 1
ATOM 6189 O O . ILE B 1 220 ? -2.459 10.359 -1.244 1 92.62 220 ILE B O 1
ATOM 6193 N N . VAL B 1 221 ? -4.629 10 -0.864 1 93.5 221 VAL B N 1
ATOM 6194 C CA . VAL B 1 221 ? -4.488 8.555 -0.75 1 93.5 221 VAL B CA 1
ATOM 6195 C C . VAL B 1 221 ? -3.979 7.98 -2.07 1 93.5 221 VAL B C 1
ATOM 6197 O O . VAL B 1 221 ? -3.049 7.168 -2.084 1 93.5 221 VAL B O 1
ATOM 6200 N N . THR B 1 222 ? -4.578 8.453 -3.137 1 94.94 222 THR B N 1
ATOM 6201 C CA . THR B 1 222 ? -4.203 7.992 -4.469 1 94.94 222 THR B CA 1
ATOM 6202 C C . THR B 1 222 ? -2.729 8.273 -4.746 1 94.94 222 THR B C 1
ATOM 6204 O O . THR B 1 222 ? -1.992 7.383 -5.176 1 94.94 222 THR B O 1
ATOM 6207 N N . PHE B 1 223 ? -2.287 9.492 -4.504 1 96.12 223 PHE B N 1
ATOM 6208 C CA . PHE B 1 223 ? -0.915 9.883 -4.805 1 96.12 223 PHE B CA 1
ATOM 6209 C C . PHE B 1 223 ? 0.066 9.172 -3.881 1 96.12 223 PHE B C 1
ATOM 6211 O O . PHE B 1 223 ? 1.141 8.75 -4.316 1 96.12 223 PHE B O 1
ATOM 6218 N N . CYS B 1 224 ? -0.304 9 -2.633 1 96.44 224 CYS B N 1
ATOM 6219 C CA . CYS B 1 224 ? 0.55 8.25 -1.721 1 96.44 224 CYS B CA 1
ATOM 6220 C C . CYS B 1 224 ? 0.735 6.816 -2.205 1 96.44 224 CYS B C 1
ATOM 6222 O O . CYS B 1 224 ? 1.854 6.297 -2.215 1 96.44 224 CYS B O 1
ATOM 6224 N N . GLN B 1 225 ? -0.351 6.203 -2.648 1 96.56 225 GLN B N 1
ATOM 6225 C CA . GLN B 1 225 ? -0.28 4.824 -3.113 1 96.56 225 GLN B CA 1
ATOM 6226 C C . GLN B 1 225 ? 0.516 4.719 -4.41 1 96.56 225 GLN B C 1
ATOM 6228 O O . GLN B 1 225 ? 1.206 3.725 -4.645 1 96.56 225 GLN B O 1
ATOM 6233 N N . MET B 1 226 ? 0.436 5.742 -5.23 1 97.81 226 MET B N 1
ATOM 6234 C CA . MET B 1 226 ? 1.257 5.773 -6.438 1 97.81 226 MET B CA 1
ATOM 6235 C C . MET B 1 226 ? 2.736 5.875 -6.086 1 97.81 226 MET B C 1
ATOM 6237 O O . MET B 1 226 ? 3.576 5.23 -6.715 1 97.81 226 MET B O 1
ATOM 6241 N N . ALA B 1 227 ? 2.988 6.699 -5.133 1 98.38 227 ALA B N 1
ATOM 6242 C CA . ALA B 1 227 ? 4.375 6.824 -4.699 1 98.38 227 ALA B CA 1
ATOM 6243 C C . ALA B 1 227 ? 4.895 5.508 -4.129 1 98.38 227 ALA B C 1
ATOM 6245 O O . ALA B 1 227 ? 6.023 5.105 -4.418 1 98.38 227 ALA B O 1
ATOM 6246 N N . VAL B 1 228 ? 4.102 4.82 -3.361 1 98 228 VAL B N 1
ATOM 6247 C CA . VAL B 1 228 ? 4.477 3.531 -2.793 1 98 228 VAL B CA 1
ATOM 6248 C C . VAL B 1 228 ? 4.711 2.521 -3.912 1 98 228 VAL B C 1
ATOM 6250 O O . VAL B 1 228 ? 5.691 1.771 -3.887 1 98 228 VAL B O 1
ATOM 6253 N N . LEU B 1 229 ? 3.818 2.545 -4.863 1 97.5 229 LEU B N 1
ATOM 6254 C CA . LEU B 1 229 ? 3.953 1.667 -6.02 1 97.5 229 LEU B CA 1
ATOM 6255 C C . LEU B 1 229 ? 5.301 1.872 -6.703 1 97.5 229 LEU B C 1
ATOM 6257 O O . LEU B 1 229 ? 6.023 0.907 -6.965 1 97.5 229 LEU B O 1
ATOM 6261 N N . VAL B 1 230 ? 5.66 3.105 -6.961 1 97.88 230 VAL B N 1
ATOM 6262 C CA . VAL B 1 230 ? 6.91 3.408 -7.656 1 97.88 230 VAL B CA 1
ATOM 6263 C C . VAL B 1 230 ? 8.094 3.014 -6.785 1 97.88 230 VAL B C 1
ATOM 6265 O O . VAL B 1 230 ? 9.102 2.5 -7.285 1 97.88 230 VAL B O 1
ATOM 6268 N N . ALA B 1 231 ? 8.008 3.219 -5.504 1 97.62 231 ALA B N 1
ATOM 6269 C CA . ALA B 1 231 ? 9.086 2.84 -4.586 1 97.62 231 ALA B CA 1
ATOM 6270 C C . ALA B 1 231 ? 9.305 1.329 -4.594 1 97.62 231 ALA B C 1
ATOM 6272 O O . ALA B 1 231 ? 10.445 0.861 -4.566 1 97.62 231 ALA B O 1
ATOM 6273 N N . TYR B 1 232 ? 8.219 0.517 -4.637 1 94.44 232 TYR B N 1
ATOM 6274 C CA . TYR B 1 232 ? 8.32 -0.936 -4.727 1 94.44 232 TYR B CA 1
ATOM 6275 C C . TYR B 1 232 ? 9.031 -1.354 -6.008 1 94.44 232 TYR B C 1
ATOM 6277 O O . TYR B 1 232 ? 9.938 -2.191 -5.977 1 94.44 232 TYR B O 1
ATOM 6285 N N . GLU B 1 233 ? 8.641 -0.701 -7.055 1 91.88 233 GLU B N 1
ATOM 6286 C CA . GLU B 1 233 ? 9.172 -1.082 -8.359 1 91.88 233 GLU B CA 1
ATOM 6287 C C . GLU B 1 233 ? 10.641 -0.709 -8.492 1 91.88 233 GLU B C 1
ATOM 6289 O O . GLU B 1 233 ? 11.406 -1.399 -9.172 1 91.88 233 GLU B O 1
ATOM 6294 N N . LEU B 1 234 ? 11.008 0.347 -7.805 1 93.38 234 LEU B N 1
ATOM 6295 C CA . LEU B 1 234 ? 12.406 0.763 -7.812 1 93.38 234 LEU B CA 1
ATOM 6296 C C . LEU B 1 234 ? 13.219 -0.033 -6.793 1 93.38 234 LEU B C 1
ATOM 6298 O O . LEU B 1 234 ? 14.445 0.081 -6.742 1 93.38 234 LEU B O 1
ATOM 6302 N N . GLY B 1 235 ? 12.547 -0.838 -5.957 1 91.38 235 GLY B N 1
ATOM 6303 C CA . GLY B 1 235 ? 13.211 -1.646 -4.949 1 91.38 235 GLY B CA 1
ATOM 6304 C C . GLY B 1 235 ? 13.797 -0.822 -3.818 1 91.38 235 GLY B C 1
ATOM 6305 O O . GLY B 1 235 ? 14.789 -1.219 -3.203 1 91.38 235 GLY B O 1
ATOM 6306 N N . LEU B 1 236 ? 13.188 0.313 -3.484 1 95.69 236 LEU B N 1
ATOM 6307 C CA . LEU B 1 236 ? 13.797 1.246 -2.545 1 95.69 236 LEU B CA 1
ATOM 6308 C C . LEU B 1 236 ? 13.477 0.854 -1.104 1 95.69 236 LEU B C 1
ATOM 6310 O O . LEU B 1 236 ? 14.109 1.35 -0.168 1 95.69 236 LEU B O 1
ATOM 6314 N N . THR B 1 237 ? 12.539 -0.005 -0.89 1 94 237 THR B N 1
ATOM 6315 C CA . THR B 1 237 ? 12.07 -0.301 0.46 1 94 237 THR B CA 1
ATOM 6316 C C . THR B 1 237 ? 12.875 -1.444 1.071 1 94 237 THR B C 1
ATOM 6318 O O . THR B 1 237 ? 12.711 -1.766 2.25 1 94 237 THR B O 1
ATOM 6321 N N . LYS B 1 238 ? 13.688 -2.102 0.284 1 90.56 238 LYS B N 1
ATOM 6322 C CA . LYS B 1 238 ? 14.531 -3.197 0.742 1 90.56 238 LYS B CA 1
ATOM 6323 C C . LYS B 1 238 ? 15.992 -2.959 0.363 1 90.56 238 LYS B C 1
ATOM 6325 O O . LYS B 1 238 ? 16.281 -2.266 -0.615 1 90.56 238 LYS B O 1
ATOM 6330 N N . ALA B 1 239 ? 16.844 -3.586 1.166 1 88.62 239 ALA B N 1
ATOM 6331 C CA . ALA B 1 239 ? 18.266 -3.504 0.822 1 88.62 239 ALA B CA 1
ATOM 6332 C C . ALA B 1 239 ? 18.562 -4.281 -0.457 1 88.62 239 ALA B C 1
ATOM 6334 O O . ALA B 1 239 ? 18 -5.355 -0.685 1 88.62 239 ALA B O 1
ATOM 6335 N N . PRO B 1 240 ? 19.469 -3.752 -1.199 1 85.25 240 PRO B N 1
ATOM 6336 C CA . PRO B 1 240 ? 19.828 -4.465 -2.428 1 85.25 240 PRO B CA 1
ATOM 6337 C C . PRO B 1 240 ? 20.281 -5.902 -2.17 1 85.25 240 PRO B C 1
ATOM 6339 O O . PRO B 1 240 ? 19.938 -6.805 -2.939 1 85.25 240 PRO B O 1
ATOM 6342 N N . VAL B 1 241 ? 20.938 -6.074 -1.128 1 82.38 241 VAL B N 1
ATOM 6343 C CA . VAL B 1 241 ? 21.406 -7.414 -0.786 1 82.38 241 VAL B CA 1
ATOM 6344 C C . VAL B 1 241 ? 20.219 -8.312 -0.466 1 82.38 241 VAL B C 1
ATOM 6346 O O . VAL B 1 241 ? 20.219 -9.5 -0.795 1 82.38 241 VAL B O 1
ATOM 6349 N N . GLU B 1 242 ? 19.234 -7.766 0.155 1 82.81 242 GLU B N 1
ATOM 6350 C CA . GLU B 1 242 ? 18.031 -8.523 0.467 1 82.81 242 GLU B CA 1
ATOM 6351 C C . GLU B 1 242 ? 17.297 -8.938 -0.805 1 82.81 242 GLU B C 1
ATOM 6353 O O . GLU B 1 242 ? 16.797 -10.055 -0.903 1 82.81 242 GLU B O 1
ATOM 6358 N N . GLU B 1 243 ? 17.234 -8.047 -1.7 1 79.88 243 GLU B N 1
ATOM 6359 C CA . GLU B 1 243 ? 16.594 -8.344 -2.975 1 79.88 243 GLU B CA 1
ATOM 6360 C C . GLU B 1 243 ? 17.344 -9.445 -3.727 1 79.88 243 GLU B C 1
ATOM 6362 O O . GLU B 1 243 ? 16.719 -10.312 -4.352 1 79.88 243 GLU B O 1
ATOM 6367 N N . GLN B 1 244 ? 18.594 -9.328 -3.645 1 79.31 244 GLN B N 1
ATOM 6368 C CA . GLN B 1 244 ? 19.422 -10.336 -4.297 1 79.31 244 GLN B CA 1
ATOM 6369 C C . GLN B 1 244 ? 19.219 -11.703 -3.652 1 79.31 244 GLN B C 1
ATOM 6371 O O . GLN B 1 244 ? 19.062 -12.711 -4.352 1 79.31 244 GLN B O 1
ATOM 6376 N N . TYR B 1 245 ? 19.234 -11.664 -2.387 1 77.44 245 TYR B N 1
ATOM 6377 C CA . TYR B 1 245 ? 19.062 -12.93 -1.676 1 77.44 245 TYR B CA 1
ATOM 6378 C C . TYR B 1 245 ? 17.703 -13.531 -1.954 1 77.44 245 TYR B C 1
ATOM 6380 O O . TYR B 1 245 ? 17.562 -14.75 -2.104 1 77.44 245 TYR B O 1
ATOM 6388 N N . PHE B 1 246 ? 16.781 -12.727 -1.997 1 83.62 246 PHE B N 1
ATOM 6389 C CA . PHE B 1 246 ? 15.445 -13.203 -2.324 1 83.62 246 PHE B CA 1
ATOM 6390 C C . PHE B 1 246 ? 15.422 -13.844 -3.705 1 83.62 246 PHE B C 1
ATOM 6392 O O . PHE B 1 246 ? 14.828 -14.906 -3.893 1 83.62 246 PHE B O 1
ATOM 6399 N N . THR B 1 247 ? 16.016 -13.219 -4.566 1 79.31 247 THR B N 1
ATOM 6400 C CA . THR B 1 247 ? 16.047 -13.734 -5.934 1 79.31 247 THR B CA 1
ATOM 6401 C C . THR B 1 247 ? 16.734 -15.086 -5.988 1 79.31 247 THR B C 1
ATOM 6403 O O . THR B 1 247 ? 16.234 -16.031 -6.602 1 79.31 247 THR B O 1
ATOM 6406 N N . VAL B 1 248 ? 17.797 -15.117 -5.27 1 75.94 248 VAL B N 1
ATOM 6407 C CA . VAL B 1 248 ? 18.594 -16.344 -5.27 1 75.94 248 VAL B CA 1
ATOM 6408 C C . VAL B 1 248 ? 17.797 -17.453 -4.586 1 75.94 248 VAL B C 1
ATOM 6410 O O . VAL B 1 248 ? 17.844 -18.609 -5.016 1 75.94 248 VAL B O 1
ATOM 6413 N N . CYS B 1 249 ? 17.047 -17.078 -3.674 1 76.62 249 CYS B N 1
ATOM 6414 C CA . CYS B 1 249 ? 16.391 -18.094 -2.844 1 76.62 249 CYS B CA 1
ATOM 6415 C C . CYS B 1 249 ? 15.031 -18.484 -3.412 1 76.62 249 CYS B C 1
ATOM 6417 O O . CYS B 1 249 ? 14.617 -19.641 -3.309 1 76.62 249 CYS B O 1
ATOM 6419 N N . PHE B 1 250 ? 14.414 -17.516 -4.039 1 76.75 250 PHE B N 1
ATOM 6420 C CA . PHE B 1 250 ? 13.008 -17.781 -4.332 1 76.75 250 PHE B CA 1
ATOM 6421 C C . PHE B 1 250 ? 12.719 -17.594 -5.812 1 76.75 250 PHE B C 1
ATOM 6423 O O . PHE B 1 250 ? 11.648 -17.969 -6.297 1 76.75 250 PHE B O 1
ATOM 6430 N N . LYS B 1 251 ? 13.68 -17.016 -6.59 1 78.94 251 LYS B N 1
ATOM 6431 C CA . LYS B 1 251 ? 13.453 -16.75 -8.008 1 78.94 251 LYS B CA 1
ATOM 6432 C C . LYS B 1 251 ? 14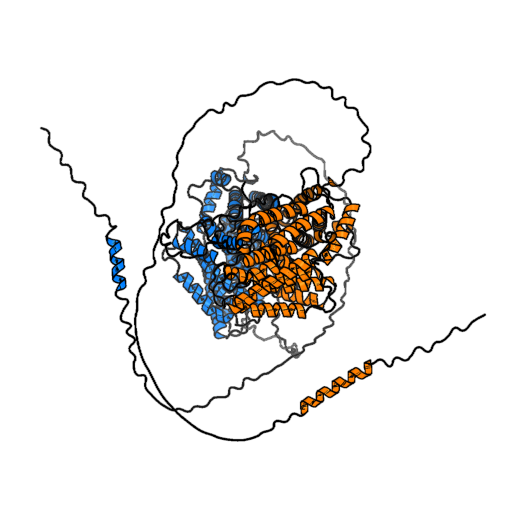.547 -17.391 -8.867 1 78.94 251 LYS B C 1
ATOM 6434 O O . LYS B 1 251 ? 15.125 -16.719 -9.727 1 78.94 251 LYS B O 1
ATOM 6439 N N . LEU B 1 252 ? 14.719 -18.562 -8.727 1 74.56 252 LEU B N 1
ATOM 6440 C CA . LEU B 1 252 ? 15.836 -19.25 -9.367 1 74.56 252 LEU B CA 1
ATOM 6441 C C . LEU B 1 252 ? 15.57 -19.453 -10.852 1 74.56 252 LEU B C 1
ATOM 6443 O O . LEU B 1 252 ? 16.484 -19.766 -11.609 1 74.56 252 LEU B O 1
ATOM 6447 N N . TRP B 1 253 ? 14.289 -19.234 -11.227 1 74.81 253 TRP B N 1
ATOM 6448 C CA . TRP B 1 253 ? 13.953 -19.344 -12.648 1 74.81 253 TRP B CA 1
ATOM 6449 C C . TRP B 1 253 ? 14.734 -18.312 -13.469 1 74.81 253 TRP B C 1
ATOM 6451 O O . TRP B 1 253 ? 15.078 -18.578 -14.625 1 74.81 253 TRP B O 1
ATOM 6461 N N . GLY B 1 254 ? 14.898 -17.062 -12.883 1 68.25 254 GLY B N 1
ATOM 6462 C CA . GLY B 1 254 ? 15.445 -15.93 -13.625 1 68.25 254 GLY B CA 1
ATOM 6463 C C . GLY B 1 254 ? 16.969 -15.945 -13.695 1 68.25 254 GLY B C 1
ATOM 6464 O O . GLY B 1 254 ? 17.562 -15.094 -14.352 1 68.25 254 GLY B O 1
ATOM 6465 N N . GLY B 1 255 ? 17.594 -16.906 -13.242 1 65.19 255 GLY B N 1
ATOM 6466 C CA . GLY B 1 255 ? 19.047 -16.938 -13.25 1 65.19 255 GLY B CA 1
ATOM 6467 C C . GLY B 1 255 ? 19.672 -16.078 -12.172 1 65.19 255 GLY B C 1
ATOM 6468 O O . GLY B 1 255 ? 19.016 -15.75 -11.18 1 65.19 255 GLY B O 1
ATOM 6469 N N . ARG B 1 256 ? 20.984 -15.656 -12.359 1 62.12 256 ARG B N 1
ATOM 6470 C CA . ARG B 1 256 ? 21.734 -14.914 -11.352 1 62.12 256 ARG B CA 1
ATOM 6471 C C . ARG B 1 256 ? 21.391 -13.43 -11.406 1 62.12 256 ARG B C 1
ATOM 6473 O O . ARG B 1 256 ? 21.438 -12.812 -12.469 1 62.12 256 ARG B O 1
ATOM 6480 N N . PRO B 1 257 ? 21 -13.086 -10.195 1 66.31 257 PRO B N 1
ATOM 6481 C CA . PRO B 1 257 ? 20.688 -11.656 -10.172 1 66.31 257 PRO B CA 1
ATOM 6482 C C . PRO B 1 257 ? 21.922 -10.781 -10.352 1 66.31 257 PRO B C 1
ATOM 6484 O O . PRO B 1 257 ? 23.047 -11.227 -10.102 1 66.31 257 PRO B O 1
ATOM 6487 N N . ALA B 1 258 ? 21.719 -9.648 -10.961 1 67.31 258 ALA B N 1
ATOM 6488 C CA . ALA B 1 258 ? 22.781 -8.641 -11.031 1 67.31 258 ALA B CA 1
ATOM 6489 C C . ALA B 1 258 ? 23.297 -8.289 -9.641 1 67.31 258 ALA B C 1
ATOM 6491 O O . ALA B 1 258 ? 22.547 -8.367 -8.656 1 67.31 258 ALA B O 1
ATOM 6492 N N . PRO B 1 259 ? 24.594 -8.078 -9.539 1 74.75 259 PRO B N 1
ATOM 6493 C CA . PRO B 1 259 ? 25.141 -7.68 -8.234 1 74.75 259 PRO B CA 1
ATOM 6494 C C . PRO B 1 259 ? 24.391 -6.492 -7.633 1 74.75 259 PRO B C 1
ATOM 6496 O O . PRO B 1 259 ? 23.938 -5.602 -8.359 1 74.75 259 PRO B O 1
ATOM 6499 N N . PRO B 1 260 ? 24.266 -6.637 -6.383 1 78.5 260 PRO B N 1
ATOM 6500 C CA . PRO B 1 260 ? 23.516 -5.562 -5.723 1 78.5 260 PRO B CA 1
ATOM 6501 C C . PRO B 1 260 ? 24.203 -4.203 -5.84 1 78.5 260 PRO B C 1
ATOM 6503 O O . PRO B 1 260 ? 25.422 -4.113 -5.688 1 78.5 260 PRO B O 1
ATOM 6506 N N . ARG B 1 261 ? 23.484 -3.25 -6.289 1 82.12 261 ARG B N 1
ATOM 6507 C CA . ARG B 1 261 ? 23.969 -1.877 -6.355 1 82.12 261 ARG B CA 1
ATOM 6508 C C . ARG B 1 261 ? 23.719 -1.141 -5.043 1 82.12 261 ARG B C 1
ATOM 6510 O O . ARG B 1 261 ? 22.641 -1.273 -4.445 1 82.12 261 ARG B O 1
ATOM 6517 N N . LEU B 1 262 ? 24.734 -0.327 -4.668 1 86.94 262 LEU B N 1
ATOM 6518 C CA . LEU B 1 262 ? 24.578 0.468 -3.453 1 86.94 262 LEU B CA 1
ATOM 6519 C C . LEU B 1 262 ? 23.547 1.582 -3.658 1 86.94 262 LEU B C 1
ATOM 6521 O O . LEU B 1 262 ? 23.5 2.197 -4.727 1 86.94 262 LEU B O 1
ATOM 6525 N N . ARG B 1 263 ? 22.844 1.771 -2.576 1 92.88 263 ARG B N 1
ATOM 6526 C CA . ARG B 1 263 ? 21.844 2.838 -2.637 1 92.88 263 ARG B CA 1
ATOM 6527 C C . ARG B 1 263 ? 22.516 4.211 -2.598 1 92.88 263 ARG B C 1
ATOM 6529 O O . ARG B 1 263 ? 23.469 4.418 -1.849 1 92.88 263 ARG B O 1
ATOM 6536 N N . THR B 1 264 ? 22.094 5.113 -3.494 1 94.88 264 THR B N 1
ATOM 6537 C CA . THR B 1 264 ? 22.578 6.488 -3.463 1 94.88 264 THR B CA 1
ATOM 6538 C C . THR B 1 264 ? 21.953 7.258 -2.307 1 94.88 264 THR B C 1
ATOM 6540 O O . THR B 1 264 ? 20.938 6.836 -1.757 1 94.88 264 THR B O 1
ATOM 6543 N N . LEU B 1 265 ? 22.547 8.383 -1.922 1 96.19 265 LEU B N 1
ATOM 6544 C CA . LEU B 1 265 ? 21.984 9.227 -0.875 1 96.19 265 LEU B CA 1
ATOM 6545 C C . LEU B 1 265 ? 20.609 9.766 -1.286 1 96.19 265 LEU B C 1
ATOM 6547 O O . LEU B 1 265 ? 19.734 9.93 -0.444 1 96.19 265 LEU B O 1
ATOM 6551 N N . GLU B 1 266 ? 20.453 10.039 -2.578 1 96.75 266 GLU B N 1
ATOM 6552 C CA . GLU B 1 266 ? 19.188 10.516 -3.098 1 96.75 266 GLU B CA 1
ATOM 6553 C C . GLU B 1 266 ? 18.078 9.484 -2.889 1 96.75 266 GLU B C 1
ATOM 6555 O O . GLU B 1 266 ? 16.969 9.836 -2.492 1 96.75 266 GLU B O 1
ATOM 6560 N N . GLU B 1 267 ? 18.391 8.227 -3.162 1 97.5 267 GLU B N 1
ATOM 6561 C CA . GLU B 1 267 ? 17.438 7.141 -2.975 1 97.5 267 GLU B CA 1
ATOM 6562 C C . GLU B 1 267 ? 17.062 6.977 -1.503 1 97.5 267 GLU B C 1
ATOM 6564 O O . GLU B 1 267 ? 15.906 6.758 -1.167 1 97.5 267 GLU B O 1
ATOM 6569 N N . ARG B 1 268 ? 18.047 7.082 -0.646 1 97.69 268 ARG B N 1
ATOM 6570 C CA . ARG B 1 268 ? 17.844 6.961 0.792 1 97.69 268 ARG B CA 1
ATOM 6571 C C . ARG B 1 268 ? 16.953 8.086 1.308 1 97.69 268 ARG B C 1
ATOM 6573 O O . ARG B 1 268 ? 16 7.84 2.061 1 97.69 268 ARG B O 1
ATOM 6580 N N . ARG B 1 269 ? 17.219 9.305 0.879 1 97.81 269 ARG B N 1
ATOM 6581 C CA . ARG B 1 269 ? 16.406 10.453 1.263 1 97.81 269 ARG B CA 1
ATOM 6582 C C . ARG B 1 269 ? 14.961 10.281 0.808 1 97.81 269 ARG B C 1
ATOM 6584 O O . ARG B 1 269 ? 14.023 10.578 1.558 1 97.81 269 ARG B O 1
ATOM 6591 N N . THR B 1 270 ? 14.828 9.805 -0.352 1 98.56 270 THR B N 1
ATOM 6592 C CA . THR B 1 270 ? 13.508 9.711 -0.973 1 98.56 270 THR B CA 1
ATOM 6593 C C . THR B 1 270 ? 12.641 8.688 -0.248 1 98.56 270 THR B C 1
ATOM 6595 O O . THR B 1 270 ? 11.469 8.945 0.034 1 98.56 270 THR B O 1
ATOM 6598 N N . VAL B 1 271 ? 13.195 7.508 0.068 1 98.44 271 VAL B N 1
ATOM 6599 C CA . VAL B 1 271 ? 12.391 6.473 0.705 1 98.44 271 VAL B CA 1
ATOM 6600 C C . VAL B 1 271 ? 12.023 6.898 2.123 1 98.44 271 VAL B C 1
ATOM 6602 O O . VAL B 1 271 ? 10.922 6.617 2.598 1 98.44 271 VAL B O 1
ATOM 6605 N N . LEU B 1 272 ? 12.906 7.598 2.795 1 98.69 272 LEU B N 1
ATOM 6606 C CA . LEU B 1 272 ? 12.625 8.102 4.133 1 98.69 272 LEU B CA 1
ATOM 6607 C C . LEU B 1 272 ? 11.555 9.188 4.094 1 98.69 272 LEU B C 1
ATOM 6609 O O . LEU B 1 272 ? 10.664 9.211 4.945 1 98.69 272 LEU B O 1
ATOM 6613 N N . SER B 1 273 ? 11.688 10.047 3.109 1 98.81 273 SER B N 1
ATOM 6614 C CA . SER B 1 273 ? 10.672 11.086 2.939 1 98.81 273 SER B CA 1
ATOM 6615 C C . SER B 1 273 ? 9.305 10.477 2.643 1 98.81 273 SER B C 1
ATOM 6617 O O . SER B 1 273 ? 8.289 10.977 3.127 1 98.81 273 SER B O 1
ATOM 6619 N N . LEU B 1 274 ? 9.305 9.438 1.833 1 98.81 274 LEU B N 1
ATOM 6620 C CA . LEU B 1 274 ? 8.055 8.758 1.527 1 98.81 274 LEU B CA 1
ATOM 6621 C C . LEU B 1 274 ? 7.449 8.133 2.783 1 98.81 274 LEU B C 1
ATOM 6623 O O . LEU B 1 274 ? 6.242 8.227 3.006 1 98.81 274 LEU B O 1
ATOM 6627 N N . TRP B 1 275 ? 8.297 7.461 3.566 1 98.69 275 TRP B N 1
ATOM 6628 C CA . TRP B 1 275 ? 7.801 6.887 4.812 1 98.69 275 TRP B CA 1
ATOM 6629 C C . TRP B 1 275 ? 7.188 7.965 5.699 1 98.69 275 TRP B C 1
ATOM 6631 O O . TRP B 1 275 ? 6.09 7.781 6.234 1 98.69 275 TRP B O 1
ATOM 6641 N N . PHE B 1 276 ? 7.957 9.125 5.871 1 98.69 276 PHE B N 1
ATOM 6642 C CA . PHE B 1 276 ? 7.465 10.242 6.664 1 98.69 276 PHE B CA 1
ATOM 6643 C C . PHE B 1 276 ? 6.078 10.672 6.199 1 98.69 276 PHE B C 1
ATOM 6645 O O . PHE B 1 276 ? 5.156 10.805 7.008 1 98.69 276 PHE B O 1
ATOM 6652 N N . LEU B 1 277 ? 5.914 10.797 4.949 1 98.12 277 LEU B N 1
ATOM 6653 C CA . LEU B 1 277 ? 4.688 11.297 4.336 1 98.12 277 LEU B CA 1
ATOM 6654 C C . LEU B 1 277 ? 3.527 10.336 4.598 1 98.12 277 LEU B C 1
ATOM 6656 O O . LEU B 1 277 ? 2.445 10.766 5.008 1 98.12 277 LEU B O 1
ATOM 6660 N N . THR B 1 278 ? 3.73 9.086 4.348 1 97.81 278 THR B N 1
ATOM 6661 C CA . THR B 1 278 ? 2.654 8.117 4.535 1 97.81 278 THR B CA 1
ATOM 6662 C C . THR B 1 278 ? 2.285 7.996 6.012 1 97.81 278 THR B C 1
ATOM 6664 O O . THR B 1 278 ? 1.117 7.789 6.348 1 97.81 278 THR B O 1
ATOM 6667 N N . SER B 1 279 ? 3.24 8.117 6.879 1 97.88 279 SER B N 1
ATOM 6668 C CA . SER B 1 279 ? 2.986 8.039 8.312 1 97.88 279 SER B CA 1
ATOM 6669 C C . SER B 1 279 ? 2.123 9.211 8.789 1 97.88 279 SER B C 1
ATOM 6671 O O . SER B 1 279 ? 1.158 9.016 9.531 1 97.88 279 SER B O 1
ATOM 6673 N N . VAL B 1 280 ? 2.447 10.375 8.305 1 97.31 280 VAL B N 1
ATOM 6674 C CA . VAL B 1 280 ? 1.702 11.57 8.68 1 97.31 280 VAL B CA 1
ATOM 6675 C C . VAL B 1 280 ? 0.294 11.508 8.094 1 97.31 280 VAL B C 1
ATOM 6677 O O . VAL B 1 280 ? -0.691 11.742 8.797 1 97.31 280 VAL B O 1
ATOM 6680 N N . MET B 1 281 ? 0.168 11.148 6.863 1 95.25 281 MET B N 1
ATOM 6681 C CA . MET B 1 281 ? -1.123 11.148 6.184 1 95.25 281 MET B CA 1
ATOM 6682 C C . MET B 1 281 ? -2.039 10.07 6.754 1 95.25 281 MET B C 1
ATOM 6684 O O . MET B 1 281 ? -3.246 10.281 6.887 1 95.25 281 MET B O 1
ATOM 6688 N N . SER B 1 282 ? -1.454 8.914 7.035 1 93.56 282 SER B N 1
ATOM 6689 C CA . SER B 1 282 ? -2.262 7.832 7.582 1 93.56 282 SER B CA 1
ATOM 6690 C C . SER B 1 282 ? -2.855 8.211 8.938 1 93.56 282 SER B C 1
ATOM 6692 O O . SER B 1 282 ? -3.979 7.816 9.258 1 93.56 282 SER B O 1
ATOM 6694 N N . SER B 1 283 ? -2.168 8.992 9.719 1 92 283 SER B N 1
ATOM 6695 C CA . SER B 1 283 ? -2.635 9.414 11.039 1 92 283 SER B CA 1
ATOM 6696 C C . SER B 1 283 ? -3.801 10.391 10.922 1 92 283 SER B C 1
ATOM 6698 O O . SER B 1 283 ? -4.574 10.547 11.867 1 92 283 SER B O 1
ATOM 6700 N N . PHE B 1 284 ? -3.92 10.984 9.82 1 90.62 284 PHE B N 1
ATOM 6701 C CA . PHE B 1 284 ? -4.934 12.008 9.602 1 90.62 284 PHE B CA 1
ATOM 6702 C C . PHE B 1 284 ? -6.145 11.422 8.883 1 90.62 284 PHE B C 1
ATOM 6704 O O . PHE B 1 284 ? -7.289 11.695 9.258 1 90.62 284 PHE B O 1
ATOM 6711 N N . ILE B 1 285 ? -5.914 10.617 7.863 1 88.5 285 ILE B N 1
ATOM 6712 C CA . ILE B 1 285 ? -6.965 10.156 6.961 1 88.5 285 ILE B CA 1
ATOM 6713 C C . ILE B 1 285 ? -7.66 8.938 7.562 1 88.5 285 ILE B C 1
ATOM 6715 O O . ILE B 1 285 ? -8.883 8.82 7.496 1 88.5 285 ILE B O 1
ATOM 6719 N N . GLY B 1 286 ? -6.934 8 8.102 1 85.56 286 GLY B N 1
ATOM 6720 C CA . GLY B 1 286 ? -7.492 6.848 8.789 1 85.56 286 GLY B CA 1
ATOM 6721 C C . GLY B 1 286 ? -7.879 5.723 7.848 1 85.56 286 GLY B C 1
ATOM 6722 O O . GLY B 1 286 ? -8.328 4.664 8.289 1 85.56 286 GLY B O 1
ATOM 6723 N N . LYS B 1 287 ? -7.758 5.859 6.566 1 86.5 287 LYS B N 1
ATOM 6724 C CA . LYS B 1 287 ? -8.164 4.836 5.609 1 86.5 287 LYS B CA 1
ATOM 6725 C C . LYS B 1 287 ? -6.949 4.105 5.043 1 86.5 287 LYS B C 1
ATOM 6727 O O . LYS B 1 287 ? -7.078 2.994 4.52 1 86.5 287 LYS B O 1
ATOM 6732 N N . MET B 1 288 ? -5.84 4.652 5.039 1 89.19 288 MET B N 1
ATOM 6733 C CA . MET B 1 288 ? -4.641 4.035 4.473 1 89.19 288 MET B CA 1
ATOM 6734 C C . MET B 1 288 ? -3.656 3.648 5.57 1 89.19 288 MET B C 1
ATOM 6736 O O . MET B 1 288 ? -3.814 4.055 6.723 1 89.19 288 MET B O 1
ATOM 6740 N N . GLU B 1 289 ? -2.676 2.885 5.168 1 91.5 289 GLU B N 1
ATOM 6741 C CA . GLU B 1 289 ? -1.669 2.426 6.117 1 91.5 289 GLU B CA 1
ATOM 6742 C C . GLU B 1 289 ? -0.325 3.104 5.867 1 91.5 289 GLU B C 1
ATOM 6744 O O . GLU B 1 289 ? -0.017 3.486 4.738 1 91.5 289 GLU B O 1
ATOM 6749 N N . THR B 1 290 ? 0.358 3.254 6.98 1 95.62 290 THR B N 1
ATOM 6750 C CA . THR B 1 290 ? 1.733 3.734 6.895 1 95.62 290 THR B CA 1
ATOM 6751 C C . THR B 1 290 ? 2.621 2.715 6.188 1 95.62 290 THR B C 1
ATOM 6753 O O . THR B 1 290 ? 2.488 1.509 6.41 1 95.62 290 THR B O 1
ATOM 6756 N N . LEU B 1 291 ? 3.461 3.209 5.238 1 96.81 291 LEU B N 1
ATOM 6757 C CA . LEU B 1 291 ? 4.496 2.346 4.676 1 96.81 291 LEU B CA 1
ATOM 6758 C C . LEU B 1 291 ? 5.281 1.654 5.785 1 96.81 291 LEU B C 1
ATOM 6760 O O . LEU B 1 291 ? 5.668 2.291 6.77 1 96.81 291 LEU B O 1
ATOM 6764 N N . HIS B 1 292 ? 5.535 0.389 5.582 1 94.31 292 HIS B N 1
ATOM 6765 C CA . HIS B 1 292 ? 6.199 -0.396 6.617 1 94.31 292 HIS B CA 1
ATOM 6766 C C . HIS B 1 292 ? 7.637 0.067 6.824 1 94.31 292 HIS B C 1
ATOM 6768 O O . HIS B 1 292 ? 8.383 0.229 5.855 1 94.31 292 HIS B O 1
ATOM 6774 N N . TRP B 1 293 ? 7.98 0.334 8.094 1 96.25 293 TRP B N 1
ATOM 6775 C CA . TRP B 1 293 ? 9.359 0.679 8.43 1 96.25 293 TRP B CA 1
ATOM 6776 C C . TRP B 1 293 ? 10.25 -0.556 8.406 1 96.25 293 TRP B C 1
ATOM 6778 O O . TRP B 1 293 ? 10.07 -1.474 9.211 1 96.25 293 TRP B O 1
ATOM 6788 N N . THR B 1 294 ? 11.203 -0.633 7.543 1 92.81 294 THR B N 1
ATOM 6789 C CA . THR B 1 294 ? 12.055 -1.805 7.355 1 92.81 294 THR B CA 1
ATOM 6790 C C . THR B 1 294 ? 13.43 -1.572 7.961 1 92.81 294 THR B C 1
ATOM 6792 O O . THR B 1 294 ? 13.844 -0.428 8.172 1 92.81 294 THR B O 1
ATOM 6795 N N . PRO B 1 295 ? 14.211 -2.615 8.211 1 90.5 295 PRO B N 1
ATOM 6796 C CA . PRO B 1 295 ? 15.602 -2.453 8.641 1 90.5 295 PRO B CA 1
ATOM 6797 C C . PRO B 1 295 ? 16.438 -1.659 7.645 1 90.5 295 PRO B C 1
ATOM 6799 O O . PRO B 1 295 ? 17.344 -0.916 8.039 1 90.5 295 PRO B O 1
ATOM 6802 N N . HIS B 1 296 ? 16.141 -1.808 6.484 1 93.06 296 HIS B N 1
ATOM 6803 C CA . HIS B 1 296 ? 16.828 -1.041 5.453 1 93.06 296 HIS B CA 1
ATOM 6804 C C . HIS B 1 296 ? 16.609 0.457 5.645 1 93.06 296 HIS B C 1
ATOM 6806 O O . HIS B 1 296 ? 17.531 1.251 5.457 1 93.06 296 HIS B O 1
ATOM 6812 N N . MET B 1 297 ? 15.453 0.858 5.992 1 96.81 297 MET B N 1
ATOM 6813 C CA . MET B 1 297 ? 15.164 2.273 6.215 1 96.81 297 MET B CA 1
ATOM 6814 C C . MET B 1 297 ? 15.922 2.797 7.43 1 96.81 297 MET B C 1
ATOM 6816 O O . MET B 1 297 ? 16.359 3.947 7.445 1 96.81 297 MET B O 1
ATOM 6820 N N . SER B 1 298 ? 16.031 1.954 8.43 1 96.31 298 SER B N 1
ATOM 6821 C CA . SER B 1 298 ? 16.875 2.312 9.562 1 96.31 298 SER B CA 1
ATOM 6822 C C . SER B 1 298 ? 18.312 2.545 9.125 1 96.31 298 SER B C 1
ATOM 6824 O O . SER B 1 298 ? 18.953 3.5 9.57 1 96.31 298 SER B O 1
ATOM 6826 N N . ASP B 1 299 ? 18.766 1.67 8.258 1 95.25 299 ASP B N 1
ATOM 6827 C CA . ASP B 1 299 ? 20.125 1.823 7.719 1 95.25 299 ASP B CA 1
ATOM 6828 C C . ASP B 1 299 ? 20.25 3.111 6.91 1 95.25 299 ASP B C 1
ATOM 6830 O O . ASP B 1 299 ? 21.266 3.803 6.98 1 95.25 299 ASP B O 1
ATOM 6834 N N . CYS B 1 300 ? 19.25 3.363 6.113 1 97.31 300 CYS B N 1
ATOM 6835 C CA . CYS B 1 300 ? 19.234 4.598 5.34 1 97.31 300 CYS B CA 1
ATOM 6836 C C . CYS B 1 300 ? 19.328 5.816 6.25 1 97.31 300 CYS B C 1
ATOM 6838 O O . CYS B 1 300 ? 20.062 6.762 5.957 1 97.31 300 CYS B O 1
ATOM 6840 N N . LEU B 1 301 ? 18.578 5.812 7.305 1 97.56 301 LEU B N 1
ATOM 6841 C CA . LEU B 1 301 ? 18.578 6.898 8.273 1 97.56 301 LEU B CA 1
ATOM 6842 C C . LEU B 1 301 ? 19.953 7.066 8.906 1 97.56 301 LEU B C 1
ATOM 6844 O O . LEU B 1 301 ? 20.469 8.188 8.992 1 97.56 301 LEU B O 1
ATOM 6848 N N . ASP B 1 302 ? 20.594 6.012 9.25 1 96.12 302 ASP B N 1
ATOM 6849 C CA . ASP B 1 302 ? 21.906 6.027 9.867 1 96.12 302 ASP B CA 1
ATOM 6850 C C . ASP B 1 302 ? 22.969 6.57 8.906 1 96.12 302 ASP B C 1
ATOM 6852 O O . ASP B 1 302 ? 23.828 7.359 9.297 1 96.12 302 ASP B O 1
ATOM 6856 N N . VAL B 1 303 ? 22.875 6.121 7.703 1 96.31 303 VAL B N 1
ATOM 6857 C CA . VAL B 1 303 ? 23.844 6.543 6.699 1 96.31 303 VAL B CA 1
ATOM 6858 C C . VAL B 1 303 ? 23.719 8.039 6.449 1 96.31 303 VAL B C 1
ATOM 6860 O O . VAL B 1 303 ? 24.719 8.75 6.344 1 96.31 303 VAL B O 1
ATOM 6863 N N . LEU B 1 304 ? 22.5 8.516 6.344 1 95.62 304 LEU B N 1
ATOM 6864 C CA . LEU B 1 304 ? 22.281 9.938 6.113 1 95.62 304 LEU B CA 1
ATOM 6865 C C . LEU B 1 304 ? 22.812 10.766 7.277 1 95.62 304 LEU B C 1
ATOM 6867 O O . LEU B 1 304 ? 23.344 11.859 7.074 1 95.62 304 LEU B O 1
ATOM 6871 N N . GLU B 1 305 ? 22.672 10.273 8.445 1 92.31 305 GLU B N 1
ATOM 6872 C CA . GLU B 1 305 ? 23.141 10.969 9.633 1 92.31 305 GLU B CA 1
ATOM 6873 C C . GLU B 1 305 ? 24.672 10.969 9.703 1 92.31 305 GLU B C 1
ATOM 6875 O O . GLU B 1 305 ? 25.281 11.93 10.188 1 92.31 305 GLU B O 1
ATOM 6880 N N . ARG B 1 306 ? 25.266 9.922 9.25 1 92.25 306 ARG B N 1
ATOM 6881 C CA . ARG B 1 306 ? 26.719 9.781 9.305 1 92.25 306 ARG B CA 1
ATOM 6882 C C . ARG B 1 306 ? 27.391 10.602 8.211 1 92.25 306 ARG B C 1
ATOM 6884 O O . ARG B 1 306 ? 28.359 11.312 8.461 1 92.25 306 ARG B O 1
ATOM 6891 N N . GLU B 1 307 ? 26.844 10.422 7.039 1 91.12 307 GLU B N 1
ATOM 6892 C CA . GLU B 1 307 ? 27.469 11.078 5.895 1 91.12 307 GLU B CA 1
ATOM 6893 C C . GLU B 1 307 ? 27.234 12.586 5.918 1 91.12 307 GLU B C 1
ATOM 6895 O O . GLU B 1 307 ? 28.125 13.367 5.586 1 91.12 307 GLU B O 1
ATOM 6900 N N . LYS B 1 308 ? 26.141 13 6.336 1 82.69 308 LYS B N 1
ATOM 6901 C CA . LYS B 1 308 ? 25.734 14.398 6.441 1 82.69 308 LYS B CA 1
ATOM 6902 C C . LYS B 1 308 ? 26.266 15.211 5.262 1 82.69 308 LYS B C 1
ATOM 6904 O O . LYS B 1 308 ? 26.906 16.25 5.449 1 82.69 308 LYS B O 1
ATOM 6909 N N . ARG B 1 309 ? 26.047 14.734 4.078 1 85.38 309 ARG B N 1
ATOM 6910 C CA . ARG B 1 309 ? 26.547 15.398 2.875 1 85.38 309 ARG B CA 1
ATOM 6911 C C . ARG B 1 309 ? 26.016 16.812 2.77 1 85.38 309 ARG B C 1
ATOM 6913 O O . ARG B 1 309 ? 26.719 17.719 2.293 1 85.38 309 ARG B O 1
ATOM 6920 N N . TYR B 1 310 ? 24.734 17 3.207 1 88.25 310 TYR B N 1
ATOM 6921 C CA . TYR B 1 310 ? 24.109 18.312 3.221 1 88.25 310 TYR B CA 1
ATOM 6922 C C . TYR B 1 310 ? 23.531 18.641 4.598 1 88.25 310 TYR B C 1
ATOM 6924 O O . TYR B 1 310 ? 23.078 17.734 5.309 1 88.25 310 TYR B O 1
ATOM 6932 N N . PRO B 1 311 ? 23.547 19.906 4.941 1 86.69 311 PRO B N 1
ATOM 6933 C CA . PRO B 1 311 ? 22.906 20.281 6.199 1 86.69 311 PRO B CA 1
ATOM 6934 C C . PRO B 1 311 ? 21.438 19.891 6.25 1 86.69 311 PRO B C 1
ATOM 6936 O O . PRO B 1 311 ? 20.906 19.594 7.324 1 86.69 311 PRO B O 1
ATOM 6939 N N . SER B 1 312 ? 20.875 19.859 5.098 1 92.25 312 SER B N 1
ATOM 6940 C CA . SER B 1 312 ? 19.469 19.5 5 1 92.25 312 SER B CA 1
ATOM 6941 C C . SER B 1 312 ? 19.234 18.047 5.406 1 92.25 312 SER B C 1
ATOM 6943 O O . SER B 1 312 ? 18.125 17.688 5.828 1 92.25 312 SER B O 1
ATOM 6945 N N . ASP B 1 313 ? 20.203 17.219 5.359 1 93.5 313 ASP B N 1
ATOM 6946 C CA . ASP B 1 313 ? 20.062 15.82 5.77 1 93.5 313 ASP B CA 1
ATOM 6947 C C . ASP B 1 313 ? 19.844 15.711 7.273 1 93.5 313 ASP B C 1
ATOM 6949 O O . ASP B 1 313 ? 19.094 14.852 7.734 1 93.5 313 ASP B O 1
ATOM 6953 N N . GLU B 1 314 ? 20.484 16.562 7.977 1 92.81 314 GLU B N 1
ATOM 6954 C CA . GLU B 1 314 ? 20.297 16.562 9.422 1 92.81 314 GLU B CA 1
ATOM 6955 C C . GLU B 1 314 ? 18.875 16.938 9.805 1 92.81 314 GLU B C 1
ATOM 6957 O O . GLU B 1 314 ? 18.297 16.344 10.719 1 92.81 314 GLU B O 1
ATOM 6962 N N . LEU B 1 315 ? 18.422 17.891 9.133 1 95.06 315 LEU B N 1
ATOM 6963 C CA . LEU B 1 315 ? 17.062 18.312 9.391 1 95.06 315 LEU B CA 1
ATOM 6964 C C . LEU B 1 315 ? 16.078 17.203 9.039 1 95.06 315 LEU B C 1
ATOM 6966 O O . LEU B 1 315 ? 15.148 16.922 9.805 1 95.06 315 LEU B O 1
ATOM 6970 N N . LEU B 1 316 ? 16.266 16.562 7.883 1 96.75 316 LEU B N 1
ATOM 6971 C CA . LEU B 1 316 ? 15.367 15.492 7.469 1 96.75 316 LEU B CA 1
ATOM 6972 C C . LEU B 1 316 ? 15.398 14.344 8.469 1 96.75 316 LEU B C 1
ATOM 6974 O O . LEU B 1 316 ? 14.352 13.805 8.836 1 96.75 316 LEU B O 1
ATOM 6978 N N . THR B 1 317 ? 16.594 13.953 8.898 1 96.31 317 THR B N 1
ATOM 6979 C CA . THR B 1 317 ? 16.719 12.828 9.82 1 96.31 317 THR B CA 1
ATOM 6980 C C . THR B 1 317 ? 16.047 13.156 11.156 1 96.31 317 THR B C 1
ATOM 6982 O O . THR B 1 317 ? 15.484 12.273 11.805 1 96.31 317 THR B O 1
ATOM 6985 N N . ALA B 1 318 ? 16.078 14.422 11.586 1 96.38 318 ALA B N 1
ATOM 6986 C CA . ALA B 1 318 ? 15.391 14.836 12.797 1 96.38 318 ALA B CA 1
ATOM 6987 C C . ALA B 1 318 ? 13.883 14.633 12.664 1 96.38 318 ALA B C 1
ATOM 6989 O O . ALA B 1 318 ? 13.234 14.094 13.562 1 96.38 318 ALA B O 1
ATOM 6990 N N . PHE B 1 319 ? 13.367 15.062 11.516 1 97.75 319 PHE B N 1
ATOM 6991 C CA . PHE B 1 319 ? 11.945 14.867 11.258 1 97.75 319 PHE B CA 1
ATOM 6992 C C . PHE B 1 319 ? 11.578 13.391 11.344 1 97.75 319 PHE B C 1
ATOM 6994 O O . PHE B 1 319 ? 10.562 13.031 11.953 1 97.75 319 PHE B O 1
ATOM 7001 N N . ILE B 1 320 ? 12.398 12.562 10.742 1 98.38 320 ILE B N 1
ATOM 7002 C CA . ILE B 1 320 ? 12.109 11.133 10.688 1 98.38 320 ILE B CA 1
ATOM 7003 C C . ILE B 1 320 ? 12.125 10.547 12.102 1 98.38 320 ILE B C 1
ATOM 7005 O O . ILE B 1 320 ? 11.25 9.766 12.469 1 98.38 320 ILE B O 1
ATOM 7009 N N . ARG B 1 321 ? 13.031 10.938 12.883 1 97.75 321 ARG B N 1
ATOM 7010 C CA . ARG B 1 321 ? 13.156 10.398 14.234 1 97.75 321 ARG B CA 1
ATOM 7011 C C . ARG B 1 321 ? 11.977 10.812 15.102 1 97.75 321 ARG B C 1
ATOM 7013 O O . ARG B 1 321 ? 11.438 10 15.852 1 97.75 321 ARG B O 1
ATOM 7020 N N . TYR B 1 322 ? 11.586 12.055 15.047 1 98.06 322 TYR B N 1
ATOM 7021 C CA . TYR B 1 322 ? 10.391 12.477 15.766 1 98.06 322 TYR B CA 1
ATOM 7022 C C . TYR B 1 322 ? 9.164 11.703 15.297 1 98.06 322 TYR B C 1
ATOM 7024 O O . TYR B 1 322 ? 8.344 11.273 16.109 1 98.06 322 TYR B O 1
ATOM 7032 N N . GLN B 1 323 ? 9.086 11.539 13.969 1 98.62 323 GLN B N 1
ATOM 7033 C CA . GLN B 1 323 ? 7.902 10.914 13.398 1 98.62 323 GLN B CA 1
ATOM 7034 C C . GLN B 1 323 ? 7.84 9.43 13.758 1 98.62 323 GLN B C 1
ATOM 7036 O O . GLN B 1 323 ? 6.754 8.859 13.891 1 98.62 323 GLN B O 1
ATOM 7041 N N . LEU B 1 324 ? 9 8.789 13.914 1 98.38 324 LEU B N 1
ATOM 7042 C CA . LEU B 1 324 ? 9.016 7.41 14.383 1 98.38 324 LEU B CA 1
ATOM 7043 C C . LEU B 1 324 ? 8.344 7.281 15.742 1 98.38 324 LEU B C 1
ATOM 7045 O O . LEU B 1 324 ? 7.574 6.348 15.977 1 98.38 324 LEU B O 1
ATOM 7049 N N . VAL B 1 325 ? 8.57 8.195 16.609 1 98.19 325 VAL B N 1
ATOM 7050 C CA . VAL B 1 325 ? 7.941 8.211 17.922 1 98.19 325 VAL B CA 1
ATOM 7051 C C . VAL B 1 325 ? 6.449 8.5 17.781 1 98.19 325 VAL B C 1
ATOM 7053 O O . VAL B 1 325 ? 5.617 7.828 18.391 1 98.19 325 VAL B O 1
ATOM 7056 N N . ALA B 1 326 ? 6.125 9.461 16.938 1 97.88 326 ALA B N 1
ATOM 7057 C CA . ALA B 1 326 ? 4.73 9.844 16.734 1 97.88 326 ALA B CA 1
ATOM 7058 C C . ALA B 1 326 ? 3.926 8.688 16.156 1 97.88 326 ALA B C 1
ATOM 7060 O O . ALA B 1 326 ? 2.764 8.492 16.516 1 97.88 326 ALA B O 1
ATOM 7061 N N . ASP B 1 327 ? 4.543 8.008 15.211 1 97.06 327 ASP B N 1
ATOM 7062 C CA . ASP B 1 327 ? 3.875 6.879 14.562 1 97.06 327 ASP B CA 1
ATOM 7063 C C . ASP B 1 327 ? 3.568 5.773 15.57 1 97.06 327 ASP B C 1
ATOM 7065 O O . ASP B 1 327 ? 2.498 5.164 15.523 1 97.06 327 ASP B O 1
ATOM 7069 N N . GLU B 1 328 ? 4.477 5.5 16.438 1 95.81 328 GLU B N 1
ATOM 7070 C CA . GLU B 1 328 ? 4.25 4.516 17.5 1 95.81 328 GLU B CA 1
ATOM 7071 C C . GLU B 1 328 ? 3.131 4.957 18.438 1 95.81 328 GLU B C 1
ATOM 7073 O O . GLU B 1 328 ? 2.262 4.16 18.781 1 95.81 328 GLU B O 1
ATOM 7078 N N . ALA B 1 329 ? 3.178 6.172 18.812 1 94.56 329 ALA B N 1
ATOM 7079 C CA . ALA B 1 329 ? 2.133 6.719 19.672 1 94.56 329 ALA B CA 1
ATOM 7080 C C . ALA B 1 329 ? 0.765 6.625 19 1 94.56 329 ALA B C 1
ATOM 7082 O O . ALA B 1 329 ? -0.226 6.27 19.656 1 94.56 329 ALA B O 1
ATOM 7083 N N . GLN B 1 330 ? 0.735 6.945 17.766 1 92.81 330 GLN B N 1
ATOM 7084 C CA . GLN B 1 330 ? -0.513 6.918 17 1 92.81 330 GLN B CA 1
ATOM 7085 C C . GLN B 1 330 ? -1.092 5.508 16.953 1 92.81 330 GLN B C 1
ATOM 7087 O O . GLN B 1 330 ? -2.307 5.324 17.062 1 92.81 330 GLN B O 1
ATOM 7092 N N . LYS B 1 331 ? -0.26 4.59 16.719 1 90.62 331 LYS B N 1
ATOM 7093 C CA . LYS B 1 331 ? -0.713 3.203 16.656 1 90.62 331 LYS B CA 1
ATOM 7094 C C . LYS B 1 331 ? -1.318 2.773 18 1 90.62 331 LYS B C 1
ATOM 7096 O O . LYS B 1 331 ? -2.342 2.086 18.031 1 90.62 331 LYS B O 1
ATOM 7101 N N . LEU B 1 332 ? -0.737 3.16 19.047 1 88.5 332 LEU B N 1
ATOM 7102 C CA . LEU B 1 332 ? -1.248 2.844 20.375 1 88.5 332 LEU B CA 1
ATOM 7103 C C . LEU B 1 332 ? -2.572 3.559 20.641 1 88.5 332 LEU B C 1
ATOM 7105 O O . LEU B 1 332 ? -3.49 2.979 21.219 1 88.5 332 LEU B O 1
ATOM 7109 N N . LEU B 1 333 ? -2.611 4.789 20.219 1 87.44 333 LEU B N 1
ATOM 7110 C CA . LEU B 1 333 ? -3.832 5.574 20.375 1 87.44 333 LEU B CA 1
ATOM 7111 C C . LEU B 1 333 ? -4.992 4.93 19.625 1 87.44 333 LEU B C 1
ATOM 7113 O O . LEU B 1 333 ? -6.102 4.836 20.141 1 87.44 333 LEU B O 1
ATOM 7117 N N . VAL B 1 334 ? -4.727 4.535 18.453 1 86.12 334 VAL B N 1
ATOM 7118 C CA . VAL B 1 334 ? -5.75 3.908 17.625 1 86.12 334 VAL B CA 1
ATOM 7119 C C . VAL B 1 334 ? -6.18 2.582 18.25 1 86.12 334 VAL B C 1
ATOM 7121 O O . VAL B 1 334 ? -7.371 2.254 18.266 1 86.12 334 VAL B O 1
ATOM 7124 N N . ARG B 1 335 ? -5.223 1.819 18.703 1 83 335 ARG B N 1
ATOM 7125 C CA . ARG B 1 335 ? -5.539 0.568 19.391 1 83 335 ARG B CA 1
ATOM 7126 C C . ARG B 1 335 ? -6.488 0.806 20.547 1 83 335 ARG B C 1
ATOM 7128 O O . ARG B 1 335 ? -7.434 0.039 20.766 1 83 335 ARG B O 1
ATOM 7135 N N . ASP B 1 336 ? -6.293 1.807 21.297 1 78.38 336 ASP B N 1
ATOM 7136 C CA . ASP B 1 336 ? -7.109 2.152 22.453 1 78.38 336 ASP B CA 1
ATOM 7137 C C . ASP B 1 336 ? -8.531 2.529 22.047 1 78.38 336 ASP B C 1
ATOM 7139 O O . ASP B 1 336 ? -9.5 2.059 22.641 1 78.38 336 ASP B O 1
ATOM 7143 N N . VAL B 1 337 ? -8.562 3.299 21.141 1 76.62 337 VAL B N 1
ATOM 7144 C CA . VAL B 1 337 ? -9.844 3.838 20.703 1 76.62 337 VAL B CA 1
ATOM 7145 C C . VAL B 1 337 ? -10.688 2.73 20.078 1 76.62 337 VAL B C 1
ATOM 7147 O O . VAL B 1 337 ? -11.914 2.736 20.188 1 76.62 337 VAL B O 1
ATOM 7150 N N . MET B 1 338 ? -9.961 1.812 19.469 1 76.44 338 MET B N 1
ATOM 7151 C CA . MET B 1 338 ? -10.672 0.701 18.844 1 76.44 338 MET B CA 1
ATOM 7152 C C . MET B 1 338 ? -11.07 -0.344 19.875 1 76.44 338 MET B C 1
ATOM 7154 O O . MET B 1 338 ? -11.781 -1.299 19.562 1 76.44 338 MET B O 1
ATOM 7158 N N . GLY B 1 339 ? -10.742 -0.193 21.062 1 70.25 339 GLY B N 1
ATOM 7159 C CA . GLY B 1 339 ? -11.148 -1.067 22.141 1 70.25 339 GLY B CA 1
ATOM 7160 C C . GLY B 1 339 ? -10.438 -2.406 22.141 1 70.25 339 GLY B C 1
ATOM 7161 O O . GLY B 1 339 ? -11 -3.42 22.547 1 70.25 339 GLY B O 1
ATOM 7162 N N . ASP B 1 340 ? -9.305 -2.422 21.469 1 69.56 340 ASP B N 1
ATOM 7163 C CA . ASP B 1 340 ? -8.523 -3.65 21.469 1 69.56 340 ASP B CA 1
ATOM 7164 C C . ASP B 1 340 ? -8.008 -3.975 22.859 1 69.56 340 ASP B C 1
ATOM 7166 O O . ASP B 1 340 ? -7.176 -3.244 23.406 1 69.56 340 ASP B O 1
ATOM 7170 N N . PRO B 1 341 ? -8.57 -5.039 23.375 1 66.5 341 PRO B N 1
ATOM 7171 C CA . PRO B 1 341 ? -8.234 -5.34 24.781 1 66.5 341 PRO B CA 1
ATOM 7172 C C . PRO B 1 341 ? -6.91 -6.094 24.922 1 66.5 341 PRO B C 1
ATOM 7174 O O . PRO B 1 341 ? -6.527 -6.473 26.031 1 66.5 341 PRO B O 1
ATOM 7177 N N . SER B 1 342 ? -6.199 -6.191 23.844 1 69.19 342 SER B N 1
ATOM 7178 C CA . SER B 1 342 ? -4.984 -7 23.906 1 69.19 342 SER B CA 1
ATOM 7179 C C . SER B 1 342 ? -3.977 -6.402 24.875 1 69.19 342 SER B C 1
ATOM 7181 O O . SER B 1 342 ? -3.787 -5.184 24.922 1 69.19 342 SER B O 1
ATOM 7183 N N . PRO B 1 343 ? -3.545 -7.32 25.844 1 75.62 343 PRO B N 1
ATOM 7184 C CA . PRO B 1 343 ? -2.508 -6.828 26.75 1 75.62 343 PRO B CA 1
ATOM 7185 C C . PRO B 1 343 ? -1.19 -6.531 26.031 1 75.62 343 PRO B C 1
ATOM 7187 O O . PRO B 1 343 ? -0.918 -7.098 24.969 1 75.62 343 PRO B O 1
ATOM 7190 N N . PRO B 1 344 ? -0.544 -5.543 26.75 1 80.81 344 PRO B N 1
ATOM 7191 C CA . PRO B 1 344 ? -0.726 -4.652 27.906 1 80.81 344 PRO B CA 1
ATOM 7192 C C . PRO B 1 344 ? -1.524 -3.396 27.547 1 80.81 344 PRO B C 1
ATOM 7194 O O . PRO B 1 344 ? -1.629 -3.031 26.375 1 80.81 344 PRO B O 1
ATOM 7197 N N . PRO B 1 345 ? -1.986 -2.801 28.641 1 82.19 345 PRO B N 1
ATOM 7198 C CA . PRO B 1 345 ? -2.678 -1.539 28.375 1 82.19 345 PRO B CA 1
ATOM 7199 C C . PRO B 1 345 ? -1.768 -0.489 27.75 1 82.19 345 PRO B C 1
ATOM 7201 O O . PRO B 1 345 ? -0.58 -0.421 28.062 1 82.19 345 PRO B O 1
ATOM 7204 N N . THR B 1 346 ? -2.285 0.313 26.922 1 84.81 346 THR B N 1
ATOM 7205 C CA . THR B 1 346 ? -1.497 1.202 26.078 1 84.81 346 THR B CA 1
ATOM 7206 C C . THR B 1 346 ? -0.821 2.285 26.922 1 84.81 346 THR B C 1
ATOM 7208 O O . THR B 1 346 ? 0.255 2.77 26.562 1 84.81 346 THR B O 1
ATOM 7211 N N . TYR B 1 347 ? -1.395 2.699 28.094 1 84 347 TYR B N 1
ATOM 7212 C CA . TYR B 1 347 ? -0.874 3.814 28.875 1 84 347 TYR B CA 1
ATOM 7213 C C . TYR B 1 347 ? 0.491 3.479 29.453 1 84 347 TYR B C 1
ATOM 7215 O O . TYR B 1 347 ? 1.26 4.375 29.812 1 84 347 TYR B O 1
ATOM 7223 N N . ILE B 1 348 ? 0.833 2.221 29.594 1 86.88 348 ILE B N 1
ATOM 7224 C CA . ILE B 1 348 ? 2.096 1.808 30.188 1 86.88 348 ILE B CA 1
ATOM 7225 C C . ILE B 1 348 ? 3.256 2.209 29.281 1 86.88 348 ILE B C 1
ATOM 7227 O O . ILE B 1 348 ? 4.395 2.334 29.734 1 86.88 348 ILE B O 1
ATOM 7231 N N . PHE B 1 349 ? 2.898 2.453 28.047 1 89.94 349 PHE B N 1
ATOM 7232 C CA . PHE B 1 349 ? 3.943 2.754 27.062 1 89.94 349 PHE B CA 1
ATOM 7233 C C . PHE B 1 349 ? 4.281 4.238 27.078 1 89.94 349 PHE B C 1
ATOM 7235 O O . PHE B 1 349 ? 5.258 4.664 26.469 1 89.94 349 PHE B O 1
ATOM 7242 N N . ARG B 1 350 ? 3.518 5.086 27.719 1 91.69 350 ARG B N 1
ATOM 7243 C CA . ARG B 1 350 ? 3.721 6.531 27.734 1 91.69 350 ARG B CA 1
ATOM 7244 C C . ARG B 1 350 ? 5.129 6.887 28.203 1 91.69 350 ARG B C 1
ATOM 7246 O O . ARG B 1 350 ? 5.812 7.699 27.562 1 91.69 350 ARG B O 1
ATOM 7253 N N . LYS B 1 351 ? 5.555 6.266 29.25 1 91.88 351 LYS B N 1
ATOM 7254 C CA . LYS B 1 351 ? 6.871 6.574 29.797 1 91.88 351 LYS B CA 1
ATOM 7255 C C . LYS B 1 351 ? 7.98 6.25 28.797 1 91.88 351 LYS B C 1
ATOM 7257 O O . LYS B 1 351 ? 8.922 7.027 28.641 1 91.88 351 LYS B O 1
ATOM 7262 N N . SER B 1 352 ? 7.832 5.102 28.266 1 95.31 352 SER B N 1
ATOM 7263 C CA . SER B 1 352 ? 8.82 4.695 27.281 1 95.31 352 SER B CA 1
ATOM 7264 C C . SER B 1 352 ? 8.828 5.641 26.078 1 95.31 352 SER B C 1
ATOM 7266 O O . SER B 1 352 ? 9.891 5.977 25.562 1 95.31 352 SER B O 1
ATOM 7268 N N . LEU B 1 353 ? 7.684 6.078 25.641 1 96.69 353 LEU B N 1
ATOM 7269 C CA . LEU B 1 353 ? 7.574 6.992 24.516 1 96.69 353 LEU B CA 1
ATOM 7270 C C . LEU B 1 353 ? 8.164 8.352 24.859 1 96.69 353 LEU B C 1
ATOM 7272 O O . LEU B 1 353 ? 8.82 8.977 24.016 1 96.69 353 LEU B O 1
ATOM 7276 N N . LEU B 1 354 ? 7.934 8.773 26.078 1 96.12 354 LEU B N 1
ATOM 7277 C CA . LEU B 1 354 ? 8.523 10.031 26.516 1 96.12 354 LEU B CA 1
ATOM 7278 C C . LEU B 1 354 ? 10.039 9.938 26.547 1 96.12 354 LEU B C 1
ATOM 7280 O O . LEU B 1 354 ? 10.734 10.898 26.219 1 96.12 354 LEU B O 1
ATOM 7284 N N . ALA B 1 355 ? 10.477 8.812 26.938 1 97.25 355 ALA B N 1
ATOM 7285 C CA . ALA B 1 355 ? 11.922 8.602 26.953 1 97.25 355 ALA B CA 1
ATOM 7286 C C . ALA B 1 355 ? 12.5 8.625 25.547 1 97.25 355 ALA B C 1
ATOM 7288 O O . ALA B 1 355 ? 13.578 9.195 25.312 1 97.25 355 ALA B O 1
ATOM 7289 N N . LYS B 1 356 ? 11.828 8 24.672 1 97.38 356 LYS B N 1
ATOM 7290 C CA . LYS B 1 356 ? 12.258 8.023 23.281 1 97.38 356 LYS B CA 1
ATOM 7291 C C . LYS B 1 356 ? 12.258 9.438 22.719 1 97.38 356 LYS B C 1
ATOM 7293 O O . LYS B 1 356 ? 13.164 9.82 21.969 1 97.38 356 LYS B O 1
ATOM 7298 N N . LEU B 1 357 ? 11.203 10.18 23.031 1 97.5 357 LEU B N 1
ATOM 7299 C CA . LEU B 1 357 ? 11.109 11.57 22.594 1 97.5 357 LEU B CA 1
ATOM 7300 C C . LEU B 1 357 ? 12.281 12.391 23.125 1 97.5 357 LEU B C 1
ATOM 7302 O O . LEU B 1 357 ? 12.867 13.188 22.391 1 97.5 357 LEU B O 1
ATOM 7306 N N . GLN B 1 358 ? 12.586 12.141 24.344 1 96.81 358 GLN B N 1
ATOM 7307 C CA . GLN B 1 358 ? 13.703 12.852 24.953 1 96.81 358 GLN B CA 1
ATOM 7308 C C . GLN B 1 358 ? 15.023 12.453 24.297 1 96.81 358 GLN B C 1
ATOM 7310 O O . GLN B 1 358 ? 15.906 13.297 24.109 1 96.81 358 GLN B O 1
ATOM 7315 N N . ALA B 1 359 ? 15.141 11.211 24.016 1 96.69 359 ALA B N 1
ATOM 7316 C CA . ALA B 1 359 ? 16.344 10.727 23.344 1 96.69 359 ALA B CA 1
ATOM 7317 C C . ALA B 1 359 ? 16.516 11.406 21.984 1 96.69 359 ALA B C 1
ATOM 7319 O O . ALA B 1 359 ? 17.641 11.711 21.578 1 96.69 359 ALA B O 1
ATOM 7320 N N . VAL B 1 360 ? 15.438 11.633 21.281 1 96.62 360 VAL B N 1
ATOM 7321 C CA . VAL B 1 360 ? 15.492 12.336 20 1 96.62 360 VAL B CA 1
ATOM 7322 C C . VAL B 1 360 ? 15.977 13.766 20.219 1 96.62 360 VAL B C 1
ATOM 7324 O O . VAL B 1 360 ? 16.844 14.258 19.484 1 96.62 360 VAL B O 1
ATOM 7327 N N . ARG B 1 361 ? 15.461 14.438 21.188 1 94.31 361 ARG B N 1
ATOM 7328 C CA . ARG B 1 361 ? 15.836 15.812 21.5 1 94.31 361 ARG B CA 1
ATOM 7329 C C . ARG B 1 361 ? 17.328 15.914 21.844 1 94.31 361 ARG B C 1
ATOM 7331 O O . ARG B 1 361 ? 18.016 16.797 21.344 1 94.31 361 ARG B O 1
ATOM 7338 N N . ASP B 1 362 ? 17.75 14.945 22.609 1 93.69 362 ASP B N 1
ATOM 7339 C CA . ASP B 1 362 ? 19.141 14.945 23.078 1 93.69 362 ASP B CA 1
ATOM 7340 C C . ASP B 1 362 ? 20.094 14.586 21.938 1 93.69 362 ASP B C 1
ATOM 7342 O O . ASP B 1 362 ? 21.266 14.977 21.953 1 93.69 362 ASP B O 1
ATOM 7346 N N . GLY B 1 363 ? 19.578 13.859 21.031 1 90.81 363 GLY B N 1
ATOM 7347 C CA . GLY B 1 363 ? 20.422 13.367 19.953 1 90.81 363 GLY B CA 1
ATOM 7348 C C . GLY B 1 363 ? 20.578 14.367 18.812 1 90.81 363 GLY B C 1
ATOM 7349 O O . GLY B 1 363 ? 21.391 14.172 17.922 1 90.81 363 GLY B O 1
ATOM 7350 N N . LEU B 1 364 ? 19.828 15.438 18.844 1 90.12 364 LEU B N 1
ATOM 7351 C CA . LEU B 1 364 ? 19.938 16.453 17.797 1 90.12 364 LEU B CA 1
ATOM 7352 C C . LEU B 1 364 ? 21.281 17.172 17.875 1 90.12 364 LEU B C 1
ATOM 7354 O O . LEU B 1 364 ? 21.797 17.422 18.969 1 90.12 364 LEU B O 1
ATOM 7358 N N . PRO B 1 365 ? 21.812 17.469 16.703 1 84.5 365 PRO B N 1
ATOM 7359 C CA . PRO B 1 365 ? 23.062 18.219 16.734 1 84.5 365 PRO B CA 1
ATOM 7360 C C . PRO B 1 365 ? 22.906 19.578 17.422 1 84.5 365 PRO B C 1
ATOM 7362 O O . PRO B 1 365 ? 21.875 20.25 17.25 1 84.5 365 PRO B O 1
ATOM 7365 N N . LEU B 1 366 ? 23.891 19.969 18.156 1 78.69 366 LEU B N 1
ATOM 7366 C CA . LEU B 1 366 ? 23.859 21.188 18.969 1 78.69 366 LEU B CA 1
ATOM 7367 C C . LEU B 1 366 ? 23.688 22.422 18.094 1 78.69 366 LEU B C 1
ATOM 7369 O O . LEU B 1 366 ? 23.016 23.375 18.469 1 78.69 366 LEU B O 1
ATOM 7373 N N . ASN B 1 367 ? 24.219 22.359 16.906 1 78.06 367 ASN B N 1
ATOM 7374 C CA . ASN B 1 367 ? 24.188 23.531 16.047 1 78.06 367 ASN B CA 1
ATOM 7375 C C . ASN B 1 367 ? 23.078 23.438 14.992 1 78.06 367 ASN B C 1
ATOM 7377 O O . ASN B 1 367 ? 23.078 24.203 14.031 1 78.06 367 ASN B O 1
ATOM 7381 N N . MET B 1 368 ? 22.172 22.578 15.289 1 80.56 368 MET B N 1
ATOM 7382 C CA . MET B 1 368 ? 21.125 22.453 14.281 1 80.56 368 MET B CA 1
ATOM 7383 C C . MET B 1 368 ? 20.078 23.547 14.445 1 80.56 368 MET B C 1
ATOM 7385 O O . MET B 1 368 ? 19.562 23.75 15.547 1 80.56 368 MET B O 1
ATOM 7389 N N . PRO B 1 369 ? 19.953 24.266 13.414 1 76 369 PRO B N 1
ATOM 7390 C CA . PRO B 1 369 ? 18.891 25.266 13.523 1 76 369 PRO B CA 1
ATOM 7391 C C . PRO B 1 369 ? 17.516 24.641 13.727 1 76 369 PRO B C 1
ATOM 7393 O O . PRO B 1 369 ? 17.125 23.734 12.992 1 76 369 PRO B O 1
ATOM 7396 N N . MET B 1 370 ? 16.906 25.047 14.797 1 82.44 370 MET B N 1
ATOM 7397 C CA . MET B 1 370 ? 15.539 24.594 15.047 1 82.44 370 MET B CA 1
ATOM 7398 C C . MET B 1 370 ? 14.531 25.469 14.297 1 82.44 370 MET B C 1
ATOM 7400 O O . MET B 1 370 ? 14.133 26.516 14.789 1 82.44 370 MET B O 1
ATOM 7404 N N . THR B 1 371 ? 14.148 25.016 13.156 1 91.19 371 THR B N 1
ATOM 7405 C CA . THR B 1 371 ? 13.133 25.719 12.391 1 91.19 371 THR B CA 1
ATOM 7406 C C . THR B 1 371 ? 11.781 25.656 13.086 1 91.19 371 THR B C 1
ATOM 7408 O O . THR B 1 371 ? 11.547 24.797 13.93 1 91.19 371 THR B O 1
ATOM 7411 N N . HIS B 1 372 ? 10.93 26.641 12.797 1 95.88 372 HIS B N 1
ATOM 7412 C CA . HIS B 1 372 ? 9.578 26.641 13.344 1 95.88 372 HIS B CA 1
ATOM 7413 C C . HIS B 1 372 ? 8.859 25.328 13.039 1 95.88 372 HIS B C 1
ATOM 7415 O O . HIS B 1 372 ? 8.148 24.781 13.891 1 95.88 372 HIS B O 1
ATOM 7421 N N . VAL B 1 373 ? 9.117 24.781 11.844 1 97.25 373 VAL B N 1
ATOM 7422 C CA . VAL B 1 373 ? 8.414 23.594 11.391 1 97.25 373 VAL B CA 1
ATOM 7423 C C . VAL B 1 373 ? 8.875 22.375 12.195 1 97.25 373 VAL B C 1
ATOM 7425 O O . VAL B 1 373 ? 8.062 21.547 12.602 1 97.25 373 VAL B O 1
ATOM 7428 N N . LEU B 1 374 ? 10.148 22.234 12.406 1 96.88 374 LEU B N 1
ATOM 7429 C CA . LEU B 1 374 ? 10.656 21.109 13.188 1 96.88 374 LEU B CA 1
ATOM 7430 C C . LEU B 1 374 ? 10.188 21.188 14.633 1 96.88 374 LEU B C 1
ATOM 7432 O O . LEU B 1 374 ? 9.836 20.172 15.242 1 96.88 374 LEU B O 1
ATOM 7436 N N . GLN B 1 375 ? 10.188 22.406 15.203 1 96.88 375 GLN B N 1
ATOM 7437 C CA . GLN B 1 375 ? 9.719 22.609 16.562 1 96.88 375 GLN B CA 1
ATOM 7438 C C . GLN B 1 375 ? 8.25 22.203 16.703 1 96.88 375 GLN B C 1
ATOM 7440 O O . GLN B 1 375 ? 7.871 21.547 17.672 1 96.88 375 GLN B O 1
ATOM 7445 N N . ALA B 1 376 ? 7.488 22.688 15.75 1 98.06 376 ALA B N 1
ATOM 7446 C CA . ALA B 1 376 ? 6.07 22.328 15.75 1 98.06 376 ALA B CA 1
ATOM 7447 C C . ALA B 1 376 ? 5.887 20.812 15.703 1 98.06 376 ALA B C 1
ATOM 7449 O O . ALA B 1 376 ? 5.043 20.25 16.406 1 98.06 376 ALA B O 1
ATOM 7450 N N . HIS B 1 377 ? 6.676 20.172 14.859 1 98 377 HIS B N 1
ATOM 7451 C CA . HIS B 1 377 ? 6.578 18.734 14.719 1 98 377 HIS B CA 1
ATOM 7452 C C . HIS B 1 377 ? 6.957 18.016 16.016 1 98 377 HIS B C 1
ATOM 7454 O O . HIS B 1 377 ? 6.328 17.031 16.391 1 98 377 HIS B O 1
ATOM 7460 N N . ALA B 1 378 ? 7.988 18.484 16.672 1 97.44 378 ALA B N 1
ATOM 7461 C CA . ALA B 1 378 ? 8.406 17.922 17.953 1 97.44 378 ALA B CA 1
ATOM 7462 C C . ALA B 1 378 ? 7.293 18.047 19 1 97.44 378 ALA B C 1
ATOM 7464 O O . ALA B 1 378 ? 7.043 17.125 19.766 1 97.44 378 ALA B O 1
ATOM 7465 N N . LEU B 1 379 ? 6.668 19.172 19.016 1 98 379 LEU B N 1
ATOM 7466 C CA . LEU B 1 379 ? 5.637 19.453 20.016 1 98 379 LEU B CA 1
ATOM 7467 C C . LEU B 1 379 ? 4.395 18.609 19.766 1 98 379 LEU B C 1
ATOM 7469 O O . LEU B 1 379 ? 3.783 18.109 20.719 1 98 379 LEU B O 1
ATOM 7473 N N . VAL B 1 380 ? 4.004 18.453 18.5 1 98 380 VAL B N 1
ATOM 7474 C CA . VAL B 1 380 ? 2.824 17.641 18.219 1 98 380 VAL B CA 1
ATOM 7475 C C . VAL B 1 380 ? 3.107 16.188 18.562 1 98 380 VAL B C 1
ATOM 7477 O O . VAL B 1 380 ? 2.213 15.461 19 1 98 380 VAL B O 1
ATOM 7480 N N . THR B 1 381 ? 4.344 15.719 18.297 1 98.06 381 THR B N 1
ATOM 7481 C CA . THR B 1 381 ? 4.734 14.391 18.734 1 98.06 381 THR B CA 1
ATOM 7482 C C . THR B 1 381 ? 4.516 14.227 20.234 1 98.06 381 THR B C 1
ATOM 7484 O O . THR B 1 381 ? 4.008 13.195 20.688 1 98.06 381 THR B O 1
ATOM 7487 N N . GLU B 1 382 ? 4.852 15.234 20.969 1 97.5 382 GLU B N 1
ATOM 7488 C CA . GLU B 1 382 ? 4.641 15.227 22.406 1 97.5 382 GLU B CA 1
ATOM 7489 C C . GLU B 1 382 ? 3.154 15.18 22.75 1 97.5 382 GLU B C 1
ATOM 7491 O O . GLU B 1 382 ? 2.744 14.477 23.672 1 97.5 382 GLU B O 1
ATOM 7496 N N . VAL B 1 383 ? 2.391 15.906 22.047 1 96.88 383 VAL B N 1
ATOM 7497 C CA . VAL B 1 383 ? 0.943 15.891 22.234 1 96.88 383 VAL B CA 1
ATOM 7498 C C . VAL B 1 383 ? 0.409 14.477 22 1 96.88 383 VAL B C 1
ATOM 7500 O O . VAL B 1 383 ? -0.399 13.977 22.781 1 96.88 383 VAL B O 1
ATOM 7503 N N . GLN B 1 384 ? 0.868 13.82 20.953 1 95.12 384 GLN B N 1
ATOM 7504 C CA . GLN B 1 384 ? 0.416 12.469 20.625 1 95.12 384 GLN B CA 1
ATOM 7505 C C . GLN B 1 384 ? 0.808 11.477 21.703 1 95.12 384 GLN B C 1
ATOM 7507 O O . GLN B 1 384 ? 0.002 10.633 22.109 1 95.12 384 GLN B O 1
ATOM 7512 N N . VAL B 1 385 ? 1.992 11.602 22.188 1 95.5 385 VAL B N 1
ATOM 7513 C CA . VAL B 1 385 ? 2.48 10.703 23.234 1 95.5 385 VAL B CA 1
ATOM 7514 C C . VAL B 1 385 ? 1.629 10.867 24.484 1 95.5 385 VAL B C 1
ATOM 7516 O O . VAL B 1 385 ? 1.249 9.875 25.125 1 95.5 385 VAL B O 1
ATOM 7519 N N . ASN B 1 386 ? 1.314 12.07 24.812 1 93.5 386 ASN B N 1
ATOM 7520 C CA . ASN B 1 386 ? 0.55 12.344 26.031 1 93.5 386 ASN B CA 1
ATOM 7521 C C . ASN B 1 386 ? -0.933 12.039 25.828 1 93.5 386 ASN B C 1
ATOM 7523 O O . ASN B 1 386 ? -1.683 11.953 26.812 1 93.5 386 ASN B O 1
ATOM 7527 N N . SER B 1 387 ? -1.34 11.891 24.641 1 89.44 387 SER B N 1
ATOM 7528 C CA . SER B 1 387 ? -2.734 11.57 24.359 1 89.44 387 SER B CA 1
ATOM 7529 C C . SER B 1 387 ? -2.996 10.078 24.484 1 89.44 387 SER B C 1
ATOM 7531 O O . SER B 1 387 ? -4.145 9.633 24.453 1 89.44 387 SER B O 1
ATOM 7533 N N . VAL B 1 388 ? -1.851 9.422 24.625 1 81 388 VAL B N 1
ATOM 7534 C CA . VAL B 1 388 ? -1.993 7.977 24.75 1 81 388 VAL B CA 1
ATOM 7535 C C . VAL B 1 388 ? -2.791 7.648 26.016 1 81 388 VAL B C 1
ATOM 7537 O O . VAL B 1 388 ? -2.475 8.141 27.094 1 81 388 VAL B O 1
ATOM 7540 N N . GLY B 1 389 ? -3.838 7.168 26 1 68.44 389 GLY B N 1
ATOM 7541 C CA . GLY B 1 389 ? -4.656 6.758 27.141 1 68.44 389 GLY B CA 1
ATOM 7542 C C . GLY B 1 389 ? -5.75 7.754 27.469 1 68.44 389 GLY B C 1
ATOM 7543 O O . GLY B 1 389 ? -6.543 7.527 28.391 1 68.44 389 GLY B O 1
ATOM 7544 N N . LEU B 1 390 ? -5.715 8.969 26.844 1 71.5 390 LEU B N 1
ATOM 7545 C CA . LEU B 1 390 ? -6.738 9.977 27.125 1 71.5 390 LEU B CA 1
ATOM 7546 C C . LEU B 1 390 ? -8.133 9.414 26.859 1 71.5 390 LEU B C 1
ATOM 7548 O O . LEU B 1 390 ? -9.117 9.898 27.438 1 71.5 390 LEU B O 1
ATOM 7552 N N . PHE B 1 391 ? -8.062 8.32 26.078 1 66.94 391 PHE B N 1
ATOM 7553 C CA . PHE B 1 391 ? -9.375 7.875 25.625 1 66.94 391 PHE B CA 1
ATOM 7554 C C . PHE B 1 391 ? -9.883 6.73 26.5 1 66.94 391 PHE B C 1
ATOM 7556 O O . PHE B 1 391 ? -11.07 6.402 26.469 1 66.94 391 PHE B O 1
ATOM 7563 N N . MET B 1 392 ? -8.875 6.195 27.266 1 62.56 392 MET B N 1
ATOM 7564 C CA . MET B 1 392 ? -9.297 5.043 28.062 1 62.56 392 MET B CA 1
ATOM 7565 C C . MET B 1 392 ? -9.578 5.445 29.5 1 62.56 392 MET B C 1
ATOM 7567 O O . MET B 1 392 ? -8.883 6.293 30.062 1 62.56 392 MET B O 1
ATOM 7571 N N . GLN B 1 393 ? -10.625 4.98 30.078 1 60.81 393 GLN B N 1
ATOM 7572 C CA . GLN B 1 393 ? -11.078 5.344 31.422 1 60.81 393 GLN B CA 1
ATOM 7573 C C . GLN B 1 393 ? -10.344 4.539 32.5 1 60.81 393 GLN B C 1
ATOM 7575 O O . GLN B 1 393 ? -10.312 4.938 33.656 1 60.81 393 GLN B O 1
ATOM 7580 N N . ASN B 1 394 ? -9.617 3.527 31.969 1 72 394 ASN B N 1
ATOM 7581 C CA . ASN B 1 394 ? -9.07 2.693 33.031 1 72 394 ASN B CA 1
ATOM 7582 C C . ASN B 1 394 ? -7.609 3.031 33.312 1 72 394 ASN B C 1
ATOM 7584 O O . ASN B 1 394 ? -6.797 2.137 33.562 1 72 394 ASN B O 1
ATOM 7588 N N . ILE B 1 395 ? -7.293 4.281 33.312 1 82.88 395 ILE B N 1
ATOM 7589 C CA . ILE B 1 395 ? -5.957 4.766 33.625 1 82.88 395 ILE B CA 1
ATOM 7590 C C . ILE B 1 395 ? -5.949 5.34 35.031 1 82.88 395 ILE B C 1
ATOM 7592 O O . ILE B 1 395 ? -6.883 6.039 35.438 1 82.88 395 ILE B O 1
ATOM 7596 N N . PRO B 1 396 ? -4.883 5 35.875 1 85.5 396 PRO B N 1
ATOM 7597 C CA . PRO B 1 396 ? -4.805 5.648 37.188 1 85.5 396 PRO B CA 1
ATOM 7598 C C . PRO B 1 396 ? -4.953 7.168 37.094 1 85.5 396 PRO B C 1
ATOM 7600 O O . PRO B 1 396 ? -4.395 7.797 36.188 1 85.5 396 PRO B O 1
ATOM 7603 N N . VAL B 1 397 ? -5.664 7.723 38.062 1 87.06 397 VAL B N 1
ATOM 7604 C CA . VAL B 1 397 ? -6.102 9.117 38 1 87.06 397 VAL B CA 1
ATOM 7605 C C . VAL B 1 397 ? -4.887 10.039 37.938 1 87.06 397 VAL B C 1
ATOM 7607 O O . VAL B 1 397 ? -4.867 10.969 37.125 1 87.06 397 VAL B O 1
ATOM 7610 N N . ASN B 1 398 ? -3.814 9.758 38.719 1 86.88 398 ASN B N 1
ATOM 7611 C CA . ASN B 1 398 ? -2.648 10.641 38.75 1 86.88 398 ASN B CA 1
ATOM 7612 C C . ASN B 1 398 ? -1.941 10.664 37.375 1 86.88 398 ASN B C 1
ATOM 7614 O O . ASN B 1 398 ? -1.518 11.727 36.938 1 86.88 398 ASN B O 1
ATOM 7618 N N . GLN B 1 399 ? -1.806 9.547 36.812 1 86.69 399 GLN B N 1
ATOM 7619 C CA . GLN B 1 399 ? -1.152 9.461 35.5 1 86.69 399 GLN B CA 1
ATOM 7620 C C . GLN B 1 399 ? -1.996 10.125 34.406 1 86.69 399 GLN B C 1
ATOM 7622 O O . GLN B 1 399 ? -1.46 10.758 33.5 1 86.69 399 GLN B O 1
ATOM 7627 N N . ARG B 1 400 ? -3.221 9.945 34.562 1 89.75 400 ARG B N 1
ATOM 7628 C CA . ARG B 1 400 ? -4.148 10.531 33.594 1 89.75 400 ARG B CA 1
ATOM 7629 C C . ARG B 1 400 ? -4.086 12.055 33.625 1 89.75 400 ARG B C 1
ATOM 7631 O O . ARG B 1 400 ? -3.949 12.695 32.594 1 89.75 400 ARG B O 1
ATOM 7638 N N . ILE B 1 401 ? -4.117 12.594 34.781 1 90 401 ILE B N 1
ATOM 7639 C CA . ILE B 1 401 ? -4.117 14.039 34.969 1 90 401 ILE B CA 1
ATOM 7640 C C . ILE B 1 401 ? -2.77 14.609 34.531 1 90 401 ILE B C 1
ATOM 7642 O O . ILE B 1 401 ? -2.709 15.664 33.906 1 90 401 ILE B O 1
ATOM 7646 N N . GLU B 1 402 ? -1.744 13.914 34.875 1 90.38 402 GLU B N 1
ATOM 7647 C CA . GLU B 1 402 ? -0.415 14.352 34.469 1 90.38 402 GLU B CA 1
ATOM 7648 C C . GLU B 1 402 ? -0.301 14.398 32.938 1 90.38 402 GLU B C 1
ATOM 7650 O O . GLU B 1 402 ? 0.27 15.344 32.375 1 90.38 402 GLU B O 1
ATOM 7655 N N . SER B 1 403 ? -0.772 13.383 32.344 1 92.19 403 SER B N 1
ATOM 7656 C CA . SER B 1 403 ? -0.75 13.312 30.891 1 92.19 403 SER B CA 1
ATOM 7657 C C . SER B 1 403 ? -1.586 14.422 30.266 1 92.19 403 SER B C 1
ATOM 7659 O O . SER B 1 403 ? -1.188 15.016 29.266 1 92.19 403 SER B O 1
ATOM 7661 N N . MET B 1 404 ? -2.742 14.703 30.844 1 92.88 404 MET B N 1
ATOM 7662 C CA . MET B 1 404 ? -3.629 15.75 30.328 1 92.88 404 MET B CA 1
ATOM 7663 C C . MET B 1 404 ? -2.977 17.125 30.453 1 92.88 404 MET B C 1
ATOM 7665 O O . MET B 1 404 ? -3.047 17.938 29.531 1 92.88 404 MET B O 1
ATOM 7669 N N . TYR B 1 405 ? -2.307 17.312 31.547 1 94.44 405 TYR B N 1
ATOM 7670 C CA . TYR B 1 405 ? -1.646 18.609 31.766 1 94.44 405 TYR B CA 1
ATOM 7671 C C . TYR B 1 405 ? -0.466 18.766 30.812 1 94.44 405 TYR B C 1
ATOM 7673 O O . TYR B 1 405 ? -0.253 19.859 30.266 1 94.44 405 TYR B O 1
ATOM 7681 N N . ALA B 1 406 ? 0.299 17.719 30.719 1 94.94 406 ALA B N 1
ATOM 7682 C CA . ALA B 1 406 ? 1.431 17.766 29.797 1 94.94 406 ALA B CA 1
ATOM 7683 C C . ALA B 1 406 ? 0.961 18.031 28.359 1 94.94 406 ALA B C 1
ATOM 7685 O O . ALA B 1 406 ? 1.603 18.781 27.625 1 94.94 406 ALA B O 1
ATOM 7686 N N . CYS B 1 407 ? -0.105 17.391 28.016 1 95.62 407 CYS B N 1
ATOM 7687 C CA . CYS B 1 407 ? -0.709 17.594 26.703 1 95.62 407 CYS B CA 1
ATOM 7688 C C . CYS B 1 407 ? -1.128 19.047 26.516 1 95.62 407 CYS B C 1
ATOM 7690 O O . CYS B 1 407 ? -0.838 19.656 25.469 1 95.62 407 CYS B O 1
ATOM 7692 N N . LEU B 1 408 ? -1.775 19.625 27.5 1 96.81 408 LEU B N 1
ATOM 7693 C CA . LEU B 1 408 ? -2.246 21 27.438 1 96.81 408 LEU B CA 1
ATOM 7694 C C . LEU B 1 408 ? -1.078 21.969 27.281 1 96.81 408 LEU B C 1
ATOM 7696 O O . LEU B 1 408 ? -1.15 22.906 26.469 1 96.81 408 LEU B O 1
ATOM 7700 N N . ARG B 1 409 ? -0.049 21.734 27.984 1 97.19 409 ARG B N 1
ATOM 7701 C CA . ARG B 1 409 ? 1.127 22.594 27.906 1 97.19 409 ARG B CA 1
ATOM 7702 C C . ARG B 1 409 ? 1.76 22.531 26.516 1 97.19 409 ARG B C 1
ATOM 7704 O O . ARG B 1 409 ? 2.148 23.547 25.953 1 97.19 409 ARG B O 1
ATOM 7711 N N . ALA B 1 410 ? 1.901 21.312 26.016 1 97.75 410 ALA B N 1
ATOM 7712 C CA . ALA B 1 410 ? 2.467 21.125 24.672 1 97.75 410 ALA B CA 1
ATOM 7713 C C . ALA B 1 410 ? 1.609 21.812 23.609 1 97.75 410 ALA B C 1
ATOM 7715 O O . ALA B 1 410 ? 2.135 22.406 22.672 1 97.75 410 ALA B O 1
ATOM 7716 N N . ILE B 1 411 ? 0.299 21.734 23.766 1 98.12 411 ILE B N 1
ATOM 7717 C CA . ILE B 1 411 ? -0.637 22.359 22.828 1 98.12 411 ILE B CA 1
ATOM 7718 C C . ILE B 1 411 ? -0.438 23.875 22.844 1 98.12 411 ILE B C 1
ATOM 7720 O O . ILE B 1 411 ? -0.346 24.5 21.781 1 98.12 411 ILE B O 1
ATOM 7724 N N . ARG B 1 412 ? -0.364 24.438 24 1 98.31 412 ARG B N 1
ATOM 7725 C CA . ARG B 1 412 ? -0.178 25.875 24.109 1 98.31 412 ARG B CA 1
ATOM 7726 C C . ARG B 1 412 ? 1.122 26.312 23.438 1 98.31 412 ARG B C 1
ATOM 7728 O O . ARG B 1 412 ? 1.143 27.281 22.688 1 98.31 412 ARG B O 1
ATOM 7735 N N . THR B 1 413 ? 2.143 25.578 23.766 1 98.5 413 THR B N 1
ATOM 7736 C CA . THR B 1 413 ? 3.443 25.906 23.188 1 98.5 413 THR B CA 1
ATOM 7737 C C . THR B 1 413 ? 3.414 25.766 21.656 1 98.5 413 THR B C 1
ATOM 7739 O O . THR B 1 413 ? 4.066 26.516 20.938 1 98.5 413 THR B O 1
ATOM 7742 N N . TRP B 1 414 ? 2.754 24.75 21.188 1 98.56 414 TRP B N 1
ATOM 7743 C CA . TRP B 1 414 ? 2.625 24.547 19.75 1 98.56 414 TRP B CA 1
ATOM 7744 C C . TRP B 1 414 ? 1.997 25.766 19.078 1 98.56 414 TRP B C 1
ATOM 7746 O O . TRP B 1 414 ? 2.475 26.234 18.047 1 98.56 414 TRP B O 1
ATOM 7756 N N . TYR B 1 415 ? 0.906 26.328 19.672 1 98.5 415 TYR B N 1
ATOM 7757 C CA . TYR B 1 415 ? 0.258 27.516 19.125 1 98.5 415 TYR B CA 1
ATOM 7758 C C . TYR B 1 415 ? 1.213 28.703 19.109 1 98.5 415 TYR B C 1
ATOM 7760 O O . TYR B 1 415 ? 1.219 29.484 18.172 1 98.5 415 TYR B O 1
ATOM 7768 N N . ASP B 1 416 ? 2.004 28.797 20.156 1 98.06 416 ASP B N 1
ATOM 7769 C CA . ASP B 1 416 ? 2.986 29.875 20.203 1 98.06 416 ASP B CA 1
ATOM 7770 C C . ASP B 1 416 ? 3.955 29.781 19.031 1 98.06 416 ASP B C 1
ATOM 7772 O O . ASP B 1 416 ? 4.27 30.797 18.391 1 98.06 416 ASP B O 1
ATOM 7776 N N . VAL B 1 417 ? 4.402 28.609 18.766 1 97.81 417 VAL B N 1
ATOM 7777 C CA . VAL B 1 417 ? 5.324 28.375 17.656 1 97.81 417 VAL B CA 1
ATOM 7778 C C . VAL B 1 417 ? 4.613 28.656 16.328 1 97.81 417 VAL B C 1
ATOM 7780 O O . VAL B 1 417 ? 5.152 29.359 15.469 1 97.81 417 VAL B O 1
ATOM 7783 N N . PHE B 1 418 ? 3.428 28.219 16.156 1 97.75 418 PHE B N 1
ATOM 7784 C CA . PHE B 1 418 ? 2.654 28.359 14.93 1 97.75 418 PHE B CA 1
ATOM 7785 C C . PHE B 1 418 ? 2.422 29.828 14.609 1 97.75 418 PHE B C 1
ATOM 7787 O O . PHE B 1 418 ? 2.617 30.25 13.469 1 97.75 418 PHE B O 1
ATOM 7794 N N . PHE B 1 419 ? 2.033 30.594 15.578 1 97.38 419 PHE B N 1
ATOM 7795 C CA . PHE B 1 419 ? 1.719 32 15.359 1 97.38 419 PHE B CA 1
ATOM 7796 C C . PHE B 1 419 ? 2.992 32.844 15.211 1 97.38 419 PHE B C 1
ATOM 7798 O O . PHE B 1 419 ? 2.947 33.969 14.766 1 97.38 419 PHE B O 1
ATOM 7805 N N . SER B 1 420 ? 4.121 32.219 15.578 1 96.38 420 SER B N 1
ATOM 7806 C CA . SER B 1 420 ? 5.391 32.906 15.438 1 96.38 420 SER B CA 1
ATOM 7807 C C . SER B 1 420 ? 5.949 32.781 14.023 1 96.38 420 SER B C 1
ATOM 7809 O O . SER B 1 420 ? 6.898 33.469 13.656 1 96.38 420 SER B O 1
ATOM 7811 N N . ILE B 1 421 ? 5.398 31.891 13.219 1 95.94 421 ILE B N 1
ATOM 7812 C CA . ILE B 1 421 ? 5.812 31.781 11.82 1 95.94 421 ILE B CA 1
ATOM 7813 C C . ILE B 1 421 ? 5.395 33.031 11.062 1 95.94 421 ILE B C 1
ATOM 7815 O O . ILE B 1 421 ? 4.219 33.406 11.07 1 95.94 421 ILE B O 1
ATOM 7819 N N . PRO B 1 422 ? 6.383 33.688 10.398 1 94.81 422 PRO B N 1
ATOM 7820 C CA . PRO B 1 422 ? 5.996 34.844 9.617 1 94.81 422 PRO B CA 1
ATOM 7821 C C . PRO B 1 422 ? 4.953 34.531 8.547 1 94.81 422 PRO B C 1
ATOM 7823 O O . PRO B 1 422 ? 5.059 33.5 7.863 1 94.81 422 PRO B O 1
ATOM 7826 N N . ALA B 1 423 ? 3.963 35.406 8.352 1 93.19 423 ALA B N 1
ATOM 7827 C CA . ALA B 1 423 ? 2.832 35.156 7.453 1 93.19 423 ALA B CA 1
ATOM 7828 C C . ALA B 1 423 ? 3.309 34.906 6.023 1 93.19 423 ALA B C 1
ATOM 7830 O O . ALA B 1 423 ? 2.705 34.125 5.293 1 93.19 423 ALA B O 1
ATOM 7831 N N . GLU B 1 424 ? 4.43 35.5 5.715 1 90.88 424 GLU B N 1
ATOM 7832 C CA . GLU B 1 424 ? 4.973 35.375 4.363 1 90.88 424 GLU B CA 1
ATOM 7833 C C . GLU B 1 424 ? 5.539 34 4.121 1 90.88 424 GLU B C 1
ATOM 7835 O O . GLU B 1 424 ? 5.664 33.562 2.977 1 90.88 424 GLU B O 1
ATOM 7840 N N . GLU B 1 425 ? 5.785 33.281 5.176 1 92.62 425 GLU B N 1
ATOM 7841 C CA . GLU B 1 425 ? 6.48 32 5.074 1 92.62 425 GLU B CA 1
ATOM 7842 C C . GLU B 1 425 ? 5.512 30.828 5.227 1 92.62 425 GLU B C 1
ATOM 7844 O O . GLU B 1 425 ? 5.855 29.688 4.902 1 92.62 425 GLU B O 1
ATOM 7849 N N . VAL B 1 426 ? 4.316 31.078 5.516 1 90.94 426 VAL B N 1
ATOM 7850 C CA . VAL B 1 426 ? 3.389 30.031 5.898 1 90.94 426 VAL B CA 1
ATOM 7851 C C . VAL B 1 426 ? 2.973 29.234 4.66 1 90.94 426 VAL B C 1
ATOM 7853 O O . VAL B 1 426 ? 2.695 28.031 4.746 1 90.94 426 VAL B O 1
ATOM 7856 N N . ALA B 1 427 ? 2.98 29.922 3.525 1 87.56 427 ALA B N 1
ATOM 7857 C CA . ALA B 1 427 ? 2.617 29.219 2.295 1 87.56 427 ALA B CA 1
ATOM 7858 C C . ALA B 1 427 ? 3.611 28.109 1.983 1 87.56 427 ALA B C 1
ATOM 7860 O O . ALA B 1 427 ? 3.258 27.109 1.352 1 87.56 427 ALA B O 1
ATOM 7861 N N . GLY B 1 428 ? 4.797 28.219 2.508 1 94.31 428 GLY B N 1
ATOM 7862 C CA . GLY B 1 428 ? 5.855 27.266 2.213 1 94.31 428 GLY B CA 1
ATOM 7863 C C . GLY B 1 428 ? 5.996 26.188 3.268 1 94.31 428 GLY B C 1
ATOM 7864 O O . GLY B 1 428 ? 6.848 25.297 3.146 1 94.31 428 GLY B O 1
ATOM 7865 N N . VAL B 1 429 ? 5.148 26.25 4.285 1 95.81 429 VAL B N 1
ATOM 7866 C CA . VAL B 1 429 ? 5.219 25.188 5.285 1 95.81 429 VAL B CA 1
ATOM 7867 C C . VAL B 1 429 ? 4.551 23.922 4.746 1 95.81 429 VAL B C 1
ATOM 7869 O O . VAL B 1 429 ? 3.576 24 3.998 1 95.81 429 VAL B O 1
ATOM 7872 N N . PRO B 1 430 ? 5.078 22.75 5.09 1 97.19 430 PRO B N 1
ATOM 7873 C CA . PRO B 1 430 ? 4.488 21.5 4.602 1 97.19 430 PRO B CA 1
ATOM 7874 C C . PRO B 1 430 ? 3.08 21.266 5.145 1 97.19 430 PRO B C 1
ATOM 7876 O O . PRO B 1 430 ? 2.727 21.781 6.207 1 97.19 430 PRO B O 1
ATOM 7879 N N . PHE B 1 431 ? 2.295 20.5 4.422 1 95.12 431 PHE B N 1
ATOM 7880 C CA . PHE B 1 431 ? 0.919 20.156 4.766 1 95.12 431 PHE B CA 1
ATOM 7881 C C . PHE B 1 431 ? 0.846 19.531 6.16 1 95.12 431 PHE B C 1
ATOM 7883 O O . PHE B 1 431 ? -0.168 19.672 6.848 1 95.12 431 PHE B O 1
ATOM 7890 N N . ALA B 1 432 ? 1.908 18.922 6.578 1 96.56 432 ALA B N 1
ATOM 7891 C CA . ALA B 1 432 ? 1.984 18.281 7.891 1 96.56 432 ALA B CA 1
ATOM 7892 C C . ALA B 1 432 ? 1.618 19.25 9 1 96.56 432 ALA B C 1
ATOM 7894 O O . ALA B 1 432 ? 1.016 18.875 10.008 1 96.56 432 ALA B O 1
ATOM 7895 N N . VAL B 1 433 ? 1.96 20.5 8.859 1 96.81 433 VAL B N 1
ATOM 7896 C CA . VAL B 1 433 ? 1.699 21.516 9.883 1 96.81 433 VAL B CA 1
ATOM 7897 C C . VAL B 1 433 ? 0.195 21.734 10.016 1 96.81 433 VAL B C 1
ATOM 7899 O O . VAL B 1 433 ? -0.314 21.938 11.125 1 96.81 433 VAL B O 1
ATOM 7902 N N . TYR B 1 434 ? -0.517 21.719 8.961 1 93.25 434 TYR B N 1
ATOM 7903 C CA . TYR B 1 434 ? -1.965 21.891 8.992 1 93.25 434 TYR B CA 1
ATOM 7904 C C . TYR B 1 434 ? -2.646 20.656 9.586 1 93.25 434 TYR B C 1
ATOM 7906 O O . TYR B 1 434 ? -3.672 20.781 10.266 1 93.25 434 TYR B O 1
ATOM 7914 N N . ILE B 1 435 ? -2.096 19.531 9.281 1 93.88 435 ILE B N 1
ATOM 7915 C CA . ILE B 1 435 ? -2.582 18.328 9.938 1 93.88 435 ILE B CA 1
ATOM 7916 C C . ILE B 1 435 ? -2.387 18.438 11.445 1 93.88 435 ILE B C 1
ATOM 7918 O O . ILE B 1 435 ? -3.285 18.094 12.219 1 93.88 435 ILE B O 1
ATOM 7922 N N . GLN B 1 436 ? -1.261 18.938 11.82 1 96.75 436 GLN B N 1
ATOM 7923 C CA . GLN B 1 436 ? -0.977 19.156 13.234 1 96.75 436 GLN B CA 1
ATOM 7924 C C . GLN B 1 436 ? -1.978 20.125 13.859 1 96.75 436 GLN B C 1
ATOM 7926 O O . GLN B 1 436 ? -2.414 19.938 14.992 1 96.75 436 GLN B O 1
ATOM 7931 N N . LEU B 1 437 ? -2.307 21.141 13.133 1 95.94 437 LEU B N 1
ATOM 7932 C CA . LEU B 1 437 ? -3.297 22.094 13.609 1 95.94 437 LEU B CA 1
ATOM 7933 C C . LEU B 1 437 ? -4.605 21.391 13.969 1 95.94 437 LEU B C 1
ATOM 7935 O O . LEU B 1 437 ? -5.184 21.656 15.023 1 95.94 437 LEU B O 1
ATOM 7939 N N . SER B 1 438 ? -5.008 20.562 13.086 1 92.94 438 SER B N 1
ATOM 7940 C CA . SER B 1 438 ? -6.227 19.797 13.344 1 92.94 438 SER B CA 1
ATOM 7941 C C . SER B 1 438 ? -6.07 18.906 14.57 1 92.94 438 SER B C 1
ATOM 7943 O O . SER B 1 438 ? -6.961 18.875 15.43 1 92.94 438 SER B O 1
ATOM 7945 N N . GLN B 1 439 ? -4.973 18.25 14.672 1 93 439 GLN B N 1
ATOM 7946 C CA . GLN B 1 439 ? -4.727 17.328 15.766 1 93 439 GLN B CA 1
ATOM 7947 C C . GLN B 1 439 ? -4.691 18.047 17.109 1 93 439 GLN B C 1
ATOM 7949 O O . GLN B 1 439 ? -5.277 17.578 18.094 1 93 439 GLN B O 1
ATOM 7954 N N . VAL B 1 440 ? -4.031 19.141 17.172 1 96.44 440 VAL B N 1
ATOM 7955 C CA . VAL B 1 440 ? -3.904 19.906 18.406 1 96.44 440 VAL B CA 1
ATOM 7956 C C . VAL B 1 440 ? -5.258 20.484 18.797 1 96.44 440 VAL B C 1
ATOM 7958 O O . VAL B 1 440 ? -5.602 20.547 19.984 1 96.44 440 VAL B O 1
ATOM 7961 N N . GLN B 1 441 ? -6.035 20.938 17.844 1 95.38 441 GLN B N 1
ATOM 7962 C CA . GLN B 1 441 ? -7.363 21.484 18.109 1 95.38 441 GLN B CA 1
ATOM 7963 C C . GLN B 1 441 ? -8.297 20.406 18.656 1 95.38 441 GLN B C 1
ATOM 7965 O O . GLN B 1 441 ? -9.047 20.656 19.609 1 95.38 441 GLN B O 1
ATOM 7970 N N . ILE B 1 442 ? -8.219 19.281 18.094 1 91.88 442 ILE B N 1
ATOM 7971 C CA . ILE B 1 442 ? -9.07 18.188 18.547 1 91.88 442 ILE B CA 1
ATOM 7972 C C . ILE B 1 442 ? -8.672 17.766 19.953 1 91.88 442 ILE B C 1
ATOM 7974 O O . ILE B 1 442 ? -9.531 17.516 20.797 1 91.88 442 ILE B O 1
ATOM 7978 N N . ALA B 1 443 ? -7.391 17.625 20.172 1 93.12 443 ALA B N 1
ATOM 7979 C CA . ALA B 1 443 ? -6.922 17.297 21.516 1 93.12 443 ALA B CA 1
ATOM 7980 C C . ALA B 1 443 ? -7.395 18.344 22.531 1 93.12 443 ALA B C 1
ATOM 7982 O O . ALA B 1 443 ? -7.832 17.984 23.641 1 93.12 443 ALA B O 1
ATOM 7983 N N . LEU B 1 444 ? -7.285 19.594 22.172 1 95.25 444 LEU B N 1
ATOM 7984 C CA . LEU B 1 444 ? -7.723 20.656 23.062 1 95.25 444 LEU B CA 1
ATOM 7985 C C . LEU B 1 444 ? -9.234 20.625 23.266 1 95.25 444 LEU B C 1
ATOM 7987 O O . LEU B 1 444 ? -9.719 20.906 24.359 1 95.25 444 LEU B O 1
ATOM 7991 N N . TYR B 1 445 ? -9.945 20.344 22.234 1 92.94 445 TYR B N 1
ATOM 7992 C CA . TYR B 1 445 ? -11.391 20.172 22.344 1 92.94 445 TYR B CA 1
ATOM 7993 C C . TYR B 1 445 ? -11.734 19.094 23.375 1 92.94 445 TYR B C 1
ATOM 7995 O O . TYR B 1 445 ? -12.602 19.297 24.234 1 92.94 445 TYR B O 1
ATOM 8003 N N . ARG B 1 446 ? -11.047 18.047 23.312 1 90.25 446 ARG B N 1
ATOM 8004 C CA . ARG B 1 446 ? -11.297 16.938 24.234 1 90.25 446 ARG B CA 1
ATOM 8005 C C . ARG B 1 446 ? -10.922 17.312 25.656 1 90.25 446 ARG B C 1
ATOM 8007 O O . ARG B 1 446 ? -11.609 16.922 26.609 1 90.25 446 ARG B O 1
ATOM 8014 N N . LEU B 1 447 ? -9.82 17.984 25.797 1 92.31 447 LEU B N 1
ATOM 8015 C CA . LEU B 1 447 ? -9.422 18.453 27.109 1 92.31 447 LEU B CA 1
ATOM 8016 C C . LEU B 1 447 ? -10.461 19.406 27.688 1 92.31 447 LEU B C 1
ATOM 8018 O O . LEU B 1 447 ? -10.734 19.375 28.891 1 92.31 447 LEU B O 1
ATOM 8022 N N . THR B 1 448 ? -11.031 20.188 26.875 1 93.38 448 THR B N 1
ATOM 8023 C CA . THR B 1 448 ? -12 21.188 27.297 1 93.38 448 THR B CA 1
ATOM 8024 C C . THR B 1 448 ? -13.336 20.547 27.641 1 93.38 448 THR B C 1
ATOM 8026 O O . THR B 1 448 ? -14.031 20.984 28.562 1 93.38 448 THR B O 1
ATOM 8029 N N . THR B 1 449 ? -13.695 19.469 27 1 90.56 449 THR B N 1
ATOM 8030 C CA . THR B 1 449 ? -15.016 18.891 27.156 1 90.56 449 THR B CA 1
ATOM 8031 C C . THR B 1 449 ? -14.953 17.656 28.062 1 90.56 449 THR B C 1
ATOM 8033 O O . THR B 1 449 ? -15.953 16.938 28.219 1 90.56 449 THR B O 1
ATOM 8036 N N . SER B 1 450 ? -13.797 17.391 28.594 1 89.12 450 SER B N 1
ATOM 8037 C CA . SER B 1 450 ? -13.641 16.219 29.453 1 89.12 450 SER B CA 1
ATOM 8038 C C . SER B 1 450 ? -14.547 16.297 30.672 1 89.12 450 SER B C 1
ATOM 8040 O O . SER B 1 450 ? -14.664 17.359 31.297 1 89.12 450 SER B O 1
ATOM 8042 N N . GLU B 1 451 ? -15.141 15.164 31.016 1 84.94 451 GLU B N 1
ATOM 8043 C CA . GLU B 1 451 ? -16 15.117 32.188 1 84.94 451 GLU B CA 1
ATOM 8044 C C . GLU B 1 451 ? -15.305 14.406 33.344 1 84.94 451 GLU B C 1
ATOM 8046 O O . GLU B 1 451 ? -15.961 14 34.312 1 84.94 451 GLU B O 1
ATOM 8051 N N . ASP B 1 452 ? -14.094 14.211 33.156 1 84.56 452 ASP B N 1
ATOM 8052 C CA . ASP B 1 452 ? -13.312 13.641 34.25 1 84.56 452 ASP B CA 1
ATOM 8053 C C . ASP B 1 452 ? -13.383 14.523 35.469 1 84.56 452 ASP B C 1
ATOM 8055 O O . ASP B 1 452 ? -12.977 15.688 35.438 1 84.56 452 ASP B O 1
ATOM 8059 N N . PRO B 1 453 ? -13.789 13.938 36.594 1 87.75 453 PRO B N 1
ATOM 8060 C CA . PRO B 1 453 ? -13.977 14.758 37.781 1 87.75 453 PRO B CA 1
ATOM 8061 C C . PRO B 1 453 ? -12.656 15.297 38.344 1 87.75 453 PRO B C 1
ATOM 8063 O O . PRO B 1 453 ? -12.656 16.312 39.031 1 87.75 453 PRO B O 1
ATOM 8066 N N . ALA B 1 454 ? -11.578 14.633 38.062 1 88.31 454 ALA B N 1
ATOM 8067 C CA . ALA B 1 454 ? -10.281 15.07 38.562 1 88.31 454 ALA B CA 1
ATOM 8068 C C . ALA B 1 454 ? -9.656 16.125 37.656 1 88.31 454 ALA B C 1
ATOM 8070 O O . ALA B 1 454 ? -8.625 16.703 38 1 88.31 454 ALA B O 1
ATOM 8071 N N . TRP B 1 455 ? -10.258 16.406 36.562 1 91.5 455 TRP B N 1
ATOM 8072 C CA . TRP B 1 455 ? -9.734 17.344 35.562 1 91.5 455 TRP B CA 1
ATOM 8073 C C . TRP B 1 455 ? -10.273 18.75 35.812 1 91.5 455 TRP B C 1
ATOM 8075 O O . TRP B 1 455 ? -11.477 18.922 36 1 91.5 455 TRP B O 1
ATOM 8085 N N . ASP B 1 456 ? -9.383 19.734 35.875 1 88.88 456 ASP B N 1
ATOM 8086 C CA . ASP B 1 456 ? -9.758 21.125 36.094 1 88.88 456 ASP B CA 1
ATOM 8087 C C . ASP B 1 456 ? -9.914 21.875 34.781 1 88.88 456 ASP B C 1
ATOM 8089 O O . ASP B 1 456 ? -8.922 22.312 34.188 1 88.88 456 ASP B O 1
ATOM 8093 N N . LYS B 1 457 ? -11 22.172 34.406 1 89.5 457 LYS B N 1
ATOM 8094 C CA . LYS B 1 457 ? -11.289 22.844 33.156 1 89.5 457 LYS B CA 1
ATOM 8095 C C . LYS B 1 457 ? -10.914 24.312 33.219 1 89.5 457 LYS B C 1
ATOM 8097 O O . LYS B 1 457 ? -10.68 24.953 32.188 1 89.5 457 LYS B O 1
ATOM 8102 N N . GLU B 1 458 ? -10.844 24.875 34.375 1 90 458 GLU B N 1
ATOM 8103 C CA . GLU B 1 458 ? -10.422 26.281 34.5 1 90 458 GLU B CA 1
ATOM 8104 C C . GLU B 1 458 ? -8.969 26.453 34.094 1 90 458 GLU B C 1
ATOM 8106 O O . GLU B 1 458 ? -8.602 27.5 33.531 1 90 458 GLU B O 1
ATOM 8111 N N . VAL B 1 459 ? -8.227 25.453 34.406 1 92.12 459 VAL B N 1
ATOM 8112 C CA . VAL B 1 459 ? -6.824 25.516 34 1 92.12 459 VAL B CA 1
ATOM 8113 C C . VAL B 1 459 ? -6.719 25.531 32.469 1 92.12 459 VAL B C 1
ATOM 8115 O O . VAL B 1 459 ? -5.855 26.203 31.906 1 92.12 459 VAL B O 1
ATOM 8118 N N . VAL B 1 460 ? -7.594 24.797 31.812 1 94 460 VAL B N 1
ATOM 8119 C CA . VAL B 1 460 ? -7.602 24.75 30.344 1 94 460 VAL B CA 1
ATOM 8120 C C . VAL B 1 460 ? -7.93 26.141 29.781 1 94 460 VAL B C 1
ATOM 8122 O O . VAL B 1 460 ? -7.25 26.625 28.891 1 94 460 VAL B O 1
ATOM 8125 N N . ARG B 1 461 ? -8.922 26.766 30.328 1 91.12 461 ARG B N 1
ATOM 8126 C CA . ARG B 1 461 ? -9.383 28.062 29.875 1 91.12 461 ARG B CA 1
ATOM 8127 C C . ARG B 1 461 ? -8.289 29.125 30.016 1 91.12 461 ARG B C 1
ATOM 8129 O O . ARG B 1 461 ? -8.086 29.938 29.125 1 91.12 461 ARG B O 1
ATOM 8136 N N . HIS B 1 462 ? -7.551 29.047 31.047 1 92.88 462 HIS B N 1
ATOM 8137 C CA . HIS B 1 462 ? -6.527 30.047 31.328 1 92.88 462 HIS B CA 1
ATOM 8138 C C . HIS B 1 462 ? -5.266 29.781 30.516 1 92.88 462 HIS B C 1
ATOM 8140 O O . HIS B 1 462 ? -4.531 30.719 30.188 1 92.88 462 HIS B O 1
ATOM 8146 N N . THR B 1 463 ? -5.031 28.578 30.266 1 95.31 463 THR B N 1
ATOM 8147 C CA . THR B 1 463 ? -3.811 28.219 29.547 1 95.31 463 THR B CA 1
ATOM 8148 C C . THR B 1 463 ? -4.012 28.328 28.047 1 95.31 463 THR B C 1
ATOM 8150 O O . THR B 1 463 ? -3.158 28.859 27.328 1 95.31 463 THR B O 1
ATOM 8153 N N . ALA B 1 464 ? -5.117 27.766 27.594 1 95.75 464 ALA B N 1
ATOM 8154 C CA . ALA B 1 464 ? -5.398 27.719 26.156 1 95.75 464 ALA B CA 1
ATOM 8155 C C . ALA B 1 464 ? -6.902 27.688 25.906 1 95.75 464 ALA B C 1
ATOM 8157 O O . ALA B 1 464 ? -7.5 26.609 25.812 1 95.75 464 ALA B O 1
ATOM 8158 N N . ASP B 1 465 ? -7.484 28.812 25.766 1 94.69 465 ASP B N 1
ATOM 8159 C CA . ASP B 1 465 ? -8.906 28.891 25.438 1 94.69 465 ASP B CA 1
ATOM 8160 C C . ASP B 1 465 ? -9.141 28.578 23.969 1 94.69 465 ASP B C 1
ATOM 8162 O O . ASP B 1 465 ? -8.781 29.375 23.094 1 94.69 465 ASP B O 1
ATOM 8166 N N . LEU B 1 466 ? -9.812 27.484 23.75 1 95.69 466 LEU B N 1
ATOM 8167 C CA . LEU B 1 466 ? -9.945 26.984 22.391 1 95.69 466 LEU B CA 1
ATOM 8168 C C . LEU B 1 466 ? -10.695 27.969 21.516 1 95.69 466 LEU B C 1
ATOM 8170 O O . LEU B 1 466 ? -10.352 28.156 20.344 1 95.69 466 LEU B O 1
ATOM 8174 N N . LEU B 1 467 ? -11.734 28.656 21.984 1 95.19 467 LEU B N 1
ATOM 8175 C CA . LEU B 1 467 ? -12.5 29.609 21.188 1 95.19 467 LEU B CA 1
ATOM 8176 C C . LEU B 1 467 ? -11.633 30.797 20.781 1 95.19 467 LEU B C 1
ATOM 8178 O O . LEU B 1 467 ? -11.664 31.234 19.641 1 95.19 467 LEU B O 1
ATOM 8182 N N . VAL B 1 468 ? -10.867 31.266 21.703 1 96.44 468 VAL B N 1
ATOM 8183 C CA . VAL B 1 468 ? -9.969 32.375 21.438 1 96.44 468 VAL B CA 1
ATOM 8184 C C . VAL B 1 468 ? -8.914 31.969 20.422 1 96.44 468 VAL B C 1
ATOM 8186 O O . VAL B 1 468 ? -8.602 32.719 19.5 1 96.44 468 VAL B O 1
ATOM 8189 N N . LEU B 1 469 ? -8.375 30.797 20.625 1 97.44 469 LEU B N 1
ATOM 8190 C CA . LEU B 1 469 ? -7.344 30.297 19.719 1 97.44 469 LEU B CA 1
ATOM 8191 C C . LEU B 1 469 ? -7.898 30.109 18.312 1 97.44 469 LEU B C 1
ATOM 8193 O O . LEU B 1 469 ? -7.207 30.375 17.328 1 97.44 469 LEU B O 1
ATOM 8197 N N . LEU B 1 470 ? -9.109 29.578 18.156 1 96.94 470 LEU B N 1
ATOM 8198 C CA . LEU B 1 470 ? -9.75 29.438 16.859 1 96.94 470 LEU B CA 1
ATOM 8199 C C . LEU B 1 470 ? -9.906 30.797 16.188 1 96.94 470 LEU B C 1
ATOM 8201 O O . LEU B 1 470 ? -9.656 30.922 14.977 1 96.94 470 LEU B O 1
ATOM 8205 N N . ASP B 1 471 ? -10.297 31.797 16.922 1 97.5 471 ASP B N 1
ATOM 8206 C CA . ASP B 1 471 ? -10.398 33.156 16.375 1 97.5 471 ASP B CA 1
ATOM 8207 C C . ASP B 1 471 ? -9.047 33.625 15.883 1 97.5 471 ASP B C 1
ATOM 8209 O O . ASP B 1 471 ? -8.953 34.281 14.828 1 97.5 471 ASP B O 1
ATOM 8213 N N . GLN B 1 472 ? -8.039 33.375 16.641 1 97.94 472 GLN B N 1
ATOM 8214 C CA . GLN B 1 472 ? -6.691 33.781 16.25 1 97.94 472 GLN B CA 1
ATOM 8215 C C . GLN B 1 472 ? -6.258 33.094 14.969 1 97.94 472 GLN B C 1
ATOM 8217 O O . GLN B 1 472 ? -5.582 33.688 14.133 1 97.94 472 GLN B O 1
ATOM 8222 N N . VAL B 1 473 ? -6.57 31.812 14.82 1 97.56 473 VAL B N 1
ATOM 8223 C CA . VAL B 1 473 ? -6.227 31.062 13.609 1 97.56 473 VAL B CA 1
ATOM 8224 C C . VAL B 1 473 ? -6.949 31.672 12.406 1 97.56 473 VAL B C 1
ATOM 8226 O O . VAL B 1 473 ? -6.367 31.797 11.328 1 97.56 473 VAL B O 1
ATOM 8229 N N . ILE B 1 474 ? -8.266 32 12.578 1 96.75 474 ILE B N 1
ATOM 8230 C CA . ILE B 1 474 ? -9.047 32.625 11.523 1 96.75 474 ILE B CA 1
ATOM 8231 C C . ILE B 1 474 ? -8.375 33.938 11.086 1 96.75 474 ILE B C 1
ATOM 8233 O O . ILE B 1 474 ? -8.18 34.188 9.891 1 96.75 474 ILE B O 1
ATOM 8237 N N . GLU B 1 475 ? -8 34.75 12.031 1 97.31 475 GLU B N 1
ATOM 8238 C CA . GLU B 1 475 ? -7.32 36 11.742 1 97.31 475 GLU B CA 1
ATOM 8239 C C . GLU B 1 475 ? -5.98 35.75 11.055 1 97.31 475 GLU B C 1
ATOM 8241 O O . GLU B 1 475 ? -5.602 36.5 10.148 1 97.31 475 GLU B O 1
ATOM 8246 N N . PHE B 1 476 ? -5.281 34.844 11.531 1 96.56 476 PHE B N 1
ATOM 8247 C CA . PHE B 1 476 ? -3.973 34.5 10.984 1 96.56 476 PHE B CA 1
ATOM 8248 C C . PHE B 1 476 ? -4.086 34.094 9.523 1 96.56 476 PHE B C 1
ATOM 8250 O O . PHE B 1 476 ? -3.318 34.562 8.68 1 96.56 476 PHE B O 1
ATOM 8257 N N . PHE B 1 477 ? -5.035 33.219 9.164 1 94.75 477 PHE B N 1
ATOM 8258 C CA . PHE B 1 477 ? -5.246 32.781 7.785 1 94.75 477 PHE B CA 1
ATOM 8259 C C . PHE B 1 477 ? -5.645 33.969 6.91 1 94.75 477 PHE B C 1
ATOM 8261 O O . PHE B 1 477 ? -5.223 34.062 5.758 1 94.75 477 PHE B O 1
ATOM 8268 N N . THR B 1 478 ? -6.457 34.875 7.449 1 94.88 478 THR B N 1
ATOM 8269 C CA . THR B 1 478 ? -6.855 36.062 6.723 1 94.88 478 THR B CA 1
ATOM 8270 C C . THR B 1 478 ? -5.645 36.969 6.457 1 94.88 478 THR B C 1
ATOM 8272 O O . THR B 1 478 ? -5.508 37.531 5.367 1 94.88 478 THR B O 1
ATOM 8275 N N . ARG B 1 479 ? -4.82 37.094 7.434 1 95.81 479 ARG B N 1
ATOM 8276 C CA . ARG B 1 479 ? -3.605 37.875 7.289 1 95.81 479 ARG B CA 1
ATOM 8277 C C . ARG B 1 479 ? -2.678 37.281 6.238 1 95.81 479 ARG B C 1
ATOM 8279 O O . ARG B 1 479 ? -2.078 38 5.445 1 95.81 479 ARG B O 1
ATOM 8286 N N . ILE B 1 480 ? -2.504 35.969 6.246 1 94.25 480 ILE B N 1
ATOM 8287 C CA . ILE B 1 480 ? -1.672 35.312 5.254 1 94.25 480 ILE B CA 1
ATOM 8288 C C . ILE B 1 480 ? -2.188 35.625 3.85 1 94.25 480 ILE B C 1
ATOM 8290 O O . ILE B 1 480 ? -1.402 35.906 2.941 1 94.25 480 ILE B O 1
ATOM 8294 N N . ASP B 1 481 ? -3.496 35.5 3.678 1 91.69 481 ASP B N 1
ATOM 8295 C CA . ASP B 1 481 ? -4.102 35.781 2.379 1 91.69 481 ASP B CA 1
ATOM 8296 C C . ASP B 1 481 ? -3.77 37.219 1.912 1 91.69 481 ASP B C 1
ATOM 8298 O O . ASP B 1 481 ? -3.578 37.438 0.717 1 91.69 481 ASP B O 1
ATOM 8302 N N . SER B 1 482 ? -3.646 38.156 2.785 1 92.31 482 SER B N 1
ATOM 8303 C CA . SER B 1 482 ? -3.373 39.531 2.457 1 92.31 482 SER B CA 1
ATOM 8304 C C . SER B 1 482 ? -1.907 39.75 2.09 1 92.31 482 SER B C 1
ATOM 8306 O O . SER B 1 482 ? -1.581 40.594 1.276 1 92.31 482 SER B O 1
ATOM 8308 N N . VAL B 1 483 ? -1.047 38.938 2.684 1 93.56 483 VAL B N 1
ATOM 8309 C CA . VAL B 1 483 ? 0.384 39.125 2.473 1 93.56 483 VAL B CA 1
ATOM 8310 C C . VAL B 1 483 ? 0.854 38.281 1.308 1 93.56 483 VAL B C 1
ATOM 8312 O O . VAL B 1 483 ? 1.68 38.688 0.498 1 93.56 483 VAL B O 1
ATOM 8315 N N . TYR B 1 484 ? 0.414 37.062 1.295 1 91.19 484 TYR B N 1
ATOM 8316 C CA . TYR B 1 484 ? 0.694 36.156 0.188 1 91.19 484 TYR B CA 1
ATOM 8317 C C . TYR B 1 484 ? -0.349 36.281 -0.914 1 91.19 484 TYR B C 1
ATOM 8319 O O . TYR B 1 484 ? -1.208 35.406 -1.083 1 91.19 484 TYR B O 1
ATOM 8327 N N . ARG B 1 485 ? -0.197 37.219 -1.798 1 88.38 485 ARG B N 1
ATOM 8328 C CA . ARG B 1 485 ? -1.228 37.656 -2.734 1 88.38 485 ARG B CA 1
ATOM 8329 C C . ARG B 1 485 ? -1.243 36.781 -3.98 1 88.38 485 ARG B C 1
ATOM 8331 O O . ARG B 1 485 ? -0.555 37.062 -4.961 1 88.38 485 ARG B O 1
ATOM 8338 N N . MET B 1 486 ? -2.055 35.812 -3.924 1 88.56 486 MET B N 1
ATOM 8339 C CA . MET B 1 486 ? -2.289 34.969 -5.098 1 88.56 486 MET B CA 1
ATOM 8340 C C . MET B 1 486 ? -3.318 35.625 -6.023 1 88.56 486 MET B C 1
ATOM 8342 O O . MET B 1 486 ? -4.289 36.219 -5.559 1 88.56 486 MET B O 1
ATOM 8346 N N . LYS B 1 487 ? -3.064 35.531 -7.289 1 89 487 LYS B N 1
ATOM 8347 C CA . LYS B 1 487 ? -4.035 36 -8.266 1 89 487 LYS B CA 1
ATOM 8348 C C . LYS B 1 487 ? -5.242 35.062 -8.352 1 89 487 LYS B C 1
ATOM 8350 O O . LYS B 1 487 ? -5.094 33.875 -8.602 1 89 487 LYS B O 1
ATOM 8355 N N . ALA B 1 488 ? -6.352 35.562 -8.031 1 86.5 488 ALA B N 1
ATOM 8356 C CA . ALA B 1 488 ? -7.594 34.812 -8.094 1 86.5 488 ALA B CA 1
ATOM 8357 C C . ALA B 1 488 ? -8.641 35.531 -8.945 1 86.5 488 ALA B C 1
ATOM 8359 O O . ALA B 1 488 ? -8.82 36.75 -8.82 1 86.5 488 ALA B O 1
ATOM 8360 N N . SER B 1 489 ? -9.219 34.812 -9.867 1 82.31 489 SER B N 1
ATOM 8361 C CA . SER B 1 489 ? -10.297 35.375 -10.68 1 82.31 489 SER B CA 1
ATOM 8362 C C . SER B 1 489 ? -11.578 35.531 -9.867 1 82.31 489 SER B C 1
ATOM 8364 O O . SER B 1 489 ? -11.664 35.062 -8.734 1 82.31 489 SER B O 1
ATOM 8366 N N . ALA B 1 490 ? -12.469 36.188 -10.508 1 77.25 490 ALA B N 1
ATOM 8367 C CA . ALA B 1 490 ? -13.75 36.406 -9.852 1 77.25 490 ALA B CA 1
ATOM 8368 C C . ALA B 1 490 ? -14.43 35.094 -9.516 1 77.25 490 ALA B C 1
ATOM 8370 O O . ALA B 1 490 ? -14.523 34.188 -10.367 1 77.25 490 ALA B O 1
ATOM 8371 N N . GLY B 1 491 ? -14.812 34.938 -8.227 1 76.88 491 GLY B N 1
ATOM 8372 C CA . GLY B 1 491 ? -15.492 33.719 -7.801 1 76.88 491 GLY B CA 1
ATOM 8373 C C . GLY B 1 491 ? -14.555 32.688 -7.223 1 76.88 491 GLY B C 1
ATOM 8374 O O . GLY B 1 491 ? -14.992 31.719 -6.598 1 76.88 491 GLY B O 1
ATOM 8375 N N . GLU B 1 492 ? -13.242 32.938 -7.477 1 77.81 492 GLU B N 1
ATOM 8376 C CA . GLU B 1 492 ? -12.258 31.984 -6.938 1 77.81 492 GLU B CA 1
ATOM 8377 C C . GLU B 1 492 ? -11.797 32.406 -5.547 1 77.81 492 GLU B C 1
ATOM 8379 O O . GLU B 1 492 ? -11.766 33.594 -5.238 1 77.81 492 GLU B O 1
ATOM 8384 N N . GLU B 1 493 ? -11.578 31.469 -4.75 1 81.5 493 GLU B N 1
ATOM 8385 C CA . GLU B 1 493 ? -11.031 31.719 -3.42 1 81.5 493 GLU B CA 1
ATOM 8386 C C . GLU B 1 493 ? -9.664 31.062 -3.254 1 81.5 493 GLU B C 1
ATOM 8388 O O . GLU B 1 493 ? -9.414 29.984 -3.797 1 81.5 493 GLU B O 1
ATOM 8393 N N . THR B 1 494 ? -8.828 31.781 -2.574 1 85.06 494 THR B N 1
ATOM 8394 C CA . THR B 1 494 ? -7.516 31.219 -2.279 1 85.06 494 THR B CA 1
ATOM 8395 C C . THR B 1 494 ? -7.617 30.156 -1.192 1 85.06 494 THR B C 1
ATOM 8397 O O . THR B 1 494 ? -8.609 30.094 -0.469 1 85.06 494 THR B O 1
ATOM 8400 N N . VAL B 1 495 ? -6.617 29.375 -1.073 1 84.38 495 VAL B N 1
ATOM 8401 C CA . VAL B 1 495 ? -6.605 28.281 -0.11 1 84.38 495 VAL B CA 1
ATOM 8402 C C . VAL B 1 495 ? -6.629 28.844 1.311 1 84.38 495 VAL B C 1
ATOM 8404 O O . VAL B 1 495 ? -7.227 28.25 2.209 1 84.38 495 VAL B O 1
ATOM 8407 N N . PHE B 1 496 ? -6.082 30.016 1.61 1 88.12 496 PHE B N 1
ATOM 8408 C CA . PHE B 1 496 ? -6.004 30.578 2.951 1 88.12 496 PHE B CA 1
ATOM 8409 C C . PHE B 1 496 ? -7.344 31.188 3.359 1 88.12 496 PHE B C 1
ATOM 8411 O O . PHE B 1 496 ? -7.746 31.094 4.52 1 88.12 496 PHE B O 1
ATOM 8418 N N . LEU B 1 497 ? -8 31.766 2.396 1 88.06 497 LEU B N 1
ATOM 8419 C CA . LEU B 1 497 ? -9.344 32.25 2.693 1 88.06 497 LEU B CA 1
ATOM 8420 C C . LEU B 1 497 ? -10.305 31.109 2.943 1 88.06 497 LEU B C 1
ATOM 8422 O O . LEU B 1 497 ? -11.18 31.203 3.801 1 88.06 497 LEU B O 1
ATOM 8426 N N . MET B 1 498 ? -10.125 30.094 2.176 1 85.31 498 MET B N 1
ATOM 8427 C CA . MET B 1 498 ? -10.914 28.891 2.408 1 85.31 498 MET B CA 1
ATOM 8428 C C . MET B 1 498 ? -10.617 28.297 3.779 1 85.31 498 MET B C 1
ATOM 8430 O O . MET B 1 498 ? -11.523 27.844 4.473 1 85.31 498 MET B O 1
ATOM 8434 N N . GLY B 1 499 ? -9.328 28.312 4.109 1 87.31 499 GLY B N 1
ATOM 8435 C CA . GLY B 1 499 ? -8.938 27.859 5.434 1 87.31 499 GLY B CA 1
ATOM 8436 C C . GLY B 1 499 ? -9.586 28.656 6.551 1 87.31 499 GLY B C 1
ATOM 8437 O O . GLY B 1 499 ? -10.031 28.078 7.551 1 87.31 499 GLY B O 1
ATOM 8438 N N . ALA B 1 500 ? -9.672 29.922 6.367 1 91.38 500 ALA B N 1
ATOM 8439 C CA . ALA B 1 500 ? -10.312 30.781 7.359 1 91.38 500 ALA B CA 1
ATOM 8440 C C . ALA B 1 500 ? -11.797 30.469 7.484 1 91.38 500 ALA B C 1
ATOM 8442 O O . ALA B 1 500 ? -12.344 30.438 8.586 1 91.38 500 ALA B O 1
ATOM 8443 N N . LYS B 1 501 ? -12.398 30.219 6.398 1 88.38 501 LYS B N 1
ATOM 8444 C CA . LYS B 1 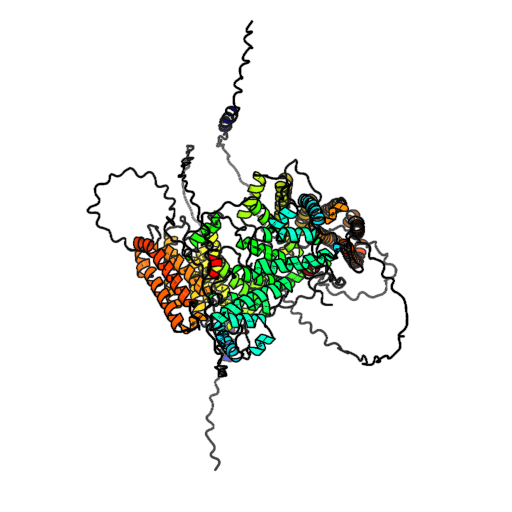501 ? -13.82 29.875 6.387 1 88.38 501 LYS B CA 1
ATOM 8445 C C . LYS B 1 501 ? -14.078 28.547 7.113 1 88.38 501 LYS B C 1
ATOM 8447 O O . LYS B 1 501 ? -15.031 28.438 7.879 1 88.38 501 LYS B O 1
ATOM 8452 N N . ILE B 1 502 ? -13.227 27.609 6.855 1 85.62 502 ILE B N 1
ATOM 8453 C CA . ILE B 1 502 ? -13.344 26.312 7.504 1 85.62 502 ILE B CA 1
ATOM 8454 C C . ILE B 1 502 ? -13.188 26.469 9.016 1 85.62 502 ILE B C 1
ATOM 8456 O O . ILE B 1 502 ? -13.961 25.906 9.789 1 85.62 502 ILE B O 1
ATOM 8460 N N . MET B 1 503 ? -12.227 27.266 9.375 1 91.31 503 MET B N 1
ATOM 8461 C CA . MET B 1 503 ? -11.984 27.5 10.797 1 91.31 503 MET B CA 1
ATOM 8462 C C . MET B 1 503 ? -13.172 28.203 11.445 1 91.31 503 MET B C 1
ATOM 8464 O O . MET B 1 503 ? -13.516 27.922 12.594 1 91.31 503 MET B O 1
ATOM 8468 N N . ARG B 1 504 ? -13.773 29.062 10.727 1 93.12 504 ARG B N 1
ATOM 8469 C CA . ARG B 1 504 ? -14.953 29.75 11.234 1 93.12 504 ARG B CA 1
ATOM 8470 C C . ARG B 1 504 ? -16.109 28.781 11.43 1 93.12 504 ARG B C 1
ATOM 8472 O O . ARG B 1 504 ? -16.828 28.859 12.43 1 93.12 504 ARG B O 1
ATOM 8479 N N . ASN B 1 505 ? -16.25 27.938 10.516 1 86.81 505 ASN B N 1
ATOM 8480 C CA . ASN B 1 505 ? -17.297 26.938 10.625 1 86.81 505 ASN B CA 1
ATOM 8481 C C . ASN B 1 505 ? -17.078 26.031 11.82 1 86.81 505 ASN B C 1
ATOM 8483 O O . ASN B 1 505 ? -18.031 25.688 12.531 1 86.81 505 ASN B O 1
ATOM 8487 N N . ILE B 1 506 ? -15.867 25.625 11.984 1 88.56 506 ILE B N 1
ATOM 8488 C CA . ILE B 1 506 ? -15.516 24.781 13.125 1 88.56 506 ILE B CA 1
ATOM 8489 C C . ILE B 1 506 ? -15.773 25.531 14.43 1 88.56 506 ILE B C 1
ATOM 8491 O O . ILE B 1 506 ? -16.375 24.984 15.352 1 88.56 506 ILE B O 1
ATOM 8495 N N . ARG B 1 507 ? -15.359 26.734 14.453 1 93.31 507 ARG B N 1
ATOM 8496 C CA . ARG B 1 507 ? -15.562 27.578 15.625 1 93.31 507 ARG B CA 1
ATOM 8497 C C . ARG B 1 507 ? -17.047 27.688 15.969 1 93.31 507 ARG B C 1
ATOM 8499 O O . ARG B 1 507 ? -17.438 27.547 17.125 1 93.31 507 ARG B O 1
ATOM 8506 N N . ASN B 1 508 ? -17.844 27.922 15.023 1 90.5 508 ASN B N 1
ATOM 8507 C CA . ASN B 1 508 ? -19.281 28.078 15.211 1 90.5 508 ASN B CA 1
ATOM 8508 C C . ASN B 1 508 ? -19.922 26.766 15.648 1 90.5 508 ASN B C 1
ATOM 8510 O O . ASN B 1 508 ? -20.828 26.766 16.484 1 90.5 508 ASN B O 1
ATOM 8514 N N . SER B 1 509 ? -19.422 25.734 15.109 1 87.12 509 SER B N 1
ATOM 8515 C CA . SER B 1 509 ? -19.984 24.422 15.43 1 87.12 509 SER B CA 1
ATOM 8516 C C . SER B 1 509 ? -19.625 24 16.844 1 87.12 509 SER B C 1
ATOM 8518 O O . SER B 1 509 ? -20.422 23.344 17.516 1 87.12 509 SER B O 1
ATOM 8520 N N . TRP B 1 510 ? -18.422 24.344 17.297 1 91.31 510 TRP B N 1
ATOM 8521 C CA . TRP B 1 510 ? -17.922 23.891 18.594 1 91.31 510 TRP B CA 1
ATOM 8522 C C . TRP B 1 510 ? -18.344 24.844 19.703 1 91.31 510 TRP B C 1
ATOM 8524 O O . TRP B 1 510 ? -18.328 24.469 20.891 1 91.31 510 TRP B O 1
ATOM 8534 N N . GLU B 1 511 ? -18.812 26.031 19.406 1 92.94 511 GLU B N 1
ATOM 8535 C CA . GLU B 1 511 ? -19.047 27.094 20.391 1 92.94 511 GLU B CA 1
ATOM 8536 C C . GLU B 1 511 ? -20.125 26.672 21.391 1 92.94 511 GLU B C 1
ATOM 8538 O O . GLU B 1 511 ? -19.953 26.844 22.594 1 92.94 511 GLU B O 1
ATOM 8543 N N . PRO B 1 512 ? -21.234 26.062 20.969 1 90 512 PRO B N 1
ATOM 8544 C CA . PRO B 1 512 ? -22.281 25.703 21.953 1 90 512 PRO B CA 1
ATOM 8545 C C . PRO B 1 512 ? -21.781 24.734 23.016 1 90 512 PRO B C 1
ATOM 8547 O O . PRO B 1 512 ? -22.031 24.922 24.203 1 90 512 PRO B O 1
ATOM 8550 N N . ILE B 1 513 ? -21.062 23.719 22.562 1 89.31 513 ILE B N 1
ATOM 8551 C CA . ILE B 1 513 ? -20.594 22.703 23.5 1 89.31 513 ILE B CA 1
ATOM 8552 C C . ILE B 1 513 ? -19.484 23.281 24.375 1 89.31 513 ILE B C 1
ATOM 8554 O O . ILE B 1 513 ? -19.422 23.031 25.578 1 89.31 513 ILE B O 1
ATOM 8558 N N . LEU B 1 514 ? -18.625 24.062 23.797 1 91.12 514 LEU B N 1
ATOM 8559 C CA . LEU B 1 514 ? -17.5 24.625 24.531 1 91.12 514 LEU B CA 1
ATOM 8560 C C . LEU B 1 514 ? -17.969 25.656 25.547 1 91.12 514 LEU B C 1
ATOM 8562 O O . LEU B 1 514 ? -17.438 25.703 26.672 1 91.12 514 LEU B O 1
ATOM 8566 N N . SER B 1 515 ? -18.969 26.438 25.203 1 87.44 515 SER B N 1
ATOM 8567 C CA . SER B 1 515 ? -19.484 27.453 26.109 1 87.44 515 SER B CA 1
ATOM 8568 C C . SER B 1 515 ? -20.141 26.812 27.328 1 87.44 515 SER B C 1
ATOM 8570 O O . SER B 1 515 ? -20.047 27.328 28.453 1 87.44 515 SER B O 1
ATOM 8572 N N . ARG B 1 516 ? -20.781 25.672 27.141 1 85.31 516 ARG B N 1
ATOM 8573 C CA . ARG B 1 516 ? -21.391 24.953 28.234 1 85.31 516 ARG B CA 1
ATOM 8574 C C . ARG B 1 516 ? -20.344 24.438 29.219 1 85.31 516 ARG B C 1
ATOM 8576 O O . ARG B 1 516 ? -20.562 24.438 30.438 1 85.31 516 ARG B O 1
ATOM 8583 N N . HIS B 1 517 ? -19.281 24.047 28.703 1 84.62 517 HIS B N 1
ATOM 8584 C CA . HIS B 1 517 ? -18.234 23.453 29.547 1 84.62 517 HIS B CA 1
ATOM 8585 C C . HIS B 1 517 ? -17.344 24.531 30.141 1 84.62 517 HIS B C 1
ATOM 8587 O O . HIS B 1 517 ? -16.734 24.328 31.188 1 84.62 517 HIS B O 1
ATOM 8593 N N . LEU B 1 518 ? -17.375 25.656 29.516 1 77.06 518 LEU B N 1
ATOM 8594 C CA . LEU B 1 518 ? -16.531 26.734 30 1 77.06 518 LEU B CA 1
ATOM 8595 C C . LEU B 1 518 ? -17.297 27.656 30.938 1 77.06 518 LEU B C 1
ATOM 8597 O O . LEU B 1 518 ? -16.703 28.344 31.781 1 77.06 518 LEU B O 1
ATOM 8601 N N . SER B 1 519 ? -18.812 27.906 30.781 1 66.06 519 SER B N 1
ATOM 8602 C CA . SER B 1 519 ? -19.656 28.766 31.594 1 66.06 519 SER B CA 1
ATOM 8603 C C . SER B 1 519 ? -19.984 28.125 32.938 1 66.06 519 SER B C 1
ATOM 8605 O O . SER B 1 519 ? -20.703 28.703 33.75 1 66.06 519 SER B O 1
ATOM 8607 N N . SER B 1 520 ? -19.703 27.031 33.375 1 51.38 520 SER B N 1
ATOM 8608 C CA . SER B 1 520 ? -20.25 26.625 34.656 1 51.38 520 SER B CA 1
ATOM 8609 C C . SER B 1 520 ? -20.016 27.688 35.719 1 51.38 520 SER B C 1
ATOM 8611 O O . SER B 1 520 ? -19.172 27.516 36.594 1 51.38 520 SER B O 1
ATOM 8613 N N . VAL B 1 521 ? -20.125 28.922 35.5 1 41.22 521 VAL B N 1
ATOM 8614 C CA . VAL B 1 521 ? -20.5 29.688 36.688 1 41.22 521 VAL B CA 1
ATOM 8615 C C . VAL B 1 521 ? -21.844 29.203 37.219 1 41.22 521 VAL B C 1
ATOM 8617 O O . VAL B 1 521 ? -22.75 28.875 36.469 1 41.22 521 VAL B O 1
ATOM 8620 N N . PRO B 1 522 ? -22.156 28.875 38.594 1 38.47 522 PRO B N 1
ATOM 8621 C CA . PRO B 1 522 ? -23.406 28.5 39.219 1 38.47 522 PRO B CA 1
ATOM 8622 C C . PRO B 1 522 ? -24.594 29.328 38.719 1 38.47 522 PRO B C 1
ATOM 8624 O O . PRO B 1 522 ? -24.578 30.547 38.812 1 38.47 522 PRO B O 1
ATOM 8627 N N . LEU B 1 523 ? -25.25 29.078 37.656 1 35.34 523 LEU B N 1
ATOM 8628 C CA . LEU B 1 523 ? -26.594 29.656 37.594 1 35.34 523 LEU B CA 1
ATOM 8629 C C . LEU B 1 523 ? -27.297 29.531 38.938 1 35.34 523 LEU B C 1
ATOM 8631 O O . LEU B 1 523 ? -27.344 28.453 39.531 1 35.34 523 LEU B O 1
ATOM 8635 N N . SER B 1 524 ? -27.5 30.531 39.719 1 32.34 524 SER B N 1
ATOM 8636 C CA . SER B 1 524 ? -28.438 30.641 40.812 1 32.34 524 SER B CA 1
ATOM 8637 C C . SER B 1 524 ? -29.781 30.016 40.469 1 32.34 524 SER B C 1
ATOM 8639 O O . SER B 1 524 ? -30.406 30.391 39.469 1 32.34 524 SER B O 1
ATOM 8641 N N . THR B 1 525 ? -30.078 28.781 40.844 1 34.94 525 THR B N 1
ATOM 8642 C CA . THR B 1 525 ? -31.281 27.953 40.938 1 34.94 525 THR B CA 1
ATOM 8643 C C . THR B 1 525 ? -32.469 28.766 41.469 1 34.94 525 THR B C 1
ATOM 8645 O O . THR B 1 525 ? -33.062 28.375 42.469 1 34.94 525 THR B O 1
ATOM 8648 N N . GLU B 1 526 ? -32.688 30.016 41.562 1 29.33 526 GLU B N 1
ATOM 8649 C CA . GLU B 1 526 ? -33.969 30.375 42.156 1 29.33 526 GLU B CA 1
ATOM 8650 C C . GLU B 1 526 ? -35.125 29.703 41.469 1 29.33 526 GLU B C 1
ATOM 8652 O O . GLU B 1 526 ? -36.062 29.203 42.094 1 29.33 526 GLU B O 1
ATOM 8657 N N . ASN B 1 527 ? -35.625 30.062 40.25 1 29.14 527 ASN B N 1
ATOM 8658 C CA . ASN B 1 527 ? -37.062 29.953 39.969 1 29.14 527 ASN B CA 1
ATOM 8659 C C . ASN B 1 527 ? -37.438 28.516 39.594 1 29.14 527 ASN B C 1
ATOM 8661 O O . ASN B 1 527 ? -38.562 28.266 39.219 1 29.14 527 ASN B O 1
ATOM 8665 N N . GLN B 1 528 ? -36.625 27.625 38.906 1 29.61 528 GLN B N 1
ATOM 8666 C CA . GLN B 1 528 ? -37.406 26.516 38.344 1 29.61 528 GLN B CA 1
ATOM 8667 C C . GLN B 1 528 ? -37.719 25.453 39.406 1 29.61 528 GLN B C 1
ATOM 8669 O O . GLN B 1 528 ? -36.875 24.625 39.719 1 29.61 528 GLN B O 1
ATOM 8674 N N . ARG B 1 529 ? -38.312 25.703 40.594 1 27.7 529 ARG B N 1
ATOM 8675 C CA . ARG B 1 529 ? -38.875 24.781 41.594 1 27.7 529 ARG B CA 1
ATOM 8676 C C . ARG B 1 529 ? -39.594 23.641 40.906 1 27.7 529 ARG B C 1
ATOM 8678 O O . ARG B 1 529 ? -39.625 22.516 41.438 1 27.7 529 ARG B O 1
ATOM 8685 N N . ALA B 1 530 ? -40.719 23.875 40.188 1 29.56 530 ALA B N 1
ATOM 8686 C CA . ALA B 1 530 ? -41.875 23.016 40.375 1 29.56 530 ALA B CA 1
ATOM 8687 C C . ALA B 1 530 ? -41.688 21.672 39.688 1 29.56 530 ALA B C 1
ATOM 8689 O O . ALA B 1 530 ? -42.531 20.797 39.75 1 29.56 530 ALA B O 1
ATOM 8690 N N . VAL B 1 531 ? -41.062 21.562 38.5 1 28.25 531 VAL B N 1
ATOM 8691 C CA . VAL B 1 531 ? -41.469 20.344 37.812 1 28.25 531 VAL B CA 1
ATOM 8692 C C . VAL B 1 531 ? -40.844 19.141 38.5 1 28.25 531 VAL B C 1
ATOM 8694 O O . VAL B 1 531 ? -39.656 19.125 38.812 1 28.25 531 VAL B O 1
ATOM 8697 N N . GLN B 1 532 ? -41.562 18.25 39.188 1 24.98 532 GLN B N 1
ATOM 8698 C CA . GLN B 1 532 ? -41.531 16.984 39.906 1 24.98 532 GLN B CA 1
ATOM 8699 C C . GLN B 1 532 ? -40.562 16 39.25 1 24.98 532 GLN B C 1
ATOM 8701 O O . GLN B 1 532 ? -40.469 15.953 38.031 1 24.98 532 GLN B O 1
ATOM 8706 N N . SER B 1 533 ? -39.656 15.367 40.094 1 25.34 533 SER B N 1
ATOM 8707 C CA . SER B 1 533 ? -38.5 14.477 40.062 1 25.34 533 SER B CA 1
ATOM 8708 C C . SER B 1 533 ? -38.844 13.133 39.438 1 25.34 533 SER B C 1
ATOM 8710 O O . SER B 1 533 ? -39.438 12.266 40.094 1 25.34 533 SER B O 1
ATOM 8712 N N . MET B 1 534 ? -39.594 13.055 38.281 1 27.73 534 MET B N 1
ATOM 8713 C CA . MET B 1 534 ? -39.781 11.641 37.969 1 27.73 534 MET B CA 1
ATOM 8714 C C . MET B 1 534 ? -38.438 10.898 38.031 1 27.73 534 MET B C 1
ATOM 8716 O O . MET B 1 534 ? -37.406 11.445 37.656 1 27.73 534 MET B O 1
ATOM 8720 N N . PRO B 1 535 ? -38.375 9.742 38.812 1 27.27 535 PRO B N 1
ATOM 8721 C CA . PRO B 1 535 ? -37.188 8.922 39.125 1 27.27 535 PRO B CA 1
ATOM 8722 C C . PRO B 1 535 ? -36.406 8.555 37.875 1 27.27 535 PRO B C 1
ATOM 8724 O O . PRO B 1 535 ? -36.969 7.977 36.938 1 27.27 535 PRO B O 1
ATOM 8727 N N . ALA B 1 536 ? -35.562 9.453 37.438 1 27.48 536 ALA B N 1
ATOM 8728 C CA . ALA B 1 536 ? -34.781 9.188 36.25 1 27.48 536 ALA B CA 1
ATOM 8729 C C . ALA B 1 536 ? -34.062 7.844 36.344 1 27.48 536 ALA B C 1
ATOM 8731 O O . ALA B 1 536 ? -33.438 7.547 37.344 1 27.48 536 ALA B O 1
ATOM 8732 N N . GLN B 1 537 ? -34.625 6.781 35.781 1 27.16 537 GLN B N 1
ATOM 8733 C CA . GLN B 1 537 ? -34.031 5.465 35.625 1 27.16 537 GLN B CA 1
ATOM 8734 C C . GLN B 1 537 ? -32.531 5.578 35.344 1 27.16 537 GLN B C 1
ATOM 8736 O O . GLN B 1 537 ? -32.062 6.617 34.875 1 27.16 537 GLN B O 1
ATOM 8741 N N . ASN B 1 538 ? -31.734 4.562 35.812 1 27.12 538 ASN B N 1
ATOM 8742 C CA . ASN B 1 538 ? -30.297 4.324 35.875 1 27.12 538 ASN B CA 1
ATOM 8743 C C . ASN B 1 538 ? -29.625 4.66 34.562 1 27.12 538 ASN B C 1
ATOM 8745 O O . ASN B 1 538 ? -29.922 4.051 33.531 1 27.12 538 ASN B O 1
ATOM 8749 N N . PRO B 1 539 ? -29.281 5.941 34.344 1 28.47 539 PRO B N 1
ATOM 8750 C CA . PRO B 1 539 ? -28.688 6.277 33.062 1 28.47 539 PRO B CA 1
ATOM 8751 C C . PRO B 1 539 ? -27.453 5.449 32.75 1 28.47 539 PRO B C 1
ATOM 8753 O O . PRO B 1 539 ? -26.5 5.418 33.531 1 28.47 539 PRO B O 1
ATOM 8756 N N . GLN B 1 540 ? -27.609 4.129 32.406 1 30.41 540 GLN B N 1
ATOM 8757 C CA . GLN B 1 540 ? -26.453 3.475 31.781 1 30.41 540 GLN B CA 1
ATOM 8758 C C . GLN B 1 540 ? -25.625 4.465 30.984 1 30.41 540 GLN B C 1
ATOM 8760 O O . GLN B 1 540 ? -26.062 4.957 29.938 1 30.41 540 GLN B O 1
ATOM 8765 N N . ASP B 1 541 ? -24.938 5.285 31.672 1 28.48 541 ASP B N 1
ATOM 8766 C CA . ASP B 1 541 ? -24.156 6.465 31.328 1 28.48 541 ASP B CA 1
ATOM 8767 C C . ASP B 1 541 ? -23.125 6.141 30.25 1 28.48 541 ASP B C 1
ATOM 8769 O O . ASP B 1 541 ? -21.953 5.879 30.562 1 28.48 541 ASP B O 1
ATOM 8773 N N . GLN B 1 542 ? -23.406 5.035 29.469 1 31.92 542 GLN B N 1
ATOM 8774 C CA . GLN B 1 542 ? -22.531 5.082 28.312 1 31.92 542 GLN B CA 1
ATOM 8775 C C . GLN B 1 542 ? -22.469 6.488 27.719 1 31.92 542 GLN B C 1
ATOM 8777 O O . GLN B 1 542 ? -23.484 7.031 27.281 1 31.92 542 GLN B O 1
ATOM 8782 N N . GLN B 1 543 ? -21.734 7.297 28.344 1 31.03 543 GLN B N 1
ATOM 8783 C CA . GLN B 1 543 ? -21.453 8.633 27.828 1 31.03 543 GLN B CA 1
ATOM 8784 C C . GLN B 1 543 ? -21.5 8.664 26.297 1 31.03 543 GLN B C 1
ATOM 8786 O O . GLN B 1 543 ? -20.562 8.234 25.625 1 31.03 543 GLN B O 1
ATOM 8791 N N . SER B 1 544 ? -22.672 8.289 25.781 1 32.06 544 SER B N 1
ATOM 8792 C CA . SER B 1 544 ? -22.953 8.633 24.406 1 32.06 544 SER B CA 1
ATOM 8793 C C . SER B 1 544 ? -22.594 10.086 24.094 1 32.06 544 SER B C 1
ATOM 8795 O O . SER B 1 544 ? -23.109 11.008 24.734 1 32.06 544 SER B O 1
ATOM 8797 N N . ILE B 1 545 ? -21.344 10.344 23.875 1 34.06 545 ILE B N 1
ATOM 8798 C CA . ILE B 1 545 ? -21.047 11.641 23.266 1 34.06 545 ILE B CA 1
ATOM 8799 C C . ILE B 1 545 ? -22.25 12.109 22.438 1 34.06 545 ILE B C 1
ATOM 8801 O O . ILE B 1 545 ? -22.672 11.422 21.516 1 34.06 545 ILE B O 1
ATOM 8805 N N . ASP B 1 546 ? -23.141 12.742 23.062 1 33.38 546 ASP B N 1
ATOM 8806 C CA . ASP B 1 546 ? -24.234 13.438 22.391 1 33.38 546 ASP B CA 1
ATOM 8807 C C . ASP B 1 546 ? -23.734 14.156 21.141 1 33.38 546 ASP B C 1
ATOM 8809 O O . ASP B 1 546 ? -23.422 15.352 21.188 1 33.38 546 ASP B O 1
ATOM 8813 N N . MET B 1 547 ? -22.906 13.594 20.438 1 35.53 547 MET B N 1
ATOM 8814 C CA . MET B 1 547 ? -22.375 14.039 19.141 1 35.53 547 MET B CA 1
ATOM 8815 C C . MET B 1 547 ? -23.5 14.383 18.188 1 35.53 547 MET B C 1
ATOM 8817 O O . MET B 1 547 ? -23.281 14.562 16.984 1 35.53 547 MET B O 1
ATOM 8821 N N . ALA B 1 548 ? -24.781 14.445 18.609 1 34.06 548 ALA B N 1
ATOM 8822 C CA . ALA B 1 548 ? -25.938 14.789 17.797 1 34.06 548 ALA B CA 1
ATOM 8823 C C . ALA B 1 548 ? -25.828 16.219 17.25 1 34.06 548 ALA B C 1
ATOM 8825 O O . ALA B 1 548 ? -26.547 16.594 16.312 1 34.06 548 ALA B O 1
ATOM 8826 N N . ALA B 1 549 ? -25.25 17.109 17.906 1 32.88 549 ALA B N 1
ATOM 8827 C CA . ALA B 1 549 ? -25.391 18.516 17.547 1 32.88 549 ALA B CA 1
ATOM 8828 C C . ALA B 1 549 ? -24.312 18.953 16.562 1 32.88 549 ALA B C 1
ATOM 8830 O O . ALA B 1 549 ? -24.172 20.141 16.266 1 32.88 549 ALA B O 1
ATOM 8831 N N . VAL B 1 550 ? -23.297 18.203 16.25 1 38.31 550 VAL B N 1
ATOM 8832 C CA . VAL B 1 550 ? -22.266 18.781 15.398 1 38.31 550 VAL B CA 1
ATOM 8833 C C . VAL B 1 550 ? -22.734 18.797 13.945 1 38.31 550 VAL B C 1
ATOM 8835 O O . VAL B 1 550 ? -23 17.734 13.359 1 38.31 550 VAL B O 1
ATOM 8838 N N . ASN B 1 551 ? -23.266 19.859 13.438 1 39.91 551 ASN B N 1
ATOM 8839 C CA . ASN B 1 551 ? -23.609 20.172 12.055 1 39.91 551 ASN B CA 1
ATOM 8840 C C . ASN B 1 551 ? -22.5 19.766 11.094 1 39.91 551 ASN B C 1
ATOM 8842 O O . ASN B 1 551 ? -21.328 20.047 11.328 1 39.91 551 ASN B O 1
ATOM 8846 N N . MET B 1 552 ? -22.734 18.812 10.367 1 45.94 552 MET B N 1
ATOM 8847 C CA . MET B 1 552 ? -21.859 18.297 9.312 1 45.94 552 MET B CA 1
ATOM 8848 C C . MET B 1 552 ? -21.375 19.422 8.406 1 45.94 552 MET B C 1
ATOM 8850 O O . MET B 1 552 ? -22.188 20.156 7.832 1 45.94 552 MET B O 1
ATOM 8854 N N . MET B 1 553 ? -20.344 20.047 8.711 1 48.81 553 MET B N 1
ATOM 8855 C CA . MET B 1 553 ? -19.75 21.109 7.906 1 48.81 553 MET B CA 1
ATOM 8856 C C . MET B 1 553 ? -19.516 20.625 6.477 1 48.81 553 MET B C 1
ATOM 8858 O O . MET B 1 553 ? -19.062 19.5 6.254 1 48.81 553 MET B O 1
ATOM 8862 N N . ASP B 1 554 ? -20.141 21.109 5.484 1 47.91 554 ASP B N 1
ATOM 8863 C CA . ASP B 1 554 ? -19.953 20.922 4.047 1 47.91 554 ASP B CA 1
ATOM 8864 C C . ASP B 1 554 ? -18.531 21.25 3.627 1 47.91 554 ASP B C 1
ATOM 8866 O O . ASP B 1 554 ? -18.141 22.422 3.566 1 47.91 554 ASP B O 1
ATOM 8870 N N . PHE B 1 555 ? -17.656 20.375 3.822 1 53.38 555 PHE B N 1
ATOM 8871 C CA . PHE B 1 555 ? -16.281 20.641 3.42 1 53.38 555 PHE B CA 1
ATOM 8872 C C . PHE B 1 555 ? -16.141 20.578 1.903 1 53.38 555 PHE B C 1
ATOM 8874 O O . PHE B 1 555 ? -15.031 20.562 1.378 1 53.38 555 PHE B O 1
ATOM 8881 N N . GLY B 1 556 ? -17.219 20.562 1.117 1 48 556 GLY B N 1
ATOM 8882 C CA . GLY B 1 556 ? -17.344 20.281 -0.306 1 48 556 GLY B CA 1
ATOM 8883 C C . GLY B 1 556 ? -16.156 20.766 -1.111 1 48 556 GLY B C 1
ATOM 8884 O O . GLY B 1 556 ? -15.711 20.109 -2.047 1 48 556 GLY B O 1
ATOM 8885 N N . ASP B 1 557 ? -15.547 21.922 -0.899 1 57.19 557 ASP B N 1
ATOM 8886 C CA . ASP B 1 557 ? -14.758 22.594 -1.935 1 57.19 557 ASP B CA 1
ATOM 8887 C C . ASP B 1 557 ? -13.266 22.344 -1.736 1 57.19 557 ASP B C 1
ATOM 8889 O O . ASP B 1 557 ? -12.445 22.797 -2.535 1 57.19 557 ASP B O 1
ATOM 8893 N N . ILE B 1 558 ? -12.805 21.625 -0.691 1 61.81 558 ILE B N 1
ATOM 8894 C CA . ILE B 1 558 ? -11.367 21.484 -0.483 1 61.81 558 ILE B CA 1
ATOM 8895 C C . ILE B 1 558 ? -10.969 20.016 -0.662 1 61.81 558 ILE B C 1
ATOM 8897 O O . ILE B 1 558 ? -11.344 19.156 0.139 1 61.81 558 ILE B O 1
ATOM 8901 N N . THR B 1 559 ? -10.242 19.719 -1.653 1 66.25 559 THR B N 1
ATOM 8902 C CA . THR B 1 559 ? -9.984 18.375 -2.191 1 66.25 559 THR B CA 1
ATOM 8903 C C . THR B 1 559 ? -9.438 17.453 -1.107 1 66.25 559 THR B C 1
ATOM 8905 O O . THR B 1 559 ? -9.898 16.328 -0.96 1 66.25 559 THR B O 1
ATOM 8908 N N . TRP B 1 560 ? -8.492 17.984 -0.333 1 66.56 560 TRP B N 1
ATOM 8909 C CA . TRP B 1 560 ? -7.91 17.062 0.646 1 66.56 560 TRP B CA 1
ATOM 8910 C C . TRP B 1 560 ? -8.914 16.75 1.75 1 66.56 560 TRP B C 1
ATOM 8912 O O . TRP B 1 560 ? -8.828 15.695 2.389 1 66.56 560 TRP B O 1
ATOM 8922 N N . MET B 1 561 ? -9.781 17.641 1.975 1 71.88 561 MET B N 1
ATOM 8923 C CA . MET B 1 561 ? -10.797 17.391 3.002 1 71.88 561 MET B CA 1
ATOM 8924 C C . MET B 1 561 ? -11.734 16.266 2.588 1 71.88 561 MET B C 1
ATOM 8926 O O . MET B 1 561 ? -12.188 15.492 3.432 1 71.88 561 MET B O 1
ATOM 8930 N N . SER B 1 562 ? -11.875 16.266 1.256 1 68.31 562 SER B N 1
ATOM 8931 C CA . SER B 1 562 ? -12.688 15.164 0.751 1 68.31 562 SER B CA 1
ATOM 8932 C C . SER B 1 562 ? -12.008 13.82 0.975 1 68.31 562 SER B C 1
ATOM 8934 O O . SER B 1 562 ? -12.68 12.805 1.179 1 68.31 562 SER B O 1
ATOM 8936 N N . ASP B 1 563 ? -10.758 13.859 0.99 1 69.75 563 ASP B N 1
ATOM 8937 C CA . ASP B 1 563 ? -10 12.641 1.277 1 69.75 563 ASP B CA 1
ATOM 8938 C C . ASP B 1 563 ? -10.203 12.203 2.725 1 69.75 563 ASP B C 1
ATOM 8940 O O . ASP B 1 563 ? -10.297 11.008 3.008 1 69.75 563 ASP B O 1
ATOM 8944 N N . VAL B 1 564 ? -10.266 13.156 3.457 1 68.12 564 VAL B N 1
ATOM 8945 C CA . VAL B 1 564 ? -10.25 12.883 4.891 1 68.12 564 VAL B CA 1
ATOM 8946 C C . VAL B 1 564 ? -11.672 12.656 5.395 1 68.12 564 VAL B C 1
ATOM 8948 O O . VAL B 1 564 ? -11.93 11.719 6.141 1 68.12 564 VAL B O 1
ATOM 8951 N N . PHE B 1 565 ? -12.617 13.477 4.812 1 63.84 565 PHE B N 1
ATOM 8952 C CA . PHE B 1 565 ? -13.922 13.492 5.457 1 63.84 565 PHE B CA 1
ATOM 8953 C C . PHE B 1 565 ? -14.992 12.938 4.527 1 63.84 565 PHE B C 1
ATOM 8955 O O . PHE B 1 565 ? -16.141 12.727 4.941 1 63.84 565 PHE B O 1
ATOM 8962 N N . GLY B 1 566 ? -14.562 12.188 3.244 1 57.88 566 GLY B N 1
ATOM 8963 C CA . GLY B 1 566 ? -15.5 11.641 2.279 1 57.88 566 GLY B CA 1
ATOM 8964 C C . GLY B 1 566 ? -16.281 12.711 1.527 1 57.88 566 GLY B C 1
ATOM 8965 O O . GLY B 1 566 ? -16.172 13.898 1.838 1 57.88 566 GLY B O 1
ATOM 8966 N N . PRO B 1 567 ? -16.859 12.133 0.185 1 49.84 567 PRO B N 1
ATOM 8967 C CA . PRO B 1 567 ? -17.703 13.062 -0.551 1 49.84 567 PRO B CA 1
ATOM 8968 C C . PRO B 1 567 ? -18.969 13.445 0.223 1 49.84 567 PRO B C 1
ATOM 8970 O O . PRO B 1 567 ? -19.516 12.625 0.968 1 49.84 567 PRO B O 1
ATOM 8973 N N . TRP B 1 568 ? -19.156 14.445 0.652 1 35.53 568 TRP B N 1
ATOM 8974 C CA . TRP B 1 568 ? -20.422 14.812 1.272 1 35.53 568 TRP B CA 1
ATOM 8975 C C . TRP B 1 568 ? -21.516 15.031 0.218 1 35.53 568 TRP B C 1
ATOM 8977 O O . TRP B 1 568 ? -21.281 15.703 -0.787 1 35.53 568 TRP B O 1
ATOM 8987 N N . GLU B 1 569 ? -22.297 13.938 -0.221 1 33.5 569 GLU B N 1
ATOM 8988 C CA . GLU B 1 569 ? -23.5 14.109 -1.032 1 33.5 569 GLU B CA 1
ATOM 8989 C C . GLU B 1 569 ? -24.266 15.375 -0.626 1 33.5 569 GLU B C 1
ATOM 8991 O O . GLU B 1 569 ? -24.594 15.555 0.548 1 33.5 569 GLU B O 1
ATOM 8996 N N . PHE B 1 570 ? -24.078 16.469 -1.363 1 25.98 570 PHE B N 1
ATOM 8997 C CA . PHE B 1 570 ? -25.234 17.359 -1.367 1 25.98 570 PHE B CA 1
ATOM 8998 C C . PHE B 1 570 ? -26.391 16.734 -2.141 1 25.98 570 PHE B C 1
ATOM 9000 O O . PHE B 1 570 ? -26.188 16.156 -3.207 1 25.98 570 PHE B O 1
#

Secondary structure (DSSP, 8-state):
---------------TTTHHHHHHHHTTT-S--------------------------------------------------------------------------------GGGSSS--HHHHHHHHHHHHHHTTT--SS---TT--HHHHHHH-HHHHHHHHHHH-SBHHHHHHHHHHHHHHHIIIIIIS----HHHHHHHHHHHHTGGGG-SS----HHHHHHHHHHHHHHHTTTS-HHHHHHHHHHH-GGG-SPPPPPPPPHHHHHHHHHHHHHHHHHHHHHSSS-PPP--HHHHHHHHHHHHH--SHHHHHHHHHHHHHHHHHHHHHHHHHHHTT--PSSPGGGHHHHHHHHHHHHHHHS-TT----HHHHHHHHHHHHHHHTHHHH-S-S-HHHHHHHHHHHHHHHHHHHHHHHHS-GGGGGGS-HHHHHHHHHHHHHHHHHHH---TT--HHHHHHH--HHHHHHHHHHHHHHHHHHS--B--TT---HHHHHHHHHHHHHHHHHHHHHHHH--S-----S---S---------------GGG------TT-HHHHHHH-----/---------------TTTHHHHHHHHTTGGGS-------------------------------------------------------------------------------GGGSSS--HHHHHHHHHHHHHHTTT--SS---TT--HHHHHHH-HHHHHHHHHHH-SBHHHHHHHHHHHHHHIIIIIIIS----HHHHHHHHHHHHTGGGG-SSS---HHHHHHHHHHHHHHHTTTS-HHHHHHHHHHH-GGG-SPPPPPPPPHHHHHHHHHHHHHHHHHHHHHSSS-PPP--HHHHHHHHHHHHH--SHHHHHHHHHHHHHHHHHHHHHHHHHHHTT--PSSPGGGGHHHHHHHHHHHHHHS-TT----HHHHHHHHHHHHHHHTTTTT-S-S-HHHHHHHHHHHHHHHHHHHHHHHHS-GGGGGGS-HHHHHHHHHHHHHHHHHHH---TT--HHHHHHH--HHHHHHHHHHHHHHHHHHS--B--TT---HHHHHHHHHHHHHHHHHHHHHHHH--S-----S---S---------------GGG------TT-HHHHHHH-----

Foldseek 3Di:
DPPPPDPPDPDPPDPPPPPVVPVVPPVVPPCDDPPPDPDDPDDYDDDDDDPPPDDPDPPPPPDPPPPPDPDDPDDPPPDDDDDDDDPDDDDDDDDDDDDPDPPPPDPPPPPLLQPLFHDQVVLQVLVVLLVVLCLQPVLADDDPPDGLVNCCVPQVLLSLLSRLLSPLALNNNVSSVVVNVVCLCCQCPVVVHQDPSLLNSLLSNLQLVLQSFFFDAFPNQVSLVSNVVSCVVVVLQDAQVVVQVCCVVPVPVVPHDDPRDDDDLRSLSSVLSSQLSQLLVCLQQVPDDRDDRDVVNVVSLVCLVVPVVDLSSLVNSLSSQLSVLLSVLSVLLVCVQVVPPDDDRSLVCLVVSVVSLVVSVVPRDPPRDDDLSSLLSSLLSLLSSLCSLLRDPPDPPVSSQVSLVSNLQSLLVSLVSVLPPPLQCPSSNTCSSVSSVVVSLVSLLSLLLPPPPSRDNVVSCVRPNSLVSLVVLLVSLVVSCVNSPRDYDPPDDGSSNLVSVVSVLVSVQSVVSNCVSNPPPPPDPPDPPDDDCPPPPDPPPPVPVCPVRRPPPQNSGTNNVCSRVNHDDD/DCPPDDPPDPDPPPDPPPPVVPVVPPVVPVVPDPDDDDDDDDDDDYDYDDDDDDDYDDDDDDDPPDDPDDDDDDDDDDDDDDPDPPPDDDDDDDPDDPPPPPPPPDPPPPPCLQPLFHDQVVLQVLVVLLVVLCLQPVLADDDPPDGLVNCCVPQVLLSLLSRLLSALAPNNNVSSVVVNVVCLCCQCPVVVHQDPSLLNSLLSNLQLVLQSQFFDAFPNVVSLVSNVVSCVVVVLQDFQVVVQVCCVVPVPVVPHDDPRDDDDLRSLSSVLSSQLSQLLVCLQQVPDDRDDRDVVNVVSLVCLVVPVVDLSSLVNSLSSQLSVLLSVLSVLQVCVVVVPPPDDRSLVCLVVSVVSLVVSVVPRDPPRDDALSSLLSSLLSLLSSLCRCCVPPPDPPVSVQVSLVSNLQSLLVSLVSVLPPPLQCPSSRTCSSVSSVVSSLVSLLCLLLPPPPSRDNVVSCVRPNSLVSLVVLLVSLVVSCVNSPRDYDPPDDGSSNLVSVVSVLVSVQSVVSNCVSVPPPPPPPPDPPDDDCPPPPDPPPPVPVCPVRRPPPCNNTTNNVCSRVNHDDD

Nearest PDB structures (foldseek):
  4hzk-assembly1_A  TM=2.801E-01  e=3.026E+00  Thermochaetoides thermophila DSM 1495
  3zkv-assembly1_A  TM=2.420E-01  e=6.942E+00  Drosophila melanogaster
  2o8p-assembly1_A-2  TM=2.955E-01  e=4.931E+00  Cryptosporidium parvum
  4hzk-assembly1_A  TM=2.525E-01  e=2.940E+00  Thermochaetoides thermophila DSM 1495
  5z2c-assembly4_D  TM=1.524E-01  e=9.320E+00  Homo sapiens

Solvent-accessible surface area (backbone atoms only — not comparable to full-atom values): 67641 Å² total; per-residue (Å²): 138,82,77,76,78,79,78,80,75,79,79,77,79,77,68,73,72,63,60,71,61,55,69,66,56,59,70,59,59,70,70,66,78,81,66,73,80,78,76,76,81,78,83,84,85,80,85,82,84,80,82,78,80,80,80,84,78,72,86,69,87,70,86,73,89,70,87,73,85,77,84,86,84,80,80,83,67,86,81,74,87,78,84,66,85,76,77,83,76,85,74,90,80,81,77,88,81,84,77,80,74,82,71,76,79,71,87,64,86,68,72,61,48,75,34,64,59,72,51,74,70,52,35,40,53,32,47,55,52,46,57,59,26,34,73,64,55,36,54,67,88,73,63,90,81,64,43,46,67,58,38,41,69,75,27,47,56,27,39,52,32,51,51,31,50,49,47,56,22,54,64,22,29,54,48,28,48,55,47,53,44,48,47,48,23,43,41,45,56,62,63,56,53,74,48,69,38,58,38,52,15,44,49,54,40,58,42,35,37,60,64,64,27,54,62,54,72,54,44,62,70,60,48,50,49,51,33,50,50,38,36,30,76,68,45,60,70,47,41,42,61,48,55,42,46,44,35,64,70,67,34,60,78,47,25,54,69,70,78,63,62,81,82,49,71,68,57,38,42,41,47,51,39,48,37,50,49,31,41,56,47,22,75,61,42,68,49,57,70,51,59,80,88,39,72,44,53,54,50,37,50,50,49,41,62,69,63,44,89,43,76,52,39,52,55,38,50,50,52,48,54,45,44,54,54,30,50,53,31,47,52,43,40,51,39,55,72,63,62,57,78,62,83,67,68,62,66,74,47,40,62,58,49,51,48,51,53,48,49,52,63,68,65,48,62,89,83,54,80,80,47,64,57,55,50,38,52,53,29,47,29,48,29,44,45,25,45,48,46,76,78,47,81,87,50,60,66,70,60,29,51,51,24,51,50,52,23,50,52,30,43,41,51,34,52,55,45,58,72,64,50,55,54,78,51,54,83,45,47,48,33,65,56,58,53,44,50,52,50,47,50,49,54,48,50,49,61,51,64,54,80,53,85,88,58,62,52,64,58,42,52,73,67,53,37,63,70,60,50,42,53,49,50,28,50,48,29,48,50,23,44,69,66,51,69,56,48,59,58,92,93,56,74,54,64,36,50,50,48,21,50,51,40,47,51,45,45,62,54,46,42,67,64,48,46,59,57,69,52,75,59,85,73,81,74,72,81,83,68,75,83,77,79,70,81,75,68,81,70,77,70,66,76,61,72,76,56,79,70,42,66,60,55,82,55,77,56,32,10,56,48,28,54,48,64,46,82,70,86,125,141,82,83,78,76,81,77,75,78,78,77,79,77,77,64,66,73,65,57,67,60,52,65,63,57,56,67,62,54,70,71,67,59,90,70,78,83,76,88,82,86,88,82,86,83,82,86,86,88,84,90,82,91,88,88,88,92,94,86,91,83,88,78,88,71,83,87,83,84,81,83,92,90,82,92,83,92,85,91,81,83,79,80,74,72,77,74,86,82,74,86,85,76,85,71,82,76,77,76,76,74,80,70,73,79,74,88,62,88,65,71,61,48,76,35,63,58,74,52,75,71,52,36,41,54,32,46,56,53,46,56,59,25,33,72,62,55,37,55,67,87,74,65,90,80,64,43,46,68,58,38,40,70,75,26,46,56,27,38,51,34,52,50,32,51,50,47,57,22,53,64,21,28,54,47,28,51,54,49,52,43,49,47,48,24,43,41,45,58,63,64,58,53,74,48,70,37,56,34,52,16,43,50,55,40,58,42,36,38,59,63,65,27,54,64,54,72,54,45,62,69,61,46,52,49,49,33,50,50,37,36,29,75,67,45,60,70,48,40,42,63,51,54,42,46,45,33,64,71,67,33,60,78,46,25,53,70,70,78,63,62,82,79,50,72,67,57,38,43,39,48,50,40,48,37,48,50,32,41,56,48,23,74,63,43,68,50,56,71,51,60,81,88,38,73,42,52,55,49,36,50,50,50,42,62,69,62,43,87,42,77,53,39,52,55,37,49,49,53,48,54,46,44,55,54,30,51,53,29,48,54,43,37,51,39,55,70,62,61,59,81,60,85,67,68,61,52,74,46,40,61,58,49,50,49,51,52,47,50,51,63,70,65,47,62,89,83,54,81,79,46,64,58,55,50,39,51,51,30,50,29,49,29,42,39,32,44,36,43,72,81,47,84,88,52,61,67,70,61,47,51,50,26,52,51,54,24,52,52,31,44,42,50,33,50,54,45,59,71,63,51,55,55,78,51,54,82,46,48,48,32,64,58,58,53,44,51,52,50,48,50,49,53,48,50,48,60,52,66,54,79,52,86,88,58,64,51,65,58,42,52,73,67,53,37,64,70,61,50,42,53,49,49,27,51,50,27,47,50,23,42,69,67,51,71,56,48,59,56,92,91,56,75,55,64,36,51,50,48,21,50,51,40,49,50,46,47,61,52,46,42,66,64,49,47,59,57,68,50,75,62,85,72,81,77,70,80,86,69,73,84,76,80,69,81,75,69,82,69,78,68,66,77,62,73,78,55,81,71,41,66,60,54,80,57,79,55,30,9,57,48,29,56,49,63,44,83,69,86,125

InterPro domains:
  IPR060615 Transcription factor ATEG_07667-like, C-terminal domain [PF27751] (425-566)

Organism: Gibberella zeae (strain ATCC MYA-4620 / CBS 123657 / FGSC 9075 / NRRL 31084 / PH-1) (NCBI:txid229533)